Protein 3LGD (pdb70)

B-factor: mean 27.95, std 11.3, range [8.2, 180.07]

Foldseek 3Di:
DVVVVVVVVVLVLQCQFALSVPDDDPLLVLLQVLLLVQLVVVVVVCVVVVLALLLAACLVSVVVCVVRPNLVLLLLAQLAAFEFAADPQQFACLCCLPPQLPDPQKKWFAFPVGQIAIARAPPFDDADNRGNGIDRSVVVCVPDPDNVVVSVVVSPLQALRDDPNVVQPVALVSLQVSVVSNCRHCVNRCLAVVNVLVSLLNSCVQQVSSNYQEYEYAYQQDWRAYNVGDTDGSLVSLVSQVVSQVVNCVVVVLRLGYAYAYEDEQQDALVVLLVVQVVQVVSCVVCVPHYQAYEYDGDLVPGDAVVNNVVSLCVCVVVVHDGAYAYAAQLDLDDPDSRNCSLVVCVVSVHLEYEANQVVVVPVVSQVSCQVVVHEYEHAQSVCCSSPVDPRLLPRSCLVVSSRNGQYEYHHHNQSNSVHHHGSVRVCSCQNRRPHSSRTPSNSVSNSLSSLVSDSDDPVSSVVSCVSSVVSNVVSSNVSSD/DVVVVVVVVVLVLQCQFALSVPDDDPLLVLLQVLLLVQLVVVVVVCVVPVLALLQAACLVSVVVCVVRPNLVLLLLAQLEAFEFAALPQQFACLCLQVPLLPDPQKWWFAAPVGQIAIARAPPFDDADNRGRDTGRSVVVQVPDPDNVVVSVVVSPLLAPRDPPCCVQQVALVSLQVSVVSNCRNCVNSCLAVVNVLVSLLNSCVQQVSSNYQEYEYAYQQPWRAYNHGDTDGSLVSLVSQQVSQVVNCVVVVLRLGYAYAYEEEQQDALVVLLVVLVVLVVSCVVCVPHYQAYEYDGDLVPGDAVVNNVVSLCVQVVVVHDGAYAYAACLDLDDPDSRNCSLVVCVVSVHLEYEANQVVLVPVVSQVSCQVVVHEYEHAQSVCCSSPVDPRLLPRSCLVVSSSNRQYEYHHHNQSNSVHHHGSVRVCSCQNRRPHSPRTPSNSVSRSLSNLVSDSDDPVSSVVSVVSSVVSNVVSSNVSSD

Solvent-accessible surface area: 38617 Å² total; per-residue (Å²): 111,101,103,128,44,61,60,102,6,46,102,74,6,88,67,72,48,7,8,11,202,46,136,15,76,124,136,3,78,75,0,21,113,109,1,24,86,66,0,65,60,47,3,125,85,4,48,169,45,38,92,4,16,0,30,52,44,0,23,70,0,65,100,39,0,81,172,13,105,0,13,82,16,0,66,78,0,1,0,0,1,0,0,0,0,23,17,13,0,7,0,49,3,73,25,0,5,134,63,0,2,86,54,89,60,2,3,0,2,95,13,110,194,46,34,6,17,4,97,3,16,125,105,70,27,216,92,66,168,128,1,91,132,11,30,54,2,105,54,60,26,171,160,40,191,88,56,100,91,24,12,67,26,3,52,150,68,0,21,2,66,35,139,105,6,100,98,85,14,95,48,17,56,49,0,31,60,107,8,72,44,10,46,94,4,0,28,16,0,1,11,23,0,48,0,10,94,59,4,4,56,82,2,0,79,21,1,55,103,0,23,0,1,2,0,0,2,1,0,55,11,72,71,0,18,45,61,98,51,99,115,33,85,46,72,61,2,0,94,7,9,38,98,16,7,100,134,0,46,136,101,37,108,66,3,46,7,14,28,0,0,14,1,10,43,1,72,70,100,65,78,67,0,18,124,8,0,128,70,0,25,28,2,72,139,113,12,92,85,6,1,4,0,0,0,0,13,14,19,5,29,92,28,64,16,1,98,76,0,91,104,1,4,66,13,4,63,120,83,74,68,87,13,35,10,0,0,10,0,0,16,0,1,5,21,8,2,65,12,2,52,2,1,3,12,0,7,14,29,118,2,53,0,0,0,3,0,2,0,0,2,12,17,19,1,4,33,53,52,0,142,147,128,58,30,1,0,0,1,0,0,0,0,3,5,1,3,68,10,6,68,21,0,24,12,4,20,1,2,9,1,7,9,51,28,3,11,0,0,2,0,0,6,4,2,5,0,1,18,5,76,2,0,0,13,1,4,4,0,0,0,3,3,0,9,3,20,78,2,17,1,34,2,0,21,42,1,0,40,8,2,0,106,22,6,41,13,117,124,74,68,28,97,72,0,60,121,38,2,79,159,45,0,61,135,4,5,44,65,13,14,139,108,108,110,125,44,60,59,107,10,49,102,77,9,84,57,56,53,6,7,11,197,47,136,14,76,122,129,3,75,79,0,17,116,118,0,25,90,67,0,69,59,38,2,112,81,4,46,170,45,38,101,2,8,0,27,52,45,0,21,61,0,62,106,36,0,75,181,12,108,0,2,73,16,0,96,78,0,0,0,1,1,0,1,0,0,24,20,13,0,6,0,40,3,74,21,0,4,143,64,0,1,79,56,82,63,2,2,1,3,90,18,116,224,48,63,17,28,6,96,1,8,110,107,75,26,200,81,61,174,143,2,89,120,12,32,54,3,96,71,56,16,169,157,45,200,87,67,92,89,29,16,64,39,4,60,142,76,0,17,2,68,37,137,104,5,101,96,85,15,94,45,18,59,48,0,29,66,105,8,68,48,9,46,87,1,0,25,16,0,2,14,23,0,50,0,10,91,57,5,4,56,85,1,0,77,21,1,57,115,5,23,0,1,2,0,0,2,1,0,61,10,64,80,0,20,46,51,93,39,100,127,31,75,43,44,42,2,0,83,5,9,46,96,15,8,98,130,0,48,132,100,35,108,67,4,44,6,15,28,0,0,14,1,11,43,1,72,65,99,65,77,64,0,17,124,7,0,129,54,0,27,38,1,68,142,127,21,94,84,4,1,6,0,0,0,0,11,14,21,6,29,92,28,64,16,1,104,75,1,93,114,1,4,55,13,4,63,127,84,72,72,174,10,25,10,1,0,9,0,0,16,0,1,4,22,7,4,63,11,2,52,2,1,3,12,0,10,18,25,120,1,52,0,0,0,4,0,1,0,0,5,13,17,18,2,3,35,58,50,0,146,149,123,59,29,1,0,0,2,0,0,0,0,2,5,1,3,67,10,6,68,20,0,22,11,4,19,1,2,11,0,8,10,50,27,2,12,0,0,2,0,0,6,4,2,4,0,2,22,4,77,2,0,0,16,1,3,0,0,1,0,1,3,0,8,2,14,81,1,22,1,30,2,0,23,43,1,0,38,10,2,0,104,23,7,40,14,121,124,74,61,28,97,70,0,62,112,37,2,79,153,43,0,62,150,6,4,40,74,13,18,137

CATH classification: 3.20.20.140

Secondary structure (DSSP, 8-state):
-HHHHHHHHHHHHHHHSTTTTPPP-HHHHHHHHHHHHHHHHHHHHHHHH---GGGS-HHHHHHHHTT-HHHHHHHHS--EEEEEEETTSSS-HHHHHHTGGGSTTEEEEE-TT--EEEEE-SS-PPP-SS-S--EEHHHHHHS-S-HHHHHHHHHHHS----S-HHHH--SHHHHHHHHHHHHHHHHHHHTBHHHHHHHHHHHHHHHHHTTEEEEEEEE--PPPB-TTS-B--HHHHHHHHHHHHHHHHHH-TT--EEEEEEEEETTS-HHHHHHHHHHHHHHHHH-TTTEEEEEEES-TTTS--TGGGHHHHTHHHHTT----B--EE--SS--SSTTTTHHHHHHHTT-SSEEE-TTGGG-HHHHHHHHHTT--EEE-HHHHHHTTS-SSGGG-THHHHHHTT--EEE--BSHHHHT--TTHHHHHIIIIIIS-TT--HHHHHHHHHHHHHTSSS-HHHHHHHHHHHHHHHHHHHHHHH-/-HHHHHHHHHHHHHHHSTTTTPPP-HHHHHHHHHHHHHHHHHHHHHHHH---GGGS-HHHHHHHHTT-HHHHHHHHS--EEEEEEETTSSS-HHHHHHTGGGSTTEEEEE-TT--EEEEE-SS-PPP-SS-S--EEHHHHHHSSS-HHHHHHHHHHHTS---S-HHHH--SHHHHHHHHHHHHHHHHHHHTBHHHHHHHHHHHHHHHHHTTEEEEEEEE--PPPB-TTS-B--HHHHHHHHHHHHHHHHHH-TT--EEEEEEEEETTS-HHHHHHHHHHHHHHHHH-TTTEEEEEEES-TTTS--TGGGHHHHTHHHHTT----B--EE--SS--SSTTTTHHHHHHHTT-SSEEE-GGGGG-HHHHHHHHHTT--EEE-HHHHHHTTS-SSGGG-THHHHHHTT--EEE--BSGGGTT--TTHHHHHIIIIIIS-TT--HHHHHHHHHHHHHTSSS-HHHHHHHHHHHHHHHHHHHHHHH-

InterPro domains:
  IPR001365 Adenosine deaminase domain [PF00962] (198-495)
  IPR006330 Adenosine/adenine deaminase [PTHR11409] (94-507)
  IPR006331 Adenosine deaminase-related growth factor [TIGR01431] (30-508)
  IPR013659 Adenosine/AMP deaminase N-terminal [PF08451] (18-102)
  IPR032466 Metal-dependent hydrolase [SSF51556] (82-509)

GO terms:
  GO:0005576 extracellular region (C, IDA)
  GO:0031685 adenosine receptor binding (F, IDA)
  GO:0008270 zinc ion binding (F, IDA)
  GO:0043394 proteoglycan binding (F, IDA)
  GO:0004000 adenosine deaminase activity (F, IDA)
  GO:0006154 adenosine catabolic process (P, IDA)
  GO:0005576 extracellular region (C, EXP)
  GO:0004000 adenosine deaminase activity (F, EXP)
  GO:0042803 protein homodimerization activity (F, IPI)
  GO:0035578 azurophil granule lumen (C, TAS)
  GO:0005576 extracellular region (C, TAS)

Structure (mmCIF, N/CA/C/O backbone):
data_3LGD
#
_entry.id   3LGD
#
_cell.length_a   63.212
_cell.l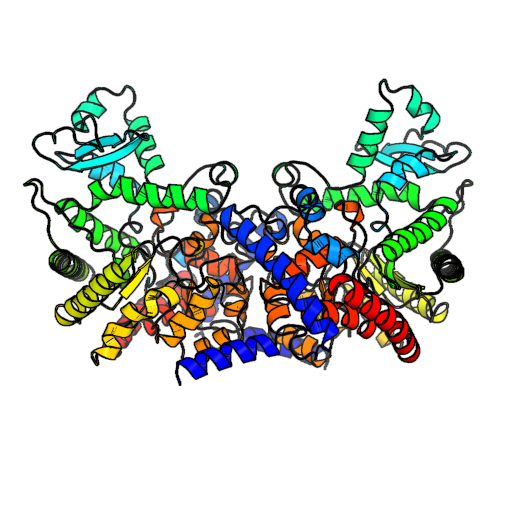ength_b   73.099
_cell.length_c   80.662
_cell.angle_alpha   113.38
_cell.angle_beta   94.18
_cell.angle_gamma   92.16
#
_symmetry.space_group_name_H-M   'P 1'
#
loop_
_entity.id
_entity.type
_entity.pdbx_description
1 polymer 'Adenosine deaminase CECR1'
2 non-polymer 2-acetamido-2-deoxy-beta-D-glucopyranose
3 non-polymer 'ZINC ION'
4 non-polymer 1,2-ETHANEDIOL
5 non-polymer 'UNKNOWN ATOM OR ION'
6 water water
#
loop_
_atom_site.group_PDB
_atom_site.id
_atom_site.type_symbol
_atom_site.label_atom_id
_atom_site.label_alt_id
_atom_site.label_comp_id
_atom_site.label_asym_id
_atom_site.label_entity_id
_atom_site.label_seq_id
_atom_site.pdbx_PDB_ins_code
_atom_site.Cartn_x
_atom_site.Cartn_y
_atom_site.Cartn_z
_atom_site.occupancy
_atom_site.B_iso_or_equiv
_atom_site.auth_seq_id
_atom_site.auth_comp_id
_atom_site.auth_asym_id
_atom_site.auth_atom_id
_atom_site.pdbx_PDB_model_num
ATOM 1 N N . SER A 1 3 ? 25.747 -18.817 15.378 1.00 47.92 3 SER A N 1
ATOM 2 C CA . SER A 1 3 ? 24.374 -19.338 15.624 1.00 48.17 3 SER A CA 1
ATOM 3 C C . SER A 1 3 ? 23.278 -18.288 15.423 1.00 48.19 3 SER A C 1
ATOM 4 O O . SER A 1 3 ? 22.180 -18.623 14.970 1.00 48.45 3 SER A O 1
ATOM 7 N N . ILE A 1 4 ? 23.556 -17.031 15.771 1.00 47.80 4 ILE A N 1
ATOM 8 C CA . ILE A 1 4 ? 22.637 -15.942 15.417 1.00 47.45 4 ILE A CA 1
ATOM 9 C C . ILE A 1 4 ? 22.821 -15.685 13.929 1.00 46.77 4 ILE A C 1
ATOM 10 O O . ILE A 1 4 ? 21.865 -15.416 13.203 1.00 46.90 4 ILE A O 1
ATOM 15 N N . ASP A 1 5 ? 24.076 -15.783 13.502 1.00 45.76 5 ASP A N 1
ATOM 16 C CA . ASP A 1 5 ? 24.472 -15.749 12.112 1.00 45.13 5 ASP A CA 1
ATOM 17 C C . ASP A 1 5 ? 23.731 -16.844 11.317 1.00 43.86 5 ASP A C 1
ATOM 18 O O . ASP A 1 5 ? 23.369 -16.640 10.152 1.00 43.24 5 ASP A O 1
ATOM 23 N N . GLU A 1 6 ? 23.492 -17.990 11.962 1.00 42.10 6 GLU A N 1
ATOM 24 C CA . GLU A 1 6 ? 22.719 -19.077 11.366 1.00 40.39 6 GLU A CA 1
ATOM 25 C C . GLU A 1 6 ? 21.212 -18.777 11.373 1.00 38.67 6 GLU A C 1
ATOM 26 O O . GLU A 1 6 ? 20.519 -19.113 10.416 1.00 38.26 6 GLU A O 1
ATOM 32 N N . THR A 1 7 ? 20.717 -18.152 12.443 1.00 36.29 7 THR A N 1
ATOM 33 C CA . THR A 1 7 ? 19.311 -17.721 12.526 1.00 34.32 7 THR A CA 1
ATOM 34 C C . THR A 1 7 ? 18.962 -16.757 11.372 1.00 32.64 7 THR A C 1
ATOM 35 O O . THR A 1 7 ? 17.943 -16.927 10.691 1.00 31.74 7 THR A O 1
ATOM 39 N N . ARG A 1 8 ? 19.833 -15.772 11.154 1.00 31.00 8 ARG A N 1
ATOM 40 C CA . ARG A 1 8 ? 19.689 -14.815 10.061 1.00 29.71 8 ARG A CA 1
ATOM 41 C C . ARG A 1 8 ? 19.703 -15.504 8.695 1.00 29.36 8 ARG A C 1
ATOM 42 O O . ARG A 1 8 ? 18.927 -15.126 7.796 1.00 28.07 8 ARG A O 1
ATOM 50 N N . ALA A 1 9 ? 20.575 -16.509 8.530 1.00 28.57 9 ALA A N 1
ATOM 51 C CA . ALA A 1 9 ? 20.640 -17.240 7.256 1.00 28.24 9 ALA A CA 1
ATOM 52 C C . ALA A 1 9 ? 19.348 -18.005 7.021 1.00 27.54 9 ALA A C 1
ATOM 53 O O . ALA A 1 9 ? 18.838 -18.054 5.897 1.00 28.26 9 ALA A O 1
ATOM 55 N N . HIS A 1 10 ? 18.799 -18.557 8.099 1.00 27.33 10 HIS A N 1
ATOM 56 C CA . HIS A 1 10 ? 17.623 -19.387 8.035 1.00 27.50 10 HIS A CA 1
ATOM 57 C C . HIS A 1 10 ? 16.364 -18.559 7.652 1.00 26.84 10 HIS A C 1
ATOM 58 O O . HIS A 1 10 ? 15.578 -18.979 6.800 1.00 26.46 10 HIS A O 1
ATOM 65 N N . LEU A 1 11 ? 16.193 -17.394 8.281 1.00 26.07 11 LEU A N 1
ATOM 66 C CA . LEU A 1 11 ? 15.064 -16.503 7.979 1.00 25.83 11 LEU A CA 1
ATOM 67 C C . LEU A 1 11 ? 15.098 -16.064 6.505 1.00 25.49 11 LEU A C 1
ATOM 68 O O . LEU A 1 11 ? 14.098 -16.144 5.810 1.00 25.58 11 LEU A O 1
ATOM 73 N N . LEU A 1 12 ? 16.265 -15.659 6.022 1.00 25.34 12 LEU A N 1
ATOM 74 C CA . LEU A 1 12 ? 16.418 -15.319 4.607 1.00 25.69 12 LEU A CA 1
ATOM 75 C C . LEU A 1 12 ? 16.118 -16.473 3.643 1.00 25.68 12 LEU A C 1
ATOM 76 O O . LEU A 1 12 ? 15.565 -16.243 2.556 1.00 24.59 12 LEU A O 1
ATOM 81 N N . LEU A 1 13 ? 16.493 -17.699 4.030 1.00 25.53 13 LEU A N 1
ATOM 82 C CA . LEU A 1 13 ? 16.254 -18.872 3.182 1.00 25.41 13 LEU A CA 1
ATOM 83 C C . LEU A 1 13 ? 14.792 -19.256 3.226 1.00 25.14 13 LEU A C 1
ATOM 84 O O . LEU A 1 13 ? 14.222 -19.635 2.203 1.00 24.63 13 LEU A O 1
ATOM 89 N N . LYS A 1 14 ? 14.182 -19.174 4.407 1.00 25.11 14 LYS A N 1
ATOM 90 C CA . LYS A 1 14 ? 12.751 -19.416 4.495 1.00 25.75 14 LYS A CA 1
ATOM 91 C C . LYS A 1 14 ? 11.972 -18.473 3.551 1.00 24.77 14 LYS A C 1
ATOM 92 O O . LYS A 1 14 ? 11.050 -18.914 2.862 1.00 24.78 14 LYS A O 1
ATOM 98 N N . GLU A 1 15 ? 12.347 -17.192 3.508 1.00 24.18 15 GLU A N 1
ATOM 99 C CA . GLU A 1 15 ? 11.651 -16.236 2.634 1.00 23.48 15 GLU A CA 1
ATOM 100 C C . GLU A 1 15 ? 11.905 -16.505 1.142 1.00 23.55 15 GLU A C 1
ATOM 101 O O . GLU A 1 15 ? 11.004 -16.340 0.291 1.00 21.96 15 GLU A O 1
ATOM 107 N N . LYS A 1 16 ? 13.128 -16.920 0.839 1.00 23.31 16 LYS A N 1
ATOM 108 C CA . LYS A 1 16 ? 13.494 -17.298 -0.529 1.00 24.18 16 LYS A CA 1
ATOM 109 C C . LYS A 1 16 ? 12.644 -18.445 -1.046 1.00 23.98 16 LYS A C 1
ATOM 110 O O . LYS A 1 16 ? 12.196 -18.415 -2.213 1.00 24.22 16 LYS A O 1
ATOM 116 N N . MET A 1 17 ? 12.412 -19.433 -0.173 1.00 23.86 17 MET A N 1
ATOM 117 C CA . MET A 1 17 ? 11.621 -20.618 -0.504 1.00 24.92 17 MET A CA 1
ATOM 118 C C . MET A 1 17 ? 10.118 -20.355 -0.582 1.00 24.39 17 MET A C 1
ATOM 119 O O . MET A 1 17 ? 9.435 -21.002 -1.371 1.00 24.06 17 MET A O 1
ATOM 124 N N . MET A 1 18 ? 9.601 -19.437 0.233 1.00 23.77 18 MET A N 1
ATOM 125 C CA . MET A 1 18 ? 8.141 -19.217 0.244 1.00 24.37 18 MET A CA 1
ATOM 126 C C . MET A 1 18 ? 7.569 -18.217 -0.778 1.00 23.80 18 MET A C 1
ATOM 127 O O . MET A 1 18 ? 6.387 -18.332 -1.158 1.00 23.70 18 MET A O 1
ATOM 132 N N . ARG A 1 19 ? 8.377 -17.251 -1.221 1.00 23.35 19 ARG A N 1
ATOM 133 C CA . ARG A 1 19 ? 7.935 -16.352 -2.283 1.00 23.60 19 ARG A CA 1
ATOM 134 C C . ARG A 1 19 ? 7.586 -17.121 -3.558 1.00 23.74 19 ARG A C 1
ATOM 135 O O . ARG A 1 19 ? 8.040 -18.252 -3.759 1.00 23.68 19 ARG A O 1
ATOM 143 N N . LEU A 1 20 ? 6.784 -16.485 -4.411 1.00 23.45 20 LEU A N 1
ATOM 144 C CA . LEU A 1 20 ? 6.250 -17.114 -5.597 1.00 23.61 20 LEU A CA 1
ATOM 145 C C . LEU A 1 20 ? 7.377 -17.691 -6.443 1.00 24.02 20 LEU A C 1
ATOM 146 O O . LEU A 1 20 ? 8.335 -16.975 -6.777 1.00 22.59 20 LEU A O 1
ATOM 151 N N . GLY A 1 21 ? 7.270 -18.994 -6.739 1.00 23.79 21 GLY A N 1
ATOM 152 C CA . GLY A 1 21 ? 8.247 -19.689 -7.568 1.00 24.48 21 GLY A CA 1
ATOM 153 C C . GLY A 1 21 ? 9.499 -20.168 -6.841 1.00 25.13 21 GLY A C 1
ATOM 154 O O . GLY A 1 21 ? 10.392 -20.763 -7.462 1.00 25.00 21 GLY A O 1
ATOM 155 N N . GLY A 1 22 ? 9.567 -19.908 -5.537 1.00 25.60 22 GLY A N 1
ATOM 156 C CA . GLY A 1 22 ? 10.787 -20.106 -4.753 1.00 26.22 22 GLY A CA 1
ATOM 157 C C . GLY A 1 22 ? 11.292 -21.539 -4.698 1.00 27.24 22 GLY A C 1
ATOM 158 O O . GLY A 1 22 ? 12.504 -21.773 -4.619 1.00 27.39 22 GLY A O 1
ATOM 159 N N . ARG A 1 23 ? 10.374 -22.498 -4.772 1.00 27.86 23 ARG A N 1
ATOM 160 C CA . ARG A 1 23 ? 10.740 -23.913 -4.693 1.00 29.03 23 ARG A CA 1
ATOM 161 C C . ARG A 1 23 ? 10.999 -24.565 -6.066 1.00 28.74 23 ARG A C 1
ATOM 162 O O . ARG A 1 23 ? 11.343 -25.747 -6.125 1.00 28.67 23 ARG A O 1
ATOM 170 N N . LEU A 1 24 ? 10.870 -23.788 -7.149 1.00 27.94 24 LEU A N 1
ATOM 171 C CA . LEU A 1 24 ? 11.124 -24.284 -8.507 1.00 28.05 24 LEU A CA 1
ATOM 172 C C . LEU A 1 24 ? 12.614 -24.625 -8.728 1.00 28.26 24 LEU A C 1
ATOM 173 O O . LEU A 1 24 ? 13.506 -23.869 -8.310 1.00 28.95 24 LEU A O 1
ATOM 178 N N . VAL A 1 25 ? 12.867 -25.755 -9.386 1.00 28.49 25 VAL A N 1
ATOM 179 C CA . VAL A 1 25 ? 14.239 -26.173 -9.737 1.00 28.37 25 VAL A CA 1
ATOM 180 C C . VAL A 1 25 ? 14.616 -25.680 -11.138 1.00 27.81 25 VAL A C 1
ATOM 181 O O . VAL A 1 25 ? 13.909 -25.932 -12.091 1.00 27.83 25 VAL A O 1
ATOM 185 N N . LEU A 1 26 ? 15.719 -24.948 -11.236 1.00 28.21 26 LEU A N 1
ATOM 186 C CA . LEU A 1 26 ? 16.249 -24.469 -12.502 1.00 28.59 26 LEU A CA 1
ATOM 187 C C . LEU A 1 26 ? 17.332 -25.432 -13.012 1.00 29.63 26 LEU A C 1
ATOM 188 O O . LEU A 1 26 ? 18.078 -25.996 -12.222 1.00 29.66 26 LEU A O 1
ATOM 193 N N . ASN A 1 27 ? 17.400 -25.626 -14.325 1.00 30.11 27 ASN A N 1
ATOM 194 C CA . ASN A 1 27 ? 18.523 -26.351 -14.918 1.00 30.61 27 ASN A CA 1
ATOM 195 C C . ASN A 1 27 ? 19.697 -25.401 -15.150 1.00 31.05 27 ASN A C 1
ATOM 196 O O . ASN A 1 27 ? 19.589 -24.195 -14.892 1.00 30.60 27 ASN A O 1
ATOM 201 N N . THR A 1 28 ? 20.822 -25.933 -15.622 1.00 30.65 28 THR A N 1
ATOM 202 C CA . THR A 1 28 ? 22.055 -25.157 -15.650 1.00 30.43 28 THR A CA 1
ATOM 203 C C . THR A 1 28 ? 21.945 -23.989 -16.635 1.00 29.69 28 THR A C 1
ATOM 204 O O . THR A 1 28 ? 22.426 -22.883 -16.364 1.00 29.19 28 THR A O 1
ATOM 208 N N . LYS A 1 29 ? 21.257 -24.215 -17.747 1.00 29.02 29 LYS A N 1
ATOM 209 C CA . LYS A 1 29 ? 21.002 -23.150 -18.727 1.00 29.33 29 LYS A CA 1
ATOM 210 C C . LYS A 1 29 ? 20.078 -22.025 -18.196 1.00 28.31 29 LYS A C 1
ATOM 211 O O . LYS A 1 29 ? 20.278 -20.848 -18.517 1.00 27.94 29 LYS A O 1
ATOM 217 N N . GLU A 1 30 ? 19.074 -22.417 -17.407 1.00 27.52 30 GLU A N 1
ATOM 218 C CA . GLU A 1 30 ? 18.195 -21.478 -16.692 1.00 27.45 30 GLU A CA 1
ATOM 219 C C . GLU A 1 30 ? 18.942 -20.705 -15.589 1.00 27.23 30 GLU A C 1
ATOM 220 O O . GLU A 1 30 ? 18.705 -19.507 -15.396 1.00 26.64 30 GLU A O 1
ATOM 226 N N . GLU A 1 31 ? 19.837 -21.383 -14.862 1.00 26.90 31 GLU A N 1
ATOM 227 C CA . GLU A 1 31 ? 20.669 -20.683 -13.867 1.00 27.64 31 GLU A CA 1
ATOM 228 C C . GLU A 1 31 ? 21.482 -19.569 -14.541 1.00 27.29 31 GLU A C 1
ATOM 229 O O . GLU A 1 31 ? 21.548 -18.440 -14.040 1.00 27.22 31 GLU A O 1
ATOM 235 N N . LEU A 1 32 ? 22.073 -19.872 -15.694 1.00 26.72 32 LEU A N 1
ATOM 236 C CA . LEU A 1 32 ? 22.777 -18.848 -16.460 1.00 26.48 32 LEU A CA 1
ATOM 237 C C . LEU A 1 32 ? 21.863 -17.682 -16.921 1.00 25.20 32 LEU A C 1
ATOM 238 O O . LEU A 1 32 ? 22.249 -16.507 -16.821 1.00 25.52 32 LEU A O 1
ATOM 243 N N . ALA A 1 33 ? 20.681 -18.004 -17.448 1.00 24.54 33 ALA A N 1
ATOM 244 C CA . ALA A 1 33 ? 19.709 -16.987 -17.863 1.00 22.83 33 ALA A CA 1
ATOM 245 C C . ALA A 1 33 ? 19.309 -16.103 -16.669 1.00 22.33 33 ALA A C 1
ATOM 246 O O . ALA A 1 33 ? 19.277 -14.887 -16.798 1.00 21.15 33 ALA A O 1
ATOM 248 N N . ASN A 1 34 ? 19.043 -16.731 -15.528 1.00 21.29 34 ASN A N 1
ATOM 249 C CA . ASN A 1 34 ? 18.761 -16.013 -14.283 1.00 22.19 34 ASN A CA 1
ATOM 250 C C . ASN A 1 34 ? 19.863 -15.045 -13.863 1.00 22.39 34 ASN A C 1
ATOM 251 O O . ASN A 1 34 ? 19.596 -13.913 -13.465 1.00 22.11 34 ASN A O 1
ATOM 256 N N . GLU A 1 35 ? 21.109 -15.503 -13.958 1.00 22.86 35 GLU A N 1
ATOM 257 C CA . GLU A 1 35 ? 22.244 -14.711 -13.535 1.00 23.36 35 GLU A CA 1
ATOM 258 C C . GLU A 1 35 ? 22.321 -13.450 -14.397 1.00 22.63 35 GLU A C 1
ATOM 259 O O . GLU A 1 35 ? 22.552 -12.374 -13.883 1.00 23.04 35 GLU A O 1
ATOM 265 N N . ARG A 1 36 ? 22.122 -13.599 -15.703 1.00 22.18 36 ARG A N 1
ATOM 266 C CA . ARG A 1 36 ? 22.158 -12.469 -16.621 1.00 22.16 36 ARG A CA 1
ATOM 267 C C . ARG A 1 36 ? 20.967 -11.502 -16.434 1.00 21.45 36 ARG A C 1
ATOM 268 O O . ARG A 1 36 ? 21.124 -10.274 -16.480 1.00 20.98 36 ARG A O 1
ATOM 276 N N . LEU A 1 37 ? 19.770 -12.052 -16.291 1.00 21.07 37 LEU A N 1
ATOM 277 C CA . LEU A 1 37 ? 18.571 -11.199 -16.153 1.00 20.50 37 LEU A CA 1
ATOM 278 C C . LEU A 1 37 ? 18.659 -10.424 -14.823 1.00 19.61 37 LEU A C 1
ATOM 279 O O . LEU A 1 37 ? 18.407 -9.219 -14.784 1.00 20.03 37 LEU A O 1
ATOM 284 N N . MET A 1 38 ? 19.050 -11.117 -13.757 1.00 19.74 38 MET A N 1
ATOM 285 C CA . MET A 1 38 ? 19.224 -10.485 -12.441 1.00 20.85 38 MET A CA 1
ATOM 286 C C . MET A 1 38 ? 20.330 -9.433 -12.428 1.00 21.03 38 MET A C 1
ATOM 287 O O . MET A 1 38 ? 20.185 -8.406 -11.763 1.00 21.34 38 MET A O 1
ATOM 292 N N . THR A 1 39 ? 21.419 -9.654 -13.179 1.00 20.84 39 THR A N 1
ATOM 293 C CA . THR A 1 39 ? 22.474 -8.650 -13.278 1.00 20.47 39 THR A CA 1
ATOM 294 C C . THR A 1 39 ? 21.899 -7.347 -13.856 1.00 20.62 39 THR A C 1
ATOM 295 O O . THR A 1 39 ? 22.134 -6.270 -13.306 1.00 18.88 39 THR A O 1
ATOM 299 N N . LEU A 1 40 ? 21.131 -7.466 -14.940 1.00 20.42 40 LEU A N 1
ATOM 300 C CA . LEU A 1 40 ? 20.452 -6.301 -15.560 1.00 21.49 40 LEU A CA 1
ATOM 301 C C . LEU A 1 40 ? 19.388 -5.667 -14.647 1.00 20.95 40 LEU A C 1
ATOM 302 O O . LEU A 1 40 ? 19.290 -4.442 -14.572 1.00 20.76 40 LEU A O 1
ATOM 307 N N . LYS A 1 41 ? 18.603 -6.506 -13.972 1.00 20.80 41 LYS A N 1
ATOM 308 C CA . LYS A 1 41 ? 17.570 -6.027 -13.043 1.00 20.52 41 LYS A CA 1
ATOM 309 C C . LYS A 1 41 ? 18.201 -5.268 -11.876 1.00 20.74 41 LYS A C 1
ATOM 310 O O . LYS A 1 41 ? 17.759 -4.185 -11.546 1.00 20.62 41 LYS A O 1
ATOM 316 N N . ILE A 1 42 ? 19.240 -5.839 -11.261 1.00 20.64 42 ILE A N 1
ATOM 317 C CA . ILE A 1 42 ? 19.924 -5.168 -10.150 1.00 21.20 42 ILE A CA 1
ATOM 318 C C . ILE A 1 42 ? 20.555 -3.828 -10.546 1.00 21.42 42 ILE A C 1
ATOM 319 O O . ILE A 1 42 ? 20.467 -2.848 -9.786 1.00 21.59 42 ILE A O 1
ATOM 324 N N . ALA A 1 43 ? 21.199 -3.789 -11.712 1.00 20.76 43 ALA A N 1
ATOM 325 C CA . ALA A 1 43 ? 21.749 -2.545 -12.265 1.00 21.08 43 ALA A CA 1
ATOM 326 C C . ALA A 1 43 ? 20.679 -1.497 -12.564 1.00 21.28 43 ALA A C 1
ATOM 327 O O . ALA A 1 43 ? 20.914 -0.282 -12.397 1.00 21.44 43 ALA A O 1
ATOM 329 N N . GLU A 1 44 ? 19.520 -1.928 -13.075 1.00 20.37 44 GLU A N 1
ATOM 330 C CA . GLU A 1 44 ? 18.467 -0.944 -13.302 1.00 21.63 44 GLU A CA 1
ATOM 331 C C . GLU A 1 44 ? 17.978 -0.417 -11.953 1.00 21.14 44 GLU A C 1
ATOM 332 O O . GLU A 1 44 ? 17.756 0.777 -11.785 1.00 21.06 44 GLU A O 1
ATOM 338 N N . MET A 1 45 ? 17.841 -1.323 -10.999 1.00 22.54 45 MET A N 1
ATOM 339 C CA . MET A 1 45 ? 17.361 -0.945 -9.663 1.00 25.16 45 MET A CA 1
ATOM 340 C C . MET A 1 45 ? 18.344 -0.056 -8.915 1.00 25.03 45 MET A C 1
ATOM 341 O O . MET A 1 45 ? 17.940 0.926 -8.289 1.00 25.73 45 MET A O 1
ATOM 346 N N . LYS A 1 46 ? 19.634 -0.358 -9.020 1.00 25.66 46 LYS A N 1
ATOM 347 C CA . LYS A 1 46 ? 20.634 0.500 -8.374 1.00 26.30 46 LYS A CA 1
ATOM 348 C C . LYS A 1 46 ? 20.587 1.912 -8.896 1.00 25.18 46 LYS A C 1
ATOM 349 O O . LYS A 1 46 ? 20.604 2.868 -8.102 1.00 24.40 46 LYS A O 1
ATOM 355 N N . GLU A 1 47 ? 20.494 2.046 -10.217 1.00 24.12 47 GLU A N 1
ATOM 356 C CA . GLU A 1 47 ? 20.388 3.371 -10.840 1.00 23.98 47 GLU A CA 1
ATOM 357 C C . GLU A 1 47 ? 19.100 4.106 -10.418 1.00 23.57 47 GLU A C 1
ATOM 358 O O . GLU A 1 47 ? 19.105 5.329 -10.214 1.00 23.91 47 GLU A O 1
ATOM 364 N N . ALA A 1 48 ? 17.998 3.366 -10.283 1.00 22.56 48 ALA A N 1
ATOM 365 C CA . ALA A 1 48 ? 16.732 3.952 -9.837 1.00 22.41 48 ALA A CA 1
ATOM 366 C C . ALA A 1 48 ? 16.816 4.412 -8.376 1.00 22.79 48 ALA A C 1
ATOM 367 O O . ALA A 1 48 ? 16.285 5.454 -8.036 1.00 22.86 48 ALA A O 1
ATOM 369 N N . MET A 1 49 ? 17.497 3.637 -7.529 1.00 22.82 49 MET A N 1
ATOM 370 C CA . MET A 1 49 ? 17.742 4.034 -6.142 1.00 24.21 49 MET A CA 1
ATOM 371 C C . MET A 1 49 ? 18.602 5.292 -6.012 1.00 25.02 49 MET A C 1
ATOM 372 O O . MET A 1 49 ? 18.389 6.091 -5.102 1.00 24.90 49 MET A O 1
ATOM 377 N N . ARG A 1 50 ? 19.558 5.473 -6.933 1.00 25.52 50 ARG A N 1
ATOM 378 C CA . ARG A 1 50 ? 20.376 6.693 -7.001 1.00 25.78 50 ARG A CA 1
ATOM 379 C C . ARG A 1 50 ? 19.540 7.930 -7.355 1.00 25.54 50 ARG A C 1
ATOM 380 O O . ARG A 1 50 ? 19.637 8.940 -6.655 1.00 25.98 50 ARG A O 1
ATOM 388 N N . THR A 1 51 ? 18.703 7.841 -8.404 1.00 24.26 51 THR A N 1
ATOM 389 C CA . THR A 1 51 ? 18.001 9.017 -8.945 1.00 23.51 51 THR A CA 1
ATOM 390 C C . THR A 1 51 ? 16.547 9.167 -8.504 1.00 23.05 51 THR A C 1
ATOM 391 O O . THR A 1 51 ? 15.951 10.236 -8.658 1.00 22.17 51 THR A O 1
ATOM 395 N N . LEU A 1 52 ? 15.978 8.087 -7.980 1.00 22.15 52 LEU A N 1
ATOM 396 C CA . LEU A 1 52 ? 14.532 8.000 -7.719 1.00 21.97 52 LEU A CA 1
ATOM 397 C C . LEU A 1 52 ? 13.691 8.077 -8.992 1.00 22.42 52 LEU A C 1
ATOM 398 O O . LEU A 1 52 ? 12.484 8.288 -8.923 1.00 23.63 52 LEU A O 1
ATOM 403 N N . ILE A 1 53 ? 14.310 7.870 -10.150 1.00 21.77 53 ILE A N 1
ATOM 404 C CA . ILE A 1 53 ? 13.528 7.671 -11.372 1.00 21.30 53 ILE A CA 1
ATOM 405 C C . ILE A 1 53 ? 13.261 6.168 -11.475 1.00 21.21 53 ILE A C 1
ATOM 406 O O . ILE A 1 53 ? 14.116 5.409 -11.943 1.00 22.09 53 ILE A O 1
ATOM 411 N N . PHE A 1 54 ? 12.093 5.738 -10.988 1.00 18.96 54 PHE A N 1
ATOM 412 C CA . PHE A 1 54 ? 11.778 4.316 -10.896 1.00 18.17 54 PHE A CA 1
ATOM 413 C C . PHE A 1 54 ? 10.413 4.084 -11.508 1.00 16.39 54 PHE A C 1
ATOM 414 O O . PHE A 1 54 ? 9.389 4.447 -10.910 1.00 16.52 54 PHE A O 1
ATOM 422 N N . PRO A 1 55 ? 10.392 3.503 -12.718 1.00 15.08 55 PRO A N 1
ATOM 423 C CA . PRO A 1 55 ? 9.135 3.529 -13.475 1.00 14.98 55 PRO A CA 1
ATOM 424 C C . PRO A 1 55 ? 7.878 3.009 -12.728 1.00 14.36 55 PRO A C 1
ATOM 425 O O . PRO A 1 55 ? 6.850 3.678 -12.792 1.00 15.52 55 PRO A O 1
ATOM 429 N N . PRO A 1 56 ? 7.953 1.860 -12.005 1.00 14.61 56 PRO A N 1
ATOM 430 C CA . PRO A 1 56 ? 6.734 1.426 -11.272 1.00 14.99 56 PRO A CA 1
ATOM 431 C C . PRO A 1 56 ? 6.228 2.412 -10.212 1.00 15.11 56 PRO A C 1
ATOM 432 O O . PRO A 1 56 ? 5.056 2.350 -9.868 1.00 15.64 56 PRO A O 1
ATOM 436 N N . SER A 1 57 ? 7.094 3.297 -9.709 1.00 15.20 57 SER A N 1
ATOM 437 C CA . SER A 1 57 ? 6.708 4.294 -8.722 1.00 16.79 57 SER A CA 1
ATOM 438 C C . SER A 1 57 ? 6.157 5.577 -9.374 1.00 16.73 57 SER A C 1
ATOM 439 O O . SER A 1 57 ? 5.688 6.461 -8.678 1.00 17.93 57 SER A O 1
ATOM 442 N N . MET A 1 58 ? 6.242 5.680 -10.694 1.00 16.05 58 MET A N 1
ATOM 443 C CA . MET A 1 58 ? 5.676 6.813 -11.442 1.00 16.76 58 MET A CA 1
ATOM 444 C C . MET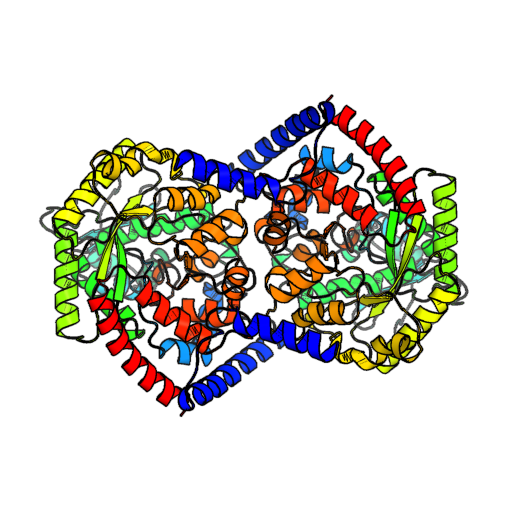 A 1 58 ? 4.371 6.378 -12.098 1.00 15.88 58 MET A C 1
ATOM 445 O O . MET A 1 58 ? 4.145 5.178 -12.266 1.00 16.53 58 MET A O 1
ATOM 450 N N . HIS A 1 59 ? 3.529 7.337 -12.486 1.00 15.69 59 HIS A N 1
ATOM 451 C CA . HIS A 1 59 ? 2.292 7.037 -13.221 1.00 15.43 59 HIS A CA 1
ATOM 452 C C . HIS A 1 59 ? 2.670 6.439 -14.575 1.00 16.29 59 HIS A C 1
ATOM 453 O O . HIS A 1 59 ? 3.578 6.966 -15.263 1.00 16.32 59 HIS A O 1
ATOM 460 N N . PHE A 1 60 ? 2.013 5.329 -14.936 1.00 16.19 60 PHE A N 1
ATOM 461 C CA . PHE A 1 60 ? 2.322 4.617 -16.192 1.00 15.84 60 PHE A CA 1
ATOM 462 C C . PHE A 1 60 ? 2.391 5.516 -17.469 1.00 16.73 60 PHE A C 1
ATOM 463 O O . PHE A 1 60 ? 3.245 5.267 -18.366 1.00 16.73 60 PHE A O 1
ATOM 471 N N . PHE A 1 61 ? 1.531 6.540 -17.551 1.00 16.51 61 PHE A N 1
ATOM 472 C CA . PHE A 1 61 ? 1.547 7.454 -18.718 1.00 17.73 61 PHE A CA 1
ATOM 473 C C . PHE A 1 61 ? 2.902 8.148 -18.876 1.00 18.34 61 PHE A C 1
ATOM 474 O O . PHE A 1 61 ? 3.364 8.399 -19.988 1.00 19.17 61 PHE A O 1
ATOM 482 N N . GLN A 1 62 ? 3.530 8.474 -17.759 1.00 19.30 62 GLN A N 1
ATOM 483 C CA . GLN A 1 62 ? 4.834 9.116 -17.775 1.00 19.04 62 GLN A CA 1
ATOM 484 C C . GLN A 1 62 ? 5.963 8.099 -17.684 1.00 19.96 62 GLN A C 1
ATOM 485 O O . GLN A 1 62 ? 7.095 8.416 -18.064 1.00 21.38 62 GLN A O 1
ATOM 491 N N . ALA A 1 63 ? 5.683 6.893 -17.176 1.00 18.58 63 ALA A N 1
ATOM 492 C CA . ALA A 1 63 ? 6.724 5.860 -17.027 1.00 18.92 63 ALA A CA 1
ATOM 493 C C . ALA A 1 63 ? 6.959 5.034 -18.307 1.00 18.66 63 ALA A C 1
ATOM 494 O O . ALA A 1 63 ? 8.039 4.445 -18.474 1.00 17.91 63 ALA A O 1
ATOM 496 N N . LYS A 1 64 ? 5.948 4.986 -19.171 1.00 18.59 64 LYS A N 1
ATOM 497 C CA . LYS A 1 64 ? 5.951 4.104 -20.339 1.00 19.76 64 LYS A CA 1
ATOM 498 C C . LYS A 1 64 ? 7.207 4.232 -21.201 1.00 19.97 64 LYS A C 1
ATOM 499 O O . LYS A 1 64 ? 7.837 3.223 -21.522 1.00 20.67 64 LYS A O 1
ATOM 505 N N . HIS A 1 65 ? 7.548 5.465 -21.586 1.00 20.24 65 HIS A N 1
ATOM 506 C CA . HIS A 1 65 ? 8.699 5.674 -22.459 1.00 21.59 65 HIS A CA 1
ATOM 507 C C . HIS A 1 65 ? 10.007 5.162 -21.825 1.00 20.58 65 HIS A C 1
ATOM 508 O O . HIS A 1 65 ? 10.895 4.706 -22.530 1.00 20.15 65 HIS A O 1
ATOM 515 N N . LEU A 1 66 ? 10.092 5.206 -20.494 1.00 20.27 66 LEU A N 1
ATOM 516 C CA . LEU A 1 66 ? 11.254 4.702 -19.772 1.00 20.65 66 LEU A CA 1
ATOM 517 C C . LEU A 1 66 ? 11.250 3.190 -19.716 1.00 19.82 66 LEU A C 1
ATOM 518 O O . LEU A 1 66 ? 12.300 2.561 -19.784 1.00 20.09 66 LEU A O 1
ATOM 523 N N . ILE A 1 67 ? 10.062 2.600 -19.570 1.00 19.52 67 ILE A N 1
ATOM 524 C CA . ILE A 1 67 ? 9.938 1.138 -19.503 1.00 18.11 67 ILE A CA 1
ATOM 525 C C . ILE A 1 67 ? 10.395 0.562 -20.834 1.00 18.94 67 ILE A C 1
ATOM 526 O O . ILE A 1 67 ? 11.031 -0.492 -20.872 1.00 17.86 67 ILE A O 1
ATOM 531 N N . GLU A 1 68 ? 10.078 1.278 -21.911 1.00 19.73 68 GLU A N 1
ATOM 532 C CA . GLU A 1 68 ? 10.395 0.812 -23.272 1.00 21.94 68 GLU A CA 1
ATOM 533 C C . GLU A 1 68 ? 11.896 0.797 -23.570 1.00 21.66 68 GLU A C 1
ATOM 534 O O . GLU A 1 68 ? 12.351 0.109 -24.462 1.00 21.23 68 GLU A O 1
ATOM 540 N N . ARG A 1 69 ? 12.645 1.553 -22.785 1.00 23.13 69 ARG A N 1
ATOM 541 C CA . ARG A 1 69 ? 14.099 1.616 -22.882 1.00 24.05 69 ARG A CA 1
ATOM 542 C C . ARG A 1 69 ? 14.790 0.659 -21.920 1.00 23.29 69 ARG A C 1
ATOM 543 O O . ARG A 1 69 ? 16.004 0.628 -21.868 1.00 23.82 69 ARG A O 1
ATOM 551 N N . SER A 1 70 ? 14.014 -0.106 -21.149 1.00 22.08 70 SER A N 1
ATOM 552 C CA . SER A 1 70 ? 14.568 -1.029 -20.147 1.00 20.42 70 SER A CA 1
ATOM 553 C C . SER A 1 70 ? 14.992 -2.345 -20.792 1.00 20.83 70 SER A C 1
ATOM 554 O O . SER A 1 70 ? 14.273 -2.904 -21.626 1.00 19.55 70 SER A O 1
ATOM 557 N N . GLN A 1 71 ? 16.184 -2.821 -20.414 1.00 21.48 71 GLN A N 1
ATOM 558 C CA . GLN A 1 71 ? 16.708 -4.099 -20.891 1.00 21.96 71 GLN A CA 1
ATOM 559 C C . GLN A 1 71 ? 15.925 -5.259 -20.282 1.00 21.26 71 GLN A C 1
ATOM 560 O O . GLN A 1 71 ? 15.798 -6.326 -20.899 1.00 21.18 71 GLN A O 1
ATOM 566 N N . VAL A 1 72 ? 15.431 -5.058 -19.066 1.00 20.01 72 VAL A N 1
ATOM 567 C CA . VAL A 1 72 ? 14.509 -6.021 -18.435 1.00 18.75 72 VAL A CA 1
ATOM 568 C C . VAL A 1 72 ? 13.177 -6.104 -19.202 1.00 19.02 72 VAL A C 1
ATOM 569 O O . VAL A 1 72 ? 12.690 -7.196 -19.465 1.00 19.12 72 VAL A O 1
ATOM 573 N N . PHE A 1 73 ? 12.599 -4.953 -19.564 1.00 19.05 73 PHE A N 1
ATOM 574 C CA . PHE A 1 73 ? 11.419 -4.926 -20.415 1.00 19.74 73 PHE A CA 1
ATOM 575 C C . PHE A 1 73 ? 11.630 -5.671 -21.752 1.00 20.22 73 PHE A C 1
ATOM 576 O O . PHE A 1 73 ? 10.767 -6.414 -22.178 1.00 19.58 73 PHE A O 1
ATOM 584 N N . ASN A 1 74 ? 12.803 -5.484 -22.365 1.00 21.75 74 ASN A N 1
ATOM 585 C CA . ASN A 1 74 ? 13.147 -6.164 -23.624 1.00 22.78 74 ASN A CA 1
ATOM 586 C C . ASN A 1 74 ? 13.129 -7.681 -23.459 1.00 21.85 74 ASN A C 1
ATOM 587 O O . ASN A 1 74 ? 12.558 -8.384 -24.289 1.00 22.09 74 ASN A O 1
ATOM 592 N N . ILE A 1 75 ? 13.705 -8.176 -22.366 1.00 20.88 75 ILE A N 1
ATOM 593 C CA . ILE A 1 75 ? 13.677 -9.611 -22.055 1.00 19.01 75 ILE A CA 1
ATOM 594 C C . ILE A 1 75 ? 12.234 -10.107 -21.769 1.00 19.54 75 ILE A C 1
ATOM 595 O O . ILE A 1 75 ? 11.813 -11.176 -22.243 1.00 18.93 75 ILE A O 1
ATOM 600 N N . LEU A 1 76 ? 11.458 -9.318 -21.030 1.00 18.96 76 LEU A N 1
ATOM 601 C CA . LEU A 1 76 ? 10.058 -9.712 -20.730 1.00 19.03 76 LEU A CA 1
ATOM 602 C C . LEU A 1 76 ? 9.176 -9.795 -21.975 1.00 19.26 76 LEU A C 1
ATOM 603 O O . LEU A 1 76 ? 8.302 -10.660 -22.074 1.00 19.37 76 LEU A O 1
ATOM 608 N N . ARG A 1 77 ? 9.397 -8.878 -22.910 1.00 20.66 77 ARG A N 1
ATOM 609 C CA . ARG A 1 77 ? 8.763 -8.900 -24.223 1.00 22.04 77 ARG A CA 1
ATOM 610 C C . ARG A 1 77 ? 8.936 -10.214 -24.989 1.00 22.52 77 ARG A C 1
ATOM 611 O O . ARG A 1 77 ? 7.967 -10.710 -25.598 1.00 21.21 77 ARG A O 1
ATOM 619 N N . MET A 1 78 ? 10.172 -10.741 -24.952 1.00 21.95 78 MET A N 1
ATOM 620 C CA . MET A 1 78 ? 10.584 -12.001 -25.597 1.00 22.17 78 MET A CA 1
ATOM 621 C C . MET A 1 78 ? 10.100 -13.241 -24.858 1.00 20.94 78 MET A C 1
ATOM 622 O O . MET A 1 78 ? 10.008 -14.310 -25.446 1.00 20.09 78 MET A O 1
ATOM 627 N N . MET A 1 79 ? 9.842 -13.104 -23.563 1.00 19.53 79 MET A N 1
ATOM 628 C CA . MET A 1 79 ? 9.391 -14.227 -22.748 1.00 20.25 79 MET A CA 1
ATOM 629 C C . MET A 1 79 ? 8.031 -14.783 -23.208 1.00 18.98 79 MET A C 1
ATOM 630 O O . MET A 1 79 ? 7.110 -14.003 -23.429 1.00 19.20 79 MET A O 1
ATOM 635 N N . PRO A 1 80 ? 7.910 -16.123 -23.362 1.00 19.02 80 PRO A N 1
ATOM 636 C CA . PRO A 1 80 ? 6.553 -16.676 -23.544 1.00 19.27 80 PRO A CA 1
ATOM 637 C C . PRO A 1 80 ? 5.850 -16.642 -22.201 1.00 19.29 80 PRO A C 1
ATOM 638 O O . PRO A 1 80 ? 6.251 -17.350 -21.273 1.00 18.81 80 PRO A O 1
ATOM 642 N N . LYS A 1 81 ? 4.850 -15.772 -22.094 1.00 19.93 81 LYS A N 1
ATOM 643 C CA . LYS A 1 81 ? 4.162 -15.506 -20.822 1.00 20.06 81 LYS A CA 1
ATOM 644 C C . LYS A 1 81 ? 2.976 -16.459 -20.535 1.00 20.51 81 LYS A C 1
ATOM 645 O O . LYS A 1 81 ? 2.370 -16.411 -19.454 1.00 21.40 81 LYS A O 1
ATOM 651 N N . GLY A 1 82 ? 2.659 -17.338 -21.493 1.00 20.33 82 GLY A N 1
ATOM 652 C CA . GLY A 1 82 ? 1.566 -18.307 -21.339 1.00 19.43 82 GLY A CA 1
ATOM 653 C C . GLY A 1 82 ? 0.237 -17.741 -21.850 1.00 19.27 82 GLY A C 1
ATOM 654 O O . GLY A 1 82 ? 0.071 -17.561 -23.059 1.00 19.66 82 GLY A O 1
ATOM 655 N N . ALA A 1 83 ? -0.670 -17.426 -20.922 1.00 18.30 83 ALA A N 1
ATOM 656 C CA . ALA A 1 83 ? -2.043 -17.004 -21.237 1.00 17.89 83 ALA A CA 1
ATOM 657 C C . ALA A 1 83 ? -2.439 -15.634 -20.613 1.00 17.99 83 ALA A C 1
ATOM 658 O O . ALA A 1 83 ? -1.970 -15.276 -19.517 1.00 17.61 83 ALA A O 1
ATOM 660 N N . ALA A 1 84 ? -3.277 -14.881 -21.333 1.00 16.86 84 ALA A N 1
ATOM 661 C CA . ALA A 1 84 ? -3.899 -13.668 -20.798 1.00 17.03 84 ALA A CA 1
ATOM 662 C C . ALA A 1 84 ? -5.336 -13.992 -20.357 1.00 17.00 84 ALA A C 1
ATOM 663 O O . ALA A 1 84 ? -6.207 -14.133 -21.206 1.00 17.63 84 ALA A O 1
ATOM 665 N N . LEU A 1 85 ? -5.552 -14.098 -19.041 1.00 16.82 85 LEU A N 1
ATOM 666 C CA . LEU A 1 85 ? -6.819 -14.583 -18.454 1.00 17.94 85 LEU A CA 1
ATOM 667 C C . LEU A 1 85 ? -7.841 -13.495 -17.997 1.00 18.19 85 LEU A C 1
ATOM 668 O O . LEU A 1 85 ? -9.018 -13.807 -17.732 1.00 18.90 85 LEU A O 1
ATOM 673 N N . HIS A 1 86 ? -7.419 -12.230 -17.935 1.00 18.42 86 HIS A N 1
ATOM 674 C CA . HIS A 1 86 ? -8.315 -11.124 -17.527 1.00 18.68 86 HIS A CA 1
ATOM 675 C C . HIS A 1 86 ? -8.213 -9.988 -18.543 1.00 18.31 86 HIS A C 1
ATOM 676 O O . HIS A 1 86 ? -7.280 -9.179 -18.483 1.00 18.43 86 HIS A O 1
ATOM 683 N N . LEU A 1 87 ? -9.144 -9.962 -19.494 1.00 18.29 87 LEU A N 1
ATOM 684 C CA . LEU A 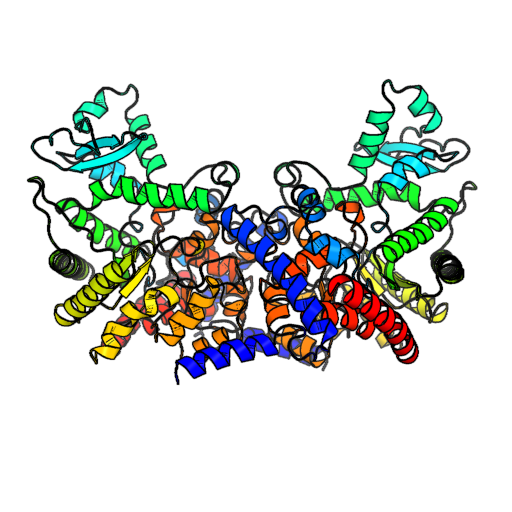1 87 ? -9.159 -8.962 -20.580 1.00 18.65 87 LEU A CA 1
ATOM 685 C C . LEU A 1 87 ? -10.608 -8.662 -20.864 1.00 19.25 87 LEU A C 1
ATOM 686 O O . LEU A 1 87 ? -11.438 -9.525 -20.685 1.00 19.17 87 LEU A O 1
ATOM 691 N N . HIS A 1 88 ? -10.891 -7.446 -21.309 1.00 20.03 88 HIS A N 1
ATOM 692 C CA . HIS A 1 88 ? -12.239 -7.031 -21.739 1.00 21.72 88 HIS A CA 1
ATOM 693 C C . HIS A 1 88 ? -12.294 -6.856 -23.241 1.00 21.69 88 HIS A C 1
ATOM 694 O O . HIS A 1 88 ? -11.303 -6.447 -23.844 1.00 22.36 88 HIS A O 1
ATOM 701 N N . ASP A 1 89 ? -13.465 -7.140 -23.808 1.00 22.15 89 ASP A N 1
ATOM 702 C CA . ASP A 1 89 ? -13.728 -7.154 -25.256 1.00 23.49 89 ASP A CA 1
ATOM 703 C C . ASP A 1 89 ? -13.220 -5.988 -26.090 1.00 23.67 89 ASP A C 1
ATOM 704 O O . ASP A 1 89 ? -12.741 -6.206 -27.203 1.00 24.68 89 ASP A O 1
ATOM 709 N N . ILE A 1 90 ? -13.326 -4.758 -25.596 1.00 22.81 90 ILE A N 1
ATOM 710 C CA . ILE A 1 90 ? -13.005 -3.620 -26.464 1.00 22.97 90 ILE A CA 1
ATOM 711 C C . ILE A 1 90 ? -11.813 -2.773 -26.012 1.00 22.89 90 ILE A C 1
ATOM 712 O O . ILE A 1 90 ? -11.638 -1.646 -26.486 1.00 22.51 90 ILE A O 1
ATOM 717 N N . GLY A 1 91 ? -10.975 -3.336 -25.148 1.00 22.81 91 GLY A N 1
ATOM 718 C CA . GLY A 1 91 ? -9.775 -2.636 -24.699 1.00 22.52 91 GLY A CA 1
ATOM 719 C C . GLY A 1 91 ? -8.458 -3.307 -25.045 1.00 22.79 91 GLY A C 1
ATOM 720 O O . GLY A 1 91 ? -7.436 -3.042 -24.399 1.00 22.51 91 GLY A O 1
ATOM 721 N N . ILE A 1 92 ? -8.466 -4.175 -26.055 1.00 22.27 92 ILE A N 1
ATOM 722 C CA . ILE A 1 92 ? -7.336 -5.092 -26.279 1.00 22.38 92 ILE A CA 1
ATOM 723 C C . ILE A 1 92 ? -6.638 -4.906 -27.630 1.00 22.94 92 ILE A C 1
ATOM 724 O O . ILE A 1 92 ? -5.833 -5.766 -28.037 1.00 23.65 92 ILE A O 1
ATOM 729 N N . VAL A 1 93 ? -6.966 -3.810 -28.331 1.00 22.70 93 VAL A N 1
ATOM 730 C CA . VAL A 1 93 ? -6.346 -3.493 -29.627 1.00 22.07 93 VAL A CA 1
ATOM 731 C C . VAL A 1 93 ? -5.886 -2.042 -29.597 1.00 22.18 93 VAL A C 1
ATOM 732 O O . VAL A 1 93 ? -6.680 -1.138 -29.309 1.00 20.51 93 VAL A O 1
ATOM 736 N N . THR A 1 94 ? -4.602 -1.831 -29.884 1.00 22.91 94 THR A N 1
ATOM 737 C CA . THR A 1 94 ? -4.023 -0.488 -29.932 1.00 24.40 94 THR A CA 1
ATOM 738 C C . THR A 1 94 ? -4.917 0.492 -30.693 1.00 25.07 94 THR A C 1
ATOM 739 O O . THR A 1 94 ? -5.389 0.193 -31.790 1.00 25.28 94 THR A O 1
ATOM 743 N N . MET A 1 95 ? -5.175 1.649 -30.093 1.00 25.69 95 MET A N 1
ATOM 744 C CA . MET A 1 95 ? -6.204 2.566 -30.615 1.00 26.10 95 MET A CA 1
ATOM 745 C C . MET A 1 95 ? -5.833 3.259 -31.935 1.00 26.99 95 MET A C 1
ATOM 746 O O . MET A 1 95 ? -6.725 3.698 -32.674 1.00 25.80 95 MET A O 1
ATOM 751 N N . ASP A 1 96 ? -4.526 3.332 -32.211 1.00 27.19 96 ASP A N 1
ATOM 752 C CA . ASP A 1 96 ? -3.967 3.862 -33.445 1.00 29.06 96 ASP A CA 1
ATOM 753 C C . ASP A 1 96 ? -4.675 3.289 -34.685 1.00 28.88 96 ASP A C 1
ATOM 754 O O . ASP A 1 96 ? -5.063 4.038 -35.583 1.00 28.34 96 ASP A O 1
ATOM 759 N N . TRP A 1 97 ? -4.828 1.963 -34.711 1.00 28.94 97 TRP A N 1
ATOM 760 C CA . TRP A 1 97 ? -5.496 1.248 -35.801 1.00 28.84 97 TRP A CA 1
ATOM 761 C C . TRP A 1 97 ? -6.979 1.624 -35.917 1.00 28.38 97 TRP A C 1
ATOM 762 O O . TRP A 1 97 ? -7.521 1.676 -37.021 1.00 28.21 97 TRP A O 1
ATOM 773 N N . LEU A 1 98 ? -7.638 1.883 -34.789 1.00 28.11 98 LEU A N 1
ATOM 774 C CA . LEU A 1 98 ? -9.029 2.342 -34.836 1.00 28.31 98 LEU A CA 1
ATOM 775 C C . LEU A 1 98 ? -9.112 3.653 -35.602 1.00 28.63 98 LEU A C 1
ATOM 776 O O . LEU A 1 98 ? -10.018 3.845 -36.412 1.00 28.58 98 LEU A O 1
ATOM 781 N N . VAL A 1 99 ? -8.162 4.553 -35.341 1.00 28.91 99 VAL A N 1
ATOM 782 C CA . VAL A 1 99 ? -8.147 5.866 -35.988 1.00 29.75 99 VAL A CA 1
ATOM 783 C C . VAL A 1 99 ? -7.667 5.800 -37.451 1.00 30.64 99 VAL A C 1
ATOM 784 O O . VAL A 1 99 ? -8.399 6.192 -38.367 1.00 30.53 99 VAL A O 1
ATOM 788 N N . ARG A 1 100 ? -6.455 5.297 -37.654 1.00 31.26 100 ARG A N 1
ATOM 789 C CA . ARG A 1 100 ? -5.769 5.394 -38.954 1.00 33.18 100 ARG A CA 1
ATOM 790 C C . ARG A 1 100 ? -6.380 4.483 -40.015 1.00 32.96 100 ARG A C 1
ATOM 791 O O . ARG A 1 100 ? -6.400 4.815 -41.194 1.00 32.56 100 ARG A O 1
ATOM 799 N N . ASN A 1 101 ? -6.883 3.337 -39.573 1.00 33.21 101 ASN A N 1
ATOM 800 C CA . ASN A 1 101 ? -7.485 2.367 -40.461 1.00 33.31 101 ASN A CA 1
ATOM 801 C C . ASN A 1 101 ? -9.033 2.463 -40.421 1.00 32.40 101 ASN A C 1
ATOM 802 O O . ASN A 1 101 ? -9.665 2.788 -41.432 1.00 31.38 101 ASN A O 1
ATOM 807 N N . VAL A 1 102 ? -9.635 2.256 -39.252 1.00 31.06 102 VAL A N 1
ATOM 808 C CA . VAL A 1 102 ? -11.090 2.081 -39.180 1.00 29.85 102 VAL A CA 1
ATOM 809 C C . VAL A 1 102 ? -11.924 3.330 -39.550 1.00 29.69 102 VAL A C 1
ATOM 810 O O . VAL A 1 102 ? -12.904 3.210 -40.294 1.00 28.51 102 VAL A O 1
ATOM 814 N N . THR A 1 103 ? -11.535 4.510 -39.066 1.00 29.33 103 THR A N 1
ATOM 815 C CA . THR A 1 103 ? -12.302 5.739 -39.366 1.00 29.93 103 THR A CA 1
ATOM 816 C C . THR A 1 103 ? -12.081 6.237 -40.814 1.00 30.06 103 THR A C 1
ATOM 817 O O . THR A 1 103 ? -12.729 7.177 -41.266 1.00 29.44 103 THR A O 1
ATOM 821 N N . TYR A 1 104 ? -11.158 5.595 -41.515 1.00 30.75 104 TYR A N 1
ATOM 822 C CA . TYR A 1 104 ? -10.907 5.871 -42.932 1.00 31.01 104 TYR A CA 1
ATOM 823 C C . TYR A 1 104 ? -11.670 4.922 -43.861 1.00 30.94 104 TYR A C 1
ATOM 824 O O . TYR A 1 104 ? -11.572 5.028 -45.087 1.00 30.97 104 TYR A O 1
ATOM 833 N N . ARG A 1 105 ? -12.429 3.995 -43.276 1.00 30.90 105 ARG A N 1
ATOM 834 C CA . ARG A 1 105 ? -13.211 3.024 -44.048 1.00 30.47 105 ARG A CA 1
ATOM 835 C C . ARG A 1 105 ? -14.478 3.651 -44.623 1.00 30.84 105 ARG A C 1
ATOM 836 O O . ARG A 1 105 ? -15.017 4.612 -44.055 1.00 30.26 105 ARG A O 1
ATOM 844 N N . PRO A 1 106 ? -14.959 3.116 -45.770 1.00 31.11 106 PRO A N 1
ATOM 845 C CA . PRO A 1 106 ? -16.184 3.654 -46.384 1.00 30.70 106 PRO A CA 1
ATOM 846 C C . PRO A 1 106 ? -17.374 3.683 -45.419 1.00 30.34 106 PRO A C 1
ATOM 847 O O . PRO A 1 106 ? -17.535 2.766 -44.616 1.00 30.85 106 PRO A O 1
ATOM 851 N N . HIS A 1 107 ? -18.182 4.740 -45.495 1.00 29.80 107 HIS A N 1
ATOM 852 C CA . HIS A 1 107 ? -19.452 4.887 -44.755 1.00 29.86 107 HIS A CA 1
ATOM 853 C C . HIS A 1 107 ? -19.295 5.221 -43.261 1.00 29.21 107 HIS A C 1
ATOM 854 O O . HIS A 1 107 ? -20.275 5.217 -42.509 1.00 28.64 107 HIS A O 1
ATOM 861 N N . CYS A 1 108 ? -18.075 5.529 -42.830 1.00 29.40 108 CYS A N 1
ATOM 862 C CA . CYS A 1 108 ? -17.866 5.968 -41.434 1.00 29.24 108 CYS A CA 1
ATOM 863 C C . CYS A 1 108 ? -18.399 7.379 -41.165 1.00 28.89 108 CYS A C 1
ATOM 864 O O . CYS A 1 108 ? -18.006 8.332 -41.831 1.00 28.91 108 CYS A O 1
ATOM 867 N N . HIS A 1 109 ? -19.304 7.505 -40.199 1.00 28.93 109 HIS A N 1
ATOM 868 C CA . HIS A 1 109 ? -19.831 8.804 -39.779 1.00 29.29 109 HIS A CA 1
ATOM 869 C C . HIS A 1 109 ? -19.392 9.133 -38.352 1.00 30.33 109 HIS A C 1
ATOM 870 O O . HIS A 1 109 ? -19.174 8.223 -37.522 1.00 29.91 109 HIS A O 1
ATOM 877 N N . ILE A 1 110 ? -19.261 10.432 -38.086 1.00 31.49 110 ILE A N 1
ATOM 878 C CA . ILE A 1 110 ? -18.969 10.969 -36.747 1.00 32.52 110 ILE A CA 1
ATOM 879 C C . ILE A 1 110 ? -20.101 11.905 -36.332 1.00 33.93 110 ILE A C 1
ATOM 880 O O . ILE A 1 110 ? -20.736 12.546 -37.183 1.00 33.27 110 ILE A O 1
ATOM 885 N N . CYS A 1 111 ? -20.352 11.963 -35.030 1.00 35.52 111 CYS A N 1
ATOM 886 C CA . CYS A 1 111 ? -21.322 12.879 -34.442 1.00 37.78 111 CYS A CA 1
ATOM 887 C C . CYS A 1 111 ? -20.848 13.304 -33.045 1.00 38.29 111 CYS A C 1
ATOM 888 O O . CYS A 1 111 ? -19.946 12.681 -32.479 1.00 37.50 111 CYS A O 1
ATOM 891 N N . PHE A 1 112 ? -21.454 14.370 -32.512 1.00 39.66 112 PHE A N 1
ATOM 892 C CA . PHE A 1 112 ? -21.262 14.806 -31.122 1.00 41.06 112 PHE A CA 1
ATOM 893 C C . PHE A 1 112 ? -22.622 15.012 -30.453 1.00 42.22 112 PHE A C 1
ATOM 894 O O . PHE A 1 112 ? -23.479 15.730 -30.975 1.00 42.72 112 PHE A O 1
ATOM 902 N N . THR A 1 113 ? -22.813 14.374 -29.299 1.00 43.58 113 THR A N 1
ATOM 903 C CA . THR A 1 113 ? -24.053 14.478 -28.503 1.00 45.12 113 THR A CA 1
ATOM 904 C C . THR A 1 113 ? -24.351 15.927 -28.044 1.00 45.46 113 THR A C 1
ATOM 905 O O . THR A 1 113 ? -23.479 16.795 -28.139 1.00 45.70 113 THR A O 1
ATOM 909 N N . PRO A 1 114 ? -25.592 16.203 -27.578 1.00 46.13 114 PRO A N 1
ATOM 910 C CA . PRO A 1 114 ? -25.868 17.446 -26.845 1.00 46.47 114 PRO A CA 1
ATOM 911 C C . PRO A 1 114 ? -24.829 17.777 -25.758 1.00 46.89 114 PRO A C 1
ATOM 912 O O . PRO A 1 114 ? -24.390 18.929 -25.675 1.00 47.48 114 PRO A O 1
ATOM 916 N N . ARG A 1 115 ? -24.422 16.786 -24.958 1.00 46.83 115 ARG A N 1
ATOM 917 C CA . ARG A 1 115 ? -23.356 16.990 -23.970 1.00 46.61 115 ARG A CA 1
ATOM 918 C C . ARG A 1 115 ? -21.982 17.216 -24.617 1.00 45.63 115 ARG A C 1
ATOM 919 O O . ARG A 1 115 ? -21.076 17.745 -23.975 1.00 45.89 115 ARG A O 1
ATOM 927 N N . GLY A 1 116 ? -21.828 16.822 -25.880 1.00 44.56 116 GLY A N 1
ATOM 928 C CA . GLY A 1 116 ? -20.564 17.000 -26.603 1.00 42.75 116 GLY A CA 1
ATOM 929 C C . GLY A 1 116 ? -19.700 15.749 -26.702 1.00 41.78 116 GLY A C 1
ATOM 930 O O . GLY A 1 116 ? -18.507 15.837 -26.982 1.00 41.77 116 GLY A O 1
ATOM 931 N N . ILE A 1 117 ? -20.306 14.582 -26.495 1.00 40.30 117 ILE A N 1
ATOM 932 C CA . ILE A 1 117 ? -19.564 13.320 -26.530 1.00 39.10 117 ILE A CA 1
ATOM 933 C C . ILE A 1 117 ? -19.484 12.753 -27.952 1.00 37.63 117 ILE A C 1
ATOM 934 O O . ILE A 1 117 ? -20.503 12.559 -28.617 1.00 37.84 117 ILE A O 1
ATOM 939 N N . MET A 1 118 ? -18.266 12.492 -28.406 1.00 35.62 118 MET A N 1
ATOM 940 C CA . MET A 1 118 ? -18.032 11.890 -29.712 1.00 34.09 118 MET A CA 1
ATOM 941 C C . MET A 1 118 ? -18.667 10.490 -29.815 1.00 32.80 118 MET A C 1
ATOM 942 O O . MET A 1 118 ? -18.645 9.693 -28.859 1.00 31.29 118 MET A O 1
ATOM 947 N N . GLN A 1 119 ? -19.249 10.215 -30.982 1.00 31.08 119 GLN A N 1
ATOM 948 C CA . GLN A 1 119 ? -19.748 8.880 -31.317 1.00 30.26 119 GLN A CA 1
ATOM 949 C C . GLN A 1 119 ? -19.653 8.641 -32.831 1.00 29.40 119 GLN A C 1
ATOM 950 O O . GLN A 1 119 ? -19.505 9.586 -33.620 1.00 29.18 119 GLN A O 1
ATOM 956 N N . PHE A 1 120 ? -19.708 7.371 -33.220 1.00 28.72 120 PHE A N 1
ATOM 957 C CA . PHE A 1 120 ? -19.521 6.958 -34.604 1.00 28.13 120 PHE A CA 1
ATOM 958 C C . PHE A 1 120 ? -20.605 5.975 -35.036 1.00 28.14 120 PHE A C 1
ATOM 959 O O . PHE A 1 120 ? -21.177 5.241 -34.202 1.00 27.51 120 PHE A O 1
ATOM 967 N N . ARG A 1 121 ? -20.854 5.956 -36.346 1.00 28.02 121 ARG A N 1
ATOM 968 C CA . ARG A 1 121 ? -21.768 4.998 -36.953 1.00 28.70 121 ARG A CA 1
ATOM 969 C C . ARG A 1 121 ? -21.416 4.752 -38.427 1.00 28.82 121 ARG A C 1
ATOM 970 O O . ARG A 1 121 ? -21.218 5.689 -39.209 1.00 28.45 121 ARG A O 1
ATOM 978 N N . PHE A 1 122 ? -21.320 3.481 -38.793 1.00 28.79 122 PHE A N 1
ATOM 979 C CA . PHE A 1 122 ? -21.204 3.092 -40.180 1.00 28.70 122 PHE A CA 1
ATOM 980 C C . PHE A 1 122 ? -22.625 2.974 -40.710 1.00 29.34 122 PHE A C 1
ATOM 981 O O . PHE A 1 122 ? -23.434 2.277 -40.125 1.00 29.14 122 PHE A O 1
ATOM 989 N N . ALA A 1 123 ? -22.932 3.683 -41.796 1.00 30.59 123 ALA A N 1
ATOM 990 C CA . ALA A 1 123 ? -24.302 3.727 -42.331 1.00 31.65 123 ALA A CA 1
ATOM 991 C C . ALA A 1 123 ? -24.377 4.207 -43.787 1.00 32.79 123 ALA A C 1
ATOM 992 O O . ALA A 1 123 ? -23.493 4.931 -44.258 1.00 32.82 123 ALA A O 1
ATOM 994 N N . HIS A 1 124 ? -25.414 3.750 -44.491 1.00 33.68 124 HIS A N 1
ATOM 995 C CA . HIS A 1 124 ? -25.749 4.244 -45.825 1.00 35.91 124 HIS A CA 1
ATOM 996 C C . HIS A 1 124 ? -27.267 4.199 -46.019 1.00 36.60 124 HIS A C 1
ATOM 997 O O . HIS A 1 124 ? -27.870 3.159 -45.844 1.00 36.65 124 HIS A O 1
ATOM 1004 N N . PRO A 1 125 ? -27.902 5.348 -46.314 1.00 37.77 125 PRO A N 1
ATOM 1005 C CA . PRO A 1 125 ? -27.318 6.677 -46.399 1.00 38.37 125 PRO A CA 1
ATOM 1006 C C . PRO A 1 125 ? -27.055 7.268 -45.004 1.00 38.99 125 PRO A C 1
ATOM 1007 O O . PRO A 1 125 ? -27.235 6.589 -43.979 1.00 38.16 125 PRO A O 1
ATOM 1011 N N . THR A 1 126 ? -26.623 8.519 -44.977 1.00 39.95 126 THR A N 1
ATOM 1012 C CA . THR A 1 126 ? -26.445 9.247 -43.728 1.00 41.62 126 THR A CA 1
ATOM 1013 C C . THR A 1 126 ? -27.657 9.049 -42.824 1.00 43.14 126 THR A C 1
ATOM 1014 O O . THR A 1 126 ? -28.791 9.267 -43.253 1.00 43.53 126 THR A O 1
ATOM 1018 N N . PRO A 1 127 ? -27.429 8.579 -41.581 1.00 44.58 127 PRO A N 1
ATOM 1019 C CA . PRO A 1 127 ? -28.560 8.370 -40.680 1.00 45.89 127 PRO A CA 1
ATOM 1020 C C . PRO A 1 127 ? -29.287 9.687 -40.395 1.00 47.42 127 PRO A C 1
ATOM 1021 O O . PRO A 1 127 ? -28.679 10.761 -40.448 1.00 47.46 127 PRO A O 1
ATOM 1025 N N . ARG A 1 128 ? -30.583 9.603 -40.118 1.00 49.42 128 ARG A N 1
ATOM 1026 C CA . ARG A 1 128 ? -31.376 10.791 -39.793 1.00 51.52 128 ARG A CA 1
ATOM 1027 C C . ARG A 1 128 ? -31.151 11.248 -38.346 1.00 52.21 128 ARG A C 1
ATOM 1028 O O . ARG A 1 128 ? -30.885 10.418 -37.470 1.00 52.22 128 ARG A O 1
ATOM 1036 N N . PRO A 1 129 ? -31.252 12.572 -38.092 1.00 53.23 129 PRO A N 1
ATOM 1037 C CA . PRO A 1 129 ? -31.082 13.095 -36.738 1.00 53.77 129 PRO A CA 1
ATOM 1038 C C . PRO A 1 129 ? -31.969 12.365 -35.738 1.00 54.56 129 PRO A C 1
ATOM 1039 O O . PRO A 1 129 ? -33.154 12.158 -35.997 1.00 54.81 129 PRO A O 1
ATOM 1043 N N . SER A 1 130 ? -31.376 11.945 -34.626 1.00 55.28 130 SER A N 1
ATOM 1044 C CA . SER A 1 130 ? -32.114 11.350 -33.525 1.00 55.86 130 SER A CA 1
ATOM 1045 C C . SER A 1 130 ? -32.033 12.295 -32.325 1.00 56.22 130 SER A C 1
ATOM 1046 O O . SER A 1 130 ? -31.687 13.473 -32.474 1.00 56.62 130 SER A O 1
ATOM 1049 N N . GLU A 1 131 ? -32.350 11.783 -31.141 1.00 56.39 131 GLU A N 1
ATOM 1050 C CA . GLU A 1 131 ? -32.307 12.597 -29.932 1.00 56.49 131 GLU A CA 1
ATOM 1051 C C . GLU A 1 131 ? -30.896 12.668 -29.353 1.00 55.82 131 GLU A C 1
ATOM 1052 O O . GLU A 1 131 ? -30.549 13.649 -28.692 1.00 55.97 131 GLU A O 1
ATOM 1058 N N . LYS A 1 132 ? -30.091 11.636 -29.616 1.00 54.81 132 LYS A N 1
ATOM 1059 C CA . LYS A 1 132 ? -28.677 11.621 -29.214 1.00 53.65 132 LYS A CA 1
ATOM 1060 C C . LYS A 1 132 ? -27.715 12.207 -30.257 1.00 52.38 132 LYS A C 1
ATOM 1061 O O . LYS A 1 132 ? -26.499 12.238 -30.025 1.00 52.22 132 LYS A O 1
ATOM 1067 N N . CYS A 1 133 ? -28.244 12.668 -31.393 1.00 50.67 133 CYS A N 1
ATOM 1068 C CA . CYS A 1 133 ? -27.400 13.198 -32.478 1.00 48.97 133 CYS A CA 1
ATOM 1069 C C . CYS A 1 133 ? -28.128 14.172 -33.413 1.00 48.56 133 CYS A C 1
ATOM 1070 O O . CYS A 1 133 ? -28.997 13.763 -34.190 1.00 48.43 133 CYS A O 1
ATOM 1073 N N . SER A 1 134 ? -27.762 15.454 -33.346 1.00 47.81 134 SER A N 1
ATOM 1074 C CA . SER A 1 134 ? -28.438 16.481 -34.155 1.00 47.22 134 SER A CA 1
ATOM 1075 C C . SER A 1 134 ? -28.149 16.325 -35.653 1.00 46.61 134 SER A C 1
ATOM 1076 O O . SER A 1 134 ? -29.056 16.460 -36.464 1.00 46.76 134 SER A O 1
ATOM 1079 N N . LYS A 1 135 ? -26.895 16.053 -36.014 1.00 45.62 135 LYS A N 1
ATOM 1080 C CA . LYS A 1 135 ? -26.587 15.535 -37.353 1.00 44.76 135 LYS A CA 1
ATOM 1081 C C . LYS A 1 135 ? -25.335 14.657 -37.418 1.00 43.34 135 LYS A C 1
ATOM 1082 O O . LYS A 1 135 ? -24.325 14.942 -36.772 1.00 43.45 135 LYS A O 1
ATOM 1088 N N . TRP A 1 136 ? -25.435 13.581 -38.194 1.00 41.57 136 TRP A N 1
ATOM 1089 C CA . TRP A 1 136 ? -24.297 12.729 -38.535 1.00 39.86 136 TRP A CA 1
ATOM 1090 C C . TRP A 1 136 ? -23.541 13.285 -39.730 1.00 39.37 136 TRP A C 1
ATOM 1091 O O . TRP A 1 136 ? -24.152 13.742 -40.698 1.00 39.68 136 TRP A O 1
ATOM 1102 N N . ILE A 1 137 ? -22.218 13.251 -39.667 1.00 38.15 137 ILE A N 1
ATOM 1103 C CA . ILE A 1 137 ? -21.408 13.734 -40.767 1.00 37.82 137 ILE A CA 1
ATOM 1104 C C . ILE A 1 137 ? -20.448 12.654 -41.235 1.00 37.38 137 ILE A C 1
ATOM 1105 O O . ILE A 1 137 ? -19.683 12.078 -40.442 1.00 36.70 137 ILE A O 1
ATOM 1110 N N . LEU A 1 138 ? -20.514 12.384 -42.534 1.00 36.86 138 LEU A N 1
ATOM 1111 C CA . LEU A 1 138 ? -19.603 11.477 -43.198 1.00 36.65 138 LEU A CA 1
ATOM 1112 C C . LEU A 1 138 ? -18.179 11.957 -42.971 1.00 37.02 138 LEU A C 1
ATOM 1113 O O . LEU A 1 138 ? -17.851 13.116 -43.254 1.00 36.66 138 LEU A O 1
ATOM 1118 N N . LEU A 1 139 ? -17.341 11.063 -42.453 1.00 36.91 139 LEU A N 1
ATOM 1119 C CA . LEU A 1 139 ? -15.975 11.395 -42.084 1.00 37.86 139 LEU A CA 1
ATOM 1120 C C . LEU A 1 139 ? -15.165 11.850 -43.301 1.00 38.47 139 LEU A C 1
ATOM 1121 O O . LEU A 1 139 ? -14.304 12.724 -43.175 1.00 38.04 139 LEU A O 1
ATOM 1126 N N . GLU A 1 140 ? -15.434 11.251 -44.462 1.00 39.10 140 GLU A N 1
ATOM 1127 C CA . GLU A 1 140 ? -14.828 11.729 -45.707 1.00 40.59 140 GLU A CA 1
ATOM 1128 C C . GLU A 1 140 ? -15.094 13.214 -45.961 1.00 40.32 140 GLU A C 1
ATOM 1129 O O . GLU A 1 140 ? -14.167 13.957 -46.244 1.00 40.48 140 GLU A O 1
ATOM 1135 N N . ASP A 1 141 ? -16.345 13.642 -45.816 1.00 40.72 141 ASP A N 1
ATOM 1136 C CA . ASP A 1 141 ? -16.707 15.061 -45.986 1.00 40.78 141 ASP A CA 1
ATOM 1137 C C . ASP A 1 141 ? -16.047 15.956 -44.944 1.00 40.64 141 ASP A C 1
ATOM 1138 O O . ASP A 1 141 ? -15.562 17.035 -45.273 1.00 40.81 141 ASP A O 1
ATOM 1143 N N . TYR A 1 142 ? -16.008 15.489 -43.697 1.00 40.17 142 TYR A N 1
ATOM 1144 C CA . TYR A 1 142 ? -15.435 16.252 -42.590 1.00 39.66 142 TYR A CA 1
ATOM 1145 C C . TYR A 1 142 ? -13.957 16.554 -42.826 1.00 39.25 142 TYR A C 1
ATOM 1146 O O . TYR A 1 142 ? -13.502 17.682 -42.617 1.00 38.84 142 TYR A O 1
ATOM 1155 N N . ARG A 1 143 ? -13.210 15.536 -43.245 1.00 38.83 143 ARG A N 1
ATOM 1156 C CA . ARG A 1 143 ? -11.771 15.675 -43.457 1.00 39.14 143 ARG A CA 1
ATOM 1157 C C . ARG A 1 143 ? -11.427 16.574 -44.666 1.00 39.60 143 ARG A C 1
ATOM 1158 O O . ARG A 1 143 ? -10.323 17.131 -44.734 1.00 39.00 143 ARG A O 1
ATOM 1166 N N . LYS A 1 144 ? -12.381 16.729 -45.591 1.00 40.00 144 LYS A N 1
ATOM 1167 C CA . LYS A 1 144 ? -12.226 17.663 -46.711 1.00 40.87 144 LYS A CA 1
ATOM 1168 C C . LYS A 1 144 ? -12.289 19.095 -46.214 1.00 40.74 144 LYS A C 1
ATOM 1169 O O . LYS A 1 144 ? -11.706 19.978 -46.829 1.00 40.97 144 LYS A O 1
ATOM 1175 N N . ARG A 1 145 ? -12.973 19.311 -45.089 1.00 40.66 145 ARG A N 1
ATOM 1176 C CA . ARG A 1 145 ? -13.190 20.657 -44.553 1.00 40.66 145 ARG A CA 1
ATOM 1177 C C . ARG A 1 145 ? -12.261 21.095 -43.412 1.00 40.50 145 ARG A C 1
ATOM 1178 O O . ARG A 1 145 ? -12.367 22.228 -42.955 1.00 40.55 145 ARG A O 1
ATOM 1186 N N . VAL A 1 146 ? -11.364 20.227 -42.943 1.00 40.61 146 VAL A N 1
ATOM 1187 C CA . VAL A 1 146 ? -10.435 20.633 -41.881 1.00 41.13 146 VAL A CA 1
ATOM 1188 C C . VAL A 1 146 ? -9.092 21.105 -42.428 1.00 41.71 146 VAL A C 1
ATOM 1189 O O . VAL A 1 146 ? -8.566 20.561 -43.403 1.00 41.57 146 VAL A O 1
ATOM 1193 N N . GLN A 1 147 ? -8.546 22.120 -41.766 1.00 42.85 147 GLN A N 1
ATOM 1194 C CA . GLN A 1 147 ? -7.326 22.789 -42.208 1.00 43.89 147 GLN A CA 1
ATOM 1195 C C . GLN A 1 147 ? -6.091 21.889 -42.072 1.00 43.80 147 GLN A C 1
ATOM 1196 O O . GLN A 1 147 ? -5.217 21.907 -42.939 1.00 43.88 147 GLN A O 1
ATOM 1202 N N . ASN A 1 148 ? -6.045 21.094 -40.996 1.00 43.51 148 ASN A N 1
ATOM 1203 C CA . ASN A 1 148 ? -4.941 20.173 -40.712 1.00 42.74 148 ASN A CA 1
ATOM 1204 C C . ASN A 1 148 ? -5.472 18.793 -40.281 1.00 42.29 148 ASN A C 1
ATOM 1205 O O . ASN A 1 148 ? -5.893 18.596 -39.134 1.00 41.49 148 ASN A O 1
ATOM 1210 N N . VAL A 1 149 ? -5.432 17.847 -41.218 1.00 41.57 149 VAL A N 1
ATOM 1211 C CA . VAL A 1 149 ? -5.984 16.515 -41.028 1.00 41.10 149 VAL A CA 1
ATOM 1212 C C . VAL A 1 149 ? -5.227 15.757 -39.933 1.00 40.74 149 VAL A C 1
ATOM 1213 O O . VAL A 1 149 ? -5.846 15.110 -39.092 1.00 40.77 149 VAL A O 1
ATOM 1217 N N . THR A 1 150 ? -3.898 15.882 -39.939 1.00 40.24 150 THR A N 1
ATOM 1218 C CA . THR A 1 150 ? -3.010 15.198 -38.993 1.00 39.69 150 THR A CA 1
ATOM 1219 C C . THR A 1 150 ? -3.398 15.490 -37.537 1.00 39.07 150 THR A C 1
ATOM 1220 O O . THR A 1 150 ? -3.483 14.580 -36.725 1.00 38.90 150 THR A O 1
ATOM 1224 N N . GLU A 1 151 ? -3.689 16.754 -37.246 1.00 38.48 151 GLU A N 1
ATOM 1225 C CA . GLU A 1 151 ? -4.116 17.198 -35.925 1.00 37.76 151 GLU A CA 1
ATOM 1226 C C . GLU A 1 151 ? -5.523 16.709 -35.574 1.00 36.91 151 GLU A C 1
ATOM 1227 O O . GLU A 1 151 ? -5.797 16.375 -34.415 1.00 35.67 151 GLU A O 1
ATOM 1233 N N . PHE A 1 152 ? -6.404 16.665 -36.576 1.00 35.85 152 PHE A N 1
ATOM 1234 C CA . PHE A 1 152 ? -7.773 16.169 -36.379 1.00 34.83 152 PHE A CA 1
ATOM 1235 C C . PHE A 1 152 ? -7.728 14.697 -35.982 1.00 34.36 152 PHE A C 1
ATOM 1236 O O . PHE A 1 152 ? -8.379 14.279 -35.014 1.00 33.93 152 PHE A O 1
ATOM 1244 N N . ASP A 1 153 ? -6.957 13.923 -36.740 1.00 33.66 153 ASP A N 1
ATOM 1245 C CA . ASP A 1 153 ? -6.789 12.503 -36.463 1.00 33.93 153 ASP A CA 1
ATOM 1246 C C . ASP A 1 153 ? -6.217 12.280 -35.051 1.00 34.31 153 ASP A C 1
ATOM 1247 O O . ASP A 1 153 ? -6.769 11.508 -34.273 1.00 34.54 153 ASP A O 1
ATOM 1252 N N . ASP A 1 154 ? -5.142 12.988 -34.707 1.00 34.40 154 ASP A N 1
ATOM 1253 C CA . ASP A 1 154 ? -4.603 12.922 -33.352 1.00 34.37 154 ASP A CA 1
ATOM 1254 C C . ASP A 1 154 ? -5.619 13.271 -32.269 1.00 33.18 154 ASP A C 1
ATOM 1255 O O . ASP A 1 154 ? -5.597 12.665 -31.203 1.00 32.67 154 ASP A O 1
ATOM 1260 N N . SER A 1 155 ? -6.498 14.235 -32.527 1.00 31.26 155 SER A N 1
ATOM 1261 C CA . SER A 1 155 ? -7.536 14.557 -31.556 1.00 30.64 155 SER A CA 1
ATOM 1262 C C . SER A 1 155 ? -8.506 13.376 -31.361 1.00 29.80 155 SER A C 1
ATOM 1263 O O . SER A 1 155 ? -9.018 13.161 -30.256 1.00 28.68 155 SER A O 1
ATOM 1266 N N . LEU A 1 156 ? -8.732 12.600 -32.423 1.00 28.43 156 LEU A N 1
ATOM 1267 C CA . LEU A 1 156 ? -9.535 11.386 -32.293 1.00 28.42 156 LEU A CA 1
ATOM 1268 C C . LEU A 1 156 ? -8.825 10.367 -31.399 1.00 27.97 156 LEU A C 1
ATOM 1269 O O . LEU A 1 156 ? -9.431 9.805 -30.502 1.00 27.48 156 LEU A O 1
ATOM 1274 N N . LEU A 1 157 ? -7.535 10.158 -31.643 1.00 28.23 157 LEU A N 1
ATOM 1275 C CA . LEU A 1 157 ? -6.727 9.259 -30.838 1.00 29.05 157 LEU A CA 1
ATOM 1276 C C . LEU A 1 157 ? -6.758 9.635 -29.346 1.00 29.08 157 LEU A C 1
ATOM 1277 O O . LEU A 1 157 ? -6.828 8.760 -28.497 1.00 28.53 157 LEU A O 1
ATOM 1282 N N . ARG A 1 158 ? -6.763 10.935 -29.038 1.00 29.38 158 ARG A N 1
ATOM 1283 C CA . ARG A 1 158 ? -6.867 11.418 -27.645 1.00 29.30 158 ARG A CA 1
ATOM 1284 C C . ARG A 1 158 ? -8.214 11.143 -27.001 1.00 28.86 158 ARG A C 1
ATOM 1285 O O . ARG A 1 158 ? -8.302 10.989 -25.782 1.00 28.67 158 ARG A O 1
ATOM 1293 N N . ASN A 1 159 ? -9.266 11.075 -27.813 1.00 27.66 159 ASN A N 1
ATOM 1294 C CA . ASN A 1 159 ? -10.562 10.682 -27.305 1.00 27.40 159 ASN A CA 1
ATOM 1295 C C . ASN A 1 159 ? -10.700 9.186 -27.041 1.00 25.59 159 ASN A C 1
ATOM 1296 O O . ASN A 1 159 ? -11.673 8.776 -26.427 1.00 26.35 159 ASN A O 1
ATOM 1301 N N . PHE A 1 160 ? -9.761 8.383 -27.524 1.00 23.55 160 PHE A N 1
ATOM 1302 C CA . PHE A 1 160 ? -9.892 6.919 -27.472 1.00 23.54 160 PHE A CA 1
ATOM 1303 C C . PHE A 1 160 ? -9.090 6.270 -26.321 1.00 22.57 160 PHE A C 1
ATOM 1304 O O . PHE A 1 160 ? -9.172 5.055 -26.127 1.00 22.18 160 PHE A O 1
ATOM 1312 N N . THR A 1 161 ? -8.294 7.062 -25.594 1.00 22.61 161 THR A N 1
ATOM 1313 C CA . THR A 1 161 ? -7.505 6.528 -24.464 1.00 22.24 161 THR A CA 1
ATOM 1314 C C . THR A 1 161 ? -7.505 7.495 -23.281 1.00 21.87 161 THR A C 1
ATOM 1315 O O . THR A 1 161 ? -7.830 8.692 -23.435 1.00 21.12 161 THR A O 1
ATOM 1319 N N . LEU A 1 162 ? -7.127 6.983 -22.106 1.00 20.74 162 LEU A N 1
ATOM 1320 C CA . LEU A 1 162 ? -7.002 7.838 -20.908 1.00 20.87 162 LEU A CA 1
ATOM 1321 C C . LEU A 1 162 ? -5.667 8.579 -20.878 1.00 21.25 162 LEU A C 1
ATOM 1322 O O . LEU A 1 162 ? -5.484 9.529 -20.103 1.00 20.63 162 LEU A O 1
ATOM 1327 N N . VAL A 1 163 ? -4.732 8.116 -21.705 1.00 21.84 163 VAL A N 1
ATOM 1328 C CA . VAL A 1 163 ? -3.371 8.670 -21.752 1.00 23.75 163 VAL A CA 1
ATOM 1329 C C . VAL A 1 163 ? -3.392 10.198 -21.820 1.00 25.19 163 VAL A C 1
ATOM 1330 O O . VAL A 1 163 ? -4.129 10.794 -22.627 1.00 24.77 163 VAL A O 1
ATOM 1334 N N . THR A 1 164 ? -2.611 10.816 -20.939 1.00 26.21 164 THR A N 1
ATOM 1335 C CA . THR A 1 164 ? -2.552 12.260 -20.829 1.00 27.59 164 THR A CA 1
ATOM 1336 C C . THR A 1 164 ? -1.296 12.702 -20.066 1.00 28.45 164 THR A C 1
ATOM 1337 O O . THR A 1 164 ? -0.712 11.924 -19.308 1.00 27.46 164 THR A O 1
ATOM 1341 N N . GLN A 1 165 ? -0.871 13.947 -20.289 1.00 29.12 165 GLN A N 1
ATOM 1342 C CA . GLN A 1 165 ? 0.126 14.573 -19.434 1.00 30.26 165 GLN A CA 1
ATOM 1343 C C . GLN A 1 165 ? -0.650 14.975 -18.193 1.00 29.72 165 GLN A C 1
ATOM 1344 O O . GLN A 1 165 ? -1.850 15.132 -18.260 1.00 30.47 165 GLN A O 1
ATOM 1350 N N . HIS A 1 166 ? 0.012 15.127 -17.062 1.00 29.26 166 HIS A N 1
ATOM 1351 C CA . HIS A 1 166 ? -0.673 15.559 -15.826 1.00 29.36 166 HIS A CA 1
ATOM 1352 C C . HIS A 1 166 ? -2.002 14.856 -15.478 1.00 28.31 166 HIS A C 1
ATOM 1353 O O . HIS A 1 166 ? -3.022 15.511 -15.232 1.00 28.63 166 HIS A O 1
ATOM 1360 N N . PRO A 1 167 ? -1.978 13.508 -15.408 1.00 27.43 167 PRO A N 1
ATOM 1361 C CA . PRO A 1 167 ? -3.189 12.767 -15.056 1.00 26.46 167 PRO A CA 1
ATOM 1362 C C . PRO A 1 167 ? -3.670 13.092 -13.644 1.00 26.22 167 PRO A C 1
ATOM 1363 O O . PRO A 1 167 ? -4.857 12.949 -13.358 1.00 24.35 167 PRO A O 1
ATOM 1367 N N . GLU A 1 168 ? -2.754 13.552 -12.793 1.00 26.69 168 GLU A N 1
ATOM 1368 C CA . GLU A 1 168 ? -3.099 14.032 -11.446 1.00 28.40 168 GLU A CA 1
ATOM 1369 C C . GLU A 1 168 ? -3.995 15.279 -11.488 1.00 28.60 168 GLU A C 1
ATOM 1370 O O . GLU A 1 168 ? -4.863 15.416 -10.640 1.00 29.95 168 GLU A O 1
ATOM 1376 N N . VAL A 1 169 ? -3.789 16.159 -12.478 1.00 28.88 169 VAL A N 1
ATOM 1377 C CA . VAL A 1 169 ? -4.634 17.346 -12.702 1.00 29.51 169 VAL A CA 1
ATOM 1378 C C . VAL A 1 169 ? -5.914 16.965 -13.449 1.00 29.15 169 VAL A C 1
ATOM 1379 O O . VAL A 1 169 ? -7.008 17.378 -13.071 1.00 29.41 169 VAL A O 1
ATOM 1383 N N . ILE A 1 170 ? -5.771 16.160 -14.498 1.00 28.91 170 ILE A N 1
ATOM 1384 C CA . ILE A 1 170 ? -6.919 15.743 -15.307 1.00 28.88 170 ILE A CA 1
ATOM 1385 C C . ILE A 1 170 ? -7.896 14.850 -14.506 1.00 27.84 170 ILE A C 1
ATOM 1386 O O . ILE A 1 170 ? -9.100 15.067 -14.541 1.00 27.70 170 ILE A O 1
ATOM 1391 N N . TYR A 1 171 ? -7.380 13.854 -13.784 1.00 26.13 171 TYR A N 1
ATOM 1392 C CA . TYR A 1 171 ? -8.260 12.921 -13.082 1.00 24.93 171 TYR A CA 1
ATOM 1393 C C . TYR A 1 171 ? -8.090 13.089 -11.597 1.00 24.45 171 TYR A C 1
ATOM 1394 O O . TYR A 1 171 ? -7.222 12.461 -10.989 1.00 25.05 171 TYR A O 1
ATOM 1403 N N . THR A 1 172 ? -8.938 13.930 -11.019 1.00 24.09 172 THR A N 1
ATOM 1404 C CA . THR A 1 172 ? -8.771 14.412 -9.646 1.00 24.49 172 THR A CA 1
ATOM 1405 C C . THR A 1 172 ? -9.220 13.374 -8.606 1.00 23.56 172 THR A C 1
ATOM 1406 O O . THR A 1 172 ? -8.771 13.409 -7.465 1.00 23.52 172 THR A O 1
ATOM 1410 N N . ASN A 1 173 ? -10.112 12.471 -9.001 1.00 22.64 173 ASN A N 1
ATOM 1411 C CA . ASN A 1 173 ? -10.586 11.401 -8.119 1.00 22.10 173 ASN A CA 1
ATOM 1412 C C . ASN A 1 173 ? -11.063 10.182 -8.921 1.00 21.82 173 ASN A C 1
ATOM 1413 O O . ASN A 1 173 ? -11.140 10.244 -10.163 1.00 20.50 173 ASN A O 1
ATOM 1418 N N . GLN A 1 174 ? -11.411 9.096 -8.223 1.00 20.68 174 GLN A N 1
ATOM 1419 C CA . GLN A 1 174 ? -11.699 7.831 -8.892 1.00 21.55 174 GLN A CA 1
ATOM 1420 C C . GLN A 1 174 ? -12.975 7.885 -9.713 1.00 21.71 174 GLN A C 1
ATOM 1421 O O . GLN A 1 174 ? -13.101 7.158 -10.700 1.00 21.57 174 GLN A O 1
ATOM 1427 N N . ASN A 1 175 ? -13.925 8.720 -9.294 1.00 21.41 175 ASN A N 1
ATOM 1428 C CA . ASN A 1 175 ? -15.165 8.885 -10.064 1.00 21.58 175 ASN A CA 1
ATOM 1429 C C . ASN A 1 175 ? -14.930 9.581 -11.398 1.00 21.05 175 ASN A C 1
ATOM 1430 O O . ASN A 1 175 ? -15.480 9.174 -12.407 1.00 20.89 175 ASN A O 1
ATOM 1435 N N . VAL A 1 176 ? -14.090 10.613 -11.404 1.00 21.50 176 VAL A N 1
ATOM 1436 C CA . VAL A 1 176 ? -13.762 11.313 -12.647 1.00 21.59 176 VAL A CA 1
ATOM 1437 C C . VAL A 1 176 ? -13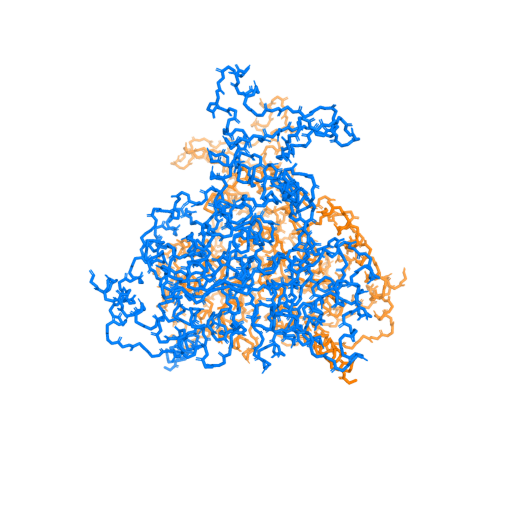.050 10.390 -13.653 1.00 22.00 176 VAL A C 1
ATOM 1438 O O . VAL A 1 176 ? -13.413 10.361 -14.843 1.00 21.85 176 VAL A O 1
ATOM 1442 N N . VAL A 1 177 ? -12.046 9.637 -13.193 1.00 20.36 177 VAL A N 1
ATOM 1443 C CA . VAL A 1 177 ? -11.374 8.722 -14.105 1.00 20.32 177 VAL A CA 1
ATOM 1444 C C . VAL A 1 177 ? -12.336 7.642 -14.650 1.00 19.91 177 VAL A C 1
ATOM 1445 O O . VAL A 1 177 ? -12.317 7.336 -15.855 1.00 19.63 177 VAL A O 1
ATOM 1449 N N . TRP A 1 178 ? -13.197 7.096 -13.794 1.00 20.07 178 TRP A N 1
ATOM 1450 C CA . TRP A 1 178 ? -14.198 6.111 -14.254 1.00 21.27 178 TRP A CA 1
ATOM 1451 C C . TRP A 1 178 ? -15.198 6.698 -15.251 1.00 21.87 178 TRP A C 1
ATOM 1452 O O . TRP A 1 178 ? -15.587 6.030 -16.197 1.00 21.99 178 TRP A O 1
ATOM 1463 N N . SER A 1 179 ? -15.603 7.944 -15.027 1.00 22.24 179 SER A N 1
ATOM 1464 C CA . SER A 1 179 ? -16.519 8.627 -15.933 1.00 23.25 179 SER A CA 1
ATOM 1465 C C . SER A 1 179 ? -15.886 8.796 -17.325 1.00 22.42 179 SER A C 1
ATOM 1466 O O . SER A 1 179 ? -16.507 8.485 -18.334 1.00 22.15 179 SER A O 1
ATOM 1469 N N . LYS A 1 180 ? -14.632 9.223 -17.368 1.00 22.62 180 LYS A N 1
ATOM 1470 C CA . LYS A 1 180 ? -13.864 9.246 -18.610 1.00 23.43 180 LYS A CA 1
ATOM 1471 C C . LYS A 1 180 ? -13.683 7.870 -19.261 1.00 22.83 180 LYS A C 1
ATOM 1472 O O . LYS A 1 180 ? -13.858 7.749 -20.468 1.00 23.07 180 LYS A O 1
ATOM 1478 N N . PHE A 1 181 ? -13.316 6.860 -18.466 1.00 23.44 181 PHE A N 1
ATOM 1479 C CA . PHE A 1 181 ? -13.128 5.451 -18.909 1.00 23.90 181 PHE A CA 1
ATOM 1480 C C . PHE A 1 181 ? -14.358 4.975 -19.657 1.00 25.14 181 PHE A C 1
ATOM 1481 O O . PHE A 1 181 ? -14.280 4.562 -20.822 1.00 25.59 181 PHE A O 1
ATOM 1489 N N . GLU A 1 182 ? -15.492 5.048 -18.970 1.00 25.98 182 GLU A N 1
ATOM 1490 C CA . GLU A 1 182 ? -16.812 4.641 -19.492 1.00 27.87 182 GLU A CA 1
ATOM 1491 C C . GLU A 1 182 ? -17.195 5.380 -20.758 1.00 27.35 182 GLU A C 1
ATOM 1492 O O . GLU A 1 182 ? -17.678 4.771 -21.713 1.00 27.99 182 GLU A O 1
ATOM 1498 N N . THR A 1 183 ? -16.940 6.687 -20.772 1.00 27.35 183 THR A N 1
ATOM 1499 C CA . THR A 1 183 ? -17.189 7.522 -21.951 1.00 27.02 183 THR A CA 1
ATOM 1500 C C . THR A 1 183 ? -16.406 7.026 -23.176 1.00 26.16 183 THR A C 1
ATOM 1501 O O . THR A 1 183 ? -16.934 7.036 -24.302 1.00 25.50 183 THR A O 1
ATOM 1505 N N . ILE A 1 184 ? -15.172 6.571 -22.960 1.00 24.74 184 ILE A N 1
ATOM 1506 C CA . ILE A 1 184 ? -14.397 5.970 -24.045 1.00 24.70 184 ILE A CA 1
ATOM 1507 C C . ILE A 1 184 ? -15.078 4.747 -24.657 1.00 24.68 184 ILE A C 1
ATOM 1508 O O . ILE A 1 184 ? -15.098 4.612 -25.871 1.00 23.62 184 ILE A O 1
ATOM 1513 N N . PHE A 1 185 ? -15.616 3.860 -23.820 1.00 24.98 185 PHE A N 1
ATOM 1514 C CA . PHE A 1 185 ? -16.299 2.672 -24.327 1.00 26.40 185 PHE A CA 1
ATOM 1515 C C . PHE A 1 185 ? -17.505 3.087 -25.172 1.00 26.30 185 PHE A C 1
ATOM 1516 O O . PHE A 1 185 ? -17.760 2.514 -26.238 1.00 26.15 185 PHE A O 1
ATOM 1524 N N . PHE A 1 186 ? -18.222 4.109 -24.720 1.00 26.64 186 PHE A N 1
ATOM 1525 C CA . PHE A 1 186 ? -19.353 4.640 -25.481 1.00 26.94 186 PHE A CA 1
ATOM 1526 C C . PHE A 1 186 ? -18.930 5.162 -26.874 1.00 26.94 186 PHE A C 1
ATOM 1527 O O . PHE A 1 186 ? -19.572 4.840 -27.898 1.00 26.98 186 PHE A O 1
ATOM 1535 N N . THR A 1 187 ? -17.842 5.933 -26.906 1.00 25.99 187 THR A N 1
ATOM 1536 C CA . THR A 1 187 ? -17.341 6.580 -28.127 1.00 25.71 187 THR A CA 1
ATOM 1537 C C . THR A 1 187 ? -16.912 5.574 -29.201 1.00 25.97 187 THR A C 1
ATOM 1538 O O . THR A 1 187 ? -17.312 5.689 -30.356 1.00 26.34 187 THR A O 1
ATOM 1542 N N . ILE A 1 188 ? -16.095 4.596 -28.822 1.00 25.02 188 ILE A N 1
ATOM 1543 C CA . ILE A 1 188 ? -15.525 3.683 -29.800 1.00 24.69 188 ILE A CA 1
ATOM 1544 C C . ILE A 1 188 ? -16.485 2.549 -30.181 1.00 24.72 188 ILE A C 1
ATOM 1545 O O . ILE A 1 188 ? -16.257 1.851 -31.164 1.00 23.16 188 ILE A O 1
ATOM 1550 N N . SER A 1 189 ? -17.560 2.388 -29.411 1.00 25.21 189 SER A N 1
ATOM 1551 C CA . SER A 1 189 ? -18.451 1.245 -29.581 1.00 26.79 189 SER A CA 1
ATOM 1552 C C . SER A 1 189 ? -19.086 1.185 -30.987 1.00 26.02 189 SER A C 1
ATOM 1553 O O . SER A 1 189 ? -19.147 0.123 -31.586 1.00 26.38 189 SER A O 1
ATOM 1556 N N . GLY A 1 190 ? -19.518 2.320 -31.521 1.00 26.39 190 GLY A N 1
ATOM 1557 C CA . GLY A 1 190 ? -20.092 2.348 -32.878 1.00 25.52 190 GLY A CA 1
ATOM 1558 C C . GLY A 1 190 ? -19.093 1.962 -33.955 1.00 25.01 190 GLY A C 1
ATOM 1559 O O . GLY A 1 190 ? -19.479 1.522 -35.040 1.00 25.22 190 GLY A O 1
ATOM 1560 N N . LEU A 1 191 ? -17.805 2.135 -33.682 1.00 24.06 191 LEU A N 1
ATOM 1561 C CA . LEU A 1 191 ? -16.792 1.717 -34.633 1.00 24.20 191 LEU A CA 1
ATOM 1562 C C . LEU A 1 191 ? -16.634 0.196 -34.605 1.00 24.93 191 LEU A C 1
ATOM 1563 O O . LEU A 1 191 ? -16.705 -0.463 -35.650 1.00 24.58 191 LEU A O 1
ATOM 1568 N N . ILE A 1 192 ? -16.459 -0.352 -33.402 1.00 24.83 192 ILE A N 1
ATOM 1569 C CA . ILE A 1 192 ? -16.088 -1.760 -33.226 1.00 24.98 192 ILE A CA 1
ATOM 1570 C C . ILE A 1 192 ? -17.255 -2.710 -33.520 1.00 24.67 192 ILE A C 1
ATOM 1571 O O . ILE A 1 192 ? -17.046 -3.804 -34.040 1.00 25.24 192 ILE A O 1
ATOM 1576 N N . HIS A 1 193 ? -18.473 -2.290 -33.209 1.00 24.15 193 HIS A N 1
ATOM 1577 C CA . HIS A 1 193 ? -19.626 -3.178 -33.387 1.00 24.74 193 HIS A CA 1
ATOM 1578 C C . HIS A 1 193 ? -20.236 -3.201 -34.816 1.00 23.99 193 HIS A C 1
ATOM 1579 O O . HIS A 1 193 ? -21.291 -3.788 -35.028 1.00 23.96 193 HIS A O 1
ATOM 1586 N N . TYR A 1 194 ? -19.560 -2.590 -35.786 1.00 23.73 194 TYR A N 1
ATOM 1587 C CA . TYR A 1 194 ? -19.956 -2.725 -37.197 1.00 23.92 194 TYR A CA 1
ATOM 1588 C C . TYR A 1 194 ? -19.340 -4.054 -37.650 1.00 23.69 194 TYR A C 1
ATOM 1589 O O . TYR A 1 194 ? -18.136 -4.248 -37.501 1.00 23.82 194 TYR A O 1
ATOM 1598 N N . ALA A 1 195 ? -20.172 -4.983 -38.144 1.00 23.39 195 ALA A N 1
ATOM 1599 C CA . ALA A 1 195 ? -19.750 -6.382 -38.434 1.00 24.07 195 ALA A CA 1
ATOM 1600 C C . ALA A 1 195 ? -18.397 -6.619 -39.127 1.00 24.04 195 ALA A C 1
ATOM 1601 O O . ALA A 1 195 ? -17.640 -7.505 -38.701 1.00 24.33 195 ALA A O 1
ATOM 1603 N N . PRO A 1 196 ? -18.102 -5.895 -40.224 1.00 23.79 196 PRO A N 1
ATOM 1604 C CA . PRO A 1 196 ? -16.780 -6.159 -40.833 1.00 23.94 196 PRO A CA 1
ATOM 1605 C C . PRO A 1 196 ? -15.619 -5.666 -39.947 1.00 23.60 196 PRO A C 1
ATOM 1606 O O . PRO A 1 196 ? -14.530 -6.247 -39.965 1.00 23.25 196 PRO A O 1
ATOM 1610 N N . VAL A 1 197 ? -15.852 -4.604 -39.187 1.00 23.92 197 VAL A N 1
ATOM 1611 C CA . VAL A 1 197 ? -14.826 -4.102 -38.255 1.00 23.90 197 VAL A CA 1
ATOM 1612 C C . VAL A 1 197 ? -14.668 -5.080 -37.071 1.00 23.91 197 VAL A C 1
ATOM 1613 O O . VAL A 1 197 ? -13.542 -5.423 -36.688 1.00 24.28 197 VAL A O 1
ATOM 1617 N N . PHE A 1 198 ? -15.799 -5.526 -36.521 1.00 23.47 198 PHE A N 1
ATOM 1618 C CA . PHE A 1 198 ? -15.819 -6.517 -35.441 1.00 23.53 198 PHE A CA 1
ATOM 1619 C C . PHE A 1 198 ? -14.938 -7.737 -35.740 1.00 23.70 198 PHE A C 1
ATOM 1620 O O . PHE A 1 198 ? -14.094 -8.110 -34.934 1.00 23.62 198 PHE A O 1
ATOM 1628 N N . ARG A 1 199 ? -15.128 -8.348 -36.903 1.00 23.47 199 ARG A N 1
ATOM 1629 C CA . ARG A 1 199 ? -14.267 -9.451 -37.331 1.00 23.26 199 ARG A CA 1
ATOM 1630 C C . ARG A 1 199 ? -12.778 -9.097 -37.386 1.00 22.53 199 ARG A C 1
ATOM 1631 O O . ARG A 1 199 ? -11.938 -9.864 -36.899 1.00 21.63 199 ARG A O 1
ATOM 1639 N N . ASP A 1 200 ? -12.462 -7.948 -37.997 1.00 21.55 200 ASP A N 1
ATOM 1640 C CA . ASP A 1 200 ? -11.093 -7.462 -38.134 1.00 21.78 200 ASP A CA 1
ATOM 1641 C C . ASP A 1 200 ? -10.471 -7.120 -36.769 1.00 21.26 200 ASP A C 1
ATOM 1642 O O . ASP A 1 200 ? -9.272 -7.284 -36.582 1.00 20.57 200 ASP A O 1
ATOM 1647 N N . TYR A 1 201 ? -11.303 -6.619 -35.854 1.00 21.07 201 TYR A N 1
ATOM 1648 C CA . TYR A 1 201 ? -10.885 -6.272 -34.485 1.00 20.73 201 TYR A CA 1
ATOM 1649 C C . TYR A 1 201 ? -10.448 -7.512 -33.679 1.00 21.00 201 TYR A C 1
ATOM 1650 O O . TYR A 1 201 ? -9.317 -7.570 -33.151 1.00 20.63 201 TYR A O 1
ATOM 1659 N N . VAL A 1 202 ? -11.338 -8.499 -33.593 1.00 20.97 202 VAL A N 1
ATOM 1660 C CA . VAL A 1 202 ? -11.059 -9.780 -32.942 1.00 20.88 202 VAL A CA 1
ATOM 1661 C C . VAL A 1 202 ? -9.738 -10.400 -33.481 1.00 21.11 202 VAL A C 1
ATOM 1662 O O . VAL A 1 202 ? -8.840 -10.806 -32.700 1.00 20.09 202 VAL A O 1
ATOM 1666 N N . PHE A 1 203 ? -9.614 -10.468 -34.810 1.00 20.63 203 PHE A N 1
ATOM 1667 C CA . PHE A 1 203 ? -8.377 -10.968 -35.442 1.00 20.89 203 PHE A CA 1
ATOM 1668 C C . PHE A 1 203 ? -7.112 -10.178 -35.033 1.00 20.41 203 PHE A C 1
ATOM 1669 O O . PHE A 1 203 ? -6.062 -10.756 -34.736 1.00 20.10 203 PHE A O 1
ATOM 1677 N N . ARG A 1 204 ? -7.210 -8.854 -35.020 1.00 21.07 204 ARG A N 1
ATOM 1678 C CA . ARG A 1 204 ? -6.052 -8.049 -34.698 1.00 21.73 204 ARG A CA 1
ATOM 1679 C C . ARG A 1 204 ? -5.644 -8.182 -33.222 1.00 21.64 204 ARG A C 1
ATOM 1680 O O . ARG A 1 204 ? -4.459 -8.099 -32.901 1.00 20.84 204 ARG A O 1
ATOM 1688 N N . SER A 1 205 ? -6.617 -8.362 -32.326 1.00 22.01 205 SER A N 1
ATOM 1689 C CA . SER A 1 205 ? -6.297 -8.550 -30.904 1.00 22.50 205 SER A CA 1
ATOM 1690 C C . SER A 1 205 ? -5.501 -9.859 -30.704 1.00 22.29 205 SER A C 1
ATOM 1691 O O . SER A 1 205 ? -4.569 -9.932 -29.900 1.00 21.74 205 SER A O 1
ATOM 1694 N N . MET A 1 206 ? -5.853 -10.880 -31.460 1.00 21.69 206 MET A N 1
ATOM 1695 C CA . MET A 1 206 ? -5.040 -12.087 -31.447 1.00 22.71 206 MET A CA 1
ATOM 1696 C C . MET A 1 206 ? -3.657 -11.833 -32.049 1.00 22.19 206 MET A C 1
ATOM 1697 O O . MET A 1 206 ? -2.694 -12.360 -31.533 1.00 22.64 206 MET A O 1
ATOM 1702 N N . GLN A 1 207 ? -3.564 -11.022 -33.108 1.00 22.31 207 GLN A N 1
ATOM 1703 C CA . GLN A 1 207 ? -2.265 -10.711 -33.701 1.00 23.07 207 GLN A CA 1
ATOM 1704 C C . GLN A 1 207 ? -1.378 -10.020 -32.676 1.00 22.92 207 GLN A C 1
ATOM 1705 O O . GLN A 1 207 ? -0.203 -10.365 -32.552 1.00 22.29 207 GLN A O 1
ATOM 1711 N N . GLU A 1 208 ? -1.938 -9.025 -31.983 1.00 22.75 208 GLU A N 1
ATOM 1712 C CA . GLU A 1 208 ? -1.178 -8.264 -30.972 1.00 23.76 208 GLU A CA 1
ATOM 1713 C C . GLU A 1 208 ? -0.684 -9.109 -29.782 1.00 22.53 208 GLU A C 1
ATOM 1714 O O . GLU A 1 208 ? 0.482 -9.015 -29.390 1.00 22.83 208 GLU A O 1
ATOM 1720 N N . PHE A 1 209 ? -1.531 -9.972 -29.238 1.00 21.75 209 PHE A N 1
ATOM 1721 C CA . PHE A 1 209 ? -1.065 -10.850 -28.150 1.00 20.53 209 PHE A CA 1
ATOM 1722 C C . PHE A 1 209 ? -0.036 -11.897 -28.629 1.00 20.73 209 PHE A C 1
ATOM 1723 O O . PHE A 1 209 ? 0.973 -12.151 -27.956 1.00 18.82 209 PHE A O 1
ATOM 1731 N N . TYR A 1 210 ? -0.273 -12.451 -29.820 1.00 21.31 210 TYR A N 1
ATOM 1732 C CA . TYR A 1 210 ? 0.631 -13.436 -30.394 1.00 21.63 210 TYR A CA 1
ATOM 1733 C C . TYR A 1 210 ? 2.028 -12.833 -30.523 1.00 21.22 210 TYR A C 1
ATOM 1734 O O . TYR A 1 210 ? 2.998 -13.442 -30.122 1.00 20.77 210 TYR A O 1
ATOM 1743 N N . GLU A 1 211 ? 2.096 -11.625 -31.075 1.00 22.48 211 GLU A N 1
ATOM 1744 C CA . GLU A 1 211 ? 3.328 -10.868 -31.261 1.00 23.41 211 GLU A CA 1
ATOM 1745 C C . GLU A 1 211 ? 4.072 -10.647 -29.925 1.00 23.72 211 GLU A C 1
ATOM 1746 O O . GLU A 1 211 ? 5.325 -10.643 -29.876 1.00 22.51 211 GLU A O 1
ATOM 1752 N N . ASP A 1 212 ? 3.293 -10.494 -28.844 1.00 22.58 212 ASP A N 1
ATOM 1753 C CA . ASP A 1 212 ? 3.834 -10.306 -27.499 1.00 22.24 212 ASP A CA 1
ATOM 1754 C C . ASP A 1 212 ? 4.123 -11.673 -26.852 1.00 21.20 212 ASP A C 1
ATOM 1755 O O . ASP A 1 212 ? 4.328 -11.753 -25.646 1.00 21.21 212 ASP A O 1
ATOM 1760 N N . ASN A 1 213 ? 4.152 -12.746 -27.648 1.00 20.62 213 ASN A N 1
ATOM 1761 C CA . ASN A 1 213 ? 4.437 -14.132 -27.153 1.00 20.32 213 ASN A CA 1
ATOM 1762 C C . ASN A 1 213 ? 3.397 -14.636 -26.112 1.00 20.33 213 ASN A C 1
ATOM 1763 O O . ASN A 1 213 ? 3.744 -15.307 -25.121 1.00 20.16 213 ASN A O 1
ATOM 1768 N N . VAL A 1 214 ? 2.125 -14.305 -26.364 1.00 19.41 214 VAL A N 1
ATOM 1769 C CA . VAL A 1 214 ? 0.992 -14.808 -25.576 1.00 19.52 214 VAL A CA 1
ATOM 1770 C C . VAL A 1 214 ? 0.143 -15.723 -26.471 1.00 19.18 214 VAL A C 1
ATOM 1771 O O . VAL A 1 214 ? -0.245 -15.326 -27.576 1.00 19.38 214 VAL A O 1
ATOM 1775 N N . LEU A 1 215 ? -0.143 -16.938 -26.007 1.00 18.31 215 LEU A N 1
ATOM 1776 C CA . LEU A 1 215 ? -0.713 -17.962 -26.888 1.00 18.51 215 LEU A CA 1
ATOM 1777 C C . LEU A 1 215 ? -2.188 -18.327 -26.628 1.00 19.04 215 LEU A C 1
ATOM 1778 O O . LEU A 1 215 ? -2.734 -19.221 -27.299 1.00 19.21 215 LEU A O 1
ATOM 1783 N N . TYR A 1 216 ? -2.825 -17.681 -25.651 1.00 18.35 216 TYR A N 1
ATOM 1784 C CA . TYR A 1 216 ? -4.208 -18.029 -25.292 1.00 17.77 216 TYR A CA 1
ATOM 1785 C C . TYR A 1 216 ? -4.832 -16.827 -24.591 1.00 18.37 216 TYR A C 1
ATOM 1786 O O . TYR A 1 216 ? -4.151 -16.199 -23.782 1.00 18.23 216 TYR A O 1
ATOM 1795 N N . MET A 1 217 ? -6.094 -16.495 -24.923 1.00 18.44 217 MET A N 1
ATOM 1796 C CA . MET A 1 217 ? -6.836 -15.375 -24.296 1.00 18.38 217 MET A CA 1
ATOM 1797 C C . MET A 1 217 ? -8.199 -15.825 -23.766 1.00 17.21 217 MET A C 1
ATOM 1798 O O . MET A 1 217 ? -8.926 -16.504 -24.468 1.00 17.54 217 MET A O 1
ATOM 1803 N N . GLU A 1 218 ? -8.559 -15.432 -22.551 1.00 17.29 218 GLU A N 1
ATOM 1804 C CA . GLU A 1 218 ? -9.971 -15.504 -22.115 1.00 16.70 218 GLU A CA 1
ATOM 1805 C C . GLU A 1 218 ? -10.453 -14.059 -21.923 1.00 17.80 218 GLU A C 1
ATOM 1806 O O . GLU A 1 218 ? -9.785 -13.240 -21.248 1.00 17.51 218 GLU A O 1
ATOM 1812 N N . ILE A 1 219 ? -11.612 -13.762 -22.506 1.00 17.76 219 ILE A N 1
ATOM 1813 C CA . ILE A 1 219 ? -12.080 -12.400 -22.677 1.00 17.28 219 ILE A CA 1
ATOM 1814 C C . ILE A 1 219 ? -13.453 -12.236 -22.010 1.00 17.87 219 ILE A C 1
ATOM 1815 O O . ILE A 1 219 ? -14.371 -13.008 -22.308 1.00 17.46 219 ILE A O 1
ATOM 1820 N N . ARG A 1 220 ? -13.591 -11.257 -21.103 1.00 17.50 220 ARG A N 1
ATOM 1821 C CA . ARG A 1 220 ? -14.918 -10.816 -20.628 1.00 18.40 220 ARG A CA 1
ATOM 1822 C C . ARG A 1 220 ? -15.576 -10.009 -21.737 1.00 18.83 220 ARG A C 1
ATOM 1823 O O . ARG A 1 220 ? -15.053 -8.977 -22.156 1.00 19.57 220 ARG A O 1
ATOM 1831 N N . ALA A 1 221 ? -16.710 -10.495 -22.226 1.00 18.67 221 ALA A N 1
ATOM 1832 C CA . ALA A 1 221 ? -17.343 -9.905 -23.387 1.00 18.37 221 ALA A CA 1
ATOM 1833 C C . ALA A 1 221 ? -18.771 -9.566 -23.042 1.00 18.92 221 ALA A C 1
ATOM 1834 O O . ALA A 1 221 ? -19.505 -10.423 -22.578 1.00 19.18 221 ALA A O 1
ATOM 1836 N N . ARG A 1 222 ? -19.162 -8.312 -23.270 1.00 19.41 222 ARG A N 1
ATOM 1837 C CA . ARG A 1 222 ? -20.554 -7.878 -23.068 1.00 20.76 222 ARG A CA 1
ATOM 1838 C C . ARG A 1 222 ? -21.490 -8.422 -24.170 1.00 21.22 222 ARG A C 1
ATOM 1839 O O . ARG A 1 222 ? -22.711 -8.476 -23.992 1.00 20.76 222 ARG A O 1
ATOM 1847 N N . LEU A 1 223 ? -20.892 -8.829 -25.294 1.00 21.97 223 LEU A N 1
ATOM 1848 C CA . LEU A 1 223 ? -21.643 -9.299 -26.467 1.00 23.50 223 LEU A CA 1
ATOM 1849 C C . LEU A 1 223 ? -22.787 -8.333 -26.825 1.00 23.55 223 LEU A C 1
ATOM 1850 O O . LEU A 1 223 ? -23.940 -8.734 -26.947 1.00 24.20 223 LEU A O 1
ATOM 1855 N N . LEU A 1 224 ? -22.458 -7.065 -27.008 1.00 24.71 224 LEU A N 1
ATOM 1856 C CA . LEU A 1 224 ? -23.470 -6.100 -27.374 1.00 25.13 224 LEU A CA 1
ATOM 1857 C C . LEU A 1 224 ? -23.760 -6.300 -28.868 1.00 25.33 224 LEU A C 1
ATOM 1858 O O . LEU A 1 224 ? -22.958 -6.953 -29.567 1.00 24.51 224 LEU A O 1
ATOM 1863 N N . PRO A 1 225 ? -24.929 -5.809 -29.346 1.00 24.92 225 PRO A N 1
ATOM 1864 C CA . PRO A 1 225 ? -25.335 -6.106 -30.729 1.00 24.72 225 PRO A CA 1
ATOM 1865 C C . PRO A 1 225 ? -24.342 -5.626 -31.768 1.00 24.77 225 PRO A C 1
ATOM 1866 O O . PRO A 1 225 ? -23.904 -4.470 -31.731 1.00 25.22 225 PRO A O 1
ATOM 1870 N N . VAL A 1 226 ? -23.949 -6.535 -32.656 1.00 24.23 226 VAL A N 1
ATOM 1871 C CA . VAL A 1 226 ? -23.106 -6.209 -33.782 1.00 23.77 226 VAL A CA 1
ATOM 1872 C C . VAL A 1 226 ? -24.086 -5.935 -34.929 1.00 24.82 226 VAL A C 1
ATOM 1873 O O . VAL A 1 226 ? -25.057 -6.675 -35.075 1.00 24.07 226 VAL A O 1
ATOM 1877 N N . TYR A 1 227 ? -23.844 -4.861 -35.694 1.00 25.03 227 TYR A N 1
ATOM 1878 C CA . TYR A 1 227 ? -24.773 -4.357 -36.711 1.00 25.91 227 TYR A CA 1
ATOM 1879 C C . TYR A 1 227 ? -24.229 -4.370 -38.153 1.00 26.84 227 TYR A C 1
ATOM 1880 O O . TYR A 1 227 ? -23.017 -4.417 -38.376 1.00 26.82 227 TYR A O 1
ATOM 1889 N N . GLU A 1 228 ? -25.135 -4.352 -39.133 1.00 27.78 228 GLU A N 1
ATOM 1890 C CA . GLU A 1 228 ? -24.764 -4.302 -40.562 1.00 29.07 228 GLU A CA 1
ATOM 1891 C C . GLU A 1 228 ? -25.158 -2.954 -41.181 1.00 29.86 228 GLU A C 1
ATOM 1892 O O . GLU A 1 228 ? -25.967 -2.246 -40.611 1.00 30.44 228 GLU A O 1
ATOM 1898 N N . LEU A 1 229 ? -24.605 -2.618 -42.348 1.00 31.65 229 LEU A N 1
ATOM 1899 C CA . LEU A 1 229 ? -24.984 -1.392 -43.084 1.00 33.55 229 LEU A CA 1
ATOM 1900 C C . LEU A 1 229 ? -26.479 -1.367 -43.360 1.00 34.90 229 LEU A C 1
ATOM 1901 O O . LEU A 1 229 ? -27.118 -0.312 -43.351 1.00 35.41 229 LEU A O 1
ATOM 1906 N N . SER A 1 230 ? -27.022 -2.555 -43.607 1.00 35.72 230 SER A N 1
ATOM 1907 C CA . SER A 1 230 ? -28.432 -2.744 -43.897 1.00 36.27 230 SER A CA 1
ATOM 1908 C C . SER A 1 230 ? -29.311 -2.355 -42.712 1.00 36.92 230 SER A C 1
ATOM 1909 O O . SER A 1 230 ? -30.527 -2.439 -42.799 1.00 37.65 230 SER A O 1
ATOM 1912 N N . GLY A 1 231 ? -28.692 -1.940 -41.606 1.00 37.38 231 GLY A N 1
ATOM 1913 C CA . GLY A 1 231 ? -29.429 -1.610 -40.374 1.00 37.33 231 GLY A CA 1
ATOM 1914 C C . GLY A 1 231 ? -29.761 -2.771 -39.439 1.00 37.23 231 GLY A C 1
ATOM 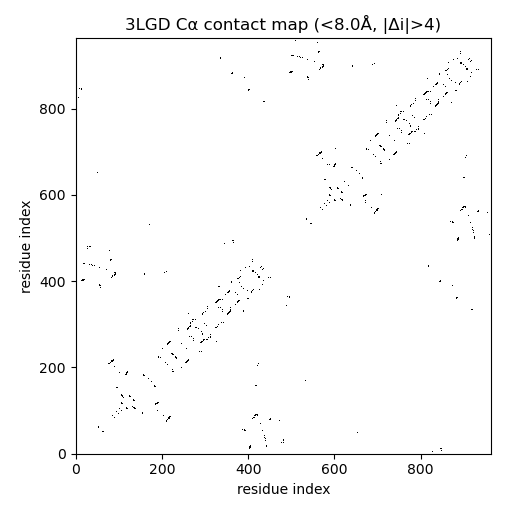1915 O O . GLY A 1 231 ? -30.086 -2.545 -38.269 1.00 37.84 231 GLY A O 1
ATOM 1916 N N . GLU A 1 232 ? -29.693 -4.007 -39.946 1.00 37.35 232 GLU A N 1
ATOM 1917 C CA . GLU A 1 232 ? -29.869 -5.239 -39.123 1.00 36.81 232 GLU A CA 1
ATOM 1918 C C . GLU A 1 232 ? -28.871 -5.324 -37.945 1.00 35.98 232 GLU A C 1
ATOM 1919 O O . GLU A 1 232 ? -27.717 -4.899 -38.075 1.00 35.39 232 GLU A O 1
ATOM 1925 N N . HIS A 1 233 ? -29.327 -5.889 -36.822 1.00 34.99 233 HIS A N 1
ATOM 1926 C CA . HIS A 1 233 ? -28.481 -6.177 -35.662 1.00 35.16 233 HIS A CA 1
ATOM 1927 C C . HIS A 1 233 ? -28.459 -7.680 -35.382 1.00 33.45 233 HIS A C 1
ATOM 1928 O O . HIS A 1 233 ? -29.489 -8.342 -35.485 1.00 33.02 233 HIS A O 1
ATOM 1935 N N . HIS A 1 234 ? -27.285 -8.212 -35.056 1.00 31.13 234 HIS A N 1
ATOM 1936 C CA . HIS A 1 234 ? -27.155 -9.614 -34.656 1.00 29.81 234 HIS A CA 1
ATOM 1937 C C . HIS A 1 234 ? -27.370 -9.787 -33.146 1.00 28.94 234 HIS A C 1
ATOM 1938 O O . HIS A 1 234 ? -27.502 -8.808 -32.410 1.00 28.48 234 HIS A O 1
ATOM 1945 N N . ASP A 1 235 ? -27.388 -11.036 -32.689 1.00 27.61 235 ASP A N 1
ATOM 1946 C CA . ASP A 1 235 ? -27.593 -11.333 -31.276 1.00 27.18 235 ASP A CA 1
ATOM 1947 C C . ASP A 1 235 ? -26.345 -11.989 -30.610 1.00 26.30 235 ASP A C 1
ATOM 1948 O O . ASP A 1 235 ? -25.276 -12.101 -31.232 1.00 25.21 235 ASP A O 1
ATOM 1953 N N . GLU A 1 236 ? -26.491 -12.397 -29.353 1.00 25.36 236 GLU A N 1
ATOM 1954 C CA . GLU A 1 236 ? -25.366 -12.887 -28.563 1.00 25.55 236 GLU A CA 1
ATOM 1955 C C . GLU A 1 236 ? -24.755 -14.148 -29.174 1.00 25.66 236 GLU A C 1
ATOM 1956 O O . GLU A 1 236 ? -23.530 -14.252 -29.301 1.00 24.93 236 GLU A O 1
ATOM 1962 N N . GLU A 1 237 ? -25.624 -15.087 -29.562 1.00 25.38 237 GLU A N 1
ATOM 1963 C CA . GLU A 1 237 ? -25.207 -16.321 -30.187 1.00 25.84 237 GLU A CA 1
ATOM 1964 C C . GLU A 1 237 ? -24.371 -16.057 -31.437 1.00 24.98 237 GLU A C 1
ATOM 1965 O O . GLU A 1 237 ? -23.311 -16.657 -31.615 1.00 26.06 237 GLU A O 1
ATOM 1971 N N . TRP A 1 238 ? -24.816 -15.136 -32.284 1.00 24.34 238 TRP A N 1
ATOM 1972 C CA . TRP A 1 238 ? -24.041 -14.743 -33.459 1.00 23.99 238 TRP A CA 1
ATOM 1973 C C . TRP A 1 238 ? -22.612 -14.244 -33.091 1.00 22.73 238 TRP A C 1
ATOM 1974 O O . TRP A 1 238 ? -21.628 -14.587 -33.758 1.00 22.33 238 TRP A O 1
ATOM 1985 N N . SER A 1 239 ? -22.502 -13.455 -32.027 1.00 21.67 239 SER A N 1
ATOM 1986 C CA . SER A 1 239 ? -21.188 -12.899 -31.631 1.00 21.15 239 SER A CA 1
ATOM 1987 C C . SER A 1 239 ? -20.240 -13.988 -31.154 1.00 20.53 239 SER A C 1
ATOM 1988 O O . SER A 1 239 ? -19.052 -13.982 -31.515 1.00 20.68 239 SER A O 1
ATOM 1991 N N . VAL A 1 240 ? -20.758 -14.917 -30.350 1.00 20.41 240 VAL A N 1
ATOM 1992 C CA . VAL A 1 240 ? -19.984 -16.073 -29.881 1.00 21.34 240 VAL A CA 1
ATOM 1993 C C . VAL A 1 240 ? -19.520 -16.983 -31.043 1.00 22.26 240 VAL A C 1
ATOM 1994 O O . VAL A 1 240 ? -18.370 -17.476 -31.048 1.00 22.63 240 VAL A O 1
ATOM 1998 N N . LYS A 1 241 ? -20.414 -17.207 -32.010 1.00 22.35 241 LYS A N 1
ATOM 1999 C CA . LYS A 1 241 ? -20.058 -17.928 -33.240 1.00 22.86 241 LYS A CA 1
ATOM 2000 C C . LYS A 1 241 ? -18.959 -17.201 -33.983 1.00 22.27 241 LYS A C 1
ATOM 2001 O O . LYS A 1 241 ? -18.018 -17.814 -34.456 1.00 22.17 241 LYS A O 1
ATOM 2007 N N . THR A 1 242 ? -19.077 -15.885 -34.074 1.00 22.49 242 THR A N 1
ATOM 2008 C CA . THR A 1 242 ? -18.098 -15.074 -34.773 1.00 22.97 242 THR A CA 1
ATOM 2009 C C . THR A 1 242 ? -16.719 -15.109 -34.090 1.00 23.36 242 THR A C 1
ATOM 2010 O O . THR A 1 242 ? -15.709 -15.264 -34.775 1.00 24.42 242 THR A O 1
ATOM 2014 N N . TYR A 1 243 ? -16.670 -15.006 -32.756 1.00 23.62 243 TYR A N 1
ATOM 2015 C CA . TYR A 1 243 ? -15.413 -15.155 -31.996 1.00 23.60 243 TYR A CA 1
ATOM 2016 C C . TYR A 1 243 ? -14.745 -16.500 -32.276 1.00 24.36 243 TYR A C 1
ATOM 2017 O O . TYR A 1 243 ? -13.530 -16.579 -32.516 1.00 24.51 243 TYR A O 1
ATOM 2026 N N . GLN A 1 244 ? -15.549 -17.559 -32.211 1.00 24.14 244 GLN A N 1
ATOM 2027 C CA . GLN A 1 244 ? -15.082 -18.902 -32.495 1.00 25.28 244 GLN A CA 1
ATOM 2028 C C . GLN A 1 244 ? -14.552 -18.998 -33.938 1.00 25.05 244 GLN A C 1
ATOM 2029 O O . GLN A 1 244 ? -13.460 -19.515 -34.138 1.00 24.98 244 GLN A O 1
ATOM 2035 N N . GLU A 1 245 ? -15.319 -18.497 -34.918 1.00 24.57 245 GLU A N 1
ATOM 2036 C CA . GLU A 1 245 ? -14.892 -18.535 -36.324 1.00 25.76 245 GLU A CA 1
ATOM 2037 C C . GLU A 1 245 ? -13.597 -17.770 -36.594 1.00 25.08 245 GLU A C 1
ATOM 2038 O O . GLU A 1 245 ? -12.734 -18.251 -37.312 1.00 25.12 245 GLU A O 1
ATOM 2044 N N . VAL A 1 246 ? -13.456 -16.586 -36.003 1.00 25.09 246 VAL A N 1
ATOM 2045 C CA . VAL A 1 246 ? -12.273 -15.756 -36.244 1.00 24.60 246 VAL A CA 1
ATOM 2046 C C . VAL A 1 246 ? -11.063 -16.393 -35.552 1.00 24.72 246 VAL A C 1
ATOM 2047 O O . VAL A 1 246 ? -9.960 -16.428 -36.122 1.00 24.48 246 VAL A O 1
ATOM 2051 N N . ALA A 1 247 ? -11.277 -16.931 -34.344 1.00 24.73 247 ALA A N 1
ATOM 2052 C CA . ALA A 1 247 ? -10.199 -17.616 -33.614 1.00 25.12 247 ALA A CA 1
ATOM 2053 C C . ALA A 1 247 ? -9.732 -18.887 -34.352 1.00 25.32 247 ALA A C 1
ATOM 2054 O O . ALA A 1 247 ? -8.532 -19.116 -34.474 1.00 23.90 247 ALA A O 1
ATOM 2056 N N . GLN A 1 248 ? -10.677 -19.670 -34.876 1.00 25.86 248 GLN A N 1
ATOM 2057 C CA . GLN A 1 248 ? -10.321 -20.820 -35.737 1.00 27.20 248 GLN A CA 1
ATOM 2058 C C . GLN A 1 248 ? -9.479 -20.427 -36.961 1.00 26.64 248 GLN A C 1
ATOM 2059 O O . GLN A 1 248 ? -8.513 -21.102 -37.286 1.00 27.05 248 GLN A O 1
ATOM 2065 N N . LYS A 1 249 ? -9.845 -19.329 -37.612 1.00 27.13 249 LYS A N 1
ATOM 2066 C CA . LYS A 1 249 ? -9.105 -18.750 -38.732 1.00 27.48 249 LYS A CA 1
ATOM 2067 C C . LYS A 1 249 ? -7.654 -18.341 -38.358 1.00 27.85 249 LYS A C 1
ATOM 2068 O O . LYS A 1 249 ? -6.689 -18.654 -39.073 1.00 27.20 249 LYS A O 1
ATOM 2074 N N . PHE A 1 250 ? -7.514 -17.638 -37.238 1.00 26.91 250 PHE A N 1
ATOM 2075 C CA . PHE A 1 250 ? -6.208 -17.274 -36.714 1.00 26.33 250 PHE A CA 1
ATOM 2076 C C . PHE A 1 250 ? -5.321 -18.504 -36.413 1.00 27.15 250 PHE A C 1
ATOM 2077 O O . PHE A 1 250 ? -4.135 -18.511 -36.745 1.00 26.45 250 PHE A O 1
ATOM 2085 N N . VAL A 1 251 ? -5.894 -19.536 -35.797 1.00 28.13 251 VAL A N 1
ATOM 2086 C CA . VAL A 1 251 ? -5.138 -20.743 -35.451 1.00 29.94 251 VAL A CA 1
ATOM 2087 C C . VAL A 1 251 ? -4.611 -21.468 -36.706 1.00 31.35 251 VAL A C 1
ATOM 2088 O O . VAL A 1 251 ? -3.492 -22.026 -36.693 1.00 31.62 251 VAL A O 1
ATOM 2092 N N . GLU A 1 252 ? -5.388 -21.418 -37.790 1.00 33.07 252 GLU A N 1
ATOM 2093 C CA . GLU A 1 252 ? -4.972 -21.988 -39.087 1.00 34.62 252 GLU A CA 1
ATOM 2094 C C . GLU A 1 252 ? -3.603 -21.524 -39.544 1.00 34.75 252 GLU A C 1
ATOM 2095 O O . GLU A 1 252 ? -2.801 -22.330 -40.002 1.00 35.26 252 GLU A O 1
ATOM 2101 N N . THR A 1 253 ? -3.329 -20.235 -39.399 1.00 34.89 253 THR A N 1
ATOM 2102 C CA . THR A 1 253 ? -2.023 -19.690 -39.770 1.00 35.21 253 THR A CA 1
ATOM 2103 C C . THR A 1 253 ? -1.061 -19.479 -38.597 1.00 34.33 253 THR A C 1
ATOM 2104 O O . THR A 1 253 ? 0.096 -19.110 -38.796 1.00 34.85 253 THR A O 1
ATOM 2108 N N . HIS A 1 254 ? -1.540 -19.717 -37.384 1.00 33.12 254 HIS A N 1
ATOM 2109 C CA . HIS A 1 254 ? -0.725 -19.596 -36.184 1.00 32.22 254 HIS A CA 1
ATOM 2110 C C . HIS A 1 254 ? -0.904 -20.849 -35.312 1.00 32.00 254 HIS A C 1
ATOM 2111 O O . HIS A 1 254 ? -1.579 -20.788 -34.281 1.00 31.93 254 HIS A O 1
ATOM 2118 N N . PRO A 1 255 ? -0.291 -21.985 -35.718 1.00 31.31 255 PRO A N 1
ATOM 2119 C CA . PRO A 1 255 ? -0.595 -23.292 -35.124 1.00 30.86 255 PRO A CA 1
ATOM 2120 C C . PRO A 1 255 ? -0.229 -23.452 -33.640 1.00 30.26 255 PRO A C 1
ATOM 2121 O O . PRO A 1 255 ? -0.779 -24.324 -32.974 1.00 29.85 255 PRO A O 1
ATOM 2125 N N . GLU A 1 256 ? 0.671 -22.619 -33.118 1.00 30.16 256 GLU A N 1
ATOM 2126 C CA . GLU A 1 256 ? 0.972 -22.655 -31.678 1.00 29.30 256 GLU A CA 1
ATOM 2127 C C . GLU A 1 256 ? -0.009 -21.817 -30.837 1.00 28.54 256 GLU A C 1
ATOM 2128 O O . GLU A 1 256 ? -0.021 -21.931 -29.622 1.00 28.36 256 GLU A O 1
ATOM 2134 N N . PHE A 1 257 ? -0.821 -20.982 -31.479 1.00 27.93 257 PHE A N 1
ATOM 2135 C CA . PHE A 1 257 ? -1.845 -20.233 -30.773 1.00 27.44 257 PHE A CA 1
ATOM 2136 C C . PHE A 1 257 ? -2.958 -21.218 -30.374 1.00 27.35 257 PHE A C 1
ATOM 2137 O O . PHE A 1 257 ? -3.420 -22.011 -31.190 1.00 27.84 257 PHE A O 1
ATOM 2145 N N . ILE A 1 258 ? -3.338 -21.198 -29.101 1.00 26.93 258 ILE A N 1
ATOM 2146 C CA . ILE A 1 258 ? -4.317 -22.143 -28.565 1.00 26.49 258 ILE A CA 1
ATOM 2147 C C . ILE A 1 258 ? -5.746 -21.711 -28.943 1.00 26.45 258 ILE A C 1
ATOM 2148 O O . ILE A 1 258 ? -6.567 -22.557 -29.252 1.00 26.76 258 ILE A O 1
ATOM 2153 N N . GLY A 1 259 ? -6.024 -20.405 -28.918 1.00 26.05 259 GLY A N 1
ATOM 2154 C CA . GLY A 1 259 ? -7.353 -19.874 -29.245 1.00 25.35 259 GLY A CA 1
ATOM 2155 C C . GLY A 1 259 ? -7.885 -18.951 -28.157 1.00 25.47 259 GLY A C 1
ATOM 2156 O O . GLY A 1 259 ? -7.115 -18.440 -27.335 1.00 24.35 259 GLY A O 1
ATOM 2157 N N . ILE A 1 260 ? -9.202 -18.714 -28.157 1.00 24.58 260 ILE A N 1
ATOM 2158 C CA . ILE A 1 260 ? -9.804 -17.835 -27.149 1.00 24.47 260 ILE A CA 1
ATOM 2159 C C . ILE A 1 260 ? -11.035 -18.455 -26.533 1.00 24.01 260 ILE A C 1
ATOM 2160 O O . ILE A 1 260 ? -11.718 -19.240 -27.187 1.00 23.86 260 ILE A O 1
ATOM 2165 N N . LYS A 1 261 ? -11.318 -18.104 -25.276 1.00 22.40 261 LYS A N 1
ATOM 2166 C CA . LYS A 1 261 ? -12.640 -18.374 -24.711 1.00 21.51 261 LYS A CA 1
ATOM 2167 C C . LYS A 1 261 ? -13.297 -17.093 -24.233 1.00 21.30 261 LYS A C 1
ATOM 2168 O O . LYS A 1 261 ? -12.614 -16.072 -23.991 1.00 21.54 261 LYS A O 1
ATOM 2174 N N . ILE A 1 262 ? -14.618 -17.153 -24.097 1.00 20.85 262 ILE A N 1
ATOM 2175 C CA . ILE A 1 262 ? -15.431 -15.997 -23.755 1.00 21.15 262 ILE A CA 1
ATOM 2176 C C . ILE A 1 262 ? -16.042 -16.191 -22.366 1.00 20.94 262 ILE A C 1
ATOM 2177 O O . ILE A 1 262 ? -16.591 -17.271 -22.050 1.00 21.11 262 ILE A O 1
ATOM 2182 N N . ILE A 1 263 ? -15.927 -15.154 -21.538 1.00 19.90 263 ILE A N 1
ATOM 2183 C CA . ILE A 1 263 ? -16.653 -15.075 -20.279 1.00 19.11 263 ILE A CA 1
ATOM 2184 C C . ILE A 1 263 ? -17.693 -14.013 -20.518 1.00 18.74 263 ILE A C 1
ATOM 2185 O O . ILE A 1 263 ? -17.358 -12.866 -20.693 1.00 19.00 263 ILE A O 1
ATOM 2190 N N . TYR A 1 264 ? -18.955 -14.418 -20.576 1.00 19.10 264 TYR A N 1
ATOM 2191 C CA . TYR A 1 264 ? -20.029 -13.470 -20.808 1.00 19.09 264 TYR A CA 1
ATOM 2192 C C . TYR A 1 264 ? -20.193 -12.566 -19.587 1.00 18.21 264 TYR A C 1
ATOM 2193 O O . TYR A 1 264 ? -20.215 -13.034 -18.466 1.00 16.99 264 TYR A O 1
ATOM 2202 N N . SER A 1 265 ? -20.272 -11.262 -19.819 1.00 18.13 265 SER A N 1
ATOM 2203 C CA . SER A 1 265 ? -20.364 -10.293 -18.704 1.00 18.82 265 SER A CA 1
ATOM 2204 C C . SER A 1 265 ? -21.522 -9.312 -18.886 1.00 18.72 265 SER A C 1
ATOM 2205 O O . SER A 1 265 ? -21.952 -9.093 -20.000 1.00 19.19 265 SER A O 1
ATOM 2208 N N . ASP A 1 266 ? -22.038 -8.780 -17.783 1.00 18.07 266 ASP A N 1
ATOM 2209 C CA . ASP A 1 266 ? -23.041 -7.723 -17.823 1.00 19.93 266 ASP A CA 1
ATOM 2210 C C . ASP A 1 266 ? -22.727 -6.683 -16.737 1.00 19.70 266 ASP A C 1
ATOM 2211 O O . ASP A 1 266 ? -22.009 -6.972 -15.779 1.00 20.16 266 ASP A O 1
ATOM 2216 N N . HIS A 1 267 ? -23.248 -5.476 -16.912 1.00 20.66 267 HIS A N 1
ATOM 2217 C CA . HIS A 1 267 ? -22.883 -4.329 -16.083 1.00 21.30 267 HIS A CA 1
ATOM 2218 C C . HIS A 1 267 ? -23.540 -4.355 -14.693 1.00 22.03 267 HIS A C 1
ATOM 2219 O O . HIS A 1 267 ? -24.753 -4.567 -14.565 1.00 21.78 267 HIS A O 1
ATOM 2226 N N . ARG A 1 268 ? -22.743 -4.107 -13.653 1.00 21.95 268 ARG A N 1
ATOM 2227 C CA . ARG A 1 268 ? -23.244 -4.192 -12.272 1.00 22.49 268 ARG A CA 1
ATOM 2228 C C . ARG A 1 268 ? -24.057 -2.948 -11.833 1.00 22.35 268 ARG A C 1
ATOM 2229 O O . ARG A 1 268 ? -24.384 -2.817 -10.655 1.00 22.84 268 ARG A O 1
ATOM 2237 N N . SER A 1 269 ? -24.381 -2.040 -12.747 1.00 23.70 269 SER A N 1
ATOM 2238 C CA . SER A 1 269 ? -25.337 -0.944 -12.415 1.00 23.99 269 SER A CA 1
ATOM 2239 C C . SER A 1 269 ? -26.797 -1.401 -12.595 1.00 24.80 269 SER A C 1
ATOM 2240 O O . SER A 1 269 ? -27.724 -0.725 -12.124 1.00 25.13 269 SER A O 1
ATOM 2243 N N . LYS A 1 270 ? -26.989 -2.563 -13.234 1.00 24.70 270 LYS A N 1
ATOM 2244 C CA . LYS A 1 270 ? -28.298 -3.051 -13.666 1.00 24.76 270 LYS A CA 1
ATOM 2245 C C . LYS A 1 270 ? -29.150 -3.697 -12.551 1.00 25.71 270 LYS A C 1
ATOM 2246 O O . LYS A 1 270 ? -28.618 -4.209 -11.562 1.00 24.16 270 LYS A O 1
ATOM 2252 N N . ASP A 1 271 ? -30.483 -3.699 -12.721 1.00 26.86 271 ASP A N 1
ATOM 2253 C CA . ASP A 1 271 ? -31.381 -4.270 -11.693 1.00 28.22 271 ASP A CA 1
ATOM 2254 C C . ASP A 1 271 ? -31.253 -5.780 -11.641 1.00 28.57 271 ASP A C 1
ATOM 2255 O O . ASP A 1 271 ? -30.915 -6.401 -12.663 1.00 28.81 271 ASP A O 1
ATOM 2260 N N . VAL A 1 272 ? -31.540 -6.379 -10.478 1.00 28.69 272 VAL A N 1
ATOM 2261 C CA . VAL A 1 272 ? -31.355 -7.826 -10.295 1.00 29.34 272 VAL A CA 1
ATOM 2262 C C . VAL A 1 272 ? -32.183 -8.679 -11.263 1.00 29.91 272 VAL A C 1
ATOM 2263 O O . VAL A 1 272 ? -31.736 -9.757 -11.676 1.00 29.74 272 VAL A O 1
ATOM 2267 N N . ALA A 1 273 ? -33.378 -8.203 -11.623 1.00 29.33 273 ALA A N 1
ATOM 2268 C CA . ALA A 1 273 ? -34.207 -8.909 -12.603 1.00 29.32 273 ALA A CA 1
ATOM 2269 C C . ALA A 1 273 ? -33.556 -8.947 -13.985 1.00 28.56 273 ALA A C 1
ATOM 2270 O O . ALA A 1 273 ? -33.688 -9.933 -14.711 1.00 28.85 273 ALA A O 1
ATOM 2272 N N . VAL A 1 274 ? -32.850 -7.881 -14.341 1.00 27.68 274 VAL A N 1
ATOM 2273 C CA . VAL A 1 274 ? -32.195 -7.799 -15.628 1.00 26.71 274 VAL A CA 1
ATOM 2274 C C . VAL A 1 274 ? -30.990 -8.731 -15.643 1.00 26.30 274 VAL A C 1
ATOM 2275 O O . VAL A 1 274 ? -30.740 -9.416 -16.633 1.00 26.21 274 VAL A O 1
ATOM 2279 N N . ILE A 1 275 ? -30.264 -8.759 -14.526 1.00 25.47 275 ILE A N 1
ATOM 2280 C CA . ILE A 1 275 ? -29.125 -9.645 -14.354 1.00 24.69 275 ILE A CA 1
ATOM 2281 C C . ILE A 1 275 ? -29.571 -11.113 -14.356 1.00 24.86 275 ILE A C 1
ATOM 2282 O O . ILE A 1 275 ? -28.898 -11.955 -14.944 1.00 24.53 275 ILE A O 1
ATOM 2287 N N . ALA A 1 276 ? -30.716 -11.416 -13.730 1.00 25.67 276 ALA A N 1
ATOM 2288 C CA . ALA A 1 276 ? -31.268 -12.788 -13.766 1.00 25.33 276 ALA A CA 1
ATOM 2289 C C . ALA A 1 276 ? -31.452 -13.257 -15.227 1.00 25.35 276 ALA A C 1
ATOM 2290 O O . ALA A 1 276 ? -31.194 -14.408 -15.561 1.00 25.13 276 ALA A O 1
ATOM 2292 N N . GLU A 1 277 ? -31.882 -12.341 -16.095 1.00 25.60 277 GLU A N 1
ATOM 2293 C CA . GLU A 1 277 ? -32.003 -12.631 -17.525 1.00 25.74 277 GLU A CA 1
ATOM 2294 C C . GLU A 1 277 ? -30.657 -12.882 -18.220 1.00 24.96 277 GLU A C 1
ATOM 2295 O O . GLU A 1 277 ? -30.563 -13.713 -19.128 1.00 23.72 277 GLU A O 1
ATOM 2301 N N . SER A 1 278 ? -29.628 -12.143 -17.812 1.00 24.31 278 SER A N 1
ATOM 2302 C CA . SER A 1 278 ? -28.274 -12.372 -18.315 1.00 24.12 278 SER A CA 1
ATOM 2303 C C . SER A 1 278 ? -27.757 -13.734 -17.893 1.00 23.63 278 SER A C 1
ATOM 2304 O O . SER A 1 278 ? -27.066 -14.383 -18.664 1.00 24.01 278 SER A O 1
ATOM 2307 N N . ILE A 1 279 ? -28.087 -14.140 -16.671 1.00 23.33 279 ILE A N 1
ATOM 2308 C CA . ILE A 1 279 ? -27.700 -15.440 -16.124 1.00 23.49 279 ILE A CA 1
ATOM 2309 C C . ILE A 1 279 ? -28.317 -16.577 -16.952 1.00 23.88 279 ILE A C 1
ATOM 2310 O O . ILE A 1 279 ? -27.622 -17.516 -17.309 1.00 23.89 279 ILE A O 1
ATOM 2315 N N . ARG A 1 280 ? -29.616 -16.484 -17.259 1.00 23.91 280 ARG A N 1
ATOM 2316 C CA . ARG A 1 280 ? -30.261 -17.478 -18.133 1.00 24.40 280 ARG A CA 1
ATOM 2317 C C . ARG A 1 280 ? -29.627 -17.540 -19.511 1.00 23.95 280 ARG A C 1
ATOM 2318 O O . ARG A 1 280 ? -29.374 -18.636 -20.032 1.00 23.67 280 ARG A O 1
ATOM 2326 N N . MET A 1 281 ? -29.396 -16.365 -20.100 1.00 24.19 281 MET A N 1
ATOM 2327 C CA . MET A 1 281 ? -28.610 -16.233 -21.336 1.00 25.24 281 MET A CA 1
ATOM 2328 C C . MET A 1 281 ? -27.239 -16.935 -21.218 1.00 25.12 281 MET A C 1
ATOM 2329 O O . MET A 1 281 ? -26.868 -17.719 -22.096 1.00 24.41 281 MET A O 1
ATOM 2334 N N . ALA A 1 282 ? -26.506 -16.667 -20.127 1.00 25.11 282 ALA A N 1
ATOM 2335 C CA . ALA A 1 282 ? -25.220 -17.365 -19.839 1.00 25.32 282 ALA A CA 1
ATOM 2336 C C . ALA A 1 282 ? -25.349 -18.892 -19.844 1.00 25.98 282 ALA A C 1
ATOM 2337 O O . ALA A 1 282 ? -24.527 -19.606 -20.460 1.00 25.13 282 ALA A O 1
ATOM 2339 N N . MET A 1 283 ? -26.379 -19.397 -19.168 1.00 26.04 283 MET A N 1
ATOM 2340 C CA . MET A 1 283 ? -26.620 -20.847 -19.175 1.00 27.10 283 MET A CA 1
ATOM 2341 C C . MET A 1 283 ? -26.871 -21.378 -20.584 1.00 26.90 283 MET A C 1
ATOM 2342 O O . MET A 1 283 ? -26.285 -22.394 -20.979 1.00 27.63 283 MET A O 1
ATOM 2347 N N . GLY A 1 284 ? -27.715 -20.679 -21.345 1.00 26.42 284 GLY A N 1
ATOM 2348 C CA . GLY A 1 284 ? -28.065 -21.094 -22.714 1.00 26.27 284 GLY A CA 1
ATOM 2349 C C . GLY A 1 284 ? -26.844 -21.083 -23.619 1.00 26.65 284 GLY A C 1
ATOM 2350 O O . GLY A 1 284 ? -26.644 -21.992 -24.434 1.00 26.64 284 GLY A O 1
ATOM 2351 N N . LEU A 1 285 ? -26.029 -20.044 -23.471 1.00 25.70 285 LEU A N 1
ATOM 2352 C CA . LEU A 1 285 ? -24.816 -19.899 -24.258 1.00 26.46 285 LEU A CA 1
ATOM 2353 C C . LEU A 1 285 ? -23.813 -21.010 -23.935 1.00 26.73 285 LEU A C 1
ATOM 2354 O O . LEU A 1 285 ? -23.114 -21.500 -24.833 1.00 26.42 285 LEU A O 1
ATOM 2359 N N . ARG A 1 286 ? -23.754 -21.421 -22.668 1.00 27.41 286 ARG A N 1
ATOM 2360 C CA . ARG A 1 286 ? -22.913 -22.562 -22.264 1.00 28.00 286 ARG A CA 1
ATOM 2361 C C . ARG A 1 286 ? -23.368 -23.888 -22.906 1.00 28.42 286 ARG A C 1
ATOM 2362 O O . ARG A 1 286 ? -22.535 -24.721 -23.270 1.00 28.23 286 ARG A O 1
ATOM 2370 N N . ILE A 1 287 ? -24.685 -24.079 -23.030 1.00 28.36 287 ILE A N 1
ATOM 2371 C CA . ILE A 1 287 ? -25.243 -25.243 -23.731 1.00 28.76 287 ILE A CA 1
ATOM 2372 C C . ILE A 1 287 ? -24.905 -25.217 -25.223 1.00 28.18 287 ILE A C 1
ATOM 2373 O O . ILE A 1 287 ? -24.482 -26.226 -25.783 1.00 28.15 287 ILE A O 1
ATOM 2378 N N . LYS A 1 288 ? -25.117 -24.069 -25.864 1.00 27.89 288 LYS A N 1
ATOM 2379 C CA . LYS A 1 288 ? -24.876 -23.931 -27.296 1.00 27.83 288 LYS A CA 1
ATOM 2380 C C . LYS A 1 288 ? -23.390 -23.985 -27.671 1.00 27.59 288 LYS A C 1
ATOM 2381 O O . LYS A 1 288 ? -23.062 -24.474 -28.748 1.00 26.90 288 LYS A O 1
ATOM 2387 N N . PHE A 1 289 ? -22.513 -23.452 -26.804 1.00 26.95 289 PHE A N 1
ATOM 2388 C CA . PHE A 1 289 ? -21.070 -23.397 -27.077 1.00 26.75 289 PHE A CA 1
ATOM 2389 C C . PHE A 1 289 ? -20.209 -23.836 -25.881 1.00 26.71 289 PHE A C 1
ATOM 2390 O O . PHE A 1 289 ? -19.464 -23.004 -25.332 1.00 25.81 289 PHE A O 1
ATOM 2398 N N . PRO A 1 290 ? -20.277 -25.137 -25.483 1.00 27.02 290 PRO A N 1
ATOM 2399 C CA . PRO A 1 290 ? -19.574 -25.539 -24.255 1.00 26.90 290 PRO A CA 1
ATOM 2400 C C . PRO A 1 290 ? -18.059 -25.378 -24.379 1.00 26.98 290 PRO A C 1
ATOM 2401 O O . PRO A 1 290 ? -17.367 -25.217 -23.380 1.00 27.12 290 PRO A O 1
ATOM 2405 N N . THR A 1 291 ? -17.569 -25.333 -25.607 1.00 26.68 291 THR A N 1
ATOM 2406 C CA . THR A 1 291 ? -16.147 -25.274 -25.874 1.00 27.28 291 THR A CA 1
ATOM 2407 C C . THR A 1 291 ? -15.586 -23.829 -25.986 1.00 26.93 291 THR A C 1
ATOM 2408 O O . THR A 1 291 ? -14.358 -23.622 -25.969 1.00 27.18 291 THR A O 1
ATOM 2412 N N . VAL A 1 292 ? -16.491 -22.851 -26.071 1.00 25.69 292 VAL A N 1
ATOM 2413 C CA . VAL A 1 292 ? -16.164 -21.446 -26.288 1.00 25.23 292 VAL A CA 1
ATOM 2414 C C . VAL A 1 292 ? -16.521 -20.540 -25.078 1.00 24.21 292 VAL A C 1
ATOM 2415 O O . VAL A 1 292 ? -15.721 -19.689 -24.697 1.00 23.52 292 VAL A O 1
ATOM 2419 N N . VAL A 1 293 ? -17.705 -20.722 -24.491 1.00 22.52 293 VAL A N 1
ATOM 2420 C CA . VAL A 1 293 ? -18.149 -19.898 -23.376 1.00 21.75 293 VAL A CA 1
ATOM 2421 C C . VAL A 1 293 ? -17.763 -20.537 -22.021 1.00 22.15 293 VAL A C 1
ATOM 2422 O O . VAL A 1 293 ? -18.294 -21.570 -21.660 1.00 22.37 293 VAL A O 1
ATOM 2426 N N . ALA A 1 294 ? -16.821 -19.919 -21.305 1.00 20.84 294 ALA A N 1
ATOM 2427 C CA . ALA A 1 294 ? -16.360 -20.409 -20.005 1.00 20.74 294 ALA A CA 1
ATOM 2428 C C . ALA A 1 294 ? -17.329 -20.168 -18.836 1.00 20.22 294 ALA A C 1
ATOM 2429 O O . ALA A 1 294 ? -17.351 -20.943 -17.886 1.00 19.51 294 ALA A O 1
ATOM 2431 N N . GLY A 1 295 ? -18.113 -19.098 -18.893 1.00 19.10 295 GLY A N 1
ATOM 2432 C CA . GLY A 1 295 ? -19.017 -18.770 -17.786 1.00 18.66 295 GLY A CA 1
ATOM 2433 C C . GLY A 1 295 ? -19.346 -17.281 -17.752 1.00 18.87 295 GLY A C 1
ATOM 2434 O O . GLY A 1 295 ? -19.374 -16.636 -18.808 1.00 19.19 295 GLY A O 1
ATOM 2435 N N . PHE A 1 296 ? -19.571 -16.739 -16.543 1.00 18.09 296 PHE A N 1
ATOM 2436 C CA . PHE A 1 296 ? -20.179 -15.404 -16.373 1.00 18.24 296 PHE A CA 1
ATOM 2437 C C . PHE A 1 296 ? -19.460 -14.482 -15.366 1.00 17.92 296 PHE A C 1
ATOM 2438 O O . PHE A 1 296 ? -18.875 -14.953 -14.409 1.00 17.60 296 PHE A O 1
ATOM 2446 N N . ASP A 1 297 ? -19.566 -13.161 -15.559 1.00 18.17 297 ASP A N 1
ATOM 2447 C CA . ASP A 1 297 ? -18.947 -12.187 -14.650 1.00 18.21 297 ASP A CA 1
ATOM 2448 C C . ASP A 1 297 ? -19.777 -10.907 -14.663 1.00 18.93 297 ASP A C 1
ATOM 2449 O O . ASP A 1 297 ? -20.533 -10.665 -15.608 1.00 18.41 297 ASP A O 1
ATOM 2454 N N . LEU A 1 298 ? -19.591 -10.082 -13.636 1.00 19.07 298 LEU A N 1
ATOM 2455 C CA . LEU A 1 298 ? -20.241 -8.782 -13.513 1.00 20.13 298 LEU A CA 1
ATOM 2456 C C . LEU A 1 298 ? -19.172 -7.698 -13.556 1.00 20.33 298 LEU A C 1
ATOM 2457 O O . LEU A 1 298 ? -18.171 -7.790 -12.841 1.00 21.70 298 LEU A O 1
ATOM 2462 N N . VAL A 1 299 ? -19.340 -6.711 -14.432 1.00 20.69 299 VAL A N 1
ATOM 2463 C CA . VAL A 1 299 ? -18.296 -5.701 -14.673 1.00 20.48 299 VAL A CA 1
ATOM 2464 C C . VAL A 1 299 ? -18.792 -4.283 -14.409 1.00 21.38 299 VAL A C 1
ATOM 2465 O O . VAL A 1 299 ? -19.984 -4.077 -14.172 1.00 20.97 299 VAL A O 1
ATOM 2469 N N . GLY A 1 300 ? -17.877 -3.311 -14.450 1.00 21.14 300 GLY A N 1
ATOM 2470 C CA . GLY A 1 300 ? -18.207 -1.914 -14.142 1.00 21.38 300 GLY A CA 1
ATOM 2471 C C . GLY A 1 300 ? -17.593 -1.447 -12.824 1.00 21.67 300 GLY A C 1
ATOM 2472 O O . GLY A 1 300 ? -16.912 -2.223 -12.130 1.00 21.52 300 GLY A O 1
ATOM 2473 N N . HIS A 1 301 ? -17.850 -0.186 -12.480 1.00 21.51 301 HIS A N 1
ATOM 2474 C CA . HIS A 1 301 ? -17.255 0.461 -11.308 1.00 22.10 301 HIS A CA 1
ATOM 2475 C C . HIS A 1 301 ? -17.783 -0.201 -10.038 1.00 21.21 301 HIS A C 1
ATOM 2476 O O . HIS A 1 301 ? -18.985 -0.113 -9.714 1.00 21.19 301 HIS A O 1
ATOM 2483 N N . GLU A 1 302 ? -16.896 -0.889 -9.341 1.00 20.49 302 GLU A N 1
ATOM 2484 C CA . GLU A 1 302 ? -17.319 -1.746 -8.234 1.00 20.55 302 GLU A CA 1
ATOM 2485 C C . GLU A 1 302 ? -17.729 -0.955 -6.989 1.00 20.78 302 GLU A C 1
ATOM 2486 O O . GLU A 1 302 ? -18.665 -1.342 -6.302 1.00 21.15 302 GLU A O 1
ATOM 2492 N N . ASP A 1 303 ? -17.057 0.162 -6.720 1.00 21.32 303 ASP A N 1
ATOM 2493 C CA . ASP A 1 303 ? -17.419 1.023 -5.590 1.00 22.89 303 ASP A CA 1
ATOM 2494 C C . ASP A 1 303 ? -18.857 1.591 -5.658 1.00 23.38 303 ASP A C 1
ATOM 2495 O O . ASP A 1 303 ? -19.497 1.760 -4.627 1.00 23.94 303 ASP A O 1
ATOM 2500 N N . THR A 1 304 ? -19.343 1.880 -6.865 1.00 23.70 304 THR A N 1
ATOM 2501 C CA . THR A 1 304 ? -20.607 2.600 -7.062 1.00 24.20 304 THR A CA 1
ATOM 2502 C C . THR A 1 304 ? -21.771 1.732 -7.559 1.00 24.42 304 THR A C 1
ATOM 2503 O O . THR A 1 304 ? -22.913 2.186 -7.600 1.00 25.18 304 THR A O 1
ATOM 2507 N N . GLY A 1 305 ? -21.487 0.499 -7.964 1.00 24.33 305 GLY A N 1
ATOM 2508 C CA . GLY A 1 305 ? -22.520 -0.407 -8.447 1.00 23.91 305 GLY A CA 1
ATOM 2509 C C . GLY A 1 305 ? -23.021 -1.358 -7.380 1.00 24.20 305 GLY A C 1
ATOM 2510 O O . GLY A 1 305 ? -22.692 -1.216 -6.200 1.00 24.79 305 GLY A O 1
ATOM 2511 N N . HIS A 1 306 ? -23.795 -2.351 -7.801 1.00 23.03 306 HIS A N 1
ATOM 2512 C CA . HIS A 1 306 ? -24.349 -3.346 -6.898 1.00 23.23 306 HIS A CA 1
ATOM 2513 C C . HIS A 1 306 ? -23.298 -4.346 -6.429 1.00 22.96 306 HIS A C 1
ATOM 2514 O O . HIS A 1 306 ? -22.350 -4.660 -7.167 1.00 22.27 306 HIS A O 1
ATOM 2521 N N . SER A 1 307 ? -23.483 -4.854 -5.212 1.00 22.82 307 SER A N 1
ATOM 2522 C CA . SER A 1 307 ? -22.639 -5.943 -4.669 1.00 23.16 307 SER A CA 1
ATOM 2523 C C . SER A 1 307 ? -23.113 -7.305 -5.162 1.00 23.51 307 SER A C 1
ATOM 2524 O O . SER A 1 307 ? -24.260 -7.440 -5.635 1.00 23.47 307 SER A O 1
ATOM 2527 N N . LEU A 1 308 ? -22.253 -8.323 -5.017 1.00 22.85 308 LEU A N 1
ATOM 2528 C CA . LEU A 1 308 ? -22.630 -9.698 -5.316 1.00 22.73 308 LEU A CA 1
ATOM 2529 C C . LEU A 1 308 ? -23.782 -10.147 -4.393 1.00 24.03 308 LEU A C 1
ATOM 2530 O O . LEU A 1 308 ? -24.704 -10.852 -4.835 1.00 23.28 308 LEU A O 1
ATOM 2535 N N . HIS A 1 309 ? -23.728 -9.733 -3.122 1.00 24.34 309 HIS A N 1
ATOM 2536 C CA . HIS A 1 309 ? -24.828 -10.006 -2.202 1.00 25.92 309 HIS A CA 1
ATOM 2537 C C . HIS A 1 309 ? -26.155 -9.467 -2.730 1.00 25.33 309 HIS A C 1
ATOM 2538 O O . HIS A 1 309 ? -27.115 -10.191 -2.723 1.00 26.06 309 HIS A O 1
ATOM 2545 N N . ASP A 1 310 ? -26.190 -8.218 -3.196 1.00 26.24 310 ASP A N 1
ATOM 2546 C CA . ASP A 1 310 ? -27.360 -7.629 -3.847 1.00 26.18 310 ASP A CA 1
ATOM 2547 C C . ASP A 1 310 ? -27.962 -8.514 -4.938 1.00 26.58 310 ASP A C 1
ATOM 2548 O O . ASP A 1 310 ? -29.186 -8.496 -5.165 1.00 26.06 310 ASP A O 1
ATOM 2553 N N . TYR A 1 311 ? -27.098 -9.241 -5.642 1.00 25.54 311 TYR A N 1
ATOM 2554 C CA . TYR A 1 311 ? -27.519 -10.084 -6.745 1.00 25.91 311 TYR A CA 1
ATOM 2555 C C . TYR A 1 311 ? -27.763 -11.539 -6.355 1.00 26.04 311 TYR A C 1
ATOM 2556 O O . TYR A 1 311 ? -27.918 -12.393 -7.242 1.00 25.14 311 TYR A O 1
ATOM 2565 N N . LYS A 1 312 ? -27.797 -11.832 -5.052 1.00 26.95 312 LYS A N 1
ATOM 2566 C CA . LYS A 1 312 ? -27.843 -13.227 -4.601 1.00 29.24 312 LYS A CA 1
ATOM 2567 C C . LYS A 1 312 ? -28.863 -14.069 -5.353 1.00 29.79 312 LYS A C 1
ATOM 2568 O O . LYS A 1 312 ? -28.515 -15.138 -5.857 1.00 30.07 312 LYS A O 1
ATOM 2574 N N . GLU A 1 313 ? -30.097 -13.577 -5.458 1.00 30.22 313 GLU A N 1
ATOM 2575 C CA . GLU A 1 313 ? -31.177 -14.392 -6.032 1.00 30.86 313 GLU A CA 1
ATOM 2576 C C . GLU A 1 313 ? -30.946 -14.726 -7.510 1.00 30.19 313 GLU A C 1
ATOM 2577 O O . GLU A 1 313 ? -31.263 -15.824 -7.938 1.00 30.06 313 GLU A O 1
ATOM 2583 N N . ALA A 1 314 ? -30.401 -13.785 -8.285 1.00 29.58 314 ALA A N 1
ATOM 2584 C CA . ALA A 1 314 ? -30.074 -14.075 -9.681 1.00 28.87 314 ALA A CA 1
ATOM 2585 C C . ALA A 1 314 ? -28.908 -15.059 -9.780 1.00 28.87 314 ALA A C 1
ATOM 2586 O O . ALA A 1 314 ? -28.980 -16.043 -10.531 1.00 28.59 314 ALA A O 1
ATOM 2588 N N . LEU A 1 315 ? -27.848 -14.820 -9.006 1.00 28.77 315 LEU A N 1
ATOM 2589 C CA . LEU A 1 315 ? -26.626 -15.661 -9.050 1.00 29.12 315 LEU A CA 1
ATOM 2590 C C . LEU A 1 315 ? -26.839 -17.093 -8.555 1.00 29.73 315 LEU A C 1
ATOM 2591 O O . LEU A 1 315 ? -26.076 -17.995 -8.873 1.00 29.72 315 LEU A O 1
ATOM 2596 N N . MET A 1 316 ? -27.888 -17.291 -7.780 1.00 31.22 316 MET A N 1
ATOM 2597 C CA . MET A 1 316 ? -28.246 -18.626 -7.299 1.00 32.82 316 MET A CA 1
ATOM 2598 C C . MET A 1 316 ? -29.164 -19.428 -8.259 1.00 33.33 316 MET A C 1
ATOM 2599 O O . MET A 1 316 ? -29.437 -20.608 -8.019 1.00 33.65 316 MET A O 1
ATOM 2604 N N . ILE A 1 317 ? -29.628 -18.794 -9.339 1.00 34.08 317 ILE A N 1
ATOM 2605 C CA . ILE A 1 317 ? -30.492 -19.475 -10.329 1.00 34.97 317 ILE A CA 1
ATOM 2606 C C . ILE A 1 317 ? -29.920 -20.801 -10.868 1.00 36.12 317 ILE A C 1
ATOM 2607 O O . ILE A 1 317 ? -30.599 -21.828 -10.783 1.00 36.15 317 ILE A O 1
ATOM 2612 N N . PRO A 1 318 ? -28.671 -20.797 -11.398 1.00 37.03 318 PRO A N 1
ATOM 2613 C CA . PRO A 1 318 ? -28.144 -22.043 -11.957 1.00 37.76 318 PRO A CA 1
ATOM 2614 C C . PRO A 1 318 ? -28.198 -23.192 -10.943 1.00 38.63 318 PRO A C 1
ATOM 2615 O O . PRO A 1 318 ? -28.623 -24.294 -11.297 1.00 39.22 318 PRO A O 1
ATOM 2619 N N . ALA A 1 319 ? -27.792 -22.922 -9.700 1.00 39.35 319 ALA A N 1
ATOM 2620 C CA . ALA A 1 319 ? -27.866 -23.894 -8.598 1.00 40.29 319 ALA A CA 1
ATOM 2621 C C . ALA A 1 319 ? -29.307 -24.328 -8.287 1.00 41.17 319 ALA A C 1
ATOM 2622 O O . ALA A 1 319 ? -29.576 -25.516 -8.155 1.00 41.29 319 ALA A O 1
ATOM 2624 N N . LYS A 1 320 ? -30.224 -23.365 -8.183 1.00 42.08 320 LYS A N 1
ATOM 2625 C CA . LYS A 1 320 ? -31.656 -23.663 -8.019 1.00 42.83 320 LYS A CA 1
ATOM 2626 C C . LYS A 1 320 ? -32.243 -24.464 -9.196 1.00 42.96 320 LYS A C 1
ATOM 2627 O O . LYS A 1 320 ? -33.317 -25.036 -9.060 1.00 43.66 320 LYS A O 1
ATOM 2633 N N . ASP A 1 321 ? -31.544 -24.505 -10.336 1.00 42.93 321 ASP A N 1
ATOM 2634 C CA . ASP A 1 321 ? -31.958 -25.325 -11.491 1.00 42.56 321 ASP A CA 1
ATOM 2635 C C . ASP A 1 321 ? -31.098 -26.570 -11.697 1.00 41.88 321 ASP A C 1
ATOM 2636 O O . ASP A 1 321 ? -31.169 -27.205 -12.760 1.00 42.08 321 ASP A O 1
ATOM 2641 N N . GLY A 1 322 ? -30.279 -26.909 -10.702 1.00 41.00 322 GLY A N 1
ATOM 2642 C CA . GLY A 1 322 ? -29.375 -28.059 -10.801 1.00 39.84 322 GLY A CA 1
ATOM 2643 C C . GLY A 1 322 ? -28.276 -27.921 -11.848 1.00 39.21 322 GLY A C 1
ATOM 2644 O O . GLY A 1 322 ? -27.786 -28.918 -12.370 1.00 39.49 322 GLY A O 1
ATOM 2645 N N . VAL A 1 323 ? -27.875 -26.690 -12.164 1.00 38.15 323 VAL A N 1
ATOM 2646 C CA . VAL A 1 323 ? -26.834 -26.474 -13.177 1.00 36.58 323 VAL A CA 1
ATOM 2647 C C . VAL A 1 323 ? -25.633 -25.755 -12.555 1.00 35.56 323 VAL A C 1
ATOM 2648 O O . VAL A 1 323 ? -25.790 -24.871 -11.715 1.00 35.57 323 VAL A O 1
ATOM 2652 N N . LYS A 1 324 ? -24.435 -26.184 -12.935 1.00 33.83 324 LYS A N 1
ATOM 2653 C CA . LYS A 1 324 ? -23.219 -25.451 -12.621 1.00 31.94 324 LYS A CA 1
ATOM 2654 C C . LYS A 1 324 ? -23.000 -24.338 -13.673 1.00 29.94 324 LYS A C 1
ATOM 2655 O O . LYS A 1 324 ? -22.813 -24.634 -14.853 1.00 29.97 324 LYS A O 1
ATOM 2657 N N . LEU A 1 325 ? -23.064 -23.072 -13.262 1.00 27.22 325 LEU A N 1
ATOM 2658 C CA . LEU A 1 325 ? -22.564 -21.969 -14.122 1.00 24.53 325 LEU A CA 1
ATOM 2659 C C . LEU A 1 325 ? -21.256 -21.400 -13.540 1.00 23.16 325 LEU A C 1
ATOM 2660 O O . LEU A 1 325 ? -21.280 -20.763 -12.474 1.00 22.65 325 LEU A O 1
ATOM 2665 N N . PRO A 1 326 ? -20.105 -21.648 -14.215 1.00 22.03 326 PRO A N 1
ATOM 2666 C CA . PRO A 1 326 ? -18.845 -21.110 -13.694 1.00 20.86 326 PRO A CA 1
ATOM 2667 C C . PRO A 1 326 ? -18.845 -19.575 -13.650 1.00 20.22 326 PRO A C 1
ATOM 2668 O O . PRO A 1 326 ? -19.345 -18.917 -14.579 1.00 21.05 326 PRO A O 1
ATOM 2672 N N . TYR A 1 327 ? -18.309 -19.029 -12.562 1.00 19.62 327 TYR A N 1
ATOM 2673 C CA . TYR A 1 327 ? -18.217 -17.595 -12.333 1.00 19.74 327 TYR A CA 1
ATOM 2674 C C . TYR A 1 327 ? -16.754 -17.166 -12.278 1.00 19.39 327 TYR A C 1
ATOM 2675 O O . TYR A 1 327 ? -15.903 -17.920 -11.809 1.00 18.50 327 TYR A O 1
ATOM 2684 N N . PHE A 1 328 ? -16.491 -15.945 -12.757 1.00 19.13 328 PHE A N 1
ATOM 2685 C CA . PHE A 1 328 ? -15.152 -15.343 -12.726 1.00 18.51 328 PHE A CA 1
ATOM 2686 C C . PHE A 1 328 ? -15.261 -13.928 -12.173 1.00 17.86 328 PHE A C 1
ATOM 2687 O O . PHE A 1 328 ? -14.924 -12.977 -12.842 1.00 17.86 328 PHE A O 1
ATOM 2695 N N . PHE A 1 329 ? -15.758 -13.787 -10.952 1.00 17.75 329 PHE A N 1
ATOM 2696 C CA . PHE A 1 329 ? -16.108 -12.453 -10.461 1.00 16.97 329 PHE A CA 1
ATOM 2697 C C . PHE A 1 329 ? -14.937 -11.523 -10.219 1.00 17.32 329 PHE A C 1
ATOM 2698 O O . PHE A 1 329 ? -14.012 -11.875 -9.461 1.00 16.80 329 PHE A O 1
ATOM 2706 N N . HIS A 1 330 ? -15.022 -10.338 -10.845 1.00 16.96 330 HIS A N 1
ATOM 2707 C CA . HIS A 1 330 ? -14.378 -9.115 -10.363 1.00 17.97 330 HIS A CA 1
ATOM 2708 C C . HIS A 1 330 ? -14.797 -8.939 -8.910 1.00 17.96 330 HIS A C 1
ATOM 2709 O O . HIS A 1 330 ? -16.000 -8.960 -8.613 1.00 18.33 330 HIS A O 1
ATOM 2716 N N . ALA A 1 331 ? -13.819 -8.778 -8.012 1.00 16.98 331 ALA A N 1
ATOM 2717 C CA . ALA A 1 331 ? -14.099 -8.627 -6.575 1.00 16.20 331 ALA A CA 1
ATOM 2718 C C . ALA A 1 331 ? -12.967 -7.970 -5.808 1.00 15.84 331 ALA A C 1
ATOM 2719 O O . ALA A 1 331 ? -11.790 -8.336 -5.949 1.00 14.29 331 ALA A O 1
ATOM 2721 N N . GLY A 1 332 ? -13.347 -6.996 -4.983 1.00 15.54 332 GLY A N 1
ATOM 2722 C CA . GLY A 1 332 ? -12.406 -6.330 -4.085 1.00 15.59 332 GLY A CA 1
ATOM 2723 C C . GLY A 1 332 ? -11.501 -5.347 -4.793 1.00 15.77 332 GLY A C 1
ATOM 2724 O O . GLY A 1 332 ? -10.421 -5.046 -4.306 1.00 15.92 332 GLY A O 1
ATOM 2725 N N . GLU A 1 333 ? -11.959 -4.818 -5.924 1.00 16.31 333 GLU A N 1
ATOM 2726 C CA . GLU A 1 333 ? -11.216 -3.819 -6.679 1.00 16.78 333 GLU A CA 1
ATOM 2727 C C . GLU A 1 333 ? -11.482 -2.438 -6.069 1.00 16.70 333 GLU A C 1
ATOM 2728 O O . GLU A 1 333 ? -12.252 -1.635 -6.603 1.00 16.98 333 GLU A O 1
ATOM 2734 N N . THR A 1 334 ? -10.876 -2.198 -4.909 1.00 16.00 334 THR A N 1
ATOM 2735 C CA . THR A 1 334 ? -11.251 -1.063 -4.095 1.00 15.30 334 THR A CA 1
ATOM 2736 C C . THR A 1 334 ? -10.223 -0.775 -3.014 1.00 15.88 334 THR A C 1
ATOM 2737 O O . THR A 1 334 ? -9.548 -1.702 -2.487 1.00 14.71 334 THR A O 1
ATOM 2741 N N . ASP A 1 335 ? -10.175 0.509 -2.649 1.00 14.64 335 ASP A N 1
ATOM 2742 C CA . ASP A 1 335 ? -9.386 0.996 -1.520 1.00 16.00 335 ASP A CA 1
ATOM 2743 C C . ASP A 1 335 ? -10.074 0.880 -0.171 1.00 15.42 335 ASP A C 1
ATOM 2744 O O . ASP A 1 335 ? -9.425 1.019 0.878 1.00 15.26 335 ASP A O 1
ATOM 2749 N N . TRP A 1 336 ? -11.375 0.607 -0.179 1.00 15.30 336 TRP A N 1
ATOM 2750 C CA . TRP A 1 336 ? -12.129 0.560 1.081 1.00 16.16 336 TRP A CA 1
ATOM 2751 C C . TRP A 1 336 ? -11.889 -0.799 1.757 1.00 17.22 336 TRP A C 1
ATOM 2752 O O . TRP A 1 336 ? -11.557 -1.799 1.084 1.00 17.03 336 TRP A O 1
ATOM 2763 N N . GLN A 1 337 ? -12.027 -0.804 3.078 1.00 15.97 337 GLN A N 1
ATOM 2764 C CA . GLN A 1 337 ? -11.771 -1.983 3.899 1.00 17.16 337 GLN A CA 1
ATOM 2765 C C . GLN A 1 337 ? -12.895 -2.079 4.913 1.00 17.57 337 GLN A C 1
ATOM 2766 O O . GLN A 1 337 ? -13.250 -1.074 5.546 1.00 17.12 337 GLN A O 1
ATOM 2772 N N . GLY A 1 338 ? -13.402 -3.292 5.108 1.00 18.23 338 GLY A N 1
ATOM 2773 C CA . GLY A 1 338 ? -14.444 -3.526 6.101 1.00 18.58 338 GLY A CA 1
ATOM 2774 C C . GLY A 1 338 ? -15.825 -3.106 5.633 1.00 18.53 338 GLY A C 1
ATOM 2775 O O . GLY A 1 338 ? -16.734 -2.964 6.451 1.00 19.31 338 GLY A O 1
ATOM 2776 N N . THR A 1 339 ? -15.998 -2.951 4.325 1.00 19.16 339 THR A N 1
ATOM 2777 C CA . THR A 1 339 ? -17.250 -2.457 3.748 1.00 20.18 339 THR A CA 1
ATOM 2778 C C . THR A 1 339 ? -17.952 -3.516 2.936 1.00 20.83 339 THR A C 1
ATOM 2779 O O . THR A 1 339 ? -17.432 -4.632 2.751 1.00 20.20 339 THR A O 1
ATOM 2783 N N . SER A 1 340 ? -19.121 -3.157 2.406 1.00 20.12 340 SER A N 1
ATOM 2784 C CA . SER A 1 340 ? -19.848 -4.092 1.538 1.00 20.60 340 SER A CA 1
ATOM 2785 C C . SER A 1 340 ? -19.086 -4.351 0.230 1.00 19.61 340 SER A C 1
ATOM 2786 O O . SER A 1 340 ? -19.302 -5.361 -0.436 1.00 19.59 340 SER A O 1
ATOM 2789 N N . ILE A 1 341 ? -18.200 -3.442 -0.150 1.00 19.63 341 ILE A N 1
ATOM 2790 C CA . ILE A 1 341 ? -17.473 -3.614 -1.417 1.00 19.45 341 ILE A CA 1
ATOM 2791 C C . ILE A 1 341 ? -16.364 -4.672 -1.337 1.00 19.30 341 ILE A C 1
ATOM 2792 O O . ILE A 1 341 ? -16.295 -5.546 -2.207 1.00 19.50 341 ILE A O 1
ATOM 2797 N N . ASP A 1 342 ? -15.489 -4.589 -0.334 1.00 19.68 342 ASP A N 1
ATOM 2798 C CA . ASP A 1 342 ? -14.448 -5.633 -0.190 1.00 19.95 342 ASP A CA 1
ATOM 2799 C C . ASP A 1 342 ? -14.963 -7.003 0.284 1.00 20.23 342 ASP A C 1
ATOM 2800 O O . ASP A 1 342 ? -14.303 -8.038 0.054 1.00 19.21 342 ASP A O 1
ATOM 2805 N N . ARG A 1 343 ? -16.146 -7.027 0.908 1.00 20.20 343 ARG A N 1
ATOM 2806 C CA . ARG A 1 343 ? -16.811 -8.304 1.159 1.00 20.36 343 ARG A CA 1
ATOM 2807 C C . ARG A 1 343 ? -17.191 -9.060 -0.122 1.00 19.24 343 ARG A C 1
ATOM 2808 O O . ARG A 1 343 ? -17.402 -10.262 -0.075 1.00 20.11 343 ARG A O 1
ATOM 2816 N N . ASN A 1 344 ? -17.243 -8.390 -1.269 1.00 18.77 344 ASN A N 1
ATOM 2817 C CA . ASN A 1 344 ? -17.457 -9.120 -2.536 1.00 17.81 344 ASN A CA 1
ATOM 2818 C C . ASN A 1 344 ? -16.478 -10.280 -2.749 1.00 17.84 344 ASN A C 1
ATOM 2819 O O . ASN A 1 344 ? -16.810 -11.251 -3.427 1.00 17.12 344 ASN A O 1
ATOM 2824 N N . ILE A 1 345 ? -15.271 -10.200 -2.179 1.00 16.72 345 ILE A N 1
ATOM 2825 C CA . ILE A 1 345 ? -14.332 -11.315 -2.336 1.00 17.68 345 ILE A CA 1
ATOM 2826 C C . ILE A 1 345 ? -14.837 -12.588 -1.609 1.00 17.96 345 ILE A C 1
ATOM 2827 O O . ILE A 1 345 ? -14.825 -13.677 -2.159 1.00 17.95 345 ILE A O 1
ATOM 2832 N N . LEU A 1 346 ? -15.244 -12.428 -0.364 1.00 18.60 346 LEU A N 1
ATOM 2833 C CA . LEU A 1 346 ? -15.830 -13.515 0.395 1.00 19.18 346 LEU A CA 1
ATOM 2834 C C . LEU A 1 346 ? -17.022 -14.124 -0.360 1.00 19.39 346 LEU A C 1
ATOM 2835 O O . LEU A 1 346 ? -17.086 -15.333 -0.548 1.00 19.64 346 LEU A O 1
ATOM 2840 N N . ASP A 1 347 ? -17.929 -13.267 -0.818 1.00 19.61 347 ASP A N 1
ATOM 2841 C CA . ASP A 1 347 ? -19.147 -13.678 -1.540 1.00 21.06 347 ASP A CA 1
ATOM 2842 C C . ASP A 1 347 ? -18.889 -14.378 -2.892 1.00 21.03 347 ASP A C 1
ATOM 2843 O O . ASP A 1 347 ? -19.581 -15.331 -3.248 1.00 20.61 347 ASP A O 1
ATOM 2848 N N . ALA A 1 348 ? -17.871 -13.917 -3.616 1.00 21.16 348 ALA A N 1
ATOM 2849 C CA . ALA A 1 348 ? -17.428 -14.586 -4.829 1.00 21.19 348 ALA A CA 1
ATOM 2850 C C . ALA A 1 348 ? -16.977 -16.007 -4.492 1.00 21.04 348 ALA A C 1
ATOM 2851 O O . ALA A 1 348 ? -17.316 -16.956 -5.192 1.00 21.13 348 ALA A O 1
ATOM 2853 N N . LEU A 1 349 ? -16.221 -16.154 -3.414 1.00 22.28 349 LEU A N 1
ATOM 2854 C CA . LEU A 1 349 ? -15.773 -17.483 -2.965 1.00 22.88 349 LEU A CA 1
ATOM 2855 C C . LEU A 1 349 ? -16.927 -18.397 -2.493 1.00 23.34 349 LEU A C 1
ATOM 2856 O O . LEU A 1 349 ? -16.906 -19.610 -2.736 1.00 22.21 349 LEU A O 1
ATOM 2861 N N . MET A 1 350 ? -17.908 -17.814 -1.804 1.00 23.87 350 MET A N 1
ATOM 2862 C CA . MET A 1 350 ? -19.109 -18.559 -1.385 1.00 23.93 350 MET A CA 1
ATOM 2863 C C . MET A 1 350 ? -19.944 -19.014 -2.590 1.00 24.75 350 MET A C 1
ATOM 2864 O O . MET A 1 350 ? -20.669 -20.013 -2.535 1.00 25.11 350 MET A O 1
ATOM 2869 N N . LEU A 1 351 ? -19.849 -18.265 -3.681 1.00 24.53 351 LEU A N 1
ATOM 2870 C CA . LEU A 1 351 ? -20.514 -18.634 -4.931 1.00 24.24 351 LEU A CA 1
ATOM 2871 C C . LEU A 1 351 ? -19.623 -19.498 -5.849 1.00 24.14 351 LEU A C 1
ATOM 2872 O O . LEU A 1 351 ? -19.898 -19.638 -7.047 1.00 23.11 351 LEU A O 1
ATOM 2877 N N . ASN A 1 352 ? -18.563 -20.068 -5.268 1.00 24.16 352 ASN A N 1
ATOM 2878 C CA . ASN A 1 352 ? -17.619 -20.973 -5.958 1.00 24.66 352 ASN A CA 1
ATOM 2879 C C . ASN A 1 352 ? -16.954 -20.400 -7.189 1.00 23.48 352 ASN A C 1
ATOM 2880 O O . ASN A 1 352 ? -16.750 -21.115 -8.168 1.00 23.00 352 ASN A O 1
ATOM 2885 N N . THR A 1 353 ? -16.604 -19.115 -7.148 1.00 22.24 353 THR A N 1
ATOM 2886 C CA . THR A 1 353 ? -15.888 -18.517 -8.265 1.00 20.96 353 THR A CA 1
ATOM 2887 C C . THR A 1 353 ? -14.636 -19.349 -8.636 1.00 20.98 353 THR A C 1
ATOM 2888 O O . THR A 1 353 ? -13.984 -19.915 -7.764 1.00 21.27 353 THR A O 1
ATOM 2892 N N . THR A 1 354 ? -14.335 -19.442 -9.935 1.00 20.87 354 THR A N 1
ATOM 2893 C CA . THR A 1 354 ? -13.171 -20.186 -10.437 1.00 20.52 354 THR A CA 1
ATOM 2894 C C . THR A 1 354 ? -11.906 -19.348 -10.294 1.00 20.09 354 THR A C 1
ATOM 2895 O O . THR A 1 354 ? -10.850 -19.885 -9.947 1.00 19.49 354 THR A O 1
ATOM 2899 N N . ARG A 1 355 ? -12.018 -18.053 -10.616 1.00 19.67 355 ARG A N 1
ATOM 2900 C CA . ARG A 1 355 ? -10.951 -17.067 -10.362 1.00 19.25 355 ARG A CA 1
ATOM 2901 C C . ARG A 1 355 ? -11.568 -15.782 -9.786 1.00 19.64 355 ARG A C 1
ATOM 2902 O O . ARG A 1 355 ? -12.781 -15.539 -9.922 1.00 19.95 355 ARG A O 1
ATOM 2910 N N . ILE A 1 356 ? -10.730 -14.967 -9.150 1.00 18.67 356 ILE A N 1
ATOM 2911 C CA . ILE A 1 356 ? -11.147 -13.694 -8.605 1.00 17.49 356 ILE A CA 1
ATOM 2912 C C . ILE A 1 356 ? -10.429 -12.626 -9.407 1.00 17.15 356 ILE A C 1
ATOM 2913 O O . ILE A 1 356 ? -9.186 -12.633 -9.485 1.00 17.72 356 ILE A O 1
ATOM 2918 N N . GLY A 1 357 ? -11.209 -11.731 -10.007 1.00 16.05 357 GLY A N 1
ATOM 2919 C CA . GLY A 1 357 ? -10.680 -10.590 -10.773 1.00 15.89 357 GLY A CA 1
ATOM 2920 C C . GLY A 1 357 ? -10.220 -9.496 -9.826 1.00 15.96 357 GLY A C 1
ATOM 2921 O O . GLY A 1 357 ? -11.020 -9.009 -9.010 1.00 15.45 357 GLY A O 1
ATOM 2922 N N . HIS A 1 358 ? -8.929 -9.148 -9.915 1.00 14.71 358 HIS A N 1
ATOM 2923 C CA . HIS A 1 358 ? -8.245 -8.194 -9.004 1.00 15.78 358 HIS A CA 1
ATOM 2924 C C . HIS A 1 358 ? -7.966 -8.686 -7.581 1.00 16.11 358 HIS A C 1
ATOM 2925 O O . HIS A 1 358 ? -6.816 -8.893 -7.230 1.00 16.59 358 HIS A O 1
ATOM 2932 N N . GLY A 1 359 ? -9.011 -8.884 -6.779 1.00 15.59 359 GLY A N 1
ATOM 2933 C CA . GLY A 1 359 ? -8.855 -9.217 -5.360 1.00 15.89 359 GLY A CA 1
ATOM 2934 C C . GLY A 1 359 ? -7.875 -8.288 -4.640 1.00 15.55 359 GLY A C 1
ATOM 2935 O O . GLY A 1 359 ? -7.153 -8.713 -3.768 1.00 14.51 359 GLY A O 1
ATOM 2936 N N . PHE A 1 360 ? -7.871 -7.013 -5.033 1.00 15.26 360 PHE A N 1
ATOM 2937 C CA . PHE A 1 360 ? -6.938 -6.009 -4.539 1.00 14.75 360 PHE A CA 1
ATOM 2938 C C . PHE A 1 360 ? -7.044 -5.915 -3.022 1.00 15.10 360 PHE A C 1
ATOM 2939 O O . PHE A 1 360 ? -6.033 -5.773 -2.341 1.00 15.71 360 PHE A O 1
ATOM 2947 N N . ALA A 1 361 ? -8.263 -6.073 -2.499 1.00 14.54 361 ALA A N 1
ATOM 2948 C CA . ALA A 1 361 ? -8.516 -5.989 -1.047 1.00 15.57 361 ALA A CA 1
ATOM 2949 C C . ALA A 1 361 ? -8.194 -7.282 -0.270 1.00 16.19 361 ALA A C 1
ATOM 2950 O O . ALA A 1 361 ? -8.313 -7.328 0.960 1.00 15.49 361 ALA A O 1
ATOM 2952 N N . LEU A 1 362 ? -7.753 -8.317 -0.978 1.00 17.20 362 LEU A N 1
ATOM 2953 C CA . LEU A 1 362 ? -7.563 -9.647 -0.336 1.00 18.58 362 LEU A CA 1
ATOM 2954 C C . LEU A 1 362 ? -6.611 -9.719 0.857 1.00 18.78 362 LEU A C 1
ATOM 2955 O O . LEU A 1 362 ? -6.892 -10.422 1.854 1.00 18.53 362 LEU A O 1
ATOM 2960 N N . SER A 1 363 ? -5.476 -9.029 0.773 1.00 18.96 363 SER A N 1
ATOM 2961 C CA . SER A 1 363 ? -4.524 -9.110 1.899 1.00 19.80 363 SER A CA 1
ATOM 2962 C C . SER A 1 363 ? -5.052 -8.502 3.204 1.00 19.53 363 SER A C 1
ATOM 2963 O O . SER A 1 363 ? -4.492 -8.759 4.254 1.00 19.08 363 SER A O 1
ATOM 2966 N N . LYS A 1 364 ? -6.116 -7.703 3.145 1.00 19.47 364 LYS A N 1
ATOM 2967 C CA . LYS A 1 364 ? -6.696 -7.162 4.378 1.00 19.56 364 LYS A CA 1
ATOM 2968 C C . LYS A 1 364 ? -7.642 -8.170 5.048 1.00 19.59 364 LYS A C 1
ATOM 2969 O O . LYS A 1 364 ? -8.184 -7.893 6.120 1.00 20.27 364 LYS A O 1
ATOM 2975 N N . HIS A 1 365 ? -7.857 -9.316 4.406 1.00 18.88 365 HIS A N 1
ATOM 2976 C CA . HIS A 1 365 ? -8.794 -10.347 4.913 1.00 19.65 365 HIS A CA 1
ATOM 2977 C C . HIS A 1 365 ? -8.131 -11.694 5.103 1.00 19.20 365 HIS A C 1
ATOM 2978 O O . HIS A 1 365 ? -8.233 -12.578 4.242 1.00 18.81 365 HIS A O 1
ATOM 2985 N N . PRO A 1 366 ? -7.453 -11.864 6.239 1.00 19.67 366 PRO A N 1
ATOM 2986 C CA . PRO A 1 366 ? -6.622 -13.071 6.315 1.00 20.03 366 PRO A CA 1
ATOM 2987 C C . PRO A 1 366 ? -7.403 -14.396 6.338 1.00 20.26 366 PRO A C 1
ATOM 2988 O O . PRO A 1 366 ? -6.865 -15.390 5.867 1.00 19.60 366 PRO A O 1
ATOM 2992 N N . ALA A 1 367 ? -8.637 -14.424 6.870 1.00 20.57 367 ALA A N 1
ATOM 2993 C CA . ALA A 1 367 ? -9.449 -15.650 6.780 1.00 21.20 367 ALA A CA 1
ATOM 2994 C C . ALA A 1 367 ? -9.857 -15.970 5.348 1.00 20.73 367 ALA A C 1
ATOM 2995 O O . ALA A 1 367 ? -9.800 -17.124 4.931 1.00 20.30 367 ALA A O 1
ATOM 2997 N N . VAL A 1 368 ? -10.275 -14.950 4.598 1.00 20.80 368 VAL A N 1
ATOM 2998 C CA . VAL A 1 368 ? -10.604 -15.126 3.175 1.00 20.84 368 VAL A CA 1
ATOM 2999 C C . VAL A 1 368 ? -9.375 -15.558 2.340 1.00 21.27 368 VAL A C 1
ATOM 3000 O O . VAL A 1 368 ? -9.475 -16.411 1.428 1.00 20.81 368 VAL A O 1
ATOM 3004 N N . ARG A 1 369 ? -8.231 -14.947 2.646 1.00 21.03 369 ARG A N 1
ATOM 3005 C CA . ARG A 1 369 ? -6.954 -15.273 2.024 1.00 22.18 369 ARG A CA 1
ATOM 3006 C C . ARG A 1 369 ? -6.624 -16.762 2.208 1.00 22.19 369 ARG A C 1
ATOM 3007 O O . ARG A 1 369 ? -6.411 -17.467 1.227 1.00 20.95 369 ARG A O 1
ATOM 3015 N N . THR A 1 370 ? -6.640 -17.234 3.456 1.00 22.80 370 THR A N 1
ATOM 3016 C CA . THR A 1 370 ? -6.480 -18.676 3.755 1.00 23.72 370 THR A CA 1
ATOM 3017 C C . THR A 1 370 ? -7.456 -19.582 3.002 1.00 24.17 370 THR A C 1
ATOM 3018 O O . THR A 1 370 ? -7.040 -20.584 2.430 1.00 24.60 370 THR A O 1
ATOM 3022 N N . TYR A 1 371 ? -8.734 -19.215 2.989 1.00 24.65 371 TYR A N 1
ATOM 3023 C CA . TYR A 1 371 ? -9.782 -19.990 2.315 1.00 25.74 371 TYR A CA 1
ATOM 3024 C C . TYR A 1 371 ? -9.467 -20.102 0.818 1.00 26.37 371 TYR A C 1
ATOM 3025 O O . TYR A 1 371 ? -9.480 -21.204 0.242 1.00 26.79 371 TYR A O 1
ATOM 3034 N N . SER A 1 372 ? -9.171 -18.957 0.203 1.00 25.91 372 SER A N 1
ATOM 3035 C CA . SER A 1 372 ? -8.773 -18.876 -1.196 1.00 26.60 372 SER A CA 1
ATOM 3036 C C . SER A 1 372 ? -7.524 -19.741 -1.501 1.00 26.90 372 SER A C 1
ATOM 3037 O O . SER A 1 372 ? -7.463 -20.437 -2.515 1.00 26.45 372 SER A O 1
ATOM 3040 N N . TRP A 1 373 ? -6.540 -19.685 -0.615 1.00 27.64 373 TRP A N 1
ATOM 3041 C CA . TRP A 1 373 ? -5.319 -20.467 -0.746 1.00 29.54 373 TRP A CA 1
ATOM 3042 C C . TRP A 1 373 ? -5.643 -21.975 -0.673 1.00 29.70 373 TRP A C 1
ATOM 3043 O O . TRP A 1 373 ? -5.230 -22.751 -1.545 1.00 29.57 373 TRP A O 1
ATOM 3054 N N . LYS A 1 374 ? -6.424 -22.367 0.333 1.00 30.08 374 LYS A N 1
ATOM 3055 C CA . LYS A 1 374 ? -6.840 -23.762 0.497 1.00 31.12 374 LYS A CA 1
ATOM 3056 C C . LYS A 1 374 ? -7.649 -24.346 -0.674 1.00 30.58 374 LYS A C 1
ATOM 3057 O O . LYS A 1 374 ? -7.406 -25.486 -1.045 1.00 30.98 374 LYS A O 1
ATOM 3063 N N . LYS A 1 375 ? -8.599 -23.594 -1.239 1.00 29.32 375 LYS A N 1
ATOM 3064 C CA . LYS A 1 375 ? -9.355 -24.054 -2.424 1.00 28.31 375 LYS A CA 1
ATOM 3065 C C . LYS A 1 375 ? -8.607 -23.819 -3.754 1.00 26.83 375 LYS A C 1
ATOM 3066 O O . LYS A 1 375 ? -9.141 -24.086 -4.822 1.00 26.13 375 LYS A O 1
ATOM 3072 N N . ASP A 1 376 ? -7.382 -23.296 -3.669 1.00 25.91 376 ASP A N 1
ATOM 3073 C CA . ASP A 1 376 ? -6.556 -22.991 -4.839 1.00 24.48 376 ASP A CA 1
ATOM 3074 C C . ASP A 1 376 ? -7.287 -22.091 -5.885 1.00 23.27 376 ASP A C 1
ATOM 3075 O O . ASP A 1 376 ? -7.304 -22.369 -7.085 1.00 22.71 376 ASP A O 1
ATOM 3080 N N . ILE A 1 377 ? -7.898 -21.010 -5.397 1.00 21.52 377 ILE A N 1
ATOM 3081 C CA . ILE A 1 377 ? -8.614 -20.078 -6.256 1.00 20.42 377 ILE A CA 1
ATOM 3082 C C . ILE A 1 377 ? -7.737 -18.852 -6.396 1.00 18.89 377 ILE A C 1
ATOM 3083 O O . ILE A 1 377 ? -7.562 -18.135 -5.405 1.00 18.43 377 ILE A O 1
ATOM 3088 N N . PRO A 1 378 ? -7.184 -18.621 -7.610 1.00 18.54 378 PRO A N 1
ATOM 3089 C CA . PRO A 1 378 ? -6.218 -17.548 -7.824 1.00 17.73 378 PRO A CA 1
ATOM 3090 C C . PRO A 1 378 ? -6.880 -16.169 -7.961 1.00 17.85 378 PRO A C 1
ATOM 3091 O O . PRO A 1 378 ? -8.055 -16.070 -8.352 1.00 18.12 378 PRO A O 1
ATOM 3095 N N . ILE A 1 379 ? -6.106 -15.128 -7.667 1.00 15.92 379 ILE A N 1
ATOM 3096 C CA . ILE A 1 379 ? -6.446 -13.772 -8.102 1.00 16.17 379 ILE A CA 1
ATOM 3097 C C . ILE A 1 379 ? -5.805 -13.477 -9.451 1.00 15.59 379 ILE A C 1
ATOM 3098 O O . ILE A 1 379 ? -4.730 -13.966 -9.760 1.00 15.22 379 ILE A O 1
ATOM 3103 N N . GLU A 1 380 ? -6.476 -12.644 -10.235 1.00 15.99 380 GLU A N 1
ATOM 3104 C CA . GLU A 1 380 ? -5.976 -12.170 -11.514 1.00 16.18 380 GLU A CA 1
ATOM 3105 C C . GLU A 1 380 ? -5.520 -10.728 -11.290 1.00 17.43 380 GLU A C 1
ATOM 3106 O O . GLU A 1 380 ? -6.352 -9.820 -11.064 1.00 15.62 380 GLU A O 1
ATOM 3112 N N . VAL A 1 381 ? -4.200 -10.497 -11.328 1.00 17.67 381 VAL A N 1
ATOM 3113 C CA . VAL A 1 381 ? -3.712 -9.168 -10.965 1.00 17.54 381 VAL A CA 1
ATOM 3114 C C . VAL A 1 381 ? -3.377 -8.299 -12.187 1.00 16.83 381 VAL A C 1
ATOM 3115 O O . VAL A 1 381 ? -2.717 -8.749 -13.119 1.00 14.86 381 VAL A O 1
ATOM 3119 N N . CYS A 1 382 ? -3.911 -7.076 -12.193 1.00 16.83 382 CYS A N 1
ATOM 3120 C CA . CYS A 1 382 ? -3.764 -6.186 -13.359 1.00 17.31 382 CYS A CA 1
ATOM 3121 C C . CYS A 1 382 ? -3.184 -4.877 -12.839 1.00 16.73 382 CYS A C 1
ATOM 3122 O O . CYS A 1 382 ? -3.942 -3.939 -12.514 1.00 15.92 382 CYS A O 1
ATOM 3125 N N . PRO A 1 383 ? -1.834 -4.818 -12.716 1.00 15.83 383 PRO A N 1
ATOM 3126 C CA . PRO A 1 383 ? -1.218 -3.718 -11.979 1.00 14.95 383 PRO A CA 1
ATOM 3127 C C . PRO A 1 383 ? -1.417 -2.323 -12.616 1.00 15.26 383 PRO A C 1
ATOM 3128 O O . PRO A 1 383 ? -1.640 -1.335 -11.887 1.00 14.22 383 PRO A O 1
ATOM 3132 N N . ILE A 1 384 ? -1.306 -2.230 -13.940 1.00 14.17 384 ILE A N 1
ATOM 3133 C CA . ILE A 1 384 ? -1.433 -0.948 -14.617 1.00 14.47 384 ILE A CA 1
ATOM 3134 C C . ILE A 1 384 ? -2.848 -0.378 -14.461 1.00 14.59 384 ILE A C 1
ATOM 3135 O O . ILE A 1 384 ? -3.042 0.810 -14.140 1.00 13.21 384 ILE A O 1
ATOM 3140 N N . SER A 1 385 ? -3.828 -1.255 -14.627 1.00 14.02 385 SER A N 1
ATOM 3141 C CA . SER A 1 385 ? -5.209 -0.868 -14.387 1.00 15.39 385 SER A CA 1
ATOM 3142 C C . SER A 1 385 ? -5.388 -0.226 -12.998 1.00 15.41 385 SER A C 1
ATOM 3143 O O . SER A 1 385 ? -5.991 0.849 -12.885 1.00 15.68 385 SER A O 1
ATOM 3146 N N . ASN A 1 386 ? -4.854 -0.878 -11.956 1.00 14.39 386 ASN A N 1
ATOM 3147 C CA . ASN A 1 386 ? -4.957 -0.367 -10.585 1.00 14.97 386 ASN A CA 1
ATOM 3148 C C . ASN A 1 386 ? -4.295 0.997 -10.367 1.00 14.86 386 ASN A C 1
ATOM 3149 O O . ASN A 1 386 ? -4.799 1.812 -9.565 1.00 14.28 386 ASN A O 1
ATOM 3154 N N . GLN A 1 387 ? -3.171 1.236 -11.054 1.00 13.87 387 GLN A N 1
ATOM 3155 C CA . GLN A 1 387 ? -2.494 2.524 -10.984 1.00 14.71 387 GLN A CA 1
ATOM 3156 C C . GLN A 1 387 ? -3.286 3.618 -11.735 1.00 14.56 387 GLN A C 1
ATOM 3157 O O . GLN A 1 387 ? -3.600 4.652 -11.163 1.00 16.18 387 GLN A O 1
ATOM 3163 N N . VAL A 1 388 ? -3.675 3.339 -12.972 1.00 14.89 388 VAL A N 1
ATOM 3164 C CA . VAL A 1 388 ? -4.402 4.311 -13.820 1.00 15.68 388 VAL A CA 1
ATOM 3165 C C . VAL A 1 388 ? -5.761 4.704 -13.243 1.00 15.89 388 VAL A C 1
ATOM 3166 O O . VAL A 1 388 ? -6.120 5.888 -13.253 1.00 16.72 388 VAL A O 1
ATOM 3170 N N . LEU A 1 389 ? -6.483 3.732 -12.697 1.00 15.13 389 LEU A N 1
ATOM 3171 C CA . LEU A 1 389 ? -7.786 4.016 -12.094 1.00 15.27 389 LEU A CA 1
ATOM 3172 C C . LEU A 1 389 ? -7.659 4.390 -10.612 1.00 14.81 389 LEU A C 1
ATOM 3173 O O . LEU A 1 389 ? -8.644 4.432 -9.882 1.00 15.44 389 LEU A O 1
ATOM 3178 N N . LYS A 1 390 ? -6.432 4.678 -10.199 1.00 14.47 390 LYS A N 1
ATOM 3179 C CA . LYS A 1 390 ? -6.143 5.395 -8.945 1.00 14.66 390 LYS A CA 1
ATOM 3180 C C . LYS A 1 390 ? -6.336 4.607 -7.636 1.00 14.81 390 LYS A C 1
ATOM 3181 O O . LYS A 1 390 ? -6.523 5.204 -6.563 1.00 15.95 390 LYS A O 1
ATOM 3187 N N . LEU A 1 391 ? -6.273 3.280 -7.719 1.00 13.59 391 LEU A N 1
ATOM 3188 C CA . LEU A 1 391 ? -6.265 2.436 -6.495 1.00 13.18 391 LEU A CA 1
ATOM 3189 C C . LEU A 1 391 ? -4.974 2.525 -5.673 1.00 13.46 391 LEU A C 1
ATOM 3190 O O . LEU A 1 391 ? -5.005 2.387 -4.437 1.00 12.85 391 LEU A O 1
ATOM 3195 N N . VAL A 1 392 ? -3.846 2.730 -6.351 1.00 13.39 392 VAL A N 1
ATOM 3196 C CA . VAL A 1 392 ? -2.578 2.902 -5.656 1.00 14.75 392 VAL A CA 1
ATOM 3197 C C . VAL A 1 392 ? -1.666 3.748 -6.532 1.00 15.45 392 VAL A C 1
ATOM 3198 O O . VAL A 1 392 ? -1.705 3.640 -7.772 1.00 16.11 392 VAL A O 1
ATOM 3202 N N . SER A 1 393 ? -0.867 4.608 -5.904 1.00 15.53 393 SER A N 1
ATOM 3203 C CA . SER A 1 393 ? -0.104 5.588 -6.675 1.00 17.76 393 SER A CA 1
ATOM 3204 C C . SER A 1 393 ? 1.288 5.030 -7.086 1.00 16.75 393 SER A C 1
ATOM 3205 O O . SER A 1 393 ? 1.703 5.102 -8.241 1.00 17.58 393 SER A O 1
ATOM 3208 N N . ASP A 1 394 ? 1.968 4.423 -6.131 1.00 16.58 394 ASP A N 1
ATOM 3209 C CA . ASP A 1 394 ? 3.295 3.837 -6.303 1.00 15.23 394 ASP A CA 1
ATOM 3210 C C . ASP A 1 394 ? 3.103 2.345 -6.240 1.00 15.35 394 ASP A C 1
ATOM 3211 O O . ASP A 1 394 ? 2.709 1.833 -5.191 1.00 14.38 394 ASP A O 1
ATOM 3216 N N . LEU A 1 395 ? 3.419 1.633 -7.329 1.00 13.91 395 LEU A N 1
ATOM 3217 C CA . LEU A 1 395 ? 3.195 0.200 -7.378 1.00 13.36 395 LEU A CA 1
ATOM 3218 C C . LEU A 1 395 ? 4.067 -0.613 -6.408 1.00 13.40 395 LEU A C 1
ATOM 3219 O O . LEU A 1 395 ? 3.776 -1.783 -6.175 1.00 14.20 395 LEU A O 1
ATOM 3224 N N . ARG A 1 396 ? 5.119 -0.020 -5.843 1.00 13.03 396 ARG A N 1
ATOM 3225 C CA . ARG A 1 396 ? 5.863 -0.714 -4.767 1.00 13.36 396 ARG A CA 1
ATOM 3226 C C . ARG A 1 396 ? 4.930 -0.906 -3.539 1.00 13.49 396 ARG A C 1
ATOM 3227 O O . ARG A 1 396 ? 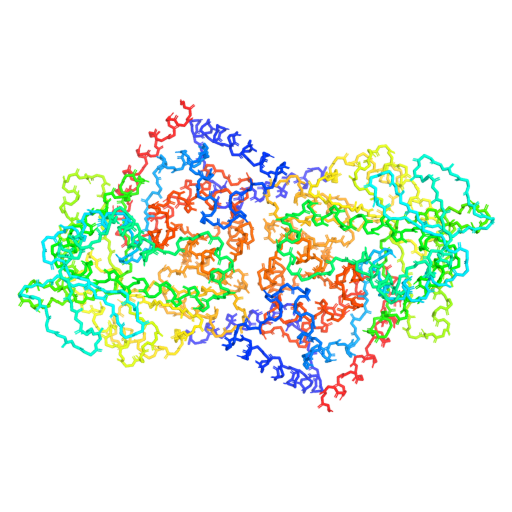5.159 -1.810 -2.751 1.00 12.48 396 ARG A O 1
ATOM 3235 N N . ASN A 1 397 ? 3.865 -0.084 -3.416 1.00 12.88 397 ASN A N 1
ATOM 3236 C CA . ASN A 1 397 ? 2.847 -0.246 -2.334 1.00 13.17 397 ASN A CA 1
ATOM 3237 C C . ASN A 1 397 ? 1.649 -1.134 -2.702 1.00 12.90 397 ASN A C 1
ATOM 3238 O O . ASN A 1 397 ? 0.630 -1.173 -1.988 1.00 12.17 397 ASN A O 1
ATOM 3243 N N . HIS A 1 398 ? 1.707 -1.794 -3.850 1.00 12.37 398 HIS A N 1
ATOM 3244 C CA . HIS A 1 398 ? 0.584 -2.609 -4.260 1.00 11.73 398 HIS A CA 1
ATOM 3245 C C . HIS A 1 398 ? 0.423 -3.762 -3.236 1.00 13.47 398 HIS A C 1
ATOM 3246 O O . HIS A 1 398 ? 1.426 -4.404 -2.877 1.00 13.02 398 HIS A O 1
ATOM 3253 N N . PRO A 1 399 ? -0.827 -4.021 -2.759 1.00 13.64 399 PRO A N 1
ATOM 3254 C CA . PRO A 1 399 ? -1.061 -5.043 -1.729 1.00 14.70 399 PRO A CA 1
ATOM 3255 C C . PRO A 1 399 ? -0.687 -6.469 -2.185 1.00 14.61 399 PRO A C 1
ATOM 3256 O O . PRO A 1 399 ? -0.413 -7.315 -1.344 1.00 15.76 399 PRO A O 1
ATOM 3260 N N . VAL A 1 400 ? -0.600 -6.714 -3.488 1.00 14.09 400 VAL A N 1
ATOM 3261 C CA . VAL A 1 400 ? -0.189 -8.022 -3.986 1.00 14.42 400 VAL A CA 1
ATOM 3262 C C . VAL A 1 400 ? 1.284 -8.376 -3.602 1.00 14.78 400 VAL A C 1
ATOM 3263 O O . VAL A 1 400 ? 1.646 -9.559 -3.583 1.00 15.70 400 VAL A O 1
ATOM 3267 N N . ALA A 1 401 ? 2.092 -7.384 -3.223 1.00 14.49 401 ALA A N 1
ATOM 3268 C CA . ALA A 1 401 ? 3.490 -7.651 -2.779 1.00 16.32 401 ALA A CA 1
ATOM 3269 C C . ALA A 1 401 ? 3.505 -8.674 -1.639 1.00 17.56 401 ALA A C 1
ATOM 3270 O O . ALA A 1 401 ? 4.255 -9.644 -1.657 1.00 17.92 401 ALA A O 1
ATOM 3272 N N . THR A 1 402 ? 2.610 -8.468 -0.674 1.00 18.63 402 THR A N 1
ATOM 3273 C CA . THR A 1 402 ? 2.467 -9.315 0.493 1.00 19.71 402 THR A CA 1
ATOM 3274 C C . THR A 1 402 ? 2.096 -10.759 0.102 1.00 20.09 402 THR A C 1
ATOM 3275 O O . THR A 1 402 ? 2.617 -11.746 0.672 1.00 19.18 402 THR A O 1
ATOM 3279 N N . LEU A 1 403 ? 1.228 -10.860 -0.900 1.00 19.57 403 LEU A N 1
ATOM 3280 C CA . LEU A 1 403 ? 0.750 -12.132 -1.434 1.00 19.11 403 LEU A CA 1
ATOM 3281 C C . LEU A 1 403 ? 1.821 -12.840 -2.262 1.00 18.86 403 LEU A C 1
ATOM 3282 O O . LEU A 1 403 ? 1.940 -14.066 -2.187 1.00 17.77 403 LEU A O 1
ATOM 3287 N N . MET A 1 404 ? 2.591 -12.087 -3.057 1.00 18.48 404 MET A N 1
ATOM 3288 C CA . MET A 1 404 ? 3.750 -12.675 -3.747 1.00 19.35 404 MET A CA 1
ATOM 3289 C C . MET A 1 404 ? 4.762 -13.274 -2.763 1.00 19.92 404 MET A C 1
ATOM 3290 O O . MET A 1 404 ? 5.356 -14.325 -3.046 1.00 19.98 404 MET A O 1
ATOM 3295 N N . ALA A 1 405 ? 4.940 -12.625 -1.607 1.00 19.28 405 ALA A N 1
ATOM 3296 C CA . ALA A 1 405 ? 5.933 -13.069 -0.614 1.00 19.82 405 ALA A CA 1
ATOM 3297 C C . ALA A 1 405 ? 5.599 -14.411 0.045 1.00 20.19 405 ALA A C 1
ATOM 3298 O O . ALA A 1 405 ? 6.501 -15.100 0.521 1.00 20.85 405 ALA A O 1
ATOM 3300 N N . THR A 1 406 ? 4.318 -14.775 0.065 1.00 20.73 406 THR A N 1
ATOM 3301 C CA . THR A 1 406 ? 3.892 -16.062 0.595 1.00 21.55 406 THR A CA 1
ATOM 3302 C C . THR A 1 406 ? 3.517 -17.059 -0.488 1.00 21.26 406 THR A C 1
ATOM 3303 O O . THR A 1 406 ? 3.035 -18.158 -0.184 1.00 21.77 406 THR A O 1
ATOM 3307 N N . GLY A 1 407 ? 3.740 -16.698 -1.744 1.00 20.56 407 GLY A N 1
ATOM 3308 C CA . GLY A 1 407 ? 3.481 -17.603 -2.854 1.00 20.66 407 GLY A CA 1
ATOM 3309 C C . GLY A 1 407 ? 2.015 -17.904 -3.126 1.00 21.60 407 GLY A C 1
ATOM 3310 O O . GLY A 1 407 ? 1.691 -18.991 -3.581 1.00 21.15 407 GLY A O 1
ATOM 3311 N N . HIS A 1 408 ? 1.131 -16.935 -2.872 1.00 20.81 408 HIS A N 1
ATOM 3312 C CA . HIS A 1 408 ? -0.315 -17.091 -3.117 1.00 20.17 408 HIS A CA 1
ATOM 3313 C C . HIS A 1 408 ? -0.651 -17.396 -4.608 1.00 19.75 408 HIS A C 1
ATOM 3314 O O . HIS A 1 408 ? 0.066 -16.937 -5.498 1.00 19.60 408 HIS A O 1
ATOM 3321 N N . PRO A 1 409 ? -1.725 -18.184 -4.894 1.00 19.82 409 PRO A N 1
ATOM 3322 C CA . PRO A 1 409 ? -2.093 -18.436 -6.310 1.00 19.18 409 PRO A CA 1
ATOM 3323 C C . PRO A 1 409 ? -2.539 -17.159 -7.036 1.00 18.67 409 PRO A C 1
ATOM 3324 O O . PRO A 1 409 ? -3.434 -16.464 -6.555 1.00 18.89 409 PRO A O 1
ATOM 3328 N N . MET A 1 410 ? -1.906 -16.860 -8.166 1.00 17.44 410 MET A N 1
ATOM 3329 C CA . MET A 1 410 ? -2.214 -15.660 -8.953 1.00 18.02 410 MET A CA 1
ATOM 3330 C C . MET A 1 410 ? -1.749 -15.820 -10.373 1.00 17.64 410 MET A C 1
ATOM 3331 O O . MET A 1 410 ? -0.846 -16.624 -10.661 1.00 17.90 410 MET A O 1
ATOM 3336 N N . VAL A 1 411 ? -2.366 -15.028 -11.241 1.00 16.65 411 VAL A N 1
ATOM 3337 C CA . VAL A 1 411 ? -1.976 -14.874 -12.627 1.00 16.46 411 VAL A CA 1
ATOM 3338 C C . VAL A 1 411 ? -1.904 -13.375 -12.894 1.00 16.56 411 VAL A C 1
ATOM 3339 O O . VAL A 1 411 ? -2.527 -12.559 -12.164 1.00 15.68 411 VAL A O 1
ATOM 3343 N N . ILE A 1 412 ? -1.131 -12.999 -13.899 1.00 16.40 412 ILE A N 1
ATOM 3344 C CA . ILE A 1 412 ? -1.020 -11.583 -14.282 1.00 15.69 412 ILE A CA 1
ATOM 3345 C C . ILE A 1 412 ? -1.714 -11.378 -15.597 1.00 17.14 412 ILE A C 1
ATOM 3346 O O . ILE A 1 412 ? -1.577 -12.207 -16.520 1.00 17.69 412 ILE A O 1
ATOM 3351 N N . SER A 1 413 ? -2.443 -10.272 -15.721 1.00 16.66 413 SER A N 1
ATOM 3352 C CA . SER A 1 413 ? -3.010 -9.909 -17.041 1.00 17.45 413 SER A CA 1
ATOM 3353 C C . SER A 1 413 ? -3.010 -8.377 -17.210 1.00 18.21 413 SER A C 1
ATOM 3354 O O . SER A 1 413 ? -2.470 -7.673 -16.360 1.00 18.18 413 SER A O 1
ATOM 3357 N N . SER A 1 414 ? -3.598 -7.866 -18.293 1.00 19.70 414 SER A N 1
ATOM 3358 C CA . SER A 1 414 ? -3.544 -6.421 -18.575 1.00 20.72 414 SER A CA 1
ATOM 3359 C C . SER A 1 414 ? -4.905 -5.679 -18.577 1.00 21.22 414 SER A C 1
ATOM 3360 O O . SER A 1 414 ? -4.931 -4.439 -18.660 1.00 21.17 414 SER A O 1
ATOM 3363 N N . ASP A 1 415 ? -6.017 -6.417 -18.517 1.00 21.34 415 ASP A N 1
ATOM 3364 C CA . ASP A 1 415 ? -7.357 -5.810 -18.353 1.00 22.12 415 ASP A CA 1
ATOM 3365 C C . ASP A 1 415 ? -7.864 -5.053 -19.609 1.00 22.17 415 ASP A C 1
ATOM 3366 O O . ASP A 1 415 ? -8.567 -5.630 -20.433 1.00 22.14 415 ASP A O 1
ATOM 3371 N N . ASP A 1 416 ? -7.481 -3.781 -19.755 1.00 22.23 416 ASP A N 1
ATOM 3372 C CA . ASP A 1 416 ? -7.835 -2.947 -20.925 1.00 22.42 416 ASP A CA 1
ATOM 3373 C C . ASP A 1 416 ? -6.594 -2.182 -21.433 1.00 21.03 416 ASP A C 1
ATOM 3374 O O . ASP A 1 416 ? -6.577 -0.943 -21.412 1.00 21.09 416 ASP A O 1
ATOM 3379 N N . PRO A 1 417 ? -5.559 -2.909 -21.882 1.00 20.08 417 PRO A N 1
ATOM 3380 C CA . PRO A 1 417 ? -4.268 -2.235 -22.116 1.00 20.17 417 PRO A CA 1
ATOM 3381 C C . PRO A 1 417 ? -4.337 -1.064 -23.103 1.00 20.05 417 PRO A C 1
ATOM 3382 O O . PRO A 1 417 ? -3.669 -0.060 -22.902 1.00 20.17 417 PRO A O 1
ATOM 3386 N N . ALA A 1 418 ? -5.149 -1.184 -24.140 1.00 20.37 418 ALA A N 1
ATOM 3387 C CA . ALA A 1 418 ? -5.272 -0.121 -25.156 1.00 20.86 418 ALA A CA 1
ATOM 3388 C C . ALA A 1 418 ? -5.721 1.225 -24.572 1.00 20.76 418 ALA A C 1
ATOM 3389 O O . ALA A 1 418 ? -5.293 2.269 -25.052 1.00 20.71 418 ALA A O 1
ATOM 3391 N N . MET A 1 419 ? -6.565 1.208 -23.535 1.00 21.14 419 MET A N 1
ATOM 3392 C CA . MET A 1 419 ? -7.013 2.457 -22.889 1.00 21.37 419 MET A CA 1
ATOM 3393 C C . MET A 1 419 ? -5.937 3.138 -22.063 1.00 20.81 419 MET A C 1
ATOM 3394 O O . MET A 1 419 ? -6.064 4.333 -21.758 1.00 19.72 419 MET A O 1
ATOM 3399 N N . PHE A 1 420 ? -4.913 2.369 -21.686 1.00 21.17 420 PHE A N 1
ATOM 3400 C CA . PHE A 1 420 ? -3.814 2.876 -20.852 1.00 21.21 420 PHE A CA 1
ATOM 3401 C C . PHE A 1 420 ? -2.559 3.152 -21.657 1.00 21.29 420 PHE A C 1
ATOM 3402 O O . PHE A 1 420 ? -1.565 3.605 -21.101 1.00 21.73 420 PHE A O 1
ATOM 3410 N N . GLY A 1 421 ? -2.583 2.826 -22.945 1.00 21.78 421 GLY A N 1
ATOM 3411 C CA . GLY A 1 421 ? -1.401 2.948 -23.804 1.00 21.76 421 GLY A CA 1
ATOM 3412 C C . GLY A 1 421 ? -0.446 1.768 -23.687 1.00 22.01 421 GLY A C 1
ATOM 3413 O O . GLY A 1 421 ? 0.718 1.876 -24.083 1.00 21.97 421 GLY A O 1
ATOM 3414 N N . ALA A 1 422 ? -0.925 0.641 -23.148 1.00 20.65 422 ALA A N 1
ATOM 3415 C CA . ALA A 1 422 ? -0.131 -0.573 -23.115 1.00 20.32 422 ALA A CA 1
ATOM 3416 C C . ALA A 1 422 ? -0.531 -1.509 -24.255 1.00 20.06 422 ALA A C 1
ATOM 3417 O O . ALA A 1 422 ? -1.420 -1.212 -25.022 1.00 20.97 422 ALA A O 1
ATOM 3419 N N . LYS A 1 423 ? 0.124 -2.654 -24.339 1.00 20.58 423 LYS A N 1
ATOM 3420 C CA . LYS A 1 423 ? -0.107 -3.618 -25.414 1.00 21.57 423 LYS A CA 1
ATOM 3421 C C . LYS A 1 423 ? 0.274 -5.014 -24.881 1.00 20.46 423 LYS A C 1
ATOM 3422 O O . LYS A 1 423 ? 1.302 -5.155 -24.229 1.00 20.22 423 LYS A O 1
ATOM 3428 N N . GLY A 1 424 ? -0.575 -6.017 -25.131 1.00 19.99 424 GLY A N 1
ATOM 3429 C CA . GLY A 1 424 ? -0.356 -7.398 -24.679 1.00 18.96 424 GLY A CA 1
ATOM 3430 C C . GLY A 1 424 ? -0.220 -7.466 -23.165 1.00 19.07 424 GLY A C 1
ATOM 3431 O O . GLY A 1 424 ? -0.972 -6.797 -22.446 1.00 18.76 424 GLY A O 1
ATOM 3432 N N . LEU A 1 425 ? 0.755 -8.252 -22.699 1.00 17.92 425 LEU A N 1
ATOM 3433 C CA . LEU A 1 425 ? 1.006 -8.511 -21.278 1.00 17.87 425 LEU A CA 1
ATOM 3434 C C . LEU A 1 425 ? 2.351 -7.991 -20.729 1.00 17.09 425 LEU A C 1
ATOM 3435 O O . LEU A 1 425 ? 2.492 -7.861 -19.505 1.00 16.65 425 LEU A O 1
ATOM 3440 N N . SER A 1 426 ? 3.321 -7.706 -21.609 1.00 15.18 426 SER A N 1
ATOM 3441 C CA . SER A 1 426 ? 4.704 -7.358 -21.171 1.00 16.12 426 SER A CA 1
ATOM 3442 C C . SER A 1 426 ? 4.842 -6.187 -20.203 1.00 15.85 426 SER A C 1
ATOM 3443 O O . SER A 1 426 ? 5.690 -6.232 -19.339 1.00 15.58 426 SER A O 1
ATOM 3446 N N . TYR A 1 427 ? 4.051 -5.125 -20.389 1.00 16.66 427 TYR A N 1
ATOM 3447 C CA . TYR A 1 427 ? 4.162 -3.960 -19.491 1.00 17.40 427 TYR A CA 1
ATOM 3448 C C . TYR A 1 427 ? 3.716 -4.343 -18.094 1.00 16.58 427 TYR A C 1
ATOM 3449 O O . TYR A 1 427 ? 4.358 -3.979 -17.130 1.00 16.87 427 TYR A O 1
ATOM 3458 N N . ASP A 1 428 ? 2.611 -5.080 -18.007 1.00 16.34 428 ASP A N 1
ATOM 3459 C CA . ASP A 1 428 ? 2.115 -5.594 -16.747 1.00 16.95 428 ASP A CA 1
ATOM 3460 C C . ASP A 1 428 ? 3.088 -6.566 -16.077 1.00 16.77 428 ASP A C 1
ATOM 3461 O O . ASP A 1 428 ? 3.309 -6.482 -14.867 1.00 15.48 428 ASP A O 1
ATOM 3466 N N . PHE A 1 429 ? 3.722 -7.434 -16.861 1.00 14.81 429 PHE A N 1
ATOM 3467 C CA . PHE A 1 429 ? 4.762 -8.282 -16.308 1.00 15.31 429 PHE A CA 1
ATOM 3468 C C . PHE A 1 429 ? 5.946 -7.467 -15.782 1.00 15.23 429 PHE A C 1
ATOM 3469 O O . PHE A 1 429 ? 6.503 -7.826 -14.755 1.00 15.23 429 PHE A O 1
ATOM 3477 N N . TYR A 1 430 ? 6.332 -6.380 -16.468 1.00 15.12 430 TYR A N 1
ATOM 3478 C CA . TYR A 1 430 ? 7.426 -5.539 -15.975 1.00 15.04 430 TYR A CA 1
ATOM 3479 C C . TYR A 1 430 ? 7.041 -4.914 -14.616 1.00 15.66 430 TYR A C 1
ATOM 3480 O O . TYR A 1 430 ? 7.850 -4.891 -13.672 1.00 14.61 430 TYR A O 1
ATOM 3489 N N . GLU A 1 431 ? 5.805 -4.412 -14.523 1.00 15.55 431 GLU A N 1
ATOM 3490 C CA . GLU A 1 431 ? 5.352 -3.814 -13.256 1.00 16.07 431 GLU A CA 1
ATOM 3491 C C . GLU A 1 431 ? 5.399 -4.828 -12.094 1.00 16.09 431 GLU A C 1
ATOM 3492 O O . GLU A 1 431 ? 5.843 -4.498 -11.000 1.00 16.64 431 GLU A O 1
ATOM 3498 N N . VAL A 1 432 ? 4.927 -6.046 -12.322 1.00 16.82 432 VAL A N 1
ATOM 3499 C CA . VAL A 1 432 ? 4.988 -7.089 -11.283 1.00 17.32 432 VAL A CA 1
ATOM 3500 C C . VAL A 1 432 ? 6.432 -7.472 -10.934 1.00 18.24 432 VAL A C 1
ATOM 3501 O O . VAL A 1 432 ? 6.828 -7.481 -9.754 1.00 19.03 432 VAL A O 1
ATOM 3505 N N . PHE A 1 433 ? 7.226 -7.758 -11.963 1.00 18.25 433 PHE A N 1
ATOM 3506 C CA . PHE A 1 433 ? 8.616 -8.251 -11.774 1.00 18.84 433 PHE A CA 1
ATOM 3507 C C . PHE A 1 433 ? 9.552 -7.234 -11.137 1.00 19.21 433 PHE A C 1
ATOM 3508 O O . PHE A 1 433 ? 10.415 -7.600 -10.315 1.00 19.72 433 PHE A O 1
ATOM 3516 N N . MET A 1 434 ? 9.400 -5.961 -11.525 1.00 19.61 434 MET A N 1
ATOM 3517 C CA . MET A 1 434 ? 10.257 -4.894 -11.020 1.00 19.94 434 MET A CA 1
ATOM 3518 C C . MET A 1 434 ? 9.654 -4.189 -9.798 1.00 20.27 434 MET A C 1
ATOM 3519 O O . MET A 1 434 ? 10.373 -3.914 -8.834 1.00 21.49 434 MET A O 1
ATOM 3524 N N . GLY A 1 435 ? 8.351 -3.896 -9.831 1.00 20.20 435 GLY A N 1
ATOM 3525 C CA . GLY A 1 435 ? 7.733 -3.050 -8.787 1.00 18.90 435 GLY A CA 1
ATOM 3526 C C . GLY A 1 435 ? 7.076 -3.760 -7.604 1.00 18.57 435 GLY A C 1
ATOM 3527 O O . GLY A 1 435 ? 7.235 -3.346 -6.467 1.00 19.61 435 GLY A O 1
ATOM 3528 N N . ILE A 1 436 ? 6.302 -4.797 -7.875 1.00 17.20 436 ILE A N 1
ATOM 3529 C CA . ILE A 1 436 ? 5.499 -5.433 -6.839 1.00 15.99 436 ILE A CA 1
ATOM 3530 C C . ILE A 1 436 ? 6.276 -6.543 -6.142 1.00 15.75 436 ILE A C 1
ATOM 3531 O O . ILE A 1 436 ? 6.194 -6.661 -4.936 1.00 15.98 436 ILE A O 1
ATOM 3536 N N . GLY A 1 437 ? 7.051 -7.333 -6.893 1.00 15.99 437 GLY A N 1
ATOM 3537 C CA . GLY A 1 437 ? 7.765 -8.493 -6.317 1.00 15.79 437 GLY A CA 1
ATOM 3538 C C . GLY A 1 437 ? 9.106 -8.152 -5.675 1.00 17.38 437 GLY A C 1
ATOM 3539 O O . GLY A 1 437 ? 9.745 -9.017 -5.051 1.00 18.27 437 GLY A O 1
ATOM 3540 N N . GLY A 1 438 ? 9.536 -6.905 -5.810 1.00 17.33 438 GLY A N 1
ATOM 3541 C CA . GLY A 1 438 ? 10.793 -6.433 -5.212 1.00 18.19 438 GLY A CA 1
ATOM 3542 C C . GLY A 1 438 ? 12.064 -6.925 -5.899 1.00 19.33 438 GLY A C 1
ATOM 3543 O O . GLY A 1 438 ? 12.003 -7.587 -6.948 1.00 18.50 438 GLY A O 1
ATOM 3544 N N . MET A 1 439 ? 13.215 -6.610 -5.293 1.00 20.34 439 MET A N 1
ATOM 3545 C CA . MET A 1 439 ? 14.523 -6.909 -5.895 1.00 21.04 439 MET A CA 1
ATOM 3546 C C . MET A 1 439 ? 14.830 -8.403 -6.018 1.00 21.14 439 MET A C 1
ATOM 3547 O O . MET A 1 439 ? 15.601 -8.806 -6.892 1.00 21.01 439 MET A O 1
ATOM 3552 N N . LYS A 1 440 ? 14.250 -9.224 -5.154 1.00 21.80 440 LYS A N 1
ATOM 3553 C CA . LYS A 1 440 ? 14.577 -10.665 -5.167 1.00 22.04 440 LYS A CA 1
ATOM 3554 C C . LYS A 1 440 ? 13.666 -11.539 -6.054 1.00 22.18 440 LYS A C 1
ATOM 3555 O O . LYS A 1 440 ? 13.915 -12.756 -6.179 1.00 22.96 440 LYS A O 1
ATOM 3561 N N . ALA A 1 441 ? 12.604 -10.955 -6.628 1.00 20.90 441 ALA A N 1
ATOM 3562 C CA . ALA A 1 441 ? 11.843 -11.641 -7.691 1.00 20.85 441 ALA A CA 1
ATOM 3563 C C . ALA A 1 441 ? 12.797 -11.986 -8.840 1.00 20.68 441 ALA A C 1
ATOM 3564 O O . ALA A 1 441 ? 13.542 -11.133 -9.316 1.00 19.79 441 ALA A O 1
ATOM 3566 N N . ASP A 1 442 ? 12.756 -13.248 -9.273 1.00 20.80 442 ASP A N 1
ATOM 3567 C CA . ASP A 1 442 ? 13.769 -13.779 -10.183 1.00 20.51 442 ASP A CA 1
ATOM 3568 C C . ASP A 1 442 ? 13.125 -14.579 -11.341 1.00 20.17 442 ASP A C 1
ATOM 3569 O O . ASP A 1 442 ? 11.903 -14.549 -11.547 1.00 18.18 442 ASP A O 1
ATOM 3574 N N . LEU A 1 443 ? 13.946 -15.287 -12.117 1.00 20.14 443 LEU A N 1
ATOM 3575 C CA . LEU A 1 443 ? 13.425 -16.147 -13.181 1.00 19.89 443 LEU A CA 1
ATOM 3576 C C . LEU A 1 443 ? 12.371 -17.168 -12.695 1.00 19.79 443 LEU A C 1
ATOM 3577 O O . LEU A 1 443 ? 11.450 -17.484 -13.436 1.00 19.60 443 LEU A O 1
ATOM 3582 N N . ARG A 1 444 ? 12.518 -17.692 -11.475 1.00 19.08 444 ARG A N 1
ATOM 3583 C CA . ARG A 1 444 ? 11.533 -18.637 -10.931 1.00 19.66 444 ARG A CA 1
ATOM 3584 C C . ARG A 1 444 ? 10.137 -17.986 -10.730 1.00 19.64 444 ARG A C 1
ATOM 3585 O O . ARG A 1 444 ? 9.119 -18.620 -10.962 1.00 18.76 444 ARG A O 1
ATOM 3593 N N . THR A 1 445 ? 10.130 -16.725 -10.285 1.00 19.64 445 THR A N 1
ATOM 3594 C CA . THR A 1 445 ? 8.911 -15.912 -10.200 1.00 19.26 445 THR A CA 1
ATOM 3595 C C . THR A 1 445 ? 8.230 -15.888 -11.564 1.00 19.19 445 THR A C 1
ATOM 3596 O O . THR A 1 445 ? 7.034 -16.197 -11.675 1.00 18.85 445 THR A O 1
ATOM 3600 N N . LEU A 1 446 ? 8.986 -15.517 -12.586 1.00 18.82 446 LEU A N 1
ATOM 3601 C CA . LEU A 1 446 ? 8.433 -15.365 -13.936 1.00 19.63 446 LEU A CA 1
ATOM 3602 C C . LEU A 1 446 ? 7.902 -16.673 -14.492 1.00 19.75 446 LEU A C 1
ATOM 3603 O O . LEU A 1 446 ? 6.787 -16.732 -15.065 1.00 19.32 446 LEU A O 1
ATOM 3608 N N . LYS A 1 447 ? 8.701 -17.726 -14.317 1.00 19.76 447 LYS A N 1
ATOM 3609 C CA . LYS A 1 447 ? 8.341 -19.048 -14.809 1.00 20.02 447 LYS A CA 1
ATOM 3610 C C . LYS A 1 447 ? 7.061 -19.519 -14.125 1.00 19.86 447 LYS A C 1
ATOM 3611 O O . LYS A 1 447 ? 6.158 -20.040 -14.789 1.00 19.64 447 LYS A O 1
ATOM 3617 N N . GLN A 1 448 ? 6.982 -19.332 -12.804 1.00 19.79 448 GLN A N 1
ATOM 3618 C CA . GLN A 1 448 ? 5.771 -19.713 -12.047 1.00 19.80 448 GLN A CA 1
ATOM 3619 C C . GLN A 1 448 ? 4.504 -18.947 -12.529 1.00 19.31 448 GLN A C 1
ATOM 3620 O O . GLN A 1 448 ? 3.420 -19.530 -12.682 1.00 19.33 448 GLN A O 1
ATOM 3626 N N . LEU A 1 449 ? 4.640 -17.638 -12.743 1.00 18.42 449 LEU A N 1
ATOM 3627 C CA . LEU A 1 449 ? 3.518 -16.843 -13.240 1.00 17.65 449 LEU A CA 1
ATOM 3628 C C . LEU A 1 449 ? 3.048 -17.334 -14.632 1.00 18.18 449 LEU A C 1
ATOM 3629 O O . LEU A 1 449 ? 1.844 -17.408 -14.907 1.00 18.46 449 LEU A O 1
ATOM 3634 N N . ALA A 1 450 ? 3.992 -17.691 -15.494 1.00 18.28 450 ALA A N 1
ATOM 3635 C CA . ALA A 1 450 ? 3.645 -18.196 -16.834 1.00 18.81 450 ALA A CA 1
ATOM 3636 C C . ALA A 1 450 ? 2.913 -19.547 -16.743 1.00 19.01 450 ALA A C 1
ATOM 3637 O O . ALA A 1 450 ? 1.829 -19.748 -17.347 1.00 19.09 450 ALA A O 1
ATOM 3639 N N . MET A 1 451 ? 3.472 -20.463 -15.966 1.00 19.48 451 MET A N 1
ATOM 3640 C CA . MET A 1 451 ? 2.819 -21.769 -15.758 1.00 19.80 451 MET A CA 1
ATOM 3641 C C . MET A 1 451 ? 1.442 -21.671 -15.096 1.00 19.68 451 MET A C 1
ATOM 3642 O O . MET A 1 451 ? 0.501 -22.339 -15.547 1.00 19.50 451 MET A O 1
ATOM 3647 N N . ASN A 1 452 ? 1.321 -20.821 -14.067 1.00 19.23 452 ASN A N 1
ATOM 3648 C CA . ASN A 1 452 ? 0.023 -20.542 -13.435 1.00 19.12 452 ASN A CA 1
ATOM 3649 C C . ASN A 1 452 ? -1.071 -20.143 -14.434 1.00 18.50 452 ASN A C 1
ATOM 3650 O O . ASN A 1 452 ? -2.219 -20.534 -14.279 1.00 18.18 452 ASN A O 1
ATOM 3655 N N . SER A 1 453 ? -0.720 -19.342 -15.437 1.00 18.40 453 SER A N 1
ATOM 3656 C CA . SER A 1 453 ? -1.696 -18.871 -16.426 1.00 19.57 453 SER A CA 1
ATOM 3657 C C . SER A 1 453 ? -2.218 -20.003 -17.310 1.00 19.86 453 SER A C 1
ATOM 3658 O O . SER A 1 453 ? -3.321 -19.894 -17.901 1.00 17.98 453 SER A O 1
ATOM 3661 N N . ILE A 1 454 ? -1.422 -21.074 -17.405 1.00 20.60 454 ILE A N 1
ATOM 3662 C CA . ILE A 1 454 ? -1.877 -22.314 -18.042 1.00 21.48 454 ILE A CA 1
ATOM 3663 C C . ILE A 1 454 ? -2.694 -23.147 -17.046 1.00 21.50 454 ILE A C 1
ATOM 3664 O O . ILE A 1 454 ? -3.792 -23.615 -17.380 1.00 22.22 454 ILE A O 1
ATOM 3669 N N . LYS A 1 455 ? -2.174 -23.317 -15.832 1.00 21.09 455 LYS A N 1
ATOM 3670 C CA . LYS A 1 455 ? -2.849 -24.101 -14.783 1.00 21.26 455 LYS A CA 1
ATOM 3671 C C . LYS A 1 455 ? -4.299 -23.614 -14.490 1.00 21.53 455 LYS A C 1
ATOM 3672 O O . LYS A 1 455 ? -5.224 -24.433 -14.341 1.00 20.79 455 LYS A O 1
ATOM 3678 N N . TYR A 1 456 ? -4.490 -22.293 -14.453 1.00 20.76 456 TYR A N 1
ATOM 3679 C CA . TYR A 1 456 ? -5.746 -21.693 -13.969 1.00 20.87 456 TYR A CA 1
ATOM 3680 C C . TYR A 1 456 ? -6.685 -21.296 -15.088 1.00 21.05 456 TYR A C 1
ATOM 3681 O O . TYR A 1 456 ? -7.764 -20.746 -14.838 1.00 21.52 456 TYR A O 1
ATOM 3690 N N . SER A 1 457 ? -6.287 -21.586 -16.329 1.00 20.59 457 SER A N 1
ATOM 3691 C CA . SER A 1 457 ? -7.187 -21.456 -17.454 1.00 20.27 457 SER A CA 1
ATOM 3692 C C . SER A 1 457 ? -8.316 -22.483 -17.295 1.00 20.56 457 SER A C 1
ATOM 3693 O O . SER A 1 457 ? -8.255 -23.381 -16.431 1.00 20.72 457 SER A O 1
ATOM 3696 N N . THR A 1 458 ? -9.346 -22.307 -18.111 1.00 21.30 458 THR A N 1
ATOM 3697 C CA . THR A 1 458 ? -10.537 -23.165 -18.145 1.00 21.48 458 THR A CA 1
ATOM 3698 C C . THR A 1 458 ? -10.448 -24.242 -19.226 1.00 21.91 458 THR A C 1
ATOM 3699 O O . THR A 1 458 ? -11.433 -24.906 -19.533 1.00 21.91 458 THR A O 1
ATOM 3703 N N . LEU A 1 459 ? -9.272 -24.415 -19.808 1.00 21.97 459 LEU A N 1
ATOM 3704 C CA . LEU A 1 459 ? -9.056 -25.506 -20.742 1.00 23.42 459 LEU A CA 1
ATOM 3705 C C . LEU A 1 459 ? -9.181 -26.893 -20.088 1.00 24.14 459 LEU A C 1
ATOM 3706 O O . LEU A 1 459 ? -8.950 -27.053 -18.888 1.00 24.12 459 LEU A O 1
ATOM 3711 N N . LEU A 1 460 ? -9.531 -27.898 -20.888 1.00 25.72 460 LEU A N 1
ATOM 3712 C CA . LEU A 1 460 ? -9.477 -29.309 -20.446 1.00 26.92 460 LEU A CA 1
ATOM 3713 C C . LEU A 1 460 ? -8.074 -29.648 -19.982 1.00 27.90 460 LEU A C 1
ATOM 3714 O O . LEU A 1 460 ? -7.108 -29.088 -20.502 1.00 27.56 460 LEU A O 1
ATOM 3719 N N . GLU A 1 461 ? -7.955 -30.566 -19.022 1.00 29.04 461 GLU A N 1
ATOM 3720 C CA . GLU A 1 461 ? -6.638 -30.989 -18.535 1.00 30.49 461 GLU A CA 1
ATOM 3721 C C . GLU A 1 461 ? -5.749 -31.512 -19.655 1.00 30.26 461 GLU A C 1
ATOM 3722 O O . GLU A 1 461 ? -4.531 -31.305 -19.641 1.00 30.80 461 GLU A O 1
ATOM 3728 N N . SER A 1 462 ? -6.359 -32.169 -20.635 1.00 30.18 462 SER A N 1
ATOM 3729 C CA . SER A 1 462 ? -5.610 -32.684 -21.779 1.00 29.90 462 SER A CA 1
ATOM 3730 C C . SER A 1 462 ? -5.123 -31.525 -22.660 1.00 29.57 462 SER A C 1
ATOM 3731 O O . SER A 1 462 ? -4.047 -31.601 -23.262 1.00 28.39 462 SER A O 1
ATOM 3734 N N . GLU A 1 463 ? -5.921 -30.451 -22.732 1.00 28.69 463 GLU A N 1
ATOM 3735 C CA . GLU A 1 463 ? -5.516 -29.280 -23.505 1.00 28.70 463 GLU A CA 1
ATOM 3736 C C . GLU A 1 463 ? -4.407 -28.483 -22.796 1.00 28.04 463 GLU A C 1
ATOM 3737 O O . GLU A 1 463 ? -3.533 -27.914 -23.454 1.00 27.80 463 GLU A O 1
ATOM 3743 N N . LYS A 1 464 ? -4.442 -28.456 -21.464 1.00 27.85 464 LYS A N 1
ATOM 3744 C CA . LYS A 1 464 ? -3.392 -27.802 -20.678 1.00 27.91 464 LYS A CA 1
ATOM 3745 C C . LYS A 1 464 ? -2.044 -28.498 -20.873 1.00 28.81 464 LYS A C 1
ATOM 3746 O O . LYS A 1 464 ? -1.013 -27.836 -20.992 1.00 28.55 464 LYS A O 1
ATOM 3752 N N . ASN A 1 465 ? -2.061 -29.833 -20.926 1.00 29.34 465 ASN A N 1
ATOM 3753 C CA . ASN A 1 465 ? -0.848 -30.615 -21.188 1.00 29.91 465 ASN A CA 1
ATOM 3754 C C . ASN A 1 465 ? -0.220 -30.249 -22.534 1.00 29.26 465 ASN A C 1
ATOM 3755 O O . ASN A 1 465 ? 0.984 -29.982 -22.611 1.00 29.25 465 ASN A O 1
ATOM 3760 N N . THR A 1 466 ? -1.049 -30.201 -23.574 1.00 28.20 466 THR A N 1
ATOM 3761 C CA . THR A 1 466 ? -0.625 -29.739 -24.906 1.00 28.08 466 THR A CA 1
ATOM 3762 C C . THR A 1 466 ? -0.096 -28.288 -24.924 1.00 27.44 466 THR A C 1
ATOM 3763 O O . THR A 1 466 ? 0.946 -27.996 -25.541 1.00 26.13 466 THR A O 1
ATOM 3767 N N . PHE A 1 467 ? -0.842 -27.389 -24.276 1.00 26.19 467 PHE A N 1
ATOM 3768 C CA . PHE A 1 467 ? -0.419 -26.011 -24.088 1.00 26.14 467 PHE A CA 1
ATOM 3769 C C . PHE A 1 467 ? 0.969 -26.001 -23.418 1.00 26.36 467 PHE A C 1
ATOM 3770 O O . PHE A 1 467 ? 1.895 -25.346 -23.915 1.00 26.00 467 PHE A O 1
ATOM 3778 N N . MET A 1 468 ? 1.102 -26.732 -22.309 1.00 26.50 468 MET A N 1
ATOM 3779 C CA . MET A 1 468 ? 2.357 -26.813 -21.556 1.00 28.24 468 MET A CA 1
ATOM 3780 C C . MET A 1 468 ? 3.545 -27.280 -22.422 1.00 28.37 468 MET A C 1
ATOM 3781 O O . MET A 1 468 ? 4.647 -26.711 -22.338 1.00 28.47 468 MET A O 1
ATOM 3786 N N . GLU A 1 469 ? 3.308 -28.297 -23.256 1.00 28.13 469 GLU A N 1
ATOM 3787 C CA . GLU A 1 469 ? 4.318 -28.764 -24.216 1.00 28.42 469 GLU A CA 1
ATOM 3788 C C . GLU A 1 469 ? 4.722 -27.701 -25.243 1.00 26.79 469 GLU A C 1
ATOM 3789 O O . GLU A 1 469 ? 5.922 -27.510 -25.503 1.00 26.11 469 GLU A O 1
ATOM 3795 N N . ILE A 1 470 ? 3.740 -26.985 -25.782 1.00 25.35 470 ILE A N 1
ATOM 3796 C CA . ILE A 1 470 ? 4.025 -25.883 -26.708 1.00 24.18 470 ILE A CA 1
ATOM 3797 C C . ILE A 1 470 ? 4.815 -24.760 -25.998 1.00 24.15 470 ILE A C 1
ATOM 3798 O O . ILE A 1 470 ? 5.821 -24.248 -26.519 1.00 23.86 470 ILE A O 1
ATOM 3803 N N . TRP A 1 471 ? 4.356 -24.375 -24.814 1.00 23.99 471 TRP A N 1
ATOM 3804 C CA . TRP A 1 471 ? 5.038 -23.324 -24.064 1.00 24.22 471 TRP A CA 1
ATOM 3805 C C . TRP A 1 471 ? 6.467 -23.722 -23.603 1.00 25.12 471 TRP A C 1
ATOM 3806 O O . TRP A 1 471 ? 7.358 -22.886 -23.638 1.00 25.61 471 TRP A O 1
ATOM 3817 N N . LYS A 1 472 ? 6.679 -24.973 -23.174 1.00 26.38 472 LYS A N 1
ATOM 3818 C CA . LYS A 1 472 ? 8.014 -25.428 -22.703 1.00 27.55 472 LYS A CA 1
ATOM 3819 C C . LYS A 1 472 ? 9.082 -25.272 -23.787 1.00 27.44 472 LYS A C 1
ATOM 3820 O O . LYS A 1 472 ? 10.231 -24.848 -23.513 1.00 27.13 472 LYS A O 1
ATOM 3826 N N . LYS A 1 473 ? 8.712 -25.624 -25.017 1.00 27.87 473 LYS A N 1
ATOM 3827 C CA . LYS A 1 473 ? 9.600 -25.426 -26.159 1.00 27.91 473 LYS A CA 1
ATOM 3828 C C . LYS A 1 473 ? 9.874 -23.953 -26.404 1.00 27.49 473 LYS A C 1
ATOM 3829 O O . LYS A 1 473 ? 11.024 -23.580 -26.697 1.00 26.87 473 LYS A O 1
ATOM 3835 N N . ARG A 1 474 ? 8.845 -23.108 -26.275 1.00 26.51 474 ARG A N 1
ATOM 3836 C CA . ARG A 1 474 ? 9.069 -21.651 -26.414 1.00 25.51 474 ARG A CA 1
ATOM 3837 C C . ARG A 1 474 ? 9.923 -21.099 -25.268 1.00 24.83 474 ARG A C 1
ATOM 3838 O O . ARG A 1 474 ? 10.741 -20.203 -25.482 1.00 24.36 474 ARG A O 1
ATOM 3846 N N . TRP A 1 475 ? 9.737 -21.664 -24.078 1.00 24.48 475 TRP A N 1
ATOM 3847 C CA . TRP A 1 475 ? 10.501 -21.298 -22.890 1.00 25.44 475 TRP A CA 1
ATOM 3848 C C . TRP A 1 475 ? 11.982 -21.667 -23.071 1.00 26.04 475 TRP A C 1
ATOM 3849 O O . TRP A 1 475 ? 12.867 -20.896 -22.734 1.00 26.30 475 TRP A O 1
ATOM 3860 N N . ASP A 1 476 ? 12.242 -22.835 -23.627 1.00 27.04 476 ASP A N 1
ATOM 3861 C CA . ASP A 1 476 ? 13.629 -23.255 -23.875 1.00 28.36 476 ASP A CA 1
ATOM 3862 C C . ASP A 1 476 ? 14.408 -22.383 -24.852 1.00 28.38 476 ASP A C 1
ATOM 3863 O O . ASP A 1 476 ? 15.568 -22.054 -24.580 1.00 29.36 476 ASP A O 1
ATOM 3868 N N . LYS A 1 477 ? 13.760 -21.966 -25.941 1.00 28.18 477 LYS A N 1
ATOM 3869 C CA . LYS A 1 477 ? 14.312 -21.016 -26.915 1.00 28.55 477 LYS A CA 1
ATOM 3870 C C . LYS A 1 477 ? 14.535 -19.612 -26.326 1.00 28.01 477 LYS A C 1
ATOM 3871 O O . LYS A 1 477 ? 15.506 -18.923 -26.666 1.00 28.37 477 LYS A O 1
ATOM 3877 N N . PHE A 1 478 ? 13.641 -19.196 -25.441 1.00 26.87 478 PHE A N 1
ATOM 3878 C CA . PHE A 1 478 ? 13.785 -17.926 -24.734 1.00 25.48 478 PHE A CA 1
ATOM 3879 C C . PHE A 1 478 ? 15.039 -17.957 -23.837 1.00 25.54 478 PHE A C 1
ATOM 3880 O O . PHE A 1 478 ? 15.880 -17.057 -23.906 1.00 25.64 478 PHE A O 1
ATOM 3888 N N . ILE A 1 479 ? 15.146 -19.008 -23.025 1.00 25.76 479 ILE A N 1
ATOM 3889 C CA . ILE A 1 479 ? 16.260 -19.244 -22.104 1.00 26.48 479 ILE A CA 1
ATOM 3890 C C . ILE A 1 479 ? 17.602 -19.252 -22.849 1.00 27.57 479 ILE A C 1
ATOM 3891 O O . ILE A 1 479 ? 18.542 -18.565 -22.443 1.00 27.02 479 ILE A O 1
ATOM 3896 N N . ALA A 1 480 ? 17.680 -20.015 -23.949 1.00 28.11 480 ALA A N 1
ATOM 3897 C CA . ALA A 1 480 ? 18.883 -20.034 -24.774 1.00 28.91 480 ALA A CA 1
ATOM 3898 C C . ALA A 1 480 ? 19.280 -18.638 -25.211 1.00 29.15 480 ALA A C 1
ATOM 3899 O O . ALA A 1 480 ? 20.427 -18.256 -25.016 1.00 30.42 480 ALA A O 1
ATOM 3901 N N . ASP A 1 481 ? 18.339 -17.875 -25.765 1.00 29.81 481 ASP A N 1
ATOM 3902 C CA . ASP A 1 481 ? 18.583 -16.486 -26.144 1.00 30.66 481 ASP A CA 1
ATOM 3903 C C . ASP A 1 481 ? 19.091 -15.585 -25.021 1.00 31.44 481 ASP A C 1
ATOM 3904 O O . ASP A 1 481 ? 20.054 -14.826 -25.227 1.00 31.53 481 ASP A O 1
ATOM 3909 N N . VAL A 1 482 ? 18.448 -15.637 -23.854 1.00 31.26 482 VAL A N 1
ATOM 3910 C CA . VAL A 1 482 ? 18.870 -14.817 -22.704 1.00 31.07 482 VAL A CA 1
ATOM 3911 C C . VAL A 1 482 ? 20.261 -15.252 -22.164 1.00 32.39 482 VAL A C 1
ATOM 3912 O O . VAL A 1 482 ? 21.101 -14.402 -21.861 1.00 31.42 482 VAL A O 1
ATOM 3916 N N . ALA A 1 483 ? 20.465 -16.566 -22.031 1.00 33.45 483 ALA A N 1
ATOM 3917 C CA . ALA A 1 483 ? 21.727 -17.159 -21.564 1.00 35.26 483 ALA A CA 1
ATOM 3918 C C . ALA A 1 483 ? 22.876 -16.770 -22.493 1.00 36.87 483 ALA A C 1
ATOM 3919 O O . ALA A 1 483 ? 23.991 -16.516 -22.046 1.00 37.34 483 ALA A O 1
ATOM 3921 N N . THR A 1 484 ? 22.585 -16.715 -23.789 1.00 38.19 484 THR A N 1
ATOM 3922 C CA . THR A 1 484 ? 23.512 -16.182 -24.771 1.00 39.53 484 THR A CA 1
ATOM 3923 C C . THR A 1 484 ? 22.805 -15.013 -25.439 1.00 39.61 484 THR A C 1
ATOM 3924 O O . THR A 1 484 ? 23.380 -14.282 -26.240 1.00 40.31 484 THR A O 1
ATOM 3928 N N . SER B 1 3 ? -25.394 -23.661 5.685 1.00 46.16 3 SER B N 1
ATOM 3929 C CA . SER B 1 3 ? -24.052 -24.331 5.682 1.00 46.39 3 SER B CA 1
ATOM 3930 C C . SER B 1 3 ? -23.027 -23.572 4.823 1.00 46.35 3 SER B C 1
ATOM 3931 O O . SER B 1 3 ? -21.847 -23.495 5.176 1.00 46.02 3 SER B O 1
ATOM 3934 N N . ILE B 1 4 ? -23.479 -23.042 3.686 1.00 45.84 4 ILE B N 1
ATOM 3935 C CA . ILE B 1 4 ? -22.691 -22.053 2.964 1.00 45.44 4 ILE B CA 1
ATOM 3936 C C . ILE B 1 4 ? -22.847 -20.740 3.726 1.00 44.74 4 ILE B C 1
ATOM 3937 O O . ILE B 1 4 ? -21.875 -20.003 3.904 1.00 44.20 4 ILE B O 1
ATOM 3942 N N . ASP B 1 5 ? -24.072 -20.487 4.200 1.00 43.81 5 ASP B N 1
ATOM 3943 C CA . ASP B 1 5 ? -24.378 -19.352 5.070 1.00 43.29 5 ASP B CA 1
ATOM 3944 C C . ASP B 1 5 ? -23.583 -19.393 6.361 1.00 42.19 5 ASP B C 1
ATOM 3945 O O . ASP B 1 5 ? -23.187 -18.345 6.892 1.00 41.30 5 ASP B O 1
ATOM 3950 N N . GLU B 1 6 ? -23.362 -20.611 6.859 1.00 40.81 6 GLU B N 1
ATOM 3951 C CA . GLU B 1 6 ? -22.589 -20.832 8.068 1.00 39.77 6 GLU B CA 1
ATOM 3952 C C . GLU B 1 6 ? -21.106 -20.614 7.829 1.00 37.67 6 GLU B C 1
ATOM 3953 O O . GLU B 1 6 ? -20.435 -20.047 8.674 1.00 37.49 6 GLU B O 1
ATOM 3959 N N . THR B 1 7 ? -20.599 -21.073 6.689 1.00 35.90 7 THR B N 1
ATOM 3960 C CA . THR B 1 7 ? -19.197 -20.845 6.314 1.00 33.76 7 THR B CA 1
ATOM 3961 C C . THR B 1 7 ? -18.875 -19.350 6.257 1.00 32.55 7 THR B C 1
ATOM 3962 O O . THR B 1 7 ? -17.858 -18.903 6.813 1.00 32.34 7 THR B O 1
ATOM 3966 N N . ARG B 1 8 ? -19.746 -18.593 5.593 1.00 30.68 8 ARG B N 1
ATOM 3967 C CA . ARG B 1 8 ? -19.597 -17.147 5.468 1.00 30.40 8 ARG B CA 1
ATOM 3968 C C . ARG B 1 8 ? -19.539 -16.503 6.849 1.00 30.58 8 ARG B C 1
ATOM 3969 O O . ARG B 1 8 ? -18.744 -15.581 7.070 1.00 30.13 8 ARG B O 1
ATOM 3977 N N . ALA B 1 9 ? -20.379 -16.984 7.774 1.00 29.75 9 ALA B N 1
ATOM 3978 C CA . ALA B 1 9 ? -20.449 -16.384 9.105 1.00 29.94 9 ALA B CA 1
ATOM 3979 C C . ALA B 1 9 ? -19.176 -16.689 9.888 1.00 29.92 9 ALA B C 1
ATOM 3980 O O . ALA B 1 9 ? -18.662 -15.832 10.605 1.00 30.13 9 ALA B O 1
ATOM 3982 N N . HIS B 1 10 ? -18.673 -17.912 9.726 1.00 29.87 10 HIS B N 1
ATOM 3983 C CA . HIS B 1 10 ? -17.480 -18.364 10.417 1.00 30.12 10 HIS B CA 1
ATOM 3984 C C . HIS B 1 10 ? -16.250 -17.559 9.963 1.00 28.94 10 HIS B C 1
ATOM 3985 O O . HIS B 1 10 ? -15.417 -17.163 10.776 1.00 28.56 10 HIS B O 1
ATOM 3992 N N . LEU B 1 11 ? -16.157 -17.309 8.662 1.00 28.00 11 LEU B N 1
ATOM 3993 C CA . LEU B 1 11 ? -15.017 -16.579 8.107 1.00 26.62 11 LEU B CA 1
ATOM 3994 C C . LEU B 1 11 ? -15.017 -15.148 8.643 1.00 25.70 11 LEU B C 1
ATOM 3995 O O . LEU B 1 11 ? -13.972 -14.650 9.062 1.00 25.01 11 LEU B O 1
ATOM 4000 N N . LEU B 1 12 ? -16.192 -14.513 8.688 1.00 24.86 12 LEU B N 1
ATOM 4001 C CA . LEU B 1 12 ? -16.295 -13.181 9.265 1.00 24.93 12 LEU B CA 1
ATOM 4002 C C . LEU B 1 12 ? -16.033 -13.131 10.777 1.00 25.13 12 LEU B C 1
ATOM 4003 O O . LEU B 1 12 ? -15.450 -12.155 11.264 1.00 24.95 12 LEU B O 1
ATOM 4008 N N . LEU B 1 13 ? -16.470 -14.159 11.518 1.00 24.98 13 LEU B N 1
ATOM 4009 C CA . LEU B 1 13 ? -16.210 -14.222 12.973 1.00 25.32 13 LEU B CA 1
ATOM 4010 C C . LEU B 1 13 ? -14.722 -14.373 13.242 1.00 24.89 13 LEU B C 1
ATOM 4011 O O . LEU B 1 13 ? -14.191 -13.726 14.146 1.00 25.02 13 LEU B O 1
ATOM 4016 N N . LYS B 1 14 ? -14.069 -15.243 12.469 1.00 25.27 14 LYS B N 1
ATOM 4017 C CA . LYS B 1 14 ? -12.627 -15.434 12.564 1.00 25.69 14 LYS B CA 1
ATOM 4018 C C . LYS B 1 14 ? -11.860 -14.115 12.353 1.00 24.71 14 LYS B C 1
ATOM 4019 O O . LYS B 1 14 ? -10.992 -13.762 13.157 1.00 24.70 14 LYS B O 1
ATOM 4025 N N . GLU B 1 15 ? -12.190 -13.388 11.285 1.00 24.17 15 GLU B N 1
ATOM 4026 C CA . GLU B 1 15 ? -11.590 -12.058 11.039 1.00 23.44 15 GLU B CA 1
ATOM 4027 C C . GLU B 1 15 ? -11.874 -11.050 12.148 1.00 23.27 15 GLU B C 1
ATOM 4028 O O . GLU B 1 15 ? -11.012 -10.224 12.504 1.00 22.01 15 GLU B O 1
ATOM 4034 N N . LYS B 1 16 ? -13.082 -11.131 12.697 1.00 23.09 16 LYS B N 1
ATOM 4035 C CA . LYS B 1 16 ? -13.456 -10.320 13.860 1.00 23.30 16 LYS B CA 1
ATOM 4036 C C . LYS B 1 16 ? -12.585 -10.615 15.085 1.00 22.80 16 LYS B C 1
ATOM 4037 O O . LYS B 1 16 ? -12.147 -9.684 15.756 1.00 23.22 16 LYS B O 1
ATOM 4043 N N . MET B 1 17 ? -12.325 -11.895 15.357 1.00 23.22 17 MET B N 1
ATOM 4044 C CA . MET B 1 17 ? -11.537 -12.305 16.535 1.00 24.30 17 MET B CA 1
ATOM 4045 C C . MET B 1 17 ? -10.042 -12.042 16.384 1.00 24.03 17 MET B C 1
ATOM 4046 O O . MET B 1 17 ? -9.380 -11.705 17.368 1.00 23.42 17 MET B O 1
ATOM 4051 N N . MET B 1 18 ? -9.510 -12.203 15.170 1.00 23.16 18 MET B N 1
ATOM 4052 C CA . MET B 1 18 ? -8.068 -12.011 14.975 1.00 23.73 18 MET B CA 1
ATOM 4053 C C . MET B 1 18 ? -7.557 -10.572 14.716 1.00 22.75 18 MET B C 1
ATOM 4054 O O . MET B 1 18 ? -6.390 -10.289 14.999 1.00 22.93 18 MET B O 1
ATOM 4059 N N . ARG B 1 19 ? -8.395 -9.651 14.228 1.00 21.76 19 ARG B N 1
ATOM 4060 C CA . ARG B 1 19 ? -7.954 -8.249 14.160 1.00 22.02 19 ARG B CA 1
ATOM 4061 C C . ARG B 1 19 ? -7.601 -7.712 15.542 1.00 22.23 19 ARG B C 1
ATOM 4062 O O . ARG B 1 19 ? -8.040 -8.253 16.573 1.00 21.69 19 ARG B O 1
ATOM 4070 N N . LEU B 1 20 ? -6.771 -6.673 15.538 1.00 22.00 20 LEU B N 1
ATOM 4071 C CA . LEU B 1 20 ? -6.221 -6.111 16.750 1.00 22.15 20 LEU B CA 1
ATOM 4072 C C . LEU B 1 20 ? -7.366 -5.722 17.681 1.00 21.87 20 LEU B C 1
ATOM 4073 O O . LEU B 1 20 ? -8.301 -5.003 17.272 1.00 19.89 20 LEU B O 1
ATOM 4078 N N . GLY B 1 21 ? -7.296 -6.257 18.904 1.00 21.07 21 GLY B N 1
ATOM 4079 C CA . GLY B 1 21 ? -8.275 -5.981 19.966 1.00 20.94 21 GLY B CA 1
ATOM 4080 C C . GLY B 1 21 ? -9.517 -6.872 19.953 1.00 21.36 21 GLY B C 1
ATOM 4081 O O . GLY B 1 21 ? -10.386 -6.767 20.847 1.00 20.68 21 GLY B O 1
ATOM 4082 N N . GLY B 1 22 ? -9.602 -7.744 18.950 1.00 20.54 22 GLY B N 1
ATOM 4083 C CA . GLY B 1 22 ? -10.820 -8.477 18.650 1.00 22.66 22 GLY B CA 1
ATOM 4084 C C . GLY B 1 22 ? -11.275 -9.420 19.762 1.00 24.37 22 GLY B C 1
ATOM 4085 O O . GLY B 1 22 ? -12.479 -9.694 19.908 1.00 24.08 22 GLY B O 1
ATOM 4086 N N . ARG B 1 23 ? -10.327 -9.883 20.567 1.00 24.41 23 ARG B N 1
ATOM 4087 C CA . ARG B 1 23 ? -10.655 -10.782 21.666 1.00 26.51 23 ARG B CA 1
ATOM 4088 C C . ARG B 1 23 ? -10.907 -10.090 23.012 1.00 26.10 23 ARG B C 1
ATOM 4089 O O . ARG B 1 23 ? -11.196 -10.770 24.000 1.00 26.89 23 ARG B O 1
ATOM 4097 N N . LEU B 1 24 ? -10.828 -8.752 23.042 1.00 24.62 24 LEU B N 1
ATOM 4098 C CA . LEU B 1 24 ? -11.089 -7.982 24.259 1.00 23.97 24 LEU B CA 1
ATOM 4099 C C . LEU B 1 24 ? -12.566 -8.001 24.602 1.00 24.55 24 LEU B C 1
ATOM 4100 O O . LEU B 1 24 ? -13.441 -7.890 23.709 1.00 24.37 24 LEU B O 1
ATOM 4105 N N . VAL B 1 25 ? -12.847 -8.089 25.899 1.00 23.96 25 VAL B N 1
ATOM 4106 C CA . VAL B 1 25 ? -14.234 -8.159 26.351 1.00 24.09 25 VAL B CA 1
ATOM 4107 C C . VAL B 1 25 ? -14.666 -6.801 26.885 1.00 23.78 25 VAL B C 1
ATOM 4108 O O . VAL B 1 25 ? -14.044 -6.241 27.784 1.00 23.93 25 VAL B O 1
ATOM 4112 N N . LEU B 1 26 ? -15.716 -6.264 26.278 1.00 23.52 26 LEU B N 1
ATOM 4113 C CA . LEU B 1 26 ? -16.271 -4.984 26.653 1.00 24.31 26 LEU B CA 1
ATOM 4114 C C . LEU B 1 26 ? -17.366 -5.176 27.712 1.00 25.07 26 LEU B C 1
ATOM 4115 O O . LEU B 1 26 ? -18.205 -6.049 27.574 1.00 25.28 26 LEU B O 1
ATOM 4120 N N . ASN B 1 27 ? -17.366 -4.350 28.748 1.00 25.76 27 ASN B N 1
ATOM 4121 C CA . ASN B 1 27 ? -18.497 -4.314 29.669 1.00 26.69 27 ASN B CA 1
ATOM 4122 C C . ASN B 1 27 ? -19.654 -3.495 29.083 1.00 27.01 27 ASN B C 1
ATOM 4123 O O . ASN B 1 27 ? -19.528 -2.889 28.010 1.00 25.48 27 ASN B O 1
ATOM 4128 N N . THR B 1 28 ? -20.780 -3.446 29.792 1.00 27.21 28 THR B N 1
ATOM 4129 C CA . THR B 1 28 ? -21.997 -2.912 29.171 1.00 27.33 28 THR B CA 1
ATOM 4130 C C . THR B 1 28 ? -21.901 -1.404 28.877 1.00 26.85 28 THR B C 1
ATOM 4131 O O . THR B 1 28 ? -22.438 -0.926 27.869 1.00 26.93 28 THR B O 1
ATOM 4135 N N . LYS B 1 29 ? -21.206 -0.662 29.738 1.00 25.75 29 LYS B N 1
ATOM 4136 C CA . LYS B 1 29 ? -20.971 0.768 29.510 1.00 25.36 29 LYS B CA 1
ATOM 4137 C C . LYS B 1 29 ? -20.075 1.012 28.254 1.00 24.32 29 LYS B C 1
ATOM 4138 O O . LYS B 1 29 ? -20.313 1.949 27.480 1.00 23.48 29 LYS B O 1
ATOM 4144 N N . GLU B 1 30 ? -19.057 0.166 28.086 1.00 23.65 30 GLU B N 1
ATOM 4145 C CA . GLU B 1 30 ? -18.175 0.166 26.902 1.00 23.86 30 GLU B CA 1
ATOM 4146 C C . GLU B 1 30 ? -18.922 -0.269 25.634 1.00 24.06 30 GLU B C 1
ATOM 4147 O O . GLU B 1 30 ? -18.682 0.286 24.557 1.00 24.21 30 GLU B O 1
ATOM 4153 N N . GLU B 1 31 ? -19.833 -1.239 25.753 1.00 23.93 31 GLU B N 1
ATOM 4154 C CA . GLU B 1 31 ? -20.685 -1.601 24.592 1.00 24.71 31 GLU B CA 1
ATOM 4155 C C . GLU B 1 31 ? -21.499 -0.406 24.083 1.00 24.15 31 GLU B C 1
ATOM 4156 O O . GLU B 1 31 ? -21.592 -0.183 22.878 1.00 23.90 31 GLU B O 1
ATOM 4162 N N . LEU B 1 32 ? -22.071 0.358 25.011 1.00 23.86 32 LEU B N 1
ATOM 4163 C CA . LEU B 1 32 ? -22.815 1.572 24.686 1.00 23.97 32 LEU B CA 1
ATOM 4164 C C . LEU B 1 32 ? -21.920 2.647 24.046 1.00 23.10 32 LEU B C 1
ATOM 4165 O O . LEU B 1 32 ? -22.309 3.271 23.037 1.00 22.75 32 LEU B O 1
ATOM 4170 N N . ALA B 1 33 ? -20.751 2.895 24.658 1.00 22.04 33 ALA B N 1
ATOM 4171 C CA . ALA B 1 33 ? -19.761 3.817 24.106 1.00 21.11 33 ALA B CA 1
ATOM 4172 C C . ALA B 1 33 ? -19.357 3.415 22.666 1.00 20.99 33 ALA B C 1
ATOM 4173 O O . ALA B 1 33 ? -19.304 4.262 21.794 1.00 20.70 33 ALA B O 1
ATOM 4175 N N . ASN B 1 34 ? -19.104 2.128 22.440 1.00 20.81 34 ASN B N 1
ATOM 4176 C CA . ASN B 1 34 ? -18.758 1.612 21.126 1.00 20.41 34 ASN B CA 1
ATOM 4177 C C . ASN B 1 34 ? -19.889 1.832 20.110 1.00 21.07 34 ASN B C 1
ATOM 4178 O O . ASN B 1 34 ? -19.647 2.230 18.977 1.00 20.64 34 ASN B O 1
ATOM 4183 N N . GLU B 1 35 ? -21.137 1.603 20.530 1.00 21.87 35 GLU B N 1
ATOM 4184 C CA . GLU B 1 35 ? -22.291 1.818 19.651 1.00 22.36 35 GLU B CA 1
ATOM 4185 C C . GLU B 1 35 ? -22.355 3.240 19.173 1.00 20.76 35 GLU B C 1
ATOM 4186 O O . GLU B 1 35 ? -22.627 3.459 18.014 1.00 21.52 35 GLU B O 1
ATOM 4192 N N . ARG B 1 36 ? -22.141 4.197 20.070 1.00 20.30 36 ARG B N 1
ATOM 4193 C CA . ARG B 1 36 ? -22.195 5.623 19.722 1.00 20.16 36 ARG B CA 1
ATOM 4194 C C . ARG B 1 36 ? -21.008 6.056 18.845 1.00 19.32 36 ARG B C 1
ATOM 4195 O O . ARG B 1 36 ? -21.167 6.737 17.842 1.00 17.68 36 ARG B O 1
ATOM 4203 N N . LEU B 1 37 ? -19.802 5.677 19.246 1.00 19.14 37 LEU B N 1
ATOM 4204 C CA . LEU B 1 37 ? -18.631 5.959 18.422 1.00 18.27 37 LEU B CA 1
ATOM 4205 C C . LEU B 1 37 ? -18.752 5.346 17.003 1.00 17.70 37 LEU B C 1
ATOM 4206 O O . LEU B 1 37 ? -18.497 6.029 16.003 1.00 16.76 37 LEU B O 1
ATOM 4211 N N . MET B 1 38 ? -19.130 4.073 16.912 1.00 18.29 38 MET B N 1
ATOM 4212 C CA . MET B 1 38 ? -19.250 3.417 15.603 1.00 18.91 38 MET B CA 1
ATOM 4213 C C . MET B 1 38 ? -20.360 4.025 14.727 1.00 19.70 38 MET B C 1
ATOM 4214 O O . MET B 1 38 ? -20.223 4.121 13.502 1.00 19.84 38 MET B O 1
ATOM 4219 N N . THR B 1 39 ? -21.451 4.466 15.355 1.00 20.49 39 THR B N 1
ATOM 4220 C CA . THR B 1 39 ? -22.490 5.188 14.631 1.00 20.25 39 THR B CA 1
ATOM 4221 C C . THR B 1 39 ? -21.912 6.438 13.955 1.00 19.86 39 THR B C 1
ATOM 4222 O O . THR B 1 39 ? -22.175 6.686 12.778 1.00 19.39 39 THR B O 1
ATOM 4226 N N . LEU B 1 40 ? -21.133 7.228 14.686 1.00 19.61 40 LEU B N 1
ATOM 4227 C CA . LEU B 1 40 ? -20.577 8.468 14.097 1.00 20.52 40 LEU B CA 1
ATOM 4228 C C . LEU B 1 40 ? -19.520 8.151 13.031 1.00 20.11 40 LEU B C 1
ATOM 4229 O O . LEU B 1 40 ? -19.460 8.796 11.975 1.00 19.32 40 LEU B O 1
ATOM 4234 N N . LYS B 1 41 ? -18.699 7.143 13.320 1.00 19.67 41 LYS B N 1
ATOM 4235 C CA . LYS B 1 41 ? -17.692 6.679 12.374 1.00 19.70 41 LYS B CA 1
ATOM 4236 C C . LYS B 1 41 ? -18.341 6.186 11.067 1.00 20.28 41 LYS B C 1
ATOM 4237 O O . LYS B 1 41 ? -17.890 6.530 9.991 1.00 19.66 41 LYS B O 1
ATOM 4243 N N . ILE B 1 42 ? -19.378 5.361 11.178 1.00 20.73 42 ILE B N 1
ATOM 4244 C CA . ILE B 1 42 ? -20.071 4.853 9.986 1.00 22.06 42 ILE B CA 1
ATOM 4245 C C . ILE B 1 42 ? -20.693 5.979 9.166 1.00 21.91 42 ILE B C 1
ATOM 4246 O O . ILE B 1 42 ? -20.539 5.988 7.939 1.00 22.68 42 ILE B O 1
ATOM 4251 N N . ALA B 1 43 ? -21.350 6.933 9.836 1.00 21.19 43 ALA B N 1
ATOM 4252 C CA . ALA B 1 43 ? -21.870 8.156 9.194 1.00 20.93 43 ALA B CA 1
ATOM 4253 C C . ALA B 1 43 ? -20.794 8.979 8.462 1.00 21.13 43 ALA B C 1
ATOM 4254 O O . ALA B 1 43 ? -21.016 9.448 7.339 1.00 21.02 43 ALA B O 1
ATOM 4256 N N . GLU B 1 44 ? -19.629 9.175 9.089 1.00 20.90 44 GLU B N 1
ATOM 4257 C CA . GLU B 1 44 ? -18.553 9.922 8.431 1.00 21.76 44 GLU B CA 1
ATOM 4258 C C . GLU B 1 44 ? -18.045 9.142 7.187 1.00 22.06 44 GLU B C 1
ATOM 4259 O O . GLU B 1 44 ? -17.826 9.724 6.116 1.00 22.19 44 GLU B O 1
ATOM 4265 N N . MET B 1 45 ? -17.862 7.836 7.327 1.00 22.48 45 MET B N 1
ATOM 4266 C CA . MET B 1 45 ? -17.391 7.023 6.202 1.00 25.39 45 MET B CA 1
ATOM 4267 C C . MET B 1 45 ? -18.386 6.965 5.024 1.00 25.40 45 MET B C 1
ATOM 4268 O O . MET B 1 45 ? -17.978 7.032 3.850 1.00 25.75 45 MET B O 1
ATOM 4273 N N . LYS B 1 46 ? -19.679 6.869 5.333 1.00 25.69 46 LYS B N 1
ATOM 4274 C CA . LYS B 1 46 ? -20.745 6.859 4.308 1.00 26.34 46 LYS B CA 1
ATOM 4275 C C . LYS B 1 46 ? -20.708 8.113 3.482 1.00 25.41 46 LYS B C 1
ATOM 4276 O O . LYS B 1 46 ? -20.840 8.065 2.246 1.00 25.01 46 LYS B O 1
ATOM 4282 N N . GLU B 1 47 ? -20.547 9.241 4.168 1.00 24.13 47 GLU B N 1
ATOM 4283 C CA . GLU B 1 47 ? -20.413 10.520 3.497 1.00 23.42 47 GLU B CA 1
ATOM 4284 C C . GLU B 1 47 ? -19.144 10.602 2.621 1.00 23.07 47 GLU B C 1
ATOM 4285 O O . GLU B 1 47 ? -19.215 11.028 1.457 1.00 23.22 47 GLU B O 1
ATOM 4291 N N . ALA B 1 48 ? -18.000 10.215 3.183 1.00 21.76 48 ALA B N 1
ATOM 4292 C CA . ALA B 1 48 ? -16.751 10.122 2.441 1.00 21.64 48 ALA B CA 1
ATOM 4293 C C . ALA B 1 48 ? -16.899 9.262 1.187 1.00 22.05 48 ALA B C 1
ATOM 4294 O O . ALA B 1 48 ? -16.392 9.637 0.145 1.00 22.35 48 ALA B O 1
ATOM 4296 N N . MET B 1 49 ? -17.606 8.133 1.288 1.00 22.25 49 MET B N 1
ATOM 4297 C CA . MET B 1 49 ? -17.816 7.241 0.145 1.00 23.59 49 MET B CA 1
ATOM 4298 C C . MET B 1 49 ? -18.655 7.911 -0.934 1.00 24.11 49 MET B C 1
ATOM 4299 O O . MET B 1 49 ? -18.428 7.657 -2.107 1.00 24.27 49 MET B O 1
ATOM 4304 N N . ARG B 1 50 ? -19.605 8.767 -0.530 1.00 24.41 50 ARG B N 1
ATOM 4305 C CA . ARG B 1 50 ? -20.433 9.541 -1.477 1.00 24.87 50 ARG B CA 1
ATOM 4306 C C . ARG B 1 50 ? -19.641 10.604 -2.236 1.00 24.52 50 ARG B C 1
ATOM 4307 O O . ARG B 1 50 ? -19.822 10.755 -3.438 1.00 25.19 50 ARG B O 1
ATOM 4315 N N . THR B 1 51 ? -18.772 11.343 -1.542 1.00 23.57 51 THR B N 1
ATOM 4316 C CA . THR B 1 51 ? -18.082 12.504 -2.148 1.00 22.71 51 THR B CA 1
ATOM 4317 C C . THR B 1 51 ? -16.632 12.212 -2.523 1.00 22.08 51 THR B C 1
ATOM 4318 O O . THR B 1 51 ? -16.025 12.934 -3.301 1.00 21.46 51 THR B O 1
ATOM 4322 N N . LEU B 1 52 ? -16.090 11.129 -1.969 1.00 21.27 52 LEU B N 1
ATOM 4323 C CA . LEU B 1 52 ? -14.662 10.822 -2.059 1.00 21.05 52 LEU B CA 1
ATOM 4324 C C . LEU B 1 52 ? -13.780 11.830 -1.331 1.00 21.45 52 LEU B C 1
ATOM 4325 O O . LEU B 1 52 ? -12.567 11.812 -1.503 1.00 22.60 52 LEU B O 1
ATOM 4330 N N . ILE B 1 53 ? -14.371 12.679 -0.488 1.00 20.35 53 ILE B N 1
ATOM 4331 C CA . ILE B 1 53 ? -13.569 13.540 0.389 1.00 19.97 53 ILE B CA 1
ATOM 4332 C C . ILE B 1 53 ? -13.345 12.762 1.677 1.00 19.44 53 ILE B C 1
ATOM 4333 O O . ILE B 1 53 ? -14.216 12.702 2.530 1.00 20.15 53 ILE B O 1
ATOM 4338 N N . PHE B 1 54 ? -12.185 12.123 1.776 1.00 17.98 54 PHE B N 1
ATOM 4339 C CA . PHE B 1 54 ? -11.890 11.196 2.839 1.00 17.39 54 PHE B CA 1
ATOM 4340 C C . PHE B 1 54 ? -10.497 11.544 3.348 1.00 16.82 54 PHE B C 1
ATOM 4341 O O . PHE B 1 54 ? -9.504 11.330 2.635 1.00 16.58 54 PHE B O 1
ATOM 4349 N N . PRO B 1 55 ? -10.423 12.151 4.547 1.00 15.60 55 PRO B N 1
ATOM 4350 C CA . PRO B 1 55 ? -9.158 12.720 4.986 1.00 14.93 55 PRO B CA 1
ATOM 4351 C C . PRO B 1 55 ? -7.949 11.784 4.973 1.00 14.07 55 PRO B C 1
ATOM 4352 O O . PRO B 1 55 ? -6.906 12.235 4.549 1.00 15.30 55 PRO B O 1
ATOM 4356 N N . PRO B 1 56 ? -8.068 10.497 5.429 1.00 14.18 56 PRO B N 1
ATOM 4357 C CA . PRO B 1 56 ? -6.847 9.648 5.356 1.00 14.51 56 PRO B CA 1
ATOM 4358 C C . PRO B 1 56 ? -6.336 9.430 3.935 1.00 15.07 56 PRO B C 1
ATOM 4359 O O . PRO B 1 56 ? -5.124 9.215 3.723 1.00 15.70 56 PRO B O 1
ATOM 4363 N N . SER B 1 57 ? -7.241 9.516 2.966 1.00 16.14 57 SER B N 1
ATOM 4364 C CA . SER B 1 57 ? -6.865 9.348 1.565 1.00 17.26 57 SER B CA 1
ATOM 4365 C C . SER B 1 57 ? -6.257 10.606 0.925 1.00 17.33 57 SER B C 1
ATOM 4366 O O . SER B 1 57 ? -5.732 10.535 -0.175 1.00 18.43 57 SER B O 1
ATOM 4369 N N . MET B 1 58 ? -6.307 11.735 1.628 1.00 16.87 58 MET B N 1
ATOM 4370 C CA . MET B 1 58 ? -5.777 13.005 1.151 1.00 17.10 58 MET B CA 1
ATOM 4371 C C . MET B 1 58 ? -4.485 13.281 1.920 1.00 16.81 58 MET B C 1
ATOM 4372 O O . MET B 1 58 ? -4.255 12.678 2.997 1.00 16.62 58 MET B O 1
ATOM 4377 N N . HIS B 1 59 ? -3.662 14.185 1.400 1.00 16.17 59 HIS B N 1
ATOM 4378 C CA . HIS B 1 59 ? -2.427 14.575 2.094 1.00 17.13 59 HIS B CA 1
ATOM 4379 C C . HIS B 1 59 ? -2.799 15.294 3.398 1.00 17.70 59 HIS B C 1
ATOM 4380 O O . HIS B 1 59 ? -3.684 16.175 3.415 1.00 16.72 59 HIS B O 1
ATOM 4387 N N . PHE B 1 60 ? -2.115 14.923 4.475 1.00 17.45 60 PHE B N 1
ATOM 4388 C CA . PHE B 1 60 ? -2.406 15.516 5.784 1.00 17.41 60 PHE B CA 1
ATOM 4389 C C . PHE B 1 60 ? -2.411 17.065 5.789 1.00 17.66 60 PHE B C 1
ATOM 4390 O O . PHE B 1 60 ? -3.223 17.678 6.493 1.00 17.27 60 PHE B O 1
ATOM 4398 N N . PHE B 1 61 ? -1.545 17.699 5.002 1.00 17.92 61 PHE B N 1
ATOM 4399 C CA . PHE B 1 61 ? -1.555 19.173 4.962 1.00 18.21 61 PHE B CA 1
ATOM 4400 C C . PHE B 1 61 ? -2.940 19.686 4.568 1.00 18.85 61 PHE B C 1
ATOM 4401 O O . PHE B 1 61 ? -3.449 20.633 5.187 1.00 19.78 61 PHE B O 1
ATOM 4409 N N . GLN B 1 62 ? -3.564 19.032 3.589 1.00 18.29 62 GLN B N 1
ATOM 4410 C CA . GLN B 1 62 ? -4.906 19.405 3.125 1.00 19.34 62 GLN B CA 1
ATOM 4411 C C . GLN B 1 62 ? -6.048 18.753 3.889 1.00 19.61 62 GLN B C 1
ATOM 4412 O O . GLN B 1 62 ? -7.182 19.242 3.860 1.00 21.31 62 GLN B O 1
ATOM 4418 N N . ALA B 1 63 ? -5.754 17.656 4.581 1.00 18.91 63 ALA B N 1
ATOM 4419 C CA . ALA B 1 63 ? -6.757 16.890 5.315 1.00 19.19 63 ALA B CA 1
ATOM 4420 C C . ALA B 1 63 ? -7.060 17.441 6.719 1.00 18.27 63 ALA B C 1
ATOM 4421 O O . ALA B 1 63 ? -8.179 17.269 7.212 1.00 18.25 63 ALA B O 1
ATOM 4423 N N . LYS B 1 64 ? -6.075 18.080 7.341 1.00 17.75 64 LYS B N 1
ATOM 4424 C CA . LYS B 1 64 ? -6.112 18.415 8.772 1.00 18.97 64 LYS B CA 1
ATOM 4425 C C . LYS B 1 64 ? -7.346 19.233 9.168 1.00 19.58 64 LYS B C 1
ATOM 4426 O O . LYS B 1 64 ? -7.999 18.935 10.168 1.00 19.93 64 LYS B O 1
ATOM 4432 N N . HIS B 1 65 ? -7.652 20.269 8.392 1.00 20.37 65 HIS B N 1
ATOM 4433 C CA . HIS B 1 65 ? -8.809 21.125 8.708 1.00 21.37 65 HIS B CA 1
ATOM 4434 C C . HIS B 1 65 ? -10.120 20.329 8.699 1.00 21.09 65 HIS B C 1
ATOM 4435 O O . HIS B 1 65 ? -11.039 20.643 9.447 1.00 21.47 65 HIS B O 1
ATOM 4442 N N . LEU B 1 66 ? -10.201 19.276 7.878 1.00 20.55 66 LEU B N 1
ATOM 4443 C CA . LEU B 1 66 ? -11.390 18.416 7.872 1.00 19.98 66 LEU B CA 1
ATOM 4444 C C . LEU B 1 66 ? -11.381 17.443 9.054 1.00 19.65 66 LEU B C 1
ATOM 4445 O O . LEU B 1 66 ? -12.440 17.156 9.648 1.00 18.89 66 LEU B O 1
ATOM 4450 N N . ILE B 1 67 ? -10.190 16.947 9.412 1.00 18.83 67 ILE B N 1
ATOM 4451 C CA . ILE B 1 67 ? -10.061 16.011 10.549 1.00 18.97 67 ILE B CA 1
ATOM 4452 C C . ILE B 1 67 ? -10.470 16.735 11.849 1.00 20.08 67 ILE B C 1
ATOM 4453 O O . ILE B 1 67 ? -11.113 16.151 12.728 1.00 20.09 67 ILE B O 1
ATOM 4458 N N . GLU B 1 68 ? -10.088 18.002 11.958 1.00 21.33 68 GLU B N 1
ATOM 4459 C CA . GLU B 1 68 ? -10.430 18.824 13.145 1.00 23.56 68 GLU B CA 1
ATOM 4460 C C . GLU B 1 68 ? -11.945 19.025 13.329 1.00 23.73 68 GLU B C 1
ATOM 4461 O O . GLU B 1 68 ? -12.418 19.240 14.451 1.00 23.93 68 GLU B O 1
ATOM 4467 N N . ARG B 1 69 ? -12.682 18.912 12.231 1.00 24.71 69 ARG B N 1
ATOM 4468 C CA . ARG B 1 69 ? -14.161 19.041 12.205 1.00 26.29 69 ARG B CA 1
ATOM 4469 C C . ARG B 1 69 ? -14.887 17.723 12.457 1.00 25.20 69 ARG B C 1
ATOM 4470 O O . ARG B 1 69 ? -16.096 17.715 12.649 1.00 26.04 69 ARG B O 1
ATOM 4478 N N . SER B 1 70 ? -14.142 16.617 12.457 1.00 23.96 70 SER B N 1
ATOM 4479 C CA . SER B 1 70 ? -14.698 15.273 12.620 1.00 22.82 70 SER B CA 1
ATOM 4480 C C . SER B 1 70 ? -15.106 15.005 14.071 1.00 22.73 70 SER B C 1
ATOM 4481 O O . SER B 1 70 ? -14.361 15.326 15.015 1.00 22.18 70 SER B O 1
ATOM 4484 N N . GLN B 1 71 ? -16.290 14.419 14.237 1.00 22.03 71 GLN B N 1
ATOM 4485 C CA . GLN B 1 71 ? -16.806 14.047 15.546 1.00 22.22 71 GLN B CA 1
ATOM 4486 C C . GLN B 1 71 ? -15.995 12.897 16.114 1.00 21.35 71 GLN B C 1
ATOM 4487 O O . GLN B 1 71 ? -15.810 12.793 17.334 1.00 20.63 71 GLN B O 1
ATOM 4493 N N . VAL B 1 72 ? -15.534 12.020 15.225 1.00 20.29 72 VAL B N 1
ATOM 4494 C CA . VAL B 1 72 ? -14.673 10.901 15.618 1.00 19.20 72 VAL B CA 1
ATOM 4495 C C . VAL B 1 72 ? -13.331 11.420 16.194 1.00 19.19 72 VAL B C 1
ATOM 4496 O O . VAL B 1 72 ? -12.895 10.960 17.247 1.00 19.07 72 VAL B O 1
ATOM 4500 N N . PHE B 1 73 ? -12.682 12.358 15.495 1.00 18.73 73 PHE B N 1
ATOM 4501 C CA . PHE B 1 73 ? -11.482 13.026 16.001 1.00 18.89 73 PHE B CA 1
ATOM 4502 C C . PHE B 1 73 ? -11.727 13.658 17.388 1.00 20.06 73 PHE B C 1
ATOM 4503 O O . PHE B 1 73 ? -10.867 13.586 18.253 1.00 18.66 73 PHE B O 1
ATOM 4511 N N . ASN B 1 74 ? -12.895 14.300 17.575 1.00 20.84 74 ASN B N 1
ATOM 4512 C CA . ASN B 1 74 ? -13.233 14.909 18.874 1.00 21.92 74 ASN B CA 1
ATOM 4513 C C . ASN B 1 74 ? -13.202 13.886 20.013 1.00 21.32 74 ASN B C 1
ATOM 4514 O O . ASN B 1 74 ? -12.591 14.132 21.048 1.00 22.61 74 ASN B O 1
ATOM 4519 N N . ILE B 1 75 ? -13.835 12.736 19.815 1.00 20.36 75 ILE B N 1
ATOM 4520 C CA . ILE B 1 75 ? -13.759 11.619 20.755 1.00 19.98 75 ILE B CA 1
ATOM 4521 C C . ILE B 1 75 ? -12.299 11.116 20.975 1.00 20.43 75 ILE B C 1
ATOM 4522 O O . ILE B 1 75 ? -11.877 10.868 22.111 1.00 20.03 75 ILE B O 1
ATOM 4527 N N . LEU B 1 76 ? -11.536 10.975 19.901 1.00 18.92 76 LEU B N 1
ATOM 4528 C CA . LEU B 1 76 ? -10.138 10.500 20.032 1.00 19.34 76 LEU B CA 1
ATOM 4529 C C . LEU B 1 76 ? -9.231 11.432 20.854 1.00 19.30 76 LEU B C 1
ATOM 4530 O O . LEU B 1 76 ? -8.364 10.968 21.615 1.00 19.99 76 LEU B O 1
ATOM 4535 N N . ARG B 1 77 ? -9.435 12.733 20.694 1.00 20.96 77 ARG B N 1
ATOM 4536 C CA . ARG B 1 77 ? -8.736 13.766 21.449 1.00 22.86 77 ARG B CA 1
ATOM 4537 C C . ARG B 1 77 ? -8.951 13.619 22.952 1.00 22.94 77 ARG B C 1
ATOM 4538 O O . ARG B 1 77 ? -8.024 13.859 23.744 1.00 22.52 77 ARG B O 1
ATOM 4546 N N . MET B 1 78 ? -10.183 13.238 23.318 1.00 22.57 78 MET B N 1
ATOM 4547 C CA . MET B 1 78 ? -10.615 12.977 24.701 1.00 22.89 78 MET B CA 1
ATOM 4548 C C . MET B 1 78 ? -10.106 11.646 25.285 1.00 21.52 78 MET B C 1
ATOM 4549 O O . MET B 1 78 ? -9.983 11.500 26.504 1.00 21.28 78 MET B O 1
ATOM 4554 N N . MET B 1 79 ? -9.886 10.659 24.427 1.00 19.37 79 MET B N 1
ATOM 4555 C CA . MET B 1 79 ? -9.469 9.353 24.862 1.00 19.75 79 MET B CA 1
ATOM 4556 C C . MET B 1 79 ? -8.086 9.419 25.567 1.00 19.31 79 MET B C 1
ATOM 4557 O O . MET B 1 79 ? -7.184 10.059 25.046 1.00 19.57 79 MET B O 1
ATOM 4562 N N . PRO B 1 80 ? -7.923 8.748 26.732 1.00 18.93 80 PRO B N 1
ATOM 4563 C CA . PRO B 1 80 ? -6.555 8.529 27.261 1.00 19.43 80 PRO B CA 1
ATOM 4564 C C . PRO B 1 80 ? -5.853 7.450 26.418 1.00 19.37 80 PRO B C 1
ATOM 4565 O O . PRO B 1 80 ? -6.316 6.312 26.370 1.00 19.80 80 PRO B O 1
ATOM 4569 N N . LYS B 1 81 ? -4.763 7.837 25.746 1.00 19.40 81 LYS B N 1
ATOM 4570 C CA . LYS B 1 81 ? -4.144 7.034 24.701 1.00 19.16 81 LYS B CA 1
ATOM 4571 C C . LYS B 1 81 ? -2.963 6.241 25.283 1.00 19.64 81 LYS B C 1
ATOM 4572 O O . LYS B 1 81 ? -2.354 5.411 24.618 1.00 20.34 81 LYS B O 1
ATOM 4578 N N . GLY B 1 82 ? -2.679 6.471 26.558 1.00 20.05 82 GLY B N 1
ATOM 4579 C CA . GLY B 1 82 ? -1.602 5.741 27.249 1.00 19.34 82 GLY B CA 1
ATOM 4580 C C . GLY B 1 82 ? -0.312 6.537 27.102 1.00 18.44 82 GLY B C 1
ATOM 4581 O O . GLY B 1 82 ? -0.184 7.597 27.696 1.00 18.69 82 GLY B O 1
ATOM 4582 N N . ALA B 1 83 ? 0.608 6.021 26.282 1.00 17.29 83 ALA B N 1
ATOM 4583 C CA . ALA B 1 83 ? 1.987 6.521 26.176 1.00 16.25 83 ALA B CA 1
ATOM 4584 C C . ALA B 1 83 ? 2.378 6.824 24.721 1.00 15.62 83 ALA B C 1
ATOM 4585 O O . ALA B 1 83 ? 1.892 6.154 23.782 1.00 16.10 83 ALA B O 1
ATOM 4587 N N . ALA B 1 84 ? 3.231 7.827 24.529 1.00 15.44 84 ALA B N 1
ATOM 4588 C CA . ALA B 1 84 ? 3.831 8.112 23.196 1.00 15.38 84 ALA B CA 1
ATOM 4589 C C . ALA B 1 84 ? 5.243 7.536 23.172 1.00 14.89 84 ALA B C 1
ATOM 4590 O O . ALA B 1 84 ? 6.113 8.038 23.901 1.00 14.38 84 ALA B O 1
ATOM 4592 N N . LEU B 1 85 ? 5.463 6.474 22.378 1.00 15.32 85 LEU B N 1
ATOM 4593 C CA . LEU B 1 85 ? 6.698 5.683 22.488 1.00 16.03 85 LEU B CA 1
ATOM 4594 C C . LEU B 1 85 ? 7.735 5.896 21.367 1.00 16.97 85 LEU B C 1
ATOM 4595 O O . LEU B 1 85 ? 8.860 5.412 21.474 1.00 16.48 85 LEU B O 1
ATOM 4600 N N . HIS B 1 86 ? 7.368 6.669 20.341 1.00 16.20 86 HIS B N 1
ATOM 4601 C CA . HIS B 1 86 ? 8.274 6.980 19.249 1.00 16.73 86 HIS B CA 1
ATOM 4602 C C . HIS B 1 86 ? 8.154 8.462 18.951 1.00 16.29 86 HIS B C 1
ATOM 4603 O O . HIS B 1 86 ? 7.213 8.903 18.273 1.00 16.30 86 HIS B O 1
ATOM 4610 N N . LEU B 1 87 ? 9.078 9.230 19.506 1.00 16.36 87 LEU B N 1
ATOM 4611 C CA . LEU B 1 87 ? 9.105 10.688 19.357 1.00 16.73 87 LEU B CA 1
ATOM 4612 C C . LEU B 1 87 ? 10.561 11.103 19.223 1.00 17.78 87 LEU B C 1
ATOM 4613 O O . LEU B 1 87 ? 11.429 10.466 19.810 1.00 17.94 87 LEU B O 1
ATOM 4618 N N . HIS B 1 88 ? 10.816 12.188 18.508 1.00 18.89 88 HIS B N 1
ATOM 4619 C CA . HIS B 1 88 ? 12.162 12.761 18.438 1.00 21.56 88 HIS B CA 1
ATOM 4620 C C . HIS B 1 88 ? 12.258 14.040 19.248 1.00 22.55 88 HIS B C 1
ATOM 4621 O O . HIS B 1 88 ? 11.258 14.771 19.379 1.00 22.94 88 HIS B O 1
ATOM 4628 N N . ASP B 1 89 ? 13.461 14.320 19.749 1.00 23.35 89 ASP B N 1
ATOM 4629 C CA . ASP B 1 89 ? 13.698 15.438 20.687 1.00 24.80 89 ASP B CA 1
ATOM 4630 C C . ASP B 1 89 ? 13.194 16.815 20.279 1.00 24.48 89 ASP B C 1
ATOM 4631 O O . ASP B 1 89 ? 12.736 17.556 21.139 1.00 25.65 89 ASP B O 1
ATOM 4636 N N . ILE B 1 90 ? 13.280 17.176 19.002 1.00 23.85 90 ILE B N 1
ATOM 4637 C CA . ILE B 1 90 ? 12.947 18.546 18.618 1.00 23.64 90 ILE B CA 1
ATOM 4638 C C . ILE B 1 90 ? 11.751 18.728 17.680 1.00 22.96 90 ILE B C 1
ATOM 4639 O O . ILE B 1 90 ? 11.600 19.783 17.057 1.00 23.31 90 ILE B O 1
ATOM 4644 N N . GLY B 1 91 ? 10.869 17.731 17.628 1.00 22.38 91 GLY B N 1
ATOM 4645 C CA . GLY B 1 91 ? 9.713 17.781 16.745 1.00 21.18 91 GLY B CA 1
ATOM 4646 C C . GLY B 1 91 ? 8.398 17.680 17.476 1.00 21.09 91 GLY B C 1
ATOM 4647 O O . GLY B 1 91 ? 7.385 17.345 16.862 1.00 20.75 91 GLY B O 1
ATOM 4648 N N . ILE B 1 92 ? 8.395 18.014 18.771 1.00 20.00 92 ILE B N 1
ATOM 4649 C CA . ILE B 1 92 ? 7.262 17.664 19.635 1.00 20.49 92 ILE B CA 1
ATOM 4650 C C . ILE B 1 92 ? 6.589 18.822 20.374 1.00 21.24 92 ILE B C 1
ATOM 4651 O O . ILE B 1 92 ? 5.857 18.599 21.367 1.00 21.66 92 ILE B O 1
ATOM 4656 N N . VAL B 1 93 ? 6.842 20.042 19.888 1.00 21.18 93 VAL B N 1
ATOM 4657 C CA . VAL B 1 93 ? 6.291 21.264 20.445 1.00 21.28 93 VAL B CA 1
ATOM 4658 C C . VAL B 1 93 ? 5.816 22.104 19.251 1.00 22.41 93 VAL B C 1
ATOM 4659 O O . VAL B 1 93 ? 6.589 22.401 18.335 1.00 21.44 93 VAL B O 1
ATOM 4663 N N . THR B 1 94 ? 4.534 22.449 19.249 1.00 23.63 94 THR B N 1
ATOM 4664 C CA . THR B 1 94 ? 3.963 23.264 18.170 1.00 25.01 94 THR B CA 1
ATOM 4665 C C . THR B 1 94 ? 4.857 24.474 17.892 1.00 25.56 94 THR B C 1
ATOM 4666 O O . THR B 1 94 ? 5.284 25.176 18.825 1.00 25.13 94 THR B O 1
ATOM 4670 N N . MET B 1 95 ? 5.161 24.688 16.610 1.00 26.46 95 MET B N 1
ATOM 4671 C CA . MET B 1 95 ? 6.190 25.660 16.180 1.00 27.62 95 MET B CA 1
ATOM 4672 C C . MET B 1 95 ? 5.805 27.132 16.403 1.00 28.82 95 MET B C 1
ATOM 4673 O O . MET B 1 95 ? 6.676 27.996 16.511 1.00 28.17 95 MET B O 1
ATOM 4678 N N . ASP B 1 96 ? 4.500 27.387 16.433 1.00 30.20 96 ASP B N 1
ATOM 4679 C CA . ASP B 1 96 ? 3.905 28.666 16.805 1.00 32.65 96 ASP B CA 1
ATOM 4680 C C . ASP B 1 96 ? 4.557 29.277 18.066 1.00 32.75 96 ASP B C 1
ATOM 4681 O O . ASP B 1 96 ? 4.926 30.462 18.077 1.00 33.00 96 ASP B O 1
ATOM 4686 N N . TRP B 1 97 ? 4.720 28.460 19.113 1.00 32.80 97 TRP B N 1
ATOM 4687 C CA . TRP B 1 97 ? 5.423 28.892 20.345 1.00 32.74 97 TRP B CA 1
ATOM 4688 C C . TRP B 1 97 ? 6.883 29.248 20.104 1.00 32.70 97 TRP B C 1
ATOM 4689 O O . TRP B 1 97 ? 7.363 30.204 20.686 1.00 32.62 97 TRP B O 1
ATOM 4700 N N . LEU B 1 98 ? 7.593 28.492 19.258 1.00 33.12 98 LEU B N 1
ATOM 4701 C CA . LEU B 1 98 ? 9.001 28.816 18.942 1.00 33.28 98 LEU B CA 1
ATOM 4702 C C . LEU B 1 98 ? 9.158 30.201 18.331 1.00 34.31 98 LEU B C 1
ATOM 4703 O O . LEU B 1 98 ? 10.157 30.875 18.564 1.00 34.31 98 LEU B O 1
ATOM 4708 N N . VAL B 1 99 ? 8.178 30.596 17.523 1.00 35.34 99 VAL B N 1
ATOM 4709 C CA . VAL B 1 99 ? 8.131 31.930 16.909 1.00 36.49 99 VAL B CA 1
ATOM 4710 C C . VAL B 1 99 ? 7.585 33.023 17.857 1.00 37.11 99 VAL B C 1
ATOM 4711 O O . VAL B 1 99 ? 8.325 33.927 18.226 1.00 37.63 99 VAL B O 1
ATOM 4715 N N . ARG B 1 100 ? 6.313 32.936 18.251 1.00 38.42 100 ARG B N 1
ATOM 4716 C CA . ARG B 1 100 ? 5.668 34.001 19.048 1.00 39.65 100 ARG B CA 1
ATOM 4717 C C . ARG B 1 100 ? 6.349 34.229 20.406 1.00 39.24 100 ARG B C 1
ATOM 4718 O O . ARG B 1 100 ? 6.428 35.365 20.879 1.00 39.93 100 ARG B O 1
ATOM 4726 N N . ASN B 1 101 ? 6.856 33.155 21.005 1.00 38.06 101 ASN B N 1
ATOM 4727 C CA . ASN B 1 101 ? 7.450 33.212 22.337 1.00 37.07 101 ASN B CA 1
ATOM 4728 C C . ASN B 1 101 ? 8.985 33.249 22.318 1.00 36.29 101 ASN B C 1
ATOM 4729 O O . ASN B 1 101 ? 9.580 34.266 22.682 1.00 36.03 101 ASN B O 1
ATOM 4734 N N . VAL B 1 102 ? 9.625 32.163 21.870 1.00 35.34 102 VAL B N 1
ATOM 4735 C CA . VAL B 1 102 ? 11.089 32.005 21.978 1.00 34.35 102 VAL B CA 1
ATOM 4736 C C . VAL B 1 102 ? 11.885 33.056 21.199 1.00 35.07 102 VAL B C 1
ATOM 4737 O O . VAL B 1 102 ? 12.934 33.543 21.651 1.00 34.35 102 VAL B O 1
ATOM 4741 N N . THR B 1 103 ? 11.384 33.400 20.023 1.00 35.89 103 THR B N 1
ATOM 4742 C CA . THR B 1 103 ? 12.092 34.305 19.138 1.00 37.01 103 THR B CA 1
ATOM 4743 C C . THR B 1 103 ? 11.896 35.785 19.549 1.00 37.69 103 THR B C 1
ATOM 4744 O O . THR B 1 103 ? 12.563 36.686 19.035 1.00 37.93 103 THR B O 1
ATOM 4748 N N . TYR B 1 104 ? 11.000 36.014 20.503 1.00 38.77 104 TYR B N 1
ATOM 4749 C CA . TYR B 1 104 ? 10.857 37.323 21.140 1.00 39.63 104 TYR B CA 1
ATOM 4750 C C . TYR B 1 104 ? 11.607 37.453 22.479 1.00 39.77 104 TYR B C 1
ATOM 4751 O O . TYR B 1 104 ? 11.537 38.490 23.151 1.00 40.23 104 TYR B O 1
ATOM 4760 N N . ARG B 1 105 ? 12.345 36.410 22.854 1.00 39.80 105 ARG B N 1
ATOM 4761 C CA . ARG B 1 105 ? 13.151 36.454 24.064 1.00 39.24 105 ARG B CA 1
ATOM 4762 C C . ARG B 1 105 ? 14.422 37.246 23.829 1.00 39.66 105 ARG B C 1
ATOM 4763 O O . ARG B 1 105 ? 15.015 37.151 22.752 1.00 39.46 105 ARG B O 1
ATOM 4771 N N . PRO B 1 106 ? 14.844 38.032 24.845 1.00 39.70 106 PRO B N 1
ATOM 4772 C CA . PRO B 1 106 ? 16.083 38.800 24.819 1.00 39.67 106 PRO B CA 1
ATOM 4773 C C . PRO B 1 106 ? 17.271 37.971 24.375 1.00 39.51 106 PRO B C 1
ATOM 4774 O O . PRO B 1 106 ? 17.358 36.787 24.713 1.00 39.12 106 PRO B O 1
ATOM 4778 N N . HIS B 1 107 ? 18.168 38.612 23.625 1.00 39.18 107 HIS B N 1
ATOM 4779 C CA . HIS B 1 107 ? 19.463 38.054 23.211 1.00 39.78 107 HIS B CA 1
ATOM 4780 C C . HIS B 1 107 ? 19.399 37.042 22.041 1.00 39.36 107 HIS B C 1
ATOM 4781 O O . HIS B 1 107 ? 20.404 36.403 21.693 1.00 38.82 107 HIS B O 1
ATOM 4788 N N . CYS B 1 108 ? 18.224 36.933 21.423 1.00 39.59 108 CYS B N 1
ATOM 4789 C CA . CYS B 1 108 ? 18.030 36.065 20.256 1.00 39.97 108 CYS B CA 1
ATOM 4790 C C . CYS B 1 108 ? 18.504 36.732 18.964 1.00 40.41 108 CYS B C 1
ATOM 4791 O O . CYS B 1 108 ? 17.971 37.772 18.573 1.00 40.17 108 CYS B O 1
ATOM 4794 N N . HIS B 1 109 ? 19.504 36.127 18.323 1.00 41.10 109 HIS B N 1
ATOM 4795 C CA . HIS B 1 109 ? 20.008 36.571 17.026 1.00 42.12 109 HIS B CA 1
ATOM 4796 C C . HIS B 1 109 ? 19.531 35.642 15.883 1.00 42.93 109 HIS B C 1
ATOM 4797 O O . HIS B 1 109 ? 19.204 34.464 16.121 1.00 42.91 109 HIS B O 1
ATOM 4804 N N . ILE B 1 110 ? 19.493 36.190 14.664 1.00 43.45 110 ILE B N 1
ATOM 4805 C CA . ILE B 1 110 ? 19.273 35.443 13.408 1.00 44.33 110 ILE B CA 1
ATOM 4806 C C . ILE B 1 110 ? 20.397 35.767 12.431 1.00 45.35 110 ILE B C 1
ATOM 4807 O O . ILE B 1 110 ? 20.922 36.884 12.444 1.00 45.26 110 ILE B O 1
ATOM 4812 N N . CYS B 1 111 ? 20.762 34.788 11.603 1.00 46.54 111 CYS B N 1
ATOM 4813 C CA . CYS B 1 111 ? 21.843 34.905 10.602 1.00 48.02 111 CYS B CA 1
ATOM 4814 C C . CYS B 1 111 ? 21.594 33.940 9.427 1.00 48.03 111 CYS B C 1
ATOM 4815 O O . CYS B 1 111 ? 20.699 33.085 9.495 1.00 47.98 111 CYS B O 1
ATOM 4818 N N . PHE B 1 112 ? 22.371 34.084 8.354 1.00 47.92 112 PHE B N 1
ATOM 4819 C CA . PHE B 1 112 ? 22.249 33.206 7.187 1.00 48.04 112 PHE B CA 1
ATOM 4820 C C . PHE B 1 112 ? 23.602 32.657 6.750 1.00 48.42 112 PHE B C 1
ATOM 4821 O O . PHE B 1 112 ? 24.572 33.404 6.619 1.00 48.96 112 PHE B O 1
ATOM 4829 N N . THR B 1 113 ? 23.662 31.343 6.545 1.00 48.49 113 THR B N 1
ATOM 4830 C CA . THR B 1 113 ? 24.858 30.681 6.027 1.00 48.18 113 THR B CA 1
ATOM 4831 C C . THR B 1 113 ? 25.187 31.224 4.624 1.00 48.08 113 THR B C 1
ATOM 4832 O O . THR B 1 113 ? 24.332 31.863 4.005 1.00 47.65 113 THR B O 1
ATOM 4836 N N . PRO B 1 114 ? 26.427 30.990 4.130 1.00 48.31 114 PRO B N 1
ATOM 4837 C CA . PRO B 1 114 ? 26.782 31.369 2.753 1.00 48.45 114 PRO B CA 1
ATOM 4838 C C . PRO B 1 114 ? 25.740 30.926 1.718 1.00 48.56 114 PRO B C 1
ATOM 4839 O O . PRO B 1 114 ? 25.413 31.701 0.821 1.00 48.84 114 PRO B O 1
ATOM 4843 N N . ARG B 1 115 ? 25.210 29.710 1.868 1.00 48.23 115 ARG B N 1
ATOM 4844 C CA . ARG B 1 115 ? 24.238 29.152 0.929 1.00 47.95 115 ARG B CA 1
ATOM 4845 C C . ARG B 1 115 ? 22.821 29.680 1.141 1.00 47.43 115 ARG B C 1
ATOM 4846 O O . ARG B 1 115 ? 21.926 29.400 0.335 1.00 47.48 115 ARG B O 1
ATOM 4854 N N . GLY B 1 116 ? 22.620 30.448 2.210 1.00 46.28 116 GLY B N 1
ATOM 4855 C CA . GLY B 1 116 ? 21.319 31.081 2.468 1.00 45.46 116 GLY B CA 1
ATOM 4856 C C . GLY B 1 116 ? 20.387 30.346 3.430 1.00 44.76 116 GLY B C 1
ATOM 4857 O O . GLY B 1 116 ? 19.177 30.605 3.457 1.00 44.55 116 GLY B O 1
ATOM 4858 N N . ILE B 1 117 ? 20.942 29.434 4.223 1.00 44.10 117 ILE B N 1
ATOM 4859 C CA . ILE B 1 117 ? 20.140 28.724 5.222 1.00 43.64 117 ILE B CA 1
ATOM 4860 C C . ILE B 1 117 ? 20.105 29.458 6.566 1.00 42.90 117 ILE B C 1
ATOM 4861 O O . ILE B 1 117 ? 21.143 29.720 7.182 1.00 42.83 117 ILE B O 1
ATOM 4866 N N . MET B 1 118 ? 18.889 29.776 6.989 1.00 42.13 118 MET B N 1
ATOM 4867 C CA . MET B 1 118 ? 18.609 30.441 8.258 1.00 41.74 118 MET B CA 1
ATOM 4868 C C . MET B 1 118 ? 19.096 29.677 9.501 1.00 41.01 118 MET B C 1
ATOM 4869 O O . MET B 1 118 ? 19.011 28.454 9.572 1.00 40.19 118 MET B O 1
ATOM 4874 N N . GLN B 1 119 ? 19.585 30.441 10.479 1.00 40.71 119 GLN B N 1
ATOM 4875 C CA . GLN B 1 119 ? 20.326 29.947 11.643 1.00 40.20 119 GLN B CA 1
ATOM 4876 C C . GLN B 1 119 ? 20.000 30.872 12.829 1.00 39.34 119 GLN B C 1
ATOM 4877 O O . GLN B 1 119 ? 19.679 32.047 12.626 1.00 38.85 119 GLN B O 1
ATOM 4883 N N . PHE B 1 120 ? 20.053 30.341 14.056 1.00 38.24 120 PHE B N 1
ATOM 4884 C CA . PHE B 1 120 ? 19.794 31.142 15.264 1.00 37.20 120 PHE B CA 1
ATOM 4885 C C . PHE B 1 120 ? 20.814 30.881 16.360 1.00 36.85 120 PHE B C 1
ATOM 4886 O O . PHE B 1 120 ? 21.346 29.778 16.478 1.00 36.22 120 PHE B O 1
ATOM 4894 N N . ARG B 1 121 ? 21.079 31.915 17.157 1.00 37.07 121 ARG B N 1
ATOM 4895 C CA . ARG B 1 121 ? 21.912 31.793 18.350 1.00 37.11 121 ARG B CA 1
ATOM 4896 C C . ARG B 1 121 ? 21.489 32.808 19.407 1.00 36.77 121 ARG B C 1
ATOM 4897 O O . ARG B 1 121 ? 21.247 33.984 19.112 1.00 35.59 121 ARG B O 1
ATOM 4905 N N . PHE B 1 122 ? 21.358 32.327 20.640 1.00 36.81 122 PHE B N 1
ATOM 4906 C CA . PHE B 1 122 ? 21.158 33.206 21.790 1.00 36.93 122 PHE B CA 1
ATOM 4907 C C . PHE B 1 122 ? 22.527 33.518 22.329 1.00 37.46 122 PHE B C 1
ATOM 4908 O O . PHE B 1 122 ? 23.315 32.607 22.586 1.00 37.26 122 PHE B O 1
ATOM 4916 N N . ALA B 1 123 ? 22.828 34.806 22.465 1.00 38.63 123 ALA B N 1
ATOM 4917 C CA . ALA B 1 123 ? 24.150 35.223 22.917 1.00 39.89 123 ALA B CA 1
ATOM 4918 C C . ALA B 1 123 ? 24.173 36.655 23.451 1.00 41.21 123 ALA B C 1
ATOM 4919 O O . ALA B 1 123 ? 23.433 37.532 22.987 1.00 40.75 123 ALA B O 1
ATOM 4921 N N . HIS B 1 124 ? 25.014 36.859 24.461 1.00 43.15 124 HIS B N 1
ATOM 4922 C CA . HIS B 1 124 ? 25.363 38.190 24.929 1.00 45.15 124 HIS B CA 1
ATOM 4923 C C . HIS B 1 124 ? 26.794 38.186 25.430 1.00 45.87 124 HIS B C 1
ATOM 4924 O O . HIS B 1 124 ? 27.111 37.446 26.363 1.00 45.92 124 HIS B O 1
ATOM 4931 N N . PRO B 1 125 ? 27.661 39.010 24.805 1.00 46.89 125 PRO B N 1
ATOM 4932 C CA . PRO B 1 125 ? 27.306 39.927 23.702 1.00 47.58 125 PRO B CA 1
ATOM 4933 C C . PRO B 1 125 ? 27.213 39.236 22.322 1.00 48.47 125 PRO B C 1
ATOM 4934 O O . PRO B 1 125 ? 27.567 38.060 22.198 1.00 48.20 125 PRO B O 1
ATOM 4938 N N . THR B 1 126 ? 26.722 39.965 21.313 1.00 49.37 126 THR B N 1
ATOM 4939 C CA . THR B 1 126 ? 26.674 39.486 19.920 1.00 50.29 126 THR B CA 1
ATOM 4940 C C . THR B 1 126 ? 27.994 38.829 19.515 1.00 51.50 126 THR B C 1
ATOM 4941 O O . THR B 1 126 ? 29.036 39.451 19.639 1.00 51.50 126 THR B O 1
ATOM 4945 N N . PRO B 1 127 ? 27.953 37.568 19.034 1.00 53.04 127 PRO B N 1
ATOM 4946 C CA . PRO B 1 127 ? 29.184 36.856 18.672 1.00 54.39 127 PRO B CA 1
ATOM 4947 C C . PRO B 1 127 ? 29.878 37.402 17.423 1.00 55.83 127 PRO B C 1
ATOM 4948 O O . PRO B 1 127 ? 29.242 38.028 16.571 1.00 55.77 127 PRO B O 1
ATOM 4952 N N . ARG B 1 128 ? 31.184 37.153 17.342 1.00 57.71 128 ARG B N 1
ATOM 4953 C CA . ARG B 1 128 ? 32.018 37.574 16.219 1.00 59.64 128 ARG B CA 1
ATOM 4954 C C . ARG B 1 128 ? 31.640 36.844 14.928 1.00 60.37 128 ARG B C 1
ATOM 4955 O O . ARG B 1 128 ? 31.173 35.703 14.978 1.00 60.52 128 ARG B O 1
ATOM 4963 N N . PRO B 1 129 ? 31.823 37.507 13.767 1.00 61.11 129 PRO B N 1
ATOM 4964 C CA . PRO B 1 129 ? 31.681 36.838 12.473 1.00 61.56 129 PRO B CA 1
ATOM 4965 C C . PRO B 1 129 ? 32.557 35.595 12.384 1.00 61.93 129 PRO B C 1
ATOM 4966 O O . PRO B 1 129 ? 33.728 35.648 12.755 1.00 62.19 129 PRO B O 1
ATOM 4970 N N . SER B 1 130 ? 31.980 34.487 11.920 1.00 62.36 130 SER B N 1
ATOM 4971 C CA . SER B 1 130 ? 32.715 33.233 11.732 1.00 62.63 130 SER B CA 1
ATOM 4972 C C . SER B 1 130 ? 32.587 32.705 10.295 1.00 62.98 130 SER B C 1
ATOM 4973 O O . SER B 1 130 ? 32.047 33.382 9.414 1.00 62.75 130 SER B O 1
ATOM 4976 N N . GLU B 1 131 ? 33.083 31.492 10.069 1.00 63.44 131 GLU B N 1
ATOM 4977 C CA . GLU B 1 131 ? 33.065 30.888 8.736 1.00 63.97 131 GLU B CA 1
ATOM 4978 C C . GLU B 1 131 ? 31.678 30.396 8.310 1.00 63.72 131 GLU B C 1
ATOM 4979 O O . GLU B 1 131 ? 31.355 30.407 7.120 1.00 64.13 131 GLU B O 1
ATOM 4985 N N . LYS B 1 132 ? 30.869 29.967 9.277 1.00 63.27 132 LYS B N 1
ATOM 4986 C CA . LYS B 1 132 ? 29.495 29.544 9.002 1.00 62.75 132 LYS B CA 1
ATOM 4987 C C . LYS B 1 132 ? 28.504 30.713 9.048 1.00 61.92 132 LYS B C 1
ATOM 4988 O O . LYS B 1 132 ? 27.373 30.590 8.567 1.00 61.87 132 LYS B O 1
ATOM 4994 N N . CYS B 1 133 ? 28.934 31.836 9.628 1.00 60.92 133 CYS B N 1
ATOM 4995 C CA . CYS B 1 133 ? 28.107 33.048 9.721 1.00 59.90 133 CYS B CA 1
ATOM 4996 C C . CYS B 1 133 ? 28.958 34.304 9.612 1.00 59.85 133 CYS B C 1
ATOM 4997 O O . CYS B 1 133 ? 29.952 34.446 10.324 1.00 60.13 133 CYS B O 1
ATOM 5000 N N . SER B 1 134 ? 28.549 35.222 8.743 1.00 59.20 134 SER B N 1
ATOM 5001 C CA . SER B 1 134 ? 29.325 36.433 8.491 1.00 58.78 134 SER B CA 1
ATOM 5002 C C . SER B 1 134 ? 28.805 37.623 9.297 1.00 58.29 134 SER B C 1
ATOM 5003 O O . SER B 1 134 ? 29.556 38.564 9.563 1.00 58.22 134 SER B O 1
ATOM 5006 N N . LYS B 1 135 ? 27.523 37.582 9.668 1.00 57.60 135 LYS B N 1
ATOM 5007 C CA . LYS B 1 135 ? 26.946 38.589 10.563 1.00 56.89 135 LYS B CA 1
ATOM 5008 C C . LYS B 1 135 ? 25.736 38.107 11.375 1.00 56.05 135 LYS B C 1
ATOM 5009 O O . LYS B 1 135 ? 24.644 37.908 10.833 1.00 55.85 135 LYS B O 1
ATOM 5015 N N . TRP B 1 136 ? 25.940 37.927 12.678 1.00 54.83 136 TRP B N 1
ATOM 5016 C CA . TRP B 1 136 ? 24.826 37.700 13.584 1.00 53.84 136 TRP B CA 1
ATOM 5017 C C . TRP B 1 136 ? 24.137 39.024 13.843 1.00 54.11 136 TRP B C 1
ATOM 5018 O O . TRP B 1 136 ? 24.786 40.014 14.178 1.00 54.19 136 TRP B O 1
ATOM 5029 N N . ILE B 1 137 ? 22.821 39.034 13.665 1.00 54.34 137 ILE B N 1
ATOM 5030 C CA . ILE B 1 137 ? 22.007 40.225 13.852 1.00 54.95 137 ILE B CA 1
ATOM 5031 C C . ILE B 1 137 ? 20.919 39.926 14.877 1.00 55.54 137 ILE B C 1
ATOM 5032 O O . ILE B 1 137 ? 20.232 38.905 14.783 1.00 55.28 137 ILE B O 1
ATOM 5037 N N . LEU B 1 138 ? 20.773 40.819 15.853 1.00 56.32 138 LEU B N 1
ATOM 5038 C CA . LEU B 1 138 ? 19.772 40.691 16.906 1.00 57.26 138 LEU B CA 1
ATOM 5039 C C . LEU B 1 138 ? 18.358 40.779 16.331 1.00 57.95 138 LEU B C 1
ATOM 5040 O O . LEU B 1 138 ? 18.080 41.655 15.509 1.00 57.96 138 LEU B O 1
ATOM 5045 N N . LEU B 1 139 ? 17.478 39.866 16.746 1.00 58.76 139 LEU B N 1
ATOM 5046 C CA . LEU B 1 139 ? 16.087 39.852 16.266 1.00 59.75 139 LEU B CA 1
ATOM 5047 C C . LEU B 1 139 ? 15.341 41.162 16.503 1.00 60.63 139 LEU B C 1
ATOM 5048 O O . LEU B 1 139 ? 14.553 41.571 15.657 1.00 60.88 139 LEU B O 1
ATOM 5053 N N . GLU B 1 140 ? 15.576 41.808 17.645 1.00 61.96 140 GLU B N 1
ATOM 5054 C CA . GLU B 1 140 ? 14.905 43.081 17.959 1.00 63.17 140 GLU B CA 1
ATOM 5055 C C . GLU B 1 140 ? 15.264 44.188 16.963 1.00 63.58 140 GLU B C 1
ATOM 5056 O O . GLU B 1 140 ? 14.404 44.980 16.574 1.00 63.62 140 GLU B O 1
ATOM 5062 N N . ASP B 1 141 ? 16.528 44.215 16.544 1.00 64.33 141 ASP B N 1
ATOM 5063 C CA . ASP B 1 141 ? 16.990 45.111 15.481 1.00 65.02 141 ASP B CA 1
ATOM 5064 C C . ASP B 1 141 ? 16.332 44.780 14.146 1.00 65.62 141 ASP B C 1
ATOM 5065 O O . ASP B 1 141 ? 15.687 45.638 13.533 1.00 65.81 141 ASP B O 1
ATOM 5070 N N . TYR B 1 142 ? 16.491 43.527 13.718 1.00 66.25 142 TYR B N 1
ATOM 5071 C CA . TYR B 1 142 ? 15.950 43.022 12.460 1.00 66.82 142 TYR B CA 1
ATOM 5072 C C . TYR B 1 142 ? 14.449 43.254 12.322 1.00 67.48 142 TYR B C 1
ATOM 5073 O O . TYR B 1 142 ? 13.951 43.399 11.206 1.00 67.70 142 TYR B O 1
ATOM 5082 N N . ARG B 1 143 ? 13.739 43.292 13.449 1.00 68.20 143 ARG B N 1
ATOM 5083 C CA . ARG B 1 143 ? 12.269 43.285 13.442 1.00 69.14 143 ARG B CA 1
ATOM 5084 C C . ARG B 1 143 ? 11.570 44.571 13.003 1.00 69.75 143 ARG B C 1
ATOM 5085 O O . ARG B 1 143 ? 10.512 44.508 12.372 1.00 69.96 143 ARG B O 1
ATOM 5093 N N . LYS B 1 144 ? 12.136 45.726 13.341 1.00 70.50 144 LYS B N 1
ATOM 5094 C CA . LYS B 1 144 ? 11.511 47.007 12.977 1.00 71.04 144 LYS B CA 1
ATOM 5095 C C . LYS B 1 144 ? 11.782 47.382 11.516 1.00 71.47 144 LYS B C 1
ATOM 5096 O O . LYS B 1 144 ? 10.951 48.031 10.874 1.00 71.57 144 LYS B O 1
ATOM 5102 N N . ARG B 1 145 ? 12.933 46.941 10.999 1.00 71.93 145 ARG B N 1
ATOM 5103 C CA . ARG B 1 145 ? 13.355 47.186 9.612 1.00 72.27 145 ARG B CA 1
ATOM 5104 C C . ARG B 1 145 ? 12.383 46.690 8.528 1.00 72.66 145 ARG B C 1
ATOM 5105 O O . ARG B 1 145 ? 12.383 47.201 7.403 1.00 72.75 145 ARG B O 1
ATOM 5113 N N . VAL B 1 146 ? 11.568 45.692 8.857 1.00 72.96 146 VAL B N 1
ATOM 5114 C CA . VAL B 1 146 ? 10.609 45.144 7.895 1.00 73.32 146 VAL B CA 1
ATOM 5115 C C . VAL B 1 146 ? 9.311 45.975 7.873 1.00 73.53 146 VAL B C 1
ATOM 5116 O O . VAL B 1 146 ? 8.915 46.547 8.898 1.00 73.66 146 VAL B O 1
ATOM 5120 N N . GLN B 1 147 ? 8.666 46.055 6.709 1.00 73.60 147 GLN B N 1
ATOM 5121 C CA . GLN B 1 147 ? 7.459 46.884 6.558 1.00 73.73 147 GLN B CA 1
ATOM 5122 C C . GLN B 1 147 ? 6.166 46.222 7.067 1.00 73.46 147 GLN B C 1
ATOM 5123 O O . GLN B 1 147 ? 5.125 46.885 7.190 1.00 73.63 147 GLN B O 1
ATOM 5129 N N . ASN B 1 148 ? 6.245 44.923 7.360 1.00 72.99 148 ASN B N 1
ATOM 5130 C CA . ASN B 1 148 ? 5.170 44.190 8.038 1.00 72.33 148 ASN B CA 1
ATOM 5131 C C . ASN B 1 148 ? 5.770 43.102 8.941 1.00 71.77 148 ASN B C 1
ATOM 5132 O O . ASN B 1 148 ? 6.224 42.056 8.462 1.00 71.73 148 ASN B O 1
ATOM 5137 N N . VAL B 1 149 ? 5.795 43.373 10.246 1.00 70.94 149 VAL B N 1
ATOM 5138 C CA . VAL B 1 149 ? 6.402 42.459 11.223 1.00 69.92 149 VAL B CA 1
ATOM 5139 C C . VAL B 1 149 ? 5.579 41.177 11.375 1.00 69.11 149 VAL B C 1
ATOM 5140 O O . VAL B 1 149 ? 6.135 40.106 11.640 1.00 69.20 149 VAL B O 1
ATOM 5144 N N . THR B 1 150 ? 4.265 41.290 11.180 1.00 67.83 150 THR B N 1
ATOM 5145 C CA . THR B 1 150 ? 3.378 40.128 11.182 1.00 66.61 150 THR B CA 1
ATOM 5146 C C . THR B 1 150 ? 3.730 39.214 10.013 1.00 65.54 150 THR B C 1
ATOM 5147 O O . THR B 1 150 ? 3.583 37.995 10.103 1.00 65.63 150 THR B O 1
ATOM 5151 N N . GLU B 1 151 ? 4.202 39.814 8.923 1.00 63.99 151 GLU B N 1
ATOM 5152 C CA . GLU B 1 151 ? 4.583 39.056 7.739 1.00 62.36 151 GLU B CA 1
ATOM 5153 C C . GLU B 1 151 ? 5.905 38.331 7.930 1.00 60.63 151 GLU B C 1
ATOM 5154 O O . GLU B 1 151 ? 6.031 37.174 7.530 1.00 60.34 151 GLU B O 1
ATOM 5160 N N . PHE B 1 152 ? 6.877 39.019 8.533 1.00 58.55 152 PHE B N 1
ATOM 5161 C CA . PHE B 1 152 ? 8.189 38.438 8.833 1.00 56.61 152 PHE B CA 1
ATOM 5162 C C . PHE B 1 152 ? 8.056 37.243 9.778 1.00 55.34 152 PHE B C 1
ATOM 5163 O O . PHE B 1 152 ? 8.732 36.226 9.603 1.00 55.02 152 PHE B O 1
ATOM 5171 N N . ASP B 1 153 ? 7.178 37.390 10.768 1.00 53.73 153 ASP B N 1
ATOM 5172 C CA . ASP B 1 153 ? 6.887 36.350 11.747 1.00 52.43 153 ASP B CA 1
ATOM 5173 C C . ASP B 1 153 ? 6.360 35.086 11.062 1.00 52.04 153 ASP B C 1
ATOM 5174 O O . ASP B 1 153 ? 6.910 33.995 11.249 1.00 51.83 153 ASP B O 1
ATOM 5179 N N . ASP B 1 154 ? 5.308 35.247 10.259 1.00 51.18 154 ASP B N 1
ATOM 5180 C CA . ASP B 1 154 ? 4.727 34.150 9.494 1.00 50.25 154 ASP B CA 1
ATOM 5181 C C . ASP B 1 154 ? 5.732 33.481 8.576 1.00 49.10 154 ASP B C 1
ATOM 5182 O O . ASP B 1 154 ? 5.656 32.277 8.347 1.00 48.87 154 ASP B O 1
ATOM 5187 N N . SER B 1 155 ? 6.671 34.261 8.056 1.00 47.56 155 SER B N 1
ATOM 5188 C CA . SER B 1 155 ? 7.744 33.720 7.241 1.00 46.36 155 SER B CA 1
ATOM 5189 C C . SER B 1 155 ? 8.553 32.734 8.061 1.00 45.04 155 SER B C 1
ATOM 5190 O O . SER B 1 155 ? 8.976 31.693 7.551 1.00 44.54 155 SER B O 1
ATOM 5193 N N . LEU B 1 156 ? 8.785 33.078 9.328 1.00 43.47 156 LEU B N 1
ATOM 5194 C CA . LEU B 1 156 ? 9.565 32.215 10.212 1.00 42.35 156 LEU B CA 1
ATOM 5195 C C . LEU B 1 156 ? 8.816 30.914 10.480 1.00 41.21 156 LEU B C 1
ATOM 5196 O O . LEU B 1 156 ? 9.408 29.840 10.414 1.00 40.89 156 LEU B O 1
ATOM 5201 N N . LEU B 1 157 ? 7.519 31.031 10.763 1.00 40.47 157 LEU B N 1
ATOM 5202 C CA . LEU B 1 157 ? 6.656 29.896 11.070 1.00 40.17 157 LEU B CA 1
ATOM 5203 C C . LEU B 1 157 ? 6.591 28.941 9.875 1.00 39.75 157 LEU B C 1
ATOM 5204 O O . LEU B 1 157 ? 6.710 27.728 10.043 1.00 39.27 157 LEU B O 1
ATOM 5209 N N . ARG B 1 158 ? 6.425 29.500 8.674 1.00 39.03 158 ARG B N 1
ATOM 5210 C CA . ARG B 1 158 ? 6.437 28.711 7.428 1.00 38.50 158 ARG B CA 1
ATOM 5211 C C . ARG B 1 158 ? 7.779 28.023 7.194 1.00 37.03 158 ARG B C 1
ATOM 5212 O O . ARG B 1 158 ? 7.835 26.967 6.578 1.00 37.15 158 ARG B O 1
ATOM 5220 N N . ASN B 1 159 ? 8.858 28.601 7.709 1.00 35.26 159 ASN B N 1
ATOM 5221 C CA . ASN B 1 159 ? 10.151 27.955 7.584 1.00 33.78 159 ASN B CA 1
ATOM 5222 C C . ASN B 1 159 ? 10.434 26.889 8.652 1.00 32.15 159 ASN B C 1
ATOM 5223 O O . ASN B 1 159 ? 11.415 26.159 8.551 1.00 31.91 159 ASN B O 1
ATOM 5228 N N . PHE B 1 160 ? 9.573 26.782 9.657 1.00 30.22 160 PHE B N 1
ATOM 5229 C CA . PHE B 1 160 ? 9.810 25.824 10.748 1.00 28.91 160 PHE B CA 1
ATOM 5230 C C . PHE B 1 160 ? 9.006 24.521 10.598 1.00 27.97 160 PHE B C 1
ATOM 5231 O O . PHE B 1 160 ? 9.069 23.647 11.479 1.00 27.53 160 PHE B O 1
ATOM 5239 N N . THR B 1 161 ? 8.226 24.411 9.523 1.00 27.13 161 THR B N 1
ATOM 5240 C CA . THR B 1 161 ? 7.434 23.191 9.276 1.00 26.25 161 THR B CA 1
ATOM 5241 C C . THR B 1 161 ? 7.472 22.836 7.798 1.00 26.26 161 THR B C 1
ATOM 5242 O O . THR B 1 161 ? 7.926 23.629 6.968 1.00 25.71 161 THR B O 1
ATOM 5246 N N . LEU B 1 162 ? 6.988 21.638 7.479 1.00 25.53 162 LEU B N 1
ATOM 5247 C CA . LEU B 1 162 ? 6.888 21.200 6.094 1.00 25.15 162 LEU B CA 1
ATOM 5248 C C . LEU B 1 162 ? 5.557 21.608 5.463 1.00 24.49 162 LEU B C 1
ATOM 5249 O O . LEU B 1 162 ? 5.389 21.481 4.256 1.00 23.79 162 LEU B O 1
ATOM 5254 N N . VAL B 1 163 ? 4.625 22.077 6.289 1.00 24.13 163 VAL B N 1
ATOM 5255 C CA . VAL B 1 163 ? 3.254 22.339 5.874 1.00 24.83 163 VAL B CA 1
ATOM 5256 C C . VAL B 1 163 ? 3.238 23.290 4.677 1.00 26.21 163 VAL B C 1
ATOM 5257 O O . VAL B 1 163 ? 3.908 24.326 4.686 1.00 26.19 163 VAL B O 1
ATOM 5261 N N . THR B 1 164 ? 2.483 22.932 3.648 1.00 27.53 164 THR B N 1
ATOM 5262 C CA . THR B 1 164 ? 2.353 23.774 2.470 1.00 28.91 164 THR B CA 1
ATOM 5263 C C . THR B 1 164 ? 1.141 23.353 1.663 1.00 29.86 164 THR B C 1
ATOM 5264 O O . THR B 1 164 ? 0.664 22.223 1.790 1.00 29.27 164 THR B O 1
ATOM 5268 N N . GLN B 1 165 ? 0.632 24.282 0.850 1.00 30.83 165 GLN B N 1
ATOM 5269 C CA . GLN B 1 165 ? -0.292 23.960 -0.226 1.00 31.71 165 GLN B CA 1
ATOM 5270 C C . GLN B 1 165 ? 0.545 23.323 -1.312 1.00 31.02 165 GLN B C 1
ATOM 5271 O O . GLN B 1 165 ? 1.723 23.609 -1.431 1.00 31.72 165 GLN B O 1
ATOM 5277 N N . HIS B 1 166 ? -0.054 22.453 -2.102 1.00 31.04 166 HIS B N 1
ATOM 5278 C CA . HIS B 1 166 ? 0.650 21.781 -3.211 1.00 30.69 166 HIS B CA 1
ATOM 5279 C C . HIS B 1 166 ? 1.967 21.068 -2.847 1.00 29.62 166 HIS B C 1
ATOM 5280 O O . HIS B 1 166 ? 2.984 21.239 -3.529 1.00 29.51 166 HIS B O 1
ATOM 5287 N N . PRO B 1 167 ? 1.928 20.211 -1.807 1.00 28.06 167 PRO B N 1
ATOM 5288 C CA . PRO B 1 167 ? 3.128 19.450 -1.465 1.00 27.47 167 PRO B CA 1
ATOM 5289 C C . PRO B 1 167 ? 3.593 18.485 -2.577 1.00 27.40 167 PRO B C 1
ATOM 5290 O O . PRO B 1 167 ? 4.760 18.127 -2.617 1.00 26.62 167 PRO B O 1
ATOM 5294 N N . GLU B 1 168 ? 2.702 18.098 -3.485 1.00 28.26 168 GLU B N 1
ATOM 5295 C CA . GLU B 1 168 ? 3.087 17.288 -4.665 1.00 29.73 168 GLU B CA 1
ATOM 5296 C C . GLU B 1 168 ? 3.982 18.087 -5.636 1.00 30.18 168 GLU B C 1
ATOM 5297 O O . GLU B 1 168 ? 4.892 17.535 -6.268 1.00 30.88 168 GLU B O 1
ATOM 5303 N N . VAL B 1 169 ? 3.732 19.395 -5.715 1.00 30.21 169 VAL B N 1
ATOM 5304 C CA . VAL B 1 169 ? 4.538 20.326 -6.495 1.00 29.60 169 VAL B CA 1
ATOM 5305 C C . VAL B 1 169 ? 5.836 20.687 -5.784 1.00 28.98 169 VAL B C 1
ATOM 5306 O O . VAL B 1 169 ? 6.915 20.663 -6.378 1.00 28.85 169 VAL B O 1
ATOM 5310 N N . ILE B 1 170 ? 5.728 21.036 -4.504 1.00 27.94 170 ILE B N 1
ATOM 5311 C CA . ILE B 1 170 ? 6.874 21.504 -3.735 1.00 27.18 170 ILE B CA 1
ATOM 5312 C C . ILE B 1 170 ? 7.852 20.351 -3.462 1.00 25.67 170 ILE B C 1
ATOM 5313 O O . ILE B 1 170 ? 9.060 20.510 -3.614 1.00 24.66 170 ILE B O 1
ATOM 5318 N N . TYR B 1 171 ? 7.337 19.191 -3.056 1.00 23.88 171 TYR B N 1
ATOM 5319 C CA . TYR B 1 171 ? 8.234 18.088 -2.727 1.00 22.80 171 TYR B CA 1
ATOM 5320 C C . TYR B 1 171 ? 8.040 17.023 -3.768 1.00 22.77 171 TYR B C 1
ATOM 5321 O O . TYR B 1 171 ? 7.115 16.226 -3.677 1.00 22.72 171 TYR B O 1
ATOM 5330 N N . THR B 1 172 ? 8.914 17.017 -4.764 1.00 22.64 172 THR B N 1
ATOM 5331 C CA . THR B 1 172 ? 8.667 16.201 -5.940 1.00 23.21 172 THR B CA 1
ATOM 5332 C C . THR B 1 172 ? 9.165 14.766 -5.757 1.00 22.56 172 THR B C 1
ATOM 5333 O O . THR B 1 172 ? 8.685 13.863 -6.447 1.00 22.53 172 THR B O 1
ATOM 5337 N N . ASN B 1 173 ? 10.132 14.570 -4.850 1.00 21.38 173 ASN B N 1
ATOM 5338 C CA . ASN B 1 173 ? 10.567 13.217 -4.461 1.00 20.58 173 ASN B CA 1
ATOM 5339 C C . ASN B 1 173 ? 10.952 13.120 -2.972 1.00 20.28 173 ASN B C 1
ATOM 5340 O O . ASN B 1 173 ? 10.904 14.119 -2.254 1.00 19.07 173 ASN B O 1
ATOM 5345 N N . GLN B 1 174 ? 11.330 11.918 -2.528 1.00 19.19 174 GLN B N 1
ATOM 5346 C CA . GLN B 1 174 ? 11.691 11.670 -1.138 1.00 19.53 174 GLN B CA 1
ATOM 5347 C C . GLN B 1 174 ? 12.991 12.321 -0.700 1.00 20.53 174 GLN B C 1
ATOM 5348 O O . GLN B 1 174 ? 13.122 12.713 0.462 1.00 20.60 174 GLN B O 1
ATOM 5354 N N . ASN B 1 175 ? 13.947 12.449 -1.618 1.00 21.34 175 ASN B N 1
ATOM 5355 C CA . ASN B 1 175 ? 15.194 13.147 -1.301 1.00 21.91 175 ASN B CA 1
ATOM 5356 C C . ASN B 1 175 ? 14.944 14.637 -1.074 1.00 21.57 175 ASN B C 1
ATOM 5357 O O . ASN B 1 175 ? 15.497 15.231 -0.150 1.00 21.95 175 ASN B O 1
ATOM 5362 N N . VAL B 1 176 ? 14.058 15.227 -1.866 1.00 21.65 176 VAL B N 1
ATOM 5363 C CA . VAL B 1 176 ? 13.710 16.631 -1.680 1.00 21.39 176 VAL B CA 1
ATOM 5364 C C . VAL B 1 176 ? 13.002 16.897 -0.327 1.00 21.43 176 VAL B C 1
ATOM 5365 O O . VAL B 1 176 ? 13.379 17.838 0.399 1.00 20.36 176 VAL B O 1
ATOM 5369 N N . VAL B 1 177 ? 11.990 16.089 0.008 1.00 19.64 177 VAL B N 1
ATOM 5370 C CA . VAL B 1 177 ? 11.321 16.270 1.299 1.00 18.90 177 VAL B CA 1
ATOM 5371 C C . VAL B 1 177 ? 12.290 16.054 2.490 1.00 18.60 177 VAL B C 1
ATOM 5372 O O . VAL B 1 177 ? 12.272 16.820 3.463 1.00 18.06 177 VAL B O 1
ATOM 5376 N N . TRP B 1 178 ? 13.172 15.061 2.384 1.00 18.90 178 TRP B N 1
ATOM 5377 C CA . TRP B 1 178 ? 14.186 14.824 3.419 1.00 20.31 178 TRP B CA 1
ATOM 5378 C C . TRP B 1 178 ? 15.211 15.951 3.556 1.00 21.31 178 TRP B C 1
ATOM 5379 O O . TRP B 1 178 ? 15.664 16.253 4.666 1.00 20.55 178 TRP B O 1
ATOM 5390 N N . SER B 1 179 ? 15.554 16.572 2.427 1.00 21.54 179 SER B N 1
ATOM 5391 C CA . SER B 1 179 ? 16.459 17.697 2.430 1.00 23.73 179 SER B CA 1
ATOM 5392 C C . SER B 1 179 ? 15.834 18.863 3.199 1.00 22.99 179 SER B C 1
ATOM 5393 O O . SER B 1 179 ? 16.474 19.411 4.090 1.00 23.17 179 SER B O 1
ATOM 5396 N N . LYS B 1 180 ? 14.581 19.190 2.898 1.00 22.98 180 LYS B N 1
ATOM 5397 C CA . LYS B 1 180 ? 13.872 20.227 3.644 1.00 24.13 180 LYS B CA 1
ATOM 5398 C C . LYS B 1 180 ? 13.659 19.880 5.119 1.00 24.13 180 LYS B C 1
ATOM 5399 O O . LYS B 1 180 ? 13.843 20.743 5.986 1.00 23.79 180 LYS B O 1
ATOM 5405 N N . PHE B 1 181 ? 13.250 18.632 5.382 1.00 24.18 181 PHE B N 1
ATOM 5406 C CA . PHE B 1 181 ? 13.050 18.103 6.736 1.00 25.19 181 PHE B CA 1
ATOM 5407 C C . PHE B 1 181 ? 14.260 18.373 7.622 1.00 25.93 181 PHE B C 1
ATOM 5408 O O . PHE B 1 181 ? 14.152 19.061 8.634 1.00 25.99 181 PHE B O 1
ATOM 5416 N N . GLU B 1 182 ? 15.407 17.845 7.226 1.00 26.45 182 GLU B N 1
ATOM 5417 C CA . GLU B 1 182 ? 16.653 18.021 7.980 1.00 28.27 182 GLU B CA 1
ATOM 5418 C C . GLU B 1 182 ? 17.131 19.461 8.114 1.00 28.01 182 GLU B C 1
ATOM 5419 O O . GLU B 1 182 ? 17.667 19.837 9.164 1.00 28.30 182 GLU B O 1
ATOM 5425 N N . THR B 1 183 ? 16.926 20.262 7.067 1.00 27.23 183 THR B N 1
ATOM 5426 C CA . THR B 1 183 ? 17.207 21.692 7.132 1.00 27.32 183 THR B CA 1
ATOM 5427 C C . THR B 1 183 ? 16.390 22.410 8.234 1.00 26.87 183 THR B C 1
ATOM 5428 O O . THR B 1 183 ? 16.890 23.352 8.870 1.00 26.68 183 THR B O 1
ATOM 5432 N N . ILE B 1 184 ? 15.146 21.986 8.444 1.00 25.98 184 ILE B N 1
ATOM 5433 C CA . ILE B 1 184 ? 14.359 22.493 9.564 1.00 25.35 184 ILE B CA 1
ATOM 5434 C C . ILE B 1 184 ? 15.051 22.203 10.907 1.00 25.30 184 ILE B C 1
ATOM 5435 O O . ILE B 1 184 ? 15.138 23.091 11.755 1.00 24.67 184 ILE B O 1
ATOM 5440 N N . PHE B 1 185 ? 15.538 20.971 11.096 1.00 25.15 185 PHE B N 1
ATOM 5441 C CA . PHE B 1 185 ? 16.232 20.615 12.321 1.00 26.24 185 PHE B CA 1
ATOM 5442 C C . PHE B 1 185 ? 17.477 21.505 12.534 1.00 26.18 185 PHE B C 1
ATOM 5443 O O . PHE B 1 185 ? 17.694 22.001 13.639 1.00 24.25 185 PHE B O 1
ATOM 5451 N N . PHE B 1 186 ? 18.244 21.739 11.468 1.00 26.56 186 PHE B N 1
ATOM 5452 C CA . PHE B 1 186 ? 19.415 22.625 11.531 1.00 27.89 186 PHE B CA 1
ATOM 5453 C C . PHE B 1 186 ? 19.040 24.040 11.966 1.00 27.89 186 PHE B C 1
ATOM 5454 O O . PHE B 1 186 ? 19.675 24.608 12.861 1.00 28.16 186 PHE B O 1
ATOM 5462 N N . THR B 1 187 ? 18.010 24.587 11.327 1.00 27.65 187 THR B N 1
ATOM 5463 C CA . THR B 1 187 ? 17.531 25.959 11.556 1.00 27.77 187 THR B CA 1
ATOM 5464 C C . THR B 1 187 ? 16.989 26.208 12.983 1.00 28.22 187 THR B C 1
ATOM 5465 O O . THR B 1 187 ? 17.338 27.211 13.618 1.00 28.26 187 THR B O 1
ATOM 5469 N N . ILE B 1 188 ? 16.161 25.298 13.498 1.00 28.02 188 ILE B N 1
ATOM 5470 C CA . ILE B 1 188 ? 15.566 25.495 14.839 1.00 27.51 188 ILE B CA 1
ATOM 5471 C C . ILE B 1 188 ? 16.500 25.116 15.985 1.00 27.73 188 ILE B C 1
ATOM 5472 O O . ILE B 1 188 ? 16.255 25.487 17.151 1.00 27.60 188 ILE B O 1
ATOM 5477 N N . SER B 1 189 ? 17.567 24.401 15.644 1.00 27.37 189 SER B N 1
ATOM 5478 C CA . SER B 1 189 ? 18.449 23.780 16.629 1.00 28.75 189 SER B CA 1
ATOM 5479 C C . SER B 1 189 ? 19.073 24.798 17.614 1.00 28.62 189 SER B C 1
ATOM 5480 O O . SER B 1 189 ? 19.130 24.548 18.826 1.00 27.89 189 SER B O 1
ATOM 5483 N N . GLY B 1 190 ? 19.523 25.931 17.076 1.00 28.27 190 GLY B N 1
ATOM 5484 C CA . GLY B 1 190 ? 20.090 27.014 17.865 1.00 28.66 190 GLY B CA 1
ATOM 5485 C C . GLY B 1 190 ? 19.105 27.700 18.798 1.00 28.67 190 GLY B C 1
ATOM 5486 O O . GLY B 1 190 ? 19.505 28.245 19.831 1.00 29.70 190 GLY B O 1
ATOM 5487 N N . LEU B 1 191 ? 17.823 27.702 18.445 1.00 27.98 191 LEU B N 1
ATOM 5488 C CA . LEU B 1 191 ? 16.811 28.252 19.343 1.00 27.76 191 LEU B CA 1
ATOM 5489 C C . LEU B 1 191 ? 16.634 27.340 20.560 1.00 28.39 191 LEU B C 1
ATOM 5490 O O . LEU B 1 191 ? 16.579 27.822 21.703 1.00 28.66 191 LEU B O 1
ATOM 5495 N N . ILE B 1 192 ? 16.574 26.030 20.305 1.00 27.90 192 ILE B N 1
ATOM 5496 C CA . ILE B 1 192 ? 16.171 25.034 21.310 1.00 27.37 192 ILE B CA 1
ATOM 5497 C C . ILE B 1 192 ? 17.302 24.625 22.257 1.00 27.14 192 ILE B C 1
ATOM 5498 O O . ILE B 1 192 ? 17.050 24.323 23.432 1.00 27.15 192 ILE B O 1
ATOM 5503 N N . HIS B 1 193 ? 18.543 24.648 21.770 1.00 25.96 193 HIS B N 1
ATOM 5504 C CA . HIS B 1 193 ? 19.680 24.269 22.590 1.00 26.21 193 HIS B CA 1
ATOM 5505 C C . HIS B 1 193 ? 20.268 25.359 23.502 1.00 25.88 193 HIS B C 1
ATOM 5506 O O . HIS B 1 193 ? 21.250 25.124 24.181 1.00 26.21 193 HIS B O 1
ATOM 5513 N N . TYR B 1 194 ? 19.655 26.533 23.538 1.00 25.37 194 TYR B N 1
ATOM 5514 C CA . TYR B 1 194 ? 20.012 27.521 24.574 1.00 25.89 194 TYR B CA 1
ATOM 5515 C C . TYR B 1 194 ? 19.342 27.068 25.884 1.00 25.08 194 TYR B C 1
ATOM 5516 O O . TYR B 1 194 ? 18.172 26.765 25.882 1.00 25.02 194 TYR B O 1
ATOM 5525 N N . ALA B 1 195 ? 20.107 26.968 26.972 1.00 25.50 195 ALA B N 1
ATOM 5526 C CA . ALA B 1 195 ? 19.642 26.305 28.234 1.00 25.56 195 ALA B CA 1
ATOM 5527 C C . ALA B 1 195 ? 18.255 26.675 28.774 1.00 25.97 195 ALA B C 1
ATOM 5528 O O . ALA B 1 195 ? 17.448 25.771 29.056 1.00 26.81 195 ALA B O 1
ATOM 5530 N N . PRO B 1 196 ? 17.960 27.984 28.928 1.00 25.73 196 PRO B N 1
ATOM 5531 C CA . PRO B 1 196 ? 16.636 28.325 29.426 1.00 25.43 196 PRO B CA 1
ATOM 5532 C C . PRO B 1 196 ? 15.531 27.874 28.468 1.00 24.79 196 PRO B C 1
ATOM 5533 O O . PRO B 1 196 ? 14.444 27.515 28.916 1.00 24.36 196 PRO B O 1
ATOM 5537 N N . VAL B 1 197 ? 15.813 27.871 27.170 1.00 23.99 197 VAL B N 1
ATOM 5538 C CA . VAL B 1 197 ? 14.796 27.454 26.197 1.00 23.29 197 VAL B CA 1
ATOM 5539 C C . VAL B 1 197 ? 14.671 25.927 26.225 1.00 22.44 197 VAL B C 1
ATOM 5540 O O . VAL B 1 197 ? 13.562 25.385 26.228 1.00 22.56 197 VAL B O 1
ATOM 5544 N N . PHE B 1 198 ? 15.821 25.254 26.262 1.00 22.55 198 PHE B N 1
ATOM 5545 C CA . PHE B 1 198 ? 15.862 23.811 26.348 1.00 22.42 198 PHE B CA 1
ATOM 5546 C C . PHE B 1 198 ? 14.973 23.285 27.507 1.00 22.32 198 PHE B C 1
ATOM 5547 O O . PHE B 1 198 ? 14.141 22.400 27.299 1.00 22.24 198 PHE B O 1
ATOM 5555 N N . ARG B 1 199 ? 15.109 23.877 28.692 1.00 21.63 199 ARG B N 1
ATOM 5556 C CA . ARG B 1 199 ? 14.281 23.521 29.845 1.00 21.73 199 ARG B CA 1
ATOM 5557 C C . ARG B 1 199 ? 12.791 23.761 29.597 1.00 20.99 199 ARG B C 1
ATOM 5558 O O . ARG B 1 199 ? 11.956 22.878 29.858 1.00 19.64 199 ARG B O 1
ATOM 5566 N N . ASP B 1 200 ? 12.478 24.962 29.119 1.00 20.59 200 ASP B N 1
ATOM 5567 C CA . ASP B 1 200 ? 11.120 25.353 28.734 1.00 21.34 200 ASP B CA 1
ATOM 5568 C C . ASP B 1 200 ? 10.505 24.502 27.611 1.00 21.08 200 ASP B C 1
ATOM 5569 O O . ASP B 1 200 ? 9.299 24.248 27.617 1.00 20.77 200 ASP B O 1
ATOM 5574 N N . TYR B 1 201 ? 11.340 24.082 26.655 1.00 21.05 201 TYR B N 1
ATOM 5575 C CA . TYR B 1 201 ? 10.902 23.241 25.534 1.00 19.80 201 TYR B CA 1
ATOM 5576 C C . TYR B 1 201 ? 10.461 21.872 26.042 1.00 19.26 201 TYR B C 1
ATOM 5577 O O . TYR B 1 201 ? 9.341 21.415 25.761 1.00 18.21 201 TYR B O 1
ATOM 5586 N N . VAL B 1 202 ? 11.343 21.216 26.797 1.00 19.33 202 VAL B N 1
ATOM 5587 C CA . VAL B 1 202 ? 11.030 19.924 27.407 1.00 19.50 202 VAL B CA 1
ATOM 5588 C C . VAL B 1 202 ? 9.714 20.011 28.220 1.00 19.12 202 VAL B C 1
ATOM 5589 O O . VAL B 1 202 ? 8.824 19.155 28.081 1.00 18.14 202 VAL B O 1
ATOM 5593 N N . PHE B 1 203 ? 9.586 21.051 29.059 1.00 19.12 203 PHE B N 1
ATOM 5594 C CA . PHE B 1 203 ? 8.365 21.234 29.864 1.00 19.09 203 PHE B CA 1
ATOM 5595 C C . PHE B 1 203 ? 7.106 21.386 28.993 1.00 18.23 203 PHE B C 1
ATOM 5596 O O . PHE B 1 203 ? 6.070 20.780 29.271 1.00 16.92 203 PHE B O 1
ATOM 5604 N N . ARG B 1 204 ? 7.205 22.199 27.943 1.00 19.33 204 ARG B N 1
ATOM 5605 C CA . ARG B 1 204 ? 6.064 22.455 27.073 1.00 19.75 204 ARG B CA 1
ATOM 5606 C C . ARG B 1 204 ? 5.675 21.208 26.278 1.00 19.83 204 ARG B C 1
ATOM 5607 O O . ARG B 1 204 ? 4.489 21.022 25.971 1.00 18.80 204 ARG B O 1
ATOM 5615 N N . SER B 1 205 ? 6.662 20.377 25.925 1.00 19.35 205 SER B N 1
ATOM 5616 C CA . SER B 1 205 ? 6.365 19.111 25.233 1.00 20.55 205 SER B CA 1
ATOM 5617 C C . SER B 1 205 ? 5.511 18.194 26.119 1.00 20.35 205 SER B C 1
ATOM 5618 O O . SER B 1 205 ? 4.542 17.586 25.640 1.00 20.04 205 SER B O 1
ATOM 5621 N N . MET B 1 206 ? 5.840 18.126 27.411 1.00 19.85 206 MET B N 1
ATOM 5622 C CA . MET B 1 206 ? 4.989 17.396 28.346 1.00 20.46 206 MET B CA 1
ATOM 5623 C C . MET B 1 206 ? 3.594 18.033 28.490 1.00 20.24 206 MET B C 1
ATOM 5624 O O . MET B 1 206 ? 2.629 17.304 28.534 1.00 20.65 206 MET B O 1
ATOM 5629 N N . GLN B 1 207 ? 3.494 19.366 28.545 1.00 20.43 207 GLN B N 1
ATOM 5630 C CA . GLN B 1 207 ? 2.182 20.046 28.605 1.00 21.45 207 GLN B CA 1
ATOM 5631 C C . GLN B 1 207 ? 1.268 19.705 27.435 1.00 21.09 207 GLN B C 1
ATOM 5632 O O . GLN B 1 207 ? 0.094 19.412 27.645 1.00 21.02 207 GLN B O 1
ATOM 5638 N N . GLU B 1 208 ? 1.800 19.801 26.208 1.00 20.58 208 GLU B N 1
ATOM 5639 C CA . GLU B 1 208 ? 1.057 19.428 24.992 1.00 20.97 208 GLU B CA 1
ATOM 5640 C C . GLU B 1 208 ? 0.568 17.986 24.980 1.00 20.10 208 GLU B C 1
ATOM 5641 O O . GLU B 1 208 ? -0.619 17.743 24.693 1.00 19.64 208 GLU B O 1
ATOM 5647 N N . PHE B 1 209 ? 1.434 17.021 25.326 1.00 18.47 209 PHE B N 1
ATOM 5648 C CA . PHE B 1 209 ? 0.968 15.634 25.344 1.00 18.20 209 PHE B CA 1
ATOM 5649 C C . PHE B 1 209 ? -0.051 15.370 26.454 1.00 18.66 209 PHE B C 1
ATOM 5650 O O . PHE B 1 209 ? -1.049 14.677 26.238 1.00 18.66 209 PHE B O 1
ATOM 5658 N N . TYR B 1 210 ? 0.184 15.961 27.626 1.00 19.48 210 TYR B N 1
ATOM 5659 C CA . TYR B 1 210 ? -0.738 15.850 28.747 1.00 19.98 210 TYR B CA 1
ATOM 5660 C C . TYR B 1 210 ? -2.141 16.360 28.394 1.00 20.49 210 TYR B C 1
ATOM 5661 O O . TYR B 1 210 ? -3.138 15.726 28.732 1.00 20.55 210 TYR B O 1
ATOM 5670 N N . GLU B 1 211 ? -2.191 17.499 27.717 1.00 21.64 211 GLU B N 1
ATOM 5671 C CA . GLU B 1 211 ? -3.429 18.111 27.236 1.00 23.44 211 GLU B CA 1
ATOM 5672 C C . GLU B 1 211 ? -4.146 17.175 26.256 1.00 23.57 211 GLU B C 1
ATOM 5673 O O . GLU B 1 211 ? -5.392 17.149 26.192 1.00 23.18 211 GLU B O 1
ATOM 5679 N N . ASP B 1 212 ? -3.353 16.378 25.528 1.00 23.10 212 ASP B N 1
ATOM 5680 C CA . ASP B 1 212 ? -3.867 15.400 24.575 1.00 22.44 212 ASP B CA 1
ATOM 5681 C C . ASP B 1 212 ? -4.144 14.062 25.269 1.00 22.12 212 ASP B C 1
ATOM 5682 O O . ASP B 1 212 ? -4.399 13.058 24.613 1.00 22.36 212 ASP B O 1
ATOM 5687 N N . ASN B 1 213 ? -4.075 14.044 26.602 1.00 21.90 213 ASN B N 1
ATOM 5688 C CA . ASN B 1 213 ? -4.406 12.846 27.399 1.00 21.54 213 ASN B CA 1
ATOM 5689 C C . ASN B 1 213 ? -3.434 11.677 27.130 1.00 20.89 213 ASN B C 1
ATOM 5690 O O . ASN B 1 213 ? -3.849 10.515 27.016 1.00 20.95 213 ASN B O 1
ATOM 5695 N N . VAL B 1 214 ? -2.139 12.025 27.061 1.00 19.26 214 VAL B N 1
ATOM 5696 C CA . VAL B 1 214 ? -1.000 11.092 27.017 1.00 18.32 214 VAL B CA 1
ATOM 5697 C C . VAL B 1 214 ? -0.199 11.298 28.308 1.00 17.64 214 VAL B C 1
ATOM 5698 O O . VAL B 1 214 ? 0.118 12.432 28.693 1.00 18.27 214 VAL B O 1
ATOM 5702 N N . LEU B 1 215 ? 0.121 10.217 28.995 1.00 16.87 215 LEU B N 1
ATOM 5703 C CA . LEU B 1 215 ? 0.686 10.349 30.336 1.00 17.26 215 LEU B CA 1
ATOM 5704 C C . LEU B 1 215 ? 2.151 9.920 30.476 1.00 16.64 215 LEU B C 1
ATOM 5705 O O . LEU B 1 215 ? 2.707 9.941 31.574 1.00 15.19 215 LEU B O 1
ATOM 5710 N N . TYR B 1 216 ? 2.787 9.546 29.366 1.00 15.75 216 TYR B N 1
ATOM 5711 C CA . TYR B 1 216 ? 4.178 9.048 29.459 1.00 15.00 216 TYR B CA 1
ATOM 5712 C C . TYR B 1 216 ? 4.816 9.188 28.102 1.00 14.98 216 TYR B C 1
ATOM 5713 O O . TYR B 1 216 ? 4.121 8.987 27.097 1.00 15.27 216 TYR B O 1
ATOM 5722 N N . MET B 1 217 ? 6.109 9.555 28.058 1.00 14.84 217 MET B N 1
ATOM 5723 C CA . MET B 1 217 ? 6.826 9.698 26.780 1.00 15.93 217 MET B CA 1
ATOM 5724 C C . MET B 1 217 ? 8.207 9.050 26.818 1.00 15.30 217 MET B C 1
ATOM 5725 O O . MET B 1 217 ? 8.941 9.193 27.795 1.00 15.88 217 MET B O 1
ATOM 5730 N N . GLU B 1 218 ? 8.555 8.358 25.742 1.00 15.51 218 GLU B N 1
ATOM 5731 C CA . GLU B 1 218 ? 9.937 7.980 25.467 1.00 16.23 218 GLU B CA 1
ATOM 5732 C C . GLU B 1 218 ? 10.406 8.704 24.193 1.00 17.03 218 GLU B C 1
ATOM 5733 O O . GLU B 1 218 ? 9.742 8.645 23.144 1.00 15.94 218 GLU B O 1
ATOM 5739 N N . ILE B 1 219 ? 11.554 9.372 24.316 1.00 17.03 219 ILE B N 1
ATOM 5740 C CA . ILE B 1 219 ? 12.072 10.302 23.328 1.00 17.22 219 ILE B CA 1
ATOM 5741 C C . ILE B 1 219 ? 13.436 9.827 22.817 1.00 17.62 219 ILE B C 1
ATOM 5742 O O . ILE B 1 219 ? 14.336 9.532 23.629 1.00 17.65 219 ILE B O 1
ATOM 5747 N N . ARG B 1 220 ? 13.573 9.703 21.491 1.00 17.59 220 ARG B N 1
ATOM 5748 C CA . ARG B 1 220 ? 14.900 9.568 20.857 1.00 18.15 220 ARG B CA 1
ATOM 5749 C C . ARG B 1 220 ? 15.540 10.933 20.909 1.00 18.32 220 ARG B C 1
ATOM 5750 O O . ARG B 1 220 ? 14.989 11.893 20.378 1.00 18.57 220 ARG B O 1
ATOM 5758 N N . ALA B 1 221 ? 16.707 11.019 21.531 1.00 17.96 221 ALA B N 1
ATOM 5759 C CA . ALA B 1 221 ? 17.311 12.307 21.788 1.00 18.31 221 ALA B CA 1
ATOM 5760 C C . ALA B 1 221 ? 18.756 12.237 21.381 1.00 18.77 221 ALA B C 1
ATOM 5761 O O . ALA B 1 221 ? 19.466 11.343 21.827 1.00 17.75 221 ALA B O 1
ATOM 5763 N N . ARG B 1 222 ? 19.173 13.176 20.534 1.00 19.61 222 ARG B N 1
ATOM 5764 C CA . ARG B 1 222 ? 20.563 13.252 20.041 1.00 21.00 222 ARG B CA 1
ATOM 5765 C C . ARG B 1 222 ? 21.514 13.746 21.149 1.00 21.51 222 ARG B C 1
ATOM 5766 O O . ARG B 1 222 ? 22.735 13.540 21.084 1.00 21.14 222 ARG B O 1
ATOM 5774 N N . LEU B 1 223 ? 20.931 14.369 22.174 1.00 21.68 223 LEU B N 1
ATOM 5775 C CA . LEU B 1 223 ? 21.692 14.941 23.276 1.00 22.93 223 LEU B CA 1
ATOM 5776 C C . LEU B 1 223 ? 22.789 15.867 22.748 1.00 23.16 223 LEU B C 1
ATOM 5777 O O . LEU B 1 223 ? 23.948 15.748 23.145 1.00 23.41 223 LEU B O 1
ATOM 5782 N N . LEU B 1 224 ? 22.413 16.791 21.865 1.00 24.15 224 LEU B N 1
ATOM 5783 C CA . LEU B 1 224 ? 23.361 17.755 21.287 1.00 25.13 224 LEU B CA 1
ATOM 5784 C C . LEU B 1 224 ? 23.749 18.759 22.366 1.00 25.28 224 LEU B C 1
ATOM 5785 O O . LEU B 1 224 ? 22.979 18.957 23.302 1.00 25.09 224 LEU B O 1
ATOM 5790 N N . PRO B 1 225 ? 24.939 19.388 22.247 1.00 25.79 225 PRO B N 1
ATOM 5791 C CA . PRO B 1 225 ? 25.372 20.291 23.338 1.00 25.96 225 PRO B CA 1
ATOM 5792 C C . PRO B 1 225 ? 24.399 21.435 23.602 1.00 25.47 225 PRO B C 1
ATOM 5793 O O . PRO B 1 225 ? 23.979 22.118 22.676 1.00 25.63 225 PRO B O 1
ATOM 5797 N N . VAL B 1 226 ? 24.006 21.594 24.863 1.00 25.78 226 VAL B N 1
ATOM 5798 C CA . VAL B 1 226 ? 23.161 22.718 25.281 1.00 25.69 226 VAL B CA 1
ATOM 5799 C C . VAL B 1 226 ? 24.100 23.823 25.782 1.00 26.33 226 VAL B C 1
ATOM 5800 O O . VAL B 1 226 ? 25.139 23.545 26.396 1.00 25.86 226 VAL B O 1
ATOM 5804 N N . TYR B 1 227 ? 23.749 25.067 25.484 1.00 27.02 227 TYR B N 1
ATOM 5805 C CA . TYR B 1 227 ? 24.698 26.160 25.655 1.00 28.72 227 TYR B CA 1
ATOM 5806 C C . TYR B 1 227 ? 24.115 27.343 26.450 1.00 29.27 227 TYR B C 1
ATOM 5807 O O . TYR B 1 227 ? 22.902 27.482 26.591 1.00 29.52 227 TYR B O 1
ATOM 5816 N N . GLU B 1 228 ? 25.015 28.166 26.980 1.00 31.27 228 GLU B N 1
ATOM 5817 C CA . GLU B 1 228 ? 24.684 29.317 27.822 1.00 32.25 228 GLU B CA 1
ATOM 5818 C C . GLU B 1 228 ? 24.946 30.615 27.052 1.00 33.65 228 GLU B C 1
ATOM 5819 O O . GLU B 1 228 ? 25.683 30.598 26.054 1.00 34.13 228 GLU B O 1
ATOM 5825 N N . LEU B 1 229 ? 24.368 31.731 27.508 1.00 34.77 229 LEU B N 1
ATOM 5826 C CA . LEU B 1 229 ? 24.576 33.052 26.864 1.00 36.24 229 LEU B CA 1
ATOM 5827 C C . LEU B 1 229 ? 26.046 33.361 26.625 1.00 36.75 229 LEU B C 1
ATOM 5828 O O . LEU B 1 229 ? 26.413 33.925 25.594 1.00 37.68 229 LEU B O 1
ATOM 5833 N N . SER B 1 230 ? 26.876 32.964 27.580 1.00 37.59 230 SER B N 1
ATOM 5834 C CA . SER B 1 230 ? 28.314 33.199 27.564 1.00 38.16 230 SER B CA 1
ATOM 5835 C C . SER B 1 230 ? 29.062 32.400 26.507 1.00 38.43 230 SER B C 1
ATOM 5836 O O . SER B 1 230 ? 30.243 32.636 26.279 1.00 38.53 230 SER B O 1
ATOM 5839 N N . GLY B 1 231 ? 28.391 31.428 25.893 1.00 38.77 231 GLY B N 1
ATOM 5840 C CA . GLY B 1 231 ? 29.047 30.527 24.951 1.00 38.74 231 GLY B CA 1
ATOM 5841 C C . GLY B 1 231 ? 29.470 29.176 25.508 1.00 38.86 231 GLY B C 1
ATOM 5842 O O . GLY B 1 231 ? 29.849 28.290 24.741 1.00 39.03 231 GLY B O 1
ATOM 5843 N N . GLU B 1 232 ? 29.419 29.015 26.830 1.00 38.51 232 GLU B N 1
ATOM 5844 C CA . GLU B 1 232 ? 29.712 27.714 27.482 1.00 38.60 232 GLU B CA 1
ATOM 5845 C C . GLU B 1 232 ? 28.781 26.595 26.970 1.00 37.86 232 GLU B C 1
ATOM 5846 O O . GLU B 1 232 ? 27.584 26.832 26.798 1.00 37.89 232 GLU B O 1
ATOM 5852 N N . HIS B 1 233 ? 29.332 25.400 26.741 1.00 37.24 233 HIS B N 1
ATOM 5853 C CA . HIS B 1 233 ? 28.558 24.219 26.305 1.00 36.84 233 HIS B CA 1
ATOM 5854 C C . HIS B 1 233 ? 28.513 23.134 27.387 1.00 35.05 233 HIS B C 1
ATOM 5855 O O . HIS B 1 233 ? 29.513 22.886 28.060 1.00 34.78 233 HIS B O 1
ATOM 5862 N N . HIS B 1 234 ? 27.361 22.479 27.540 1.00 32.73 234 HIS B N 1
ATOM 5863 C CA . HIS B 1 234 ? 27.225 21.328 28.446 1.00 30.44 234 HIS B CA 1
ATOM 5864 C C . HIS B 1 234 ? 27.355 20.002 27.694 1.00 29.61 234 HIS B C 1
ATOM 5865 O O . HIS B 1 234 ? 27.339 19.990 26.472 1.00 28.84 234 HIS B O 1
ATOM 5872 N N . ASP B 1 235 ? 27.449 18.885 28.415 1.00 28.14 235 ASP B N 1
ATOM 5873 C CA . ASP B 1 235 ? 27.600 17.571 27.776 1.00 28.31 235 ASP B CA 1
ATOM 5874 C C . ASP B 1 235 ? 26.338 16.655 27.844 1.00 27.80 235 ASP B C 1
ATOM 5875 O O . ASP B 1 235 ? 25.258 17.103 28.255 1.00 27.00 235 ASP B O 1
ATOM 5880 N N . GLU B 1 236 ? 26.491 15.393 27.421 1.00 27.06 236 GLU B N 1
ATOM 5881 C CA . GLU B 1 236 ? 25.376 14.426 27.353 1.00 27.28 236 GLU B CA 1
ATOM 5882 C C . GLU B 1 236 ? 24.808 14.131 28.730 1.00 27.22 236 GLU B C 1
ATOM 5883 O O . GLU B 1 236 ? 23.598 14.060 28.904 1.00 27.02 236 GLU B O 1
ATOM 5889 N N . GLU B 1 237 ? 25.699 13.959 29.692 1.00 26.91 237 GLU B N 1
ATOM 5890 C CA . GLU B 1 237 ? 25.334 13.690 31.077 1.00 27.76 237 GLU B CA 1
ATOM 5891 C C . GLU B 1 237 ? 24.448 14.816 31.621 1.00 26.45 237 GLU B C 1
ATOM 5892 O O . GLU B 1 237 ? 23.438 14.570 32.295 1.00 27.13 237 GLU B O 1
ATOM 5898 N N . TRP B 1 238 ? 24.813 16.045 31.287 1.00 25.02 238 TRP B N 1
ATOM 5899 C CA . TRP B 1 238 ? 24.074 17.232 31.708 1.00 24.31 238 TRP B CA 1
ATOM 5900 C C . TRP B 1 238 ? 22.648 17.293 31.102 1.00 23.36 238 TRP B C 1
ATOM 5901 O O . TRP B 1 238 ? 21.678 17.689 31.790 1.00 22.77 238 TRP B O 1
ATOM 5912 N N . SER B 1 239 ? 22.502 16.910 29.834 1.00 21.40 239 SER B N 1
ATOM 5913 C CA . SER B 1 239 ? 21.160 16.947 29.218 1.00 20.61 239 SER B CA 1
ATOM 5914 C C . SER B 1 239 ? 20.254 15.870 29.787 1.00 20.01 239 SER B C 1
ATOM 5915 O O . SER B 1 239 ? 19.058 16.125 30.004 1.00 19.37 239 SER B O 1
ATOM 5918 N N . VAL B 1 240 ? 20.819 14.694 30.056 1.00 19.75 240 VAL B N 1
ATOM 5919 C CA . VAL B 1 240 ? 20.051 13.591 30.674 1.00 21.28 240 VAL B CA 1
ATOM 5920 C C . VAL B 1 240 ? 19.556 13.990 32.062 1.00 21.71 240 VAL B C 1
ATOM 5921 O O . VAL B 1 240 ? 18.398 13.756 32.403 1.00 21.84 240 VAL B O 1
ATOM 5925 N N . LYS B 1 241 ? 20.440 14.613 32.840 1.00 22.10 241 LYS B N 1
ATOM 5926 C CA . LYS B 1 241 ? 20.105 15.076 34.183 1.00 22.94 241 LYS B CA 1
ATOM 5927 C C . LYS B 1 241 ? 19.016 16.154 34.091 1.00 21.91 241 LYS B C 1
ATOM 5928 O O . LYS B 1 241 ? 18.054 16.143 34.855 1.00 21.77 241 LYS B O 1
ATOM 5934 N N . THR B 1 242 ? 19.150 17.045 33.115 1.00 21.85 242 THR B N 1
ATOM 5935 C CA . THR B 1 242 ? 18.156 18.101 32.853 1.00 21.48 242 THR B CA 1
ATOM 5936 C C . THR B 1 242 ? 16.776 17.540 32.446 1.00 21.70 242 THR B C 1
ATOM 5937 O O . THR B 1 242 ? 15.748 18.041 32.930 1.00 22.15 242 THR B O 1
ATOM 5941 N N . TYR B 1 243 ? 16.741 16.503 31.592 1.00 21.57 243 TYR B N 1
ATOM 5942 C CA . TYR B 1 243 ? 15.463 15.852 31.226 1.00 21.70 243 TYR B CA 1
ATOM 5943 C C . TYR B 1 243 ? 14.775 15.251 32.462 1.00 21.89 243 TYR B C 1
ATOM 5944 O O . TYR B 1 243 ? 13.550 15.371 32.625 1.00 21.21 243 TYR B O 1
ATOM 5953 N N . GLN B 1 244 ? 15.570 14.584 33.307 1.00 21.47 244 GLN B N 1
ATOM 5954 C CA . GLN B 1 244 ? 15.072 13.946 34.535 1.00 21.69 244 GLN B CA 1
ATOM 5955 C C . GLN B 1 244 ? 14.485 14.999 35.500 1.00 21.76 244 GLN B C 1
ATOM 5956 O O . GLN B 1 244 ? 13.398 14.795 36.040 1.00 20.74 244 GLN B O 1
ATOM 5962 N N . GLU B 1 245 ? 15.209 16.119 35.665 1.00 22.03 245 GLU B N 1
ATOM 5963 C CA . GLU B 1 245 ? 14.834 17.225 36.563 1.00 22.37 245 GLU B CA 1
ATOM 5964 C C . GLU B 1 245 ? 13.576 17.977 36.113 1.00 21.95 245 GLU B C 1
ATOM 5965 O O . GLU B 1 245 ? 12.687 18.257 36.934 1.00 20.38 245 GLU B O 1
ATOM 5971 N N . VAL B 1 246 ? 13.507 18.283 34.811 1.00 20.57 246 VAL B N 1
ATOM 5972 C CA . VAL B 1 246 ? 12.338 18.922 34.226 1.00 19.80 246 VAL B CA 1
ATOM 5973 C C . VAL B 1 246 ? 11.110 17.977 34.288 1.00 19.92 246 VAL B C 1
ATOM 5974 O O . VAL B 1 246 ? 10.032 18.403 34.715 1.00 18.90 246 VAL B O 1
ATOM 5978 N N . ALA B 1 247 ? 11.284 16.695 33.936 1.00 19.09 247 ALA B N 1
ATOM 5979 C CA . ALA B 1 247 ? 10.205 15.701 34.105 1.00 19.89 247 ALA B CA 1
ATOM 5980 C C . ALA B 1 247 ? 9.727 15.600 35.568 1.00 20.41 247 ALA B C 1
ATOM 5981 O O . ALA B 1 247 ? 8.534 15.478 35.827 1.00 19.50 247 ALA B O 1
ATOM 5983 N N . GLN B 1 248 ? 10.663 15.655 36.504 1.00 20.91 248 GLN B N 1
ATOM 5984 C CA . GLN B 1 248 ? 10.312 15.574 37.920 1.00 23.18 248 GLN B CA 1
ATOM 5985 C C . GLN B 1 248 ? 9.490 16.770 38.339 1.00 22.83 248 GLN B C 1
ATOM 5986 O O . GLN B 1 248 ? 8.484 16.612 39.036 1.00 23.85 248 GLN B O 1
ATOM 5992 N N . LYS B 1 249 ? 9.900 17.946 37.869 1.00 23.45 249 LYS B N 1
ATOM 5993 C CA . LYS B 1 249 ? 9.164 19.198 38.037 1.00 24.38 249 LYS B CA 1
ATOM 5994 C C . LYS B 1 249 ? 7.725 19.111 37.483 1.00 24.60 249 LYS B C 1
ATOM 5995 O O . LYS B 1 249 ? 6.761 19.473 38.170 1.00 23.47 249 LYS B O 1
ATOM 6001 N N . PHE B 1 250 ? 7.592 18.632 36.245 1.00 23.30 250 PHE B N 1
ATOM 6002 C CA . PHE B 1 250 ? 6.282 18.425 35.641 1.00 23.17 250 PHE B CA 1
ATOM 6003 C C . PHE B 1 250 ? 5.369 17.481 36.452 1.00 23.45 250 PHE B C 1
ATOM 6004 O O . PHE B 1 250 ? 4.210 17.809 36.709 1.00 23.56 250 PHE B O 1
ATOM 6012 N N . VAL B 1 251 ? 5.897 16.326 36.860 1.00 24.02 251 VAL B N 1
ATOM 6013 C CA . VAL B 1 251 ? 5.129 15.344 37.639 1.00 24.89 251 VAL B CA 1
ATOM 6014 C C . VAL B 1 251 ? 4.638 15.941 38.993 1.00 25.88 251 VAL B C 1
ATOM 6015 O O . VAL B 1 251 ? 3.497 15.690 39.426 1.00 25.65 251 VAL B O 1
ATOM 6019 N N . GLU B 1 252 ? 5.473 16.780 39.606 1.00 26.61 252 GLU B N 1
ATOM 6020 C CA . GLU B 1 252 ? 5.100 17.505 40.821 1.00 27.97 252 GLU B CA 1
ATOM 6021 C C . GLU B 1 252 ? 3.779 18.249 40.736 1.00 27.87 252 GLU B C 1
ATOM 6022 O O . GLU B 1 252 ? 3.046 18.267 41.700 1.00 28.68 252 GLU B O 1
ATOM 6028 N N . THR B 1 253 ? 3.473 18.873 39.601 1.00 27.94 253 THR B N 1
ATOM 6029 C CA . THR B 1 253 ? 2.199 19.574 39.462 1.00 28.12 253 THR B CA 1
ATOM 6030 C C . THR B 1 253 ? 1.192 18.867 38.550 1.00 27.26 253 THR B C 1
ATOM 6031 O O . THR B 1 253 ? 0.106 19.390 38.308 1.00 27.35 253 THR B O 1
ATOM 6035 N N . HIS B 1 254 ? 1.562 17.695 38.039 1.00 26.40 254 HIS B N 1
ATOM 6036 C CA . HIS B 1 254 ? 0.680 16.897 37.198 1.00 25.75 254 HIS B CA 1
ATOM 6037 C C . HIS B 1 254 ? 0.810 15.458 37.678 1.00 26.08 254 HIS B C 1
ATOM 6038 O O . HIS B 1 254 ? 1.448 14.636 37.000 1.00 25.18 254 HIS B O 1
ATOM 6045 N N . PRO B 1 255 ? 0.204 15.140 38.850 1.00 26.25 255 PRO B N 1
ATOM 6046 C CA . PRO B 1 255 ? 0.541 13.882 39.527 1.00 26.32 255 PRO B CA 1
ATOM 6047 C C . PRO B 1 255 ? 0.099 12.608 38.797 1.00 26.36 255 PRO B C 1
ATOM 6048 O O . PRO B 1 255 ? 0.638 11.532 39.086 1.00 27.11 255 PRO B O 1
ATOM 6052 N N . GLU B 1 256 ? -0.838 12.714 37.855 1.00 25.68 256 GLU B N 1
ATOM 6053 C CA . GLU B 1 256 ? -1.181 11.552 37.009 1.00 25.89 256 GLU B CA 1
ATOM 6054 C C . GLU B 1 256 ? -0.180 11.259 35.858 1.00 25.13 256 GLU B C 1
ATOM 6055 O O . GLU B 1 256 ? -0.179 10.149 35.297 1.00 25.37 256 GLU B O 1
ATOM 6061 N N . PHE B 1 257 ? 0.652 12.243 35.519 1.00 23.68 257 PHE B N 1
ATOM 6062 C CA . PHE B 1 257 ? 1.716 12.069 34.527 1.00 23.26 257 PHE B CA 1
ATOM 6063 C C . PHE B 1 257 ? 2.800 11.102 35.052 1.00 23.52 257 PHE B C 1
ATOM 6064 O O . PHE B 1 257 ? 3.265 11.249 36.179 1.00 23.41 257 PHE B O 1
ATOM 6072 N N . ILE B 1 258 ? 3.182 10.121 34.230 1.00 22.65 258 ILE B N 1
ATOM 6073 C CA . ILE B 1 258 ? 4.169 9.110 34.617 1.00 22.50 258 ILE B CA 1
ATOM 6074 C C . ILE B 1 258 ? 5.602 9.679 34.487 1.00 22.57 258 ILE B C 1
ATOM 6075 O O . ILE B 1 258 ? 6.407 9.526 35.399 1.00 22.79 258 ILE B O 1
ATOM 6080 N N . GLY B 1 259 ? 5.909 10.361 33.387 1.00 21.86 259 GLY B N 1
ATOM 6081 C CA . GLY B 1 259 ? 7.234 10.944 33.234 1.00 22.26 259 GLY B CA 1
ATOM 6082 C C . GLY B 1 259 ? 7.827 10.659 31.865 1.00 22.16 259 GLY B C 1
ATOM 6083 O O . GLY B 1 259 ? 7.095 10.421 30.893 1.00 22.73 259 GLY B O 1
ATOM 6084 N N . ILE B 1 260 ? 9.146 10.713 31.764 1.00 21.61 260 ILE B N 1
ATOM 6085 C CA . ILE B 1 260 ? 9.768 10.475 30.464 1.00 21.77 260 ILE B CA 1
ATOM 6086 C C . ILE B 1 260 ? 11.004 9.593 30.586 1.00 21.03 260 ILE B C 1
ATOM 6087 O O . ILE B 1 260 ? 11.655 9.571 31.628 1.00 21.21 260 ILE B O 1
ATOM 6092 N N . LYS B 1 261 ? 11.330 8.893 29.511 1.00 19.34 261 LYS B N 1
ATOM 6093 C CA . LYS B 1 261 ? 12.639 8.290 29.375 1.00 19.39 261 LYS B CA 1
ATOM 6094 C C . LYS B 1 261 ? 13.285 8.677 28.034 1.00 19.51 261 LYS B C 1
ATOM 6095 O O . LYS B 1 261 ? 12.599 9.130 27.092 1.00 17.84 261 LYS B O 1
ATOM 6101 N N . ILE B 1 262 ? 14.605 8.488 27.966 1.00 19.18 262 ILE B N 1
ATOM 6102 C CA . ILE B 1 262 ? 15.422 8.928 26.856 1.00 19.15 262 ILE B CA 1
ATOM 6103 C C . ILE B 1 262 ? 16.030 7.695 26.179 1.00 18.80 262 ILE B C 1
ATOM 6104 O O . ILE B 1 262 ? 16.560 6.777 26.843 1.00 17.96 262 ILE B O 1
ATOM 6109 N N . ILE B 1 263 ? 15.906 7.664 24.863 1.00 17.86 263 ILE B N 1
ATOM 6110 C CA . ILE B 1 263 ? 16.637 6.717 24.045 1.00 17.54 263 ILE B CA 1
ATOM 6111 C C . ILE B 1 263 ? 17.716 7.550 23.367 1.00 17.61 263 ILE B C 1
ATOM 6112 O O . ILE B 1 263 ? 17.422 8.403 22.524 1.00 15.95 263 ILE B O 1
ATOM 6117 N N . TYR B 1 264 ? 18.970 7.340 23.762 1.00 18.02 264 TYR B N 1
ATOM 6118 C CA . TYR B 1 264 ? 20.063 8.100 23.144 1.00 18.65 264 TYR B CA 1
ATOM 6119 C C . TYR B 1 264 ? 20.188 7.685 21.666 1.00 18.40 264 TYR B C 1
ATOM 6120 O O . TYR B 1 264 ? 20.187 6.512 21.361 1.00 18.14 264 TYR B O 1
ATOM 6129 N N . SER B 1 265 ? 20.265 8.655 20.757 1.00 19.13 265 SER B N 1
ATOM 6130 C CA . SER B 1 265 ? 20.328 8.336 19.323 1.00 20.18 265 SER B CA 1
ATOM 6131 C C . SER B 1 265 ? 21.498 9.048 18.640 1.00 20.10 265 SER B C 1
ATOM 6132 O O . SER B 1 265 ? 21.963 10.073 19.125 1.00 20.17 265 SER B O 1
ATOM 6135 N N . ASP B 1 266 ? 22.000 8.475 17.544 1.00 20.39 266 ASP B N 1
ATOM 6136 C CA . ASP B 1 266 ? 22.988 9.166 16.699 1.00 20.58 266 ASP B CA 1
ATOM 6137 C C . ASP B 1 266 ? 22.675 8.946 15.199 1.00 20.65 266 ASP B C 1
ATOM 6138 O O . ASP B 1 266 ? 21.911 8.064 14.833 1.00 20.31 266 ASP B O 1
ATOM 6143 N N . HIS B 1 267 ? 23.264 9.766 14.347 1.00 21.01 267 HIS B N 1
ATOM 6144 C CA . HIS B 1 267 ? 22.818 9.885 12.966 1.00 21.42 267 HIS B CA 1
ATOM 6145 C C . HIS B 1 267 ? 23.509 8.807 12.120 1.00 22.49 267 HIS B C 1
ATOM 6146 O O . HIS B 1 267 ? 24.736 8.624 12.200 1.00 22.02 267 HIS B O 1
ATOM 6153 N N . ARG B 1 268 ? 22.721 8.109 11.301 1.00 22.68 268 ARG B N 1
ATOM 6154 C CA . ARG B 1 268 ? 23.213 6.988 10.499 1.00 23.48 268 ARG B CA 1
ATOM 6155 C C . ARG B 1 268 ? 24.047 7.351 9.254 1.00 24.08 268 ARG B C 1
ATOM 6156 O O . ARG B 1 268 ? 24.344 6.478 8.429 1.00 24.05 268 ARG B O 1
ATOM 6164 N N . SER B 1 269 ? 24.408 8.620 9.100 1.00 25.52 269 SER B N 1
ATOM 6165 C CA . SER B 1 269 ? 25.369 9.018 8.054 1.00 26.41 269 SER B CA 1
ATOM 6166 C C . SER B 1 269 ? 26.824 8.890 8.552 1.00 27.42 269 SER B C 1
ATOM 6167 O O . SER B 1 269 ? 27.771 8.922 7.758 1.00 27.69 269 SER B O 1
ATOM 6170 N N . LYS B 1 270 ? 26.988 8.727 9.866 1.00 27.99 270 LYS B N 1
ATOM 6171 C CA . LYS B 1 270 ? 28.306 8.752 10.517 1.00 27.67 270 LYS B CA 1
ATOM 6172 C C . LYS B 1 270 ? 29.142 7.471 10.326 1.00 28.08 270 LYS B C 1
ATOM 6173 O O . LYS B 1 270 ? 28.607 6.368 10.142 1.00 26.53 270 LYS B O 1
ATOM 6179 N N . ASP B 1 271 ? 30.472 7.617 10.373 1.00 28.54 271 ASP B N 1
ATOM 6180 C CA . ASP B 1 271 ? 31.369 6.484 10.186 1.00 29.56 271 ASP B CA 1
ATOM 6181 C C . ASP B 1 271 ? 31.219 5.511 11.340 1.00 28.88 271 ASP B C 1
ATOM 6182 O O . ASP B 1 271 ? 30.862 5.917 12.447 1.00 29.57 271 ASP B O 1
ATOM 6187 N N . VAL B 1 272 ? 31.499 4.240 11.087 1.00 28.37 272 VAL B N 1
ATOM 6188 C CA . VAL B 1 272 ? 31.373 3.184 12.092 1.00 28.64 272 VAL B CA 1
ATOM 6189 C C . VAL B 1 272 ? 32.169 3.450 13.391 1.00 29.36 272 VAL B C 1
ATOM 6190 O O . VAL B 1 272 ? 31.651 3.215 14.495 1.00 28.88 272 VAL B O 1
ATOM 6194 N N . ALA B 1 273 ? 33.401 3.961 13.265 1.00 28.74 273 ALA B N 1
ATOM 6195 C CA . ALA B 1 273 ? 34.199 4.307 14.452 1.00 29.11 273 ALA B CA 1
ATOM 6196 C C . ALA B 1 273 ? 33.551 5.401 15.309 1.00 28.44 273 ALA B C 1
ATOM 6197 O O . ALA B 1 273 ? 33.640 5.367 16.542 1.00 29.00 273 ALA B O 1
ATOM 6199 N N . VAL B 1 274 ? 32.911 6.372 14.659 1.00 27.91 274 VAL B N 1
ATOM 6200 C CA . VAL B 1 274 ? 32.236 7.451 15.371 1.00 26.98 274 VAL B CA 1
ATOM 6201 C C . VAL B 1 274 ? 31.044 6.877 16.148 1.00 26.68 274 VAL B C 1
ATOM 6202 O O . VAL B 1 274 ? 30.812 7.254 17.297 1.00 26.68 274 VAL B O 1
ATOM 6206 N N . ILE B 1 275 ? 30.293 5.979 15.511 1.00 25.99 275 ILE B N 1
ATOM 6207 C CA . ILE B 1 275 ? 29.177 5.278 16.160 1.00 25.34 275 ILE B CA 1
ATOM 6208 C C . ILE B 1 275 ? 29.642 4.368 17.314 1.00 25.29 275 ILE B C 1
ATOM 6209 O O . ILE B 1 275 ? 28.930 4.221 18.319 1.00 24.34 275 ILE B O 1
ATOM 6214 N N . ALA B 1 276 ? 30.828 3.768 17.186 1.00 24.77 276 ALA B N 1
ATOM 6215 C CA . ALA B 1 276 ? 31.363 2.952 18.290 1.00 24.50 276 ALA B CA 1
ATOM 6216 C C . ALA B 1 276 ? 31.534 3.824 19.556 1.00 24.10 276 ALA B C 1
ATOM 6217 O O . ALA B 1 276 ? 31.291 3.369 20.679 1.00 23.90 276 ALA B O 1
ATOM 6219 N N . GLU B 1 277 ? 31.928 5.077 19.352 1.00 24.58 277 GLU B N 1
ATOM 6220 C CA . GLU B 1 277 ? 32.032 6.054 20.429 1.00 24.94 277 GLU B CA 1
ATOM 6221 C C . GLU B 1 277 ? 30.659 6.359 21.059 1.00 24.50 277 GLU B C 1
ATOM 6222 O O . GLU B 1 277 ? 30.537 6.492 22.278 1.00 23.31 277 GLU B O 1
ATOM 6228 N N . SER B 1 278 ? 29.626 6.450 20.218 1.00 23.98 278 SER B N 1
ATOM 6229 C CA . SER B 1 278 ? 28.266 6.686 20.711 1.00 23.64 278 SER B CA 1
ATOM 6230 C C . SER B 1 278 ? 27.751 5.519 21.518 1.00 23.42 278 SER B C 1
ATOM 6231 O O . SER B 1 278 ? 27.085 5.710 22.531 1.00 23.93 278 SER B O 1
ATOM 6234 N N . ILE B 1 279 ? 28.072 4.313 21.075 1.00 22.60 279 ILE B N 1
ATOM 6235 C CA . ILE B 1 279 ? 27.716 3.109 21.803 1.00 22.37 279 ILE B CA 1
ATOM 6236 C C . ILE B 1 279 ? 28.381 3.047 23.197 1.00 22.83 279 ILE B C 1
ATOM 6237 O O . ILE B 1 279 ? 27.753 2.613 24.167 1.00 22.52 279 ILE B O 1
ATOM 6242 N N . ARG B 1 280 ? 29.640 3.480 23.300 1.00 22.66 280 ARG B N 1
ATOM 6243 C CA . ARG B 1 280 ? 30.308 3.507 24.611 1.00 22.70 280 ARG B CA 1
ATOM 6244 C C . ARG B 1 280 ? 29.673 4.568 25.507 1.00 22.45 280 ARG B C 1
ATOM 6245 O O . ARG B 1 280 ? 29.452 4.345 26.708 1.00 22.57 280 ARG B O 1
ATOM 6253 N N . MET B 1 281 ? 29.356 5.707 24.906 1.00 22.38 281 MET B N 1
ATOM 6254 C CA . MET B 1 281 ? 28.624 6.763 25.593 1.00 23.33 281 MET B CA 1
ATOM 6255 C C . MET B 1 281 ? 27.275 6.240 26.123 1.00 23.62 281 MET B C 1
ATOM 6256 O O . MET B 1 281 ? 26.914 6.481 27.293 1.00 23.56 281 MET B O 1
ATOM 6261 N N . ALA B 1 282 ? 26.542 5.506 25.282 1.00 24.42 282 ALA B N 1
ATOM 6262 C CA . ALA B 1 282 ? 25.242 4.929 25.698 1.00 25.01 282 ALA B CA 1
ATOM 6263 C C . ALA B 1 282 ? 25.364 4.012 26.915 1.00 25.61 282 ALA B C 1
ATOM 6264 O O . ALA B 1 282 ? 24.583 4.149 27.882 1.00 25.37 282 ALA B O 1
ATOM 6266 N N . MET B 1 283 ? 26.329 3.082 26.874 1.00 25.80 283 MET B N 1
ATOM 6267 C CA . MET B 1 283 ? 26.599 2.218 28.030 1.00 27.43 283 MET B CA 1
ATOM 6268 C C . MET B 1 283 ? 26.882 3.029 29.297 1.00 26.76 283 MET B C 1
ATOM 6269 O O . MET B 1 283 ? 26.306 2.752 30.358 1.00 27.82 283 MET B O 1
ATOM 6274 N N . GLY B 1 284 ? 27.744 4.034 29.185 1.00 26.48 284 GLY B N 1
ATOM 6275 C CA . GLY B 1 284 ? 28.057 4.908 30.324 1.00 25.84 284 GLY B CA 1
ATOM 6276 C C . GLY B 1 284 ? 26.836 5.638 30.878 1.00 26.28 284 GLY B C 1
ATOM 6277 O O . GLY B 1 284 ? 26.660 5.767 32.101 1.00 25.22 284 GLY B O 1
ATOM 6278 N N . LEU B 1 285 ? 25.996 6.135 29.973 1.00 25.88 285 LEU B N 1
ATOM 6279 C CA . LEU B 1 285 ? 24.796 6.865 30.365 1.00 25.99 285 LEU B CA 1
ATOM 6280 C C . LEU B 1 285 ? 23.817 5.935 31.072 1.00 26.13 285 LEU B C 1
ATOM 6281 O O . LEU B 1 285 ? 23.094 6.362 31.993 1.00 25.77 285 LEU B O 1
ATOM 6286 N N . ARG B 1 286 ? 23.793 4.670 30.647 1.00 26.51 286 ARG B N 1
ATOM 6287 C CA . ARG B 1 286 ? 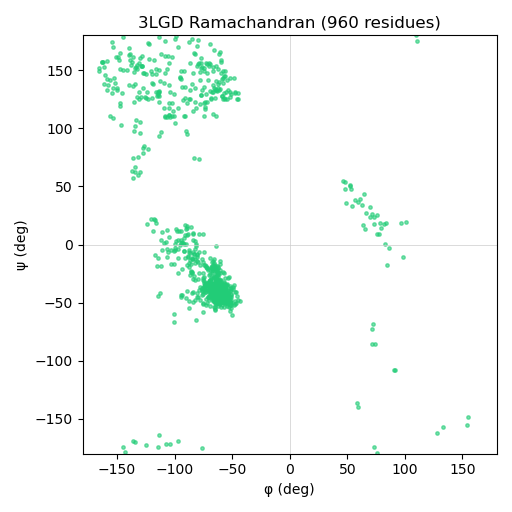22.934 3.664 31.287 1.00 27.35 286 ARG B CA 1
ATOM 6288 C C . ARG B 1 286 ? 23.355 3.333 32.726 1.00 27.78 286 ARG B C 1
ATOM 6289 O O . ARG B 1 286 ? 22.494 3.108 33.576 1.00 27.16 286 ARG B O 1
ATOM 6297 N N . ILE B 1 287 ? 24.672 3.276 32.973 1.00 27.89 287 ILE B N 1
ATOM 6298 C CA . ILE B 1 287 ? 25.226 3.083 34.328 1.00 28.48 287 ILE B CA 1
ATOM 6299 C C . ILE B 1 287 ? 24.889 4.267 35.230 1.00 28.21 287 ILE B C 1
ATOM 6300 O O . ILE B 1 287 ? 24.493 4.083 36.374 1.00 28.85 287 ILE B O 1
ATOM 6305 N N . LYS B 1 288 ? 25.081 5.473 34.701 1.00 27.94 288 LYS B N 1
ATOM 6306 C CA . LYS B 1 288 ? 24.919 6.703 35.449 1.00 28.39 288 LYS B CA 1
ATOM 6307 C C . LYS B 1 288 ? 23.430 7.008 35.678 1.00 27.67 288 LYS B C 1
ATOM 6308 O O . LYS B 1 288 ? 23.048 7.497 36.735 1.00 25.96 288 LYS B O 1
ATOM 6314 N N . PHE B 1 289 ? 22.597 6.701 34.686 1.00 26.55 289 PHE B N 1
ATOM 6315 C CA . PHE B 1 289 ? 21.176 7.024 34.772 1.00 26.67 289 PHE B CA 1
ATOM 6316 C C . PHE B 1 289 ? 20.272 5.837 34.439 1.00 26.41 289 PHE B C 1
ATOM 6317 O O . PHE B 1 289 ? 19.501 5.931 33.474 1.00 26.42 289 PHE B O 1
ATOM 6325 N N . PRO B 1 290 ? 20.331 4.731 35.238 1.00 26.68 290 PRO B N 1
ATOM 6326 C CA . PRO B 1 290 ? 19.638 3.506 34.812 1.00 26.65 290 PRO B CA 1
ATOM 6327 C C . PRO B 1 290 ? 18.109 3.667 34.766 1.00 26.40 290 PRO B C 1
ATOM 6328 O O . PRO B 1 290 ? 17.424 2.909 34.082 1.00 27.30 290 PRO B O 1
ATOM 6332 N N . THR B 1 291 ? 17.611 4.689 35.450 1.00 26.06 291 THR B N 1
ATOM 6333 C CA . THR B 1 291 ? 16.193 4.995 35.599 1.00 25.96 291 THR B CA 1
ATOM 6334 C C . THR B 1 291 ? 15.635 5.927 34.475 1.00 25.52 291 THR B C 1
ATOM 6335 O O . THR B 1 291 ? 14.424 6.032 34.277 1.00 25.39 291 THR B O 1
ATOM 6339 N N . VAL B 1 292 ? 16.532 6.598 33.761 1.00 24.30 292 VAL B N 1
ATOM 6340 C CA . VAL B 1 292 ? 16.204 7.648 32.794 1.00 23.65 292 VAL B CA 1
ATOM 6341 C C . VAL B 1 292 ? 16.529 7.214 31.340 1.00 23.23 292 VAL B C 1
ATOM 6342 O O . VAL B 1 292 ? 15.755 7.490 30.427 1.00 23.04 292 VAL B O 1
ATOM 6346 N N . VAL B 1 293 ? 17.674 6.563 31.138 1.00 22.46 293 VAL B N 1
ATOM 6347 C CA . VAL B 1 293 ? 18.135 6.189 29.787 1.00 22.33 293 VAL B CA 1
ATOM 6348 C C . VAL B 1 293 ? 17.760 4.751 29.509 1.00 22.55 293 VAL B C 1
ATOM 6349 O O . VAL B 1 293 ? 18.203 3.829 30.216 1.00 22.98 293 VAL B O 1
ATOM 6353 N N . ALA B 1 294 ? 16.910 4.562 28.497 1.00 22.06 294 ALA B N 1
ATOM 6354 C CA . ALA B 1 294 ? 16.427 3.238 28.141 1.00 21.21 294 ALA B CA 1
ATOM 6355 C C . ALA B 1 294 ? 17.355 2.453 27.209 1.00 19.87 294 ALA B C 1
ATOM 6356 O O . ALA B 1 294 ? 17.298 1.248 27.191 1.00 20.26 294 ALA B O 1
ATOM 6358 N N . GLY B 1 295 ? 18.183 3.137 26.432 1.00 19.77 295 GLY B N 1
ATOM 6359 C CA . GLY B 1 295 ? 18.955 2.474 25.365 1.00 19.00 295 GLY B CA 1
ATOM 6360 C C . GLY B 1 295 ? 19.342 3.395 24.217 1.00 18.07 295 GLY B C 1
ATOM 6361 O O . GLY B 1 295 ? 19.412 4.595 24.396 1.00 18.01 295 GLY B O 1
ATOM 6362 N N . PHE B 1 296 ? 19.573 2.814 23.038 1.00 18.30 296 PHE B N 1
ATOM 6363 C CA . PHE B 1 296 ? 20.183 3.514 21.904 1.00 18.71 296 PHE B CA 1
ATOM 6364 C C . PHE B 1 296 ? 19.420 3.239 20.598 1.00 19.13 296 PHE B C 1
ATOM 6365 O O . PHE B 1 296 ? 18.813 2.182 20.447 1.00 19.91 296 PHE B O 1
ATOM 6373 N N . ASP B 1 297 ? 19.472 4.191 19.660 1.00 19.43 297 ASP B N 1
ATOM 6374 C CA . ASP B 1 297 ? 18.836 4.056 18.338 1.00 19.41 297 ASP B CA 1
ATOM 6375 C C . ASP B 1 297 ? 19.663 4.830 17.335 1.00 19.06 297 ASP B C 1
ATOM 6376 O O . ASP B 1 297 ? 20.394 5.730 17.707 1.00 19.23 297 ASP B O 1
ATOM 6381 N N . LEU B 1 298 ? 19.520 4.487 16.060 1.00 18.67 298 LEU B N 1
ATOM 6382 C CA . LEU B 1 298 ? 20.166 5.203 14.958 1.00 19.26 298 LEU B CA 1
ATOM 6383 C C . LEU B 1 298 ? 19.081 5.856 14.103 1.00 19.92 298 LEU B C 1
ATOM 6384 O O . LEU B 1 298 ? 18.096 5.202 13.734 1.00 20.49 298 LEU B O 1
ATOM 6389 N N . VAL B 1 299 ? 19.253 7.141 13.821 1.00 19.85 299 VAL B N 1
ATOM 6390 C CA . VAL B 1 299 ? 18.238 7.951 13.149 1.00 19.87 299 VAL B CA 1
ATOM 6391 C C . VAL B 1 299 ? 18.765 8.593 11.870 1.00 20.36 299 VAL B C 1
ATOM 6392 O O . VAL B 1 299 ? 19.965 8.514 11.577 1.00 19.62 299 VAL B O 1
ATOM 6396 N N . GLY B 1 300 ? 17.872 9.244 11.124 1.00 19.94 300 GLY B N 1
ATOM 6397 C CA . GLY B 1 300 ? 18.232 9.816 9.816 1.00 20.89 300 GLY B CA 1
ATOM 6398 C C . GLY B 1 300 ? 17.587 9.076 8.648 1.00 21.10 300 GLY B C 1
ATOM 6399 O O . GLY B 1 300 ? 16.911 8.056 8.846 1.00 21.93 300 GLY B O 1
ATOM 6400 N N . HIS B 1 301 ? 17.789 9.591 7.437 1.00 20.85 301 HIS B N 1
ATOM 6401 C CA . HIS B 1 301 ? 17.195 9.050 6.211 1.00 20.86 301 HIS B CA 1
ATOM 6402 C C . HIS B 1 301 ? 17.713 7.636 5.945 1.00 21.28 301 HIS B C 1
ATOM 6403 O O . HIS B 1 301 ? 18.886 7.447 5.627 1.00 21.17 301 HIS B O 1
ATOM 6410 N N . GLU B 1 302 ? 16.840 6.643 6.082 1.00 20.47 302 GLU B N 1
ATOM 6411 C CA . GLU B 1 302 ? 17.280 5.239 6.074 1.00 20.58 302 GLU B CA 1
ATOM 6412 C C . GLU B 1 302 ? 17.696 4.742 4.687 1.00 20.81 302 GLU B C 1
ATOM 6413 O O . GLU B 1 302 ? 18.604 3.912 4.561 1.00 20.20 302 GLU B O 1
ATOM 6419 N N . ASP B 1 303 ? 17.028 5.259 3.657 1.00 21.12 303 ASP B N 1
ATOM 6420 C CA . ASP B 1 303 ? 17.333 4.892 2.278 1.00 22.19 303 ASP B CA 1
ATOM 6421 C C . ASP B 1 303 ? 18.766 5.276 1.880 1.00 22.77 303 ASP B C 1
ATOM 6422 O O . ASP B 1 303 ? 19.408 4.560 1.127 1.00 22.21 303 ASP B O 1
ATOM 6427 N N . THR B 1 304 ? 19.241 6.405 2.398 1.00 23.80 304 THR B N 1
ATOM 6428 C CA . THR B 1 304 ? 20.529 6.979 1.981 1.00 24.53 304 THR B CA 1
ATOM 6429 C C . THR B 1 304 ? 21.674 6.848 2.991 1.00 24.93 304 THR B C 1
ATOM 6430 O O . THR B 1 304 ? 22.801 7.242 2.687 1.00 25.75 304 THR B O 1
ATOM 6434 N N . GLY B 1 305 ? 21.412 6.307 4.183 1.00 25.15 305 GLY B N 1
ATOM 6435 C CA . GLY B 1 305 ? 22.465 6.172 5.194 1.00 24.70 305 GLY B CA 1
ATOM 6436 C C . GLY B 1 305 ? 22.996 4.762 5.332 1.00 25.07 305 GLY B C 1
ATOM 6437 O O . GLY B 1 305 ? 22.649 3.865 4.542 1.00 24.80 305 GLY B O 1
ATOM 6438 N N . HIS B 1 306 ? 23.821 4.556 6.350 1.00 24.51 306 HIS B N 1
ATOM 6439 C CA . HIS B 1 306 ? 24.394 3.250 6.592 1.00 24.97 306 HIS B CA 1
ATOM 6440 C C . HIS B 1 306 ? 23.324 2.293 7.116 1.00 24.73 306 HIS B C 1
ATOM 6441 O O . HIS B 1 306 ? 22.372 2.704 7.819 1.00 24.60 306 HIS B O 1
ATOM 6448 N N . SER B 1 307 ? 23.477 1.027 6.757 1.00 23.90 307 SER B N 1
ATOM 6449 C CA . SER B 1 307 ? 22.600 -0.025 7.246 1.00 23.08 307 SER B CA 1
ATOM 6450 C C . SER B 1 307 ? 23.079 -0.476 8.626 1.00 23.59 307 SER B C 1
ATOM 6451 O O . SER B 1 307 ? 24.215 -0.174 9.039 1.00 23.93 307 SER B O 1
ATOM 6454 N N . LEU B 1 308 ? 22.224 -1.195 9.339 1.00 23.10 308 LEU B N 1
ATOM 6455 C CA . LEU B 1 308 ? 22.607 -1.762 10.621 1.00 23.13 308 LEU B CA 1
ATOM 6456 C C . LEU B 1 308 ? 23.762 -2.763 10.419 1.00 24.16 308 LEU B C 1
ATOM 6457 O O . LEU B 1 308 ? 24.698 -2.795 11.207 1.00 23.95 308 LEU B O 1
ATOM 6462 N N . HIS B 1 309 ? 23.694 -3.555 9.349 1.00 24.75 309 HIS B N 1
ATOM 6463 C CA . HIS B 1 309 ? 24.791 -4.443 8.996 1.00 26.03 309 HIS B CA 1
ATOM 6464 C C . HIS B 1 309 ? 26.149 -3.733 8.912 1.00 25.96 309 HIS B C 1
ATOM 6465 O O . HIS B 1 309 ? 27.133 -4.239 9.430 1.00 26.09 309 HIS B O 1
ATOM 6472 N N . ASP B 1 310 ? 26.196 -2.571 8.261 1.00 26.75 310 ASP B N 1
ATOM 6473 C CA . ASP B 1 310 ? 27.416 -1.788 8.150 1.00 27.11 310 ASP B CA 1
ATOM 6474 C C . ASP B 1 310 ? 27.998 -1.457 9.533 1.00 27.63 310 ASP B C 1
ATOM 6475 O O . ASP B 1 310 ? 29.214 -1.267 9.678 1.00 27.14 310 ASP B O 1
ATOM 6480 N N . TYR B 1 311 ? 27.125 -1.356 10.536 1.00 27.08 311 TYR B N 1
ATOM 6481 C CA . TYR B 1 311 ? 27.538 -0.930 11.871 1.00 26.84 311 TYR B CA 1
ATOM 6482 C C . TYR B 1 311 ? 27.754 -2.095 12.804 1.00 27.17 311 TYR B C 1
ATOM 6483 O O . TYR B 1 311 ? 27.883 -1.897 14.021 1.00 27.31 311 TYR B O 1
ATOM 6492 N N . LYS B 1 312 ? 27.784 -3.304 12.255 1.00 28.22 312 LYS B N 1
ATOM 6493 C CA . LYS B 1 312 ? 27.803 -4.508 13.088 1.00 30.34 312 LYS B CA 1
ATOM 6494 C C . LYS B 1 312 ? 28.889 -4.464 14.163 1.00 30.42 312 LYS B C 1
ATOM 6495 O O . LYS B 1 312 ? 28.639 -4.846 15.310 1.00 31.38 312 LYS B O 1
ATOM 6501 N N . GLU B 1 313 ? 30.077 -3.994 13.780 1.00 30.65 313 GLU B N 1
ATOM 6502 C CA . GLU B 1 313 ? 31.221 -3.972 14.682 1.00 31.60 313 GLU B CA 1
ATOM 6503 C C . GLU B 1 313 ? 30.940 -3.121 15.916 1.00 30.43 313 GLU B C 1
ATOM 6504 O O . GLU B 1 313 ? 31.133 -3.604 17.035 1.00 31.03 313 GLU B O 1
ATOM 6510 N N . ALA B 1 314 ? 30.463 -1.889 15.709 1.00 28.23 314 ALA B N 1
ATOM 6511 C CA . ALA B 1 314 ? 30.052 -1.004 16.818 1.00 27.34 314 ALA B CA 1
ATOM 6512 C C . ALA B 1 314 ? 28.900 -1.571 17.665 1.00 27.18 314 ALA B C 1
ATOM 6513 O O . ALA B 1 314 ? 28.969 -1.587 18.911 1.00 26.30 314 ALA B O 1
ATOM 6515 N N . LEU B 1 315 ? 27.847 -2.036 16.987 1.00 26.66 315 LEU B N 1
ATOM 6516 C CA . LEU B 1 315 ? 26.625 -2.500 17.650 1.00 26.98 315 LEU B CA 1
ATOM 6517 C C . LEU B 1 315 ? 26.805 -3.759 18.494 1.00 27.68 315 LEU B C 1
ATOM 6518 O O . LEU B 1 315 ? 25.960 -4.059 19.347 1.00 26.73 315 LEU B O 1
ATOM 6523 N N . MET B 1 316 ? 27.900 -4.480 18.241 1.00 29.03 316 MET B N 1
ATOM 6524 C CA . MET B 1 316 ? 28.282 -5.677 19.021 1.00 30.69 316 MET B CA 1
ATOM 6525 C C . MET B 1 316 ? 29.219 -5.382 20.209 1.00 31.66 316 MET B C 1
ATOM 6526 O O . MET B 1 316 ? 29.547 -6.293 20.976 1.00 31.97 316 MET B O 1
ATOM 6531 N N . ILE B 1 317 ? 29.675 -4.137 20.340 1.00 32.34 317 ILE B N 1
ATOM 6532 C CA . ILE B 1 317 ? 30.566 -3.753 21.454 1.00 33.91 317 ILE B CA 1
ATOM 6533 C C . ILE B 1 317 ? 29.998 -4.163 22.830 1.00 35.05 317 ILE B C 1
ATOM 6534 O O . ILE B 1 317 ? 30.704 -4.800 23.615 1.00 35.23 317 ILE B O 1
ATOM 6539 N N . PRO B 1 318 ? 28.716 -3.845 23.118 1.00 36.18 318 PRO B N 1
ATOM 6540 C CA . PRO B 1 318 ? 28.221 -4.250 24.445 1.00 37.11 318 PRO B CA 1
ATOM 6541 C C . PRO B 1 318 ? 28.284 -5.765 24.699 1.00 38.38 318 PRO B C 1
ATOM 6542 O O . PRO B 1 318 ? 28.706 -6.198 25.787 1.00 38.86 318 PRO B O 1
ATOM 6546 N N . ALA B 1 319 ? 27.882 -6.566 23.717 1.00 39.14 319 ALA B N 1
ATOM 6547 C CA . ALA B 1 319 ? 27.961 -8.017 23.860 1.00 40.73 319 ALA B CA 1
ATOM 6548 C C . ALA B 1 319 ? 29.421 -8.499 24.062 1.00 41.70 319 ALA B C 1
ATOM 6549 O O . ALA B 1 319 ? 29.696 -9.314 24.954 1.00 42.19 319 ALA B O 1
ATOM 6551 N N . LYS B 1 320 ? 30.348 -7.973 23.258 1.00 42.38 320 LYS B N 1
ATOM 6552 C CA . LYS B 1 320 ? 31.779 -8.301 23.392 1.00 43.05 320 LYS B CA 1
ATOM 6553 C C . LYS B 1 320 ? 32.356 -7.833 24.750 1.00 43.43 320 LYS B C 1
ATOM 6554 O O . LYS B 1 320 ? 33.283 -8.452 25.275 1.00 43.44 320 LYS B O 1
ATOM 6560 N N . ASP B 1 321 ? 31.794 -6.753 25.307 1.00 43.28 321 ASP B N 1
ATOM 6561 C CA . ASP B 1 321 ? 32.131 -6.272 26.657 1.00 43.19 321 ASP B CA 1
ATOM 6562 C C . ASP B 1 321 ? 31.268 -6.883 27.768 1.00 42.33 321 ASP B C 1
ATOM 6563 O O . ASP B 1 321 ? 31.355 -6.450 28.910 1.00 42.81 321 ASP B O 1
ATOM 6568 N N . GLY B 1 322 ? 30.440 -7.874 27.443 1.00 41.53 322 GLY B N 1
ATOM 6569 C CA . GLY B 1 322 ? 29.592 -8.541 28.445 1.00 40.10 322 GLY B CA 1
ATOM 6570 C C . GLY B 1 322 ? 28.374 -7.793 28.996 1.00 39.71 322 GLY B C 1
ATOM 6571 O O . GLY B 1 322 ? 27.829 -8.188 30.038 1.00 39.68 322 GLY B O 1
ATOM 6572 N N . VAL B 1 323 ? 27.925 -6.737 28.302 1.00 38.31 323 VAL B N 1
ATOM 6573 C CA . VAL B 1 323 ? 26.815 -5.892 28.772 1.00 36.69 323 VAL B CA 1
ATOM 6574 C C . VAL B 1 323 ? 25.629 -5.899 27.787 1.00 35.57 323 VAL B C 1
ATOM 6575 O O . VAL B 1 323 ? 25.818 -5.986 26.578 1.00 35.18 323 VAL B O 1
ATOM 6579 N N . LYS B 1 324 ? 24.414 -5.798 28.313 1.00 33.88 324 LYS B N 1
ATOM 6580 C CA . LYS B 1 324 ? 23.212 -5.667 27.486 1.00 32.33 324 LYS B CA 1
ATOM 6581 C C . LYS B 1 324 ? 22.916 -4.169 27.260 1.00 30.01 324 LYS B C 1
ATOM 6582 O O . LYS B 1 324 ? 22.595 -3.447 28.200 1.00 29.73 324 LYS B O 1
ATOM 6588 N N . LEU B 1 325 ? 23.088 -3.689 26.038 1.00 27.04 325 LEU B N 1
ATOM 6589 C CA . LEU B 1 325 ? 22.590 -2.360 25.702 1.00 25.14 325 LEU B CA 1
ATOM 6590 C C . LEU B 1 325 ? 21.271 -2.489 24.894 1.00 23.88 325 LEU B C 1
ATOM 6591 O O . LEU B 1 325 ? 21.273 -2.938 23.760 1.00 24.07 325 LEU B O 1
ATOM 6596 N N . PRO B 1 326 ? 20.142 -2.102 25.496 1.00 22.82 326 PRO B N 1
ATOM 6597 C CA . PRO B 1 326 ? 18.873 -2.248 24.781 1.00 21.60 326 PRO B CA 1
ATOM 6598 C C . PRO B 1 326 ? 18.862 -1.355 23.541 1.00 20.75 326 PRO B C 1
ATOM 6599 O O . PRO B 1 326 ? 19.396 -0.249 23.563 1.00 20.04 326 PRO B O 1
ATOM 6603 N N . TYR B 1 327 ? 18.294 -1.878 22.461 1.00 20.27 327 TYR B N 1
ATOM 6604 C CA . TYR B 1 327 ? 18.185 -1.158 21.210 1.00 19.70 327 TYR B CA 1
ATOM 6605 C C . TYR B 1 327 ? 16.697 -0.915 20.854 1.00 18.97 327 TYR B C 1
ATOM 6606 O O . TYR B 1 327 ? 15.834 -1.690 21.236 1.00 18.12 327 TYR B O 1
ATOM 6615 N N . PHE B 1 328 ? 16.453 0.175 20.136 1.00 17.93 328 PHE B N 1
ATOM 6616 C CA . PHE B 1 328 ? 15.113 0.589 19.674 1.00 18.14 328 PHE B CA 1
ATOM 6617 C C . PHE B 1 328 ? 15.207 1.037 18.207 1.00 17.22 328 PHE B C 1
ATOM 6618 O O . PHE B 1 328 ? 14.850 2.147 17.878 1.00 19.31 328 PHE B O 1
ATOM 6626 N N . PHE B 1 329 ? 15.682 0.170 17.318 1.00 17.66 329 PHE B N 1
ATOM 6627 C CA . PHE B 1 329 ? 16.067 0.610 15.967 1.00 16.85 329 PHE B CA 1
ATOM 6628 C C . PHE B 1 329 ? 14.888 1.057 15.071 1.00 16.59 329 PHE B C 1
ATOM 6629 O O . PHE B 1 329 ? 13.954 0.302 14.890 1.00 16.91 329 PHE B O 1
ATOM 6637 N N . HIS B 1 330 ? 14.952 2.277 14.531 1.00 16.27 330 HIS B N 1
ATOM 6638 C CA . HIS B 1 330 ? 14.310 2.577 13.252 1.00 17.05 330 HIS B CA 1
ATOM 6639 C C . HIS B 1 330 ? 14.758 1.513 12.237 1.00 16.64 330 HIS B C 1
ATOM 6640 O O . HIS B 1 330 ? 15.957 1.272 12.092 1.00 16.52 330 HIS B O 1
ATOM 6647 N N . ALA B 1 331 ? 13.804 0.903 11.539 1.00 15.72 331 ALA B N 1
ATOM 6648 C CA . ALA B 1 331 ? 14.107 -0.104 10.534 1.00 15.92 331 ALA B CA 1
ATOM 6649 C C . ALA B 1 331 ? 12.962 -0.340 9.556 1.00 15.78 331 ALA B C 1
ATOM 6650 O O . ALA B 1 331 ? 11.792 -0.457 9.949 1.00 15.51 331 ALA B O 1
ATOM 6652 N N . GLY B 1 332 ? 13.324 -0.470 8.287 1.00 15.64 332 GLY B N 1
ATOM 6653 C CA . GLY B 1 332 ? 12.382 -0.756 7.219 1.00 16.16 332 GLY B CA 1
ATOM 6654 C C . GLY B 1 332 ? 11.444 0.396 6.892 1.00 15.84 332 GLY B C 1
ATOM 6655 O O . GLY B 1 332 ? 10.340 0.175 6.385 1.00 15.87 332 GLY B O 1
ATOM 6656 N N . GLU B 1 333 ? 11.873 1.611 7.214 1.00 15.79 333 GLU B N 1
ATOM 6657 C CA . GLU B 1 333 ? 11.160 2.840 6.825 1.00 15.39 333 GLU B CA 1
ATOM 6658 C C . GLU B 1 333 ? 11.464 3.174 5.367 1.00 15.05 333 GLU B C 1
ATOM 6659 O O . GLU B 1 333 ? 12.272 4.061 5.074 1.00 15.76 333 GLU B O 1
ATOM 6665 N N . THR B 1 334 ? 10.869 2.403 4.454 1.00 14.43 334 THR B N 1
ATOM 6666 C CA . THR B 1 334 ? 11.265 2.390 3.039 1.00 14.26 334 THR B CA 1
ATOM 6667 C C . THR B 1 334 ? 10.234 1.718 2.164 1.00 14.31 334 THR B C 1
ATOM 6668 O O . THR B 1 334 ? 9.493 0.805 2.612 1.00 14.51 334 THR B O 1
ATOM 6672 N N . ASP B 1 335 ? 10.165 2.201 0.923 1.00 14.50 335 ASP B N 1
ATOM 6673 C CA . ASP B 1 335 ? 9.335 1.620 -0.129 1.00 15.28 335 ASP B CA 1
ATOM 6674 C C . ASP B 1 335 ? 10.033 0.515 -0.850 1.00 15.67 335 ASP B C 1
ATOM 6675 O O . ASP B 1 335 ? 9.374 -0.235 -1.571 1.00 16.21 335 ASP B O 1
ATOM 6680 N N . TRP B 1 336 ? 11.359 0.427 -0.709 1.00 15.21 336 TRP B N 1
ATOM 6681 C CA . TRP B 1 336 ? 12.092 -0.616 -1.417 1.00 15.80 336 TRP B CA 1
ATOM 6682 C C . TRP B 1 336 ? 11.816 -1.962 -0.755 1.00 16.19 336 TRP B C 1
ATOM 6683 O O . TRP B 1 336 ? 11.421 -2.026 0.431 1.00 16.91 336 TRP B O 1
ATOM 6694 N N . GLN B 1 337 ? 11.982 -3.022 -1.535 1.00 15.48 337 GLN B N 1
ATOM 6695 C CA . GLN B 1 337 ? 11.730 -4.383 -1.075 1.00 16.61 337 GLN B CA 1
ATOM 6696 C C . GLN B 1 337 ? 12.826 -5.295 -1.625 1.00 16.48 337 GLN B C 1
ATOM 6697 O O . GLN B 1 337 ? 13.161 -5.226 -2.815 1.00 15.89 337 GLN B O 1
ATOM 6703 N N . GLY B 1 338 ? 13.329 -6.194 -0.775 1.00 17.76 338 GLY B N 1
ATOM 6704 C CA . GLY B 1 338 ? 14.371 -7.121 -1.199 1.00 18.90 338 GLY B CA 1
ATOM 6705 C C . GLY B 1 338 ? 15.752 -6.505 -1.226 1.00 20.01 338 GLY B C 1
ATOM 6706 O O . GLY B 1 338 ? 16.686 -7.102 -1.770 1.00 20.75 338 GLY B O 1
ATOM 6707 N N . THR B 1 339 ? 15.902 -5.334 -0.604 1.00 19.98 339 THR B N 1
ATOM 6708 C CA . THR B 1 339 ? 17.172 -4.607 -0.615 1.00 20.29 339 THR B CA 1
ATOM 6709 C C . THR B 1 339 ? 17.868 -4.628 0.746 1.00 20.35 339 THR B C 1
ATOM 6710 O O . THR B 1 339 ? 17.294 -5.103 1.724 1.00 19.88 339 THR B O 1
ATOM 6714 N N . SER B 1 340 ? 19.088 -4.077 0.817 1.00 20.34 340 SER B N 1
ATOM 6715 C CA . SER B 1 340 ? 19.763 -3.911 2.118 1.00 20.41 340 SER B CA 1
ATOM 6716 C C . SER B 1 340 ? 18.996 -2.968 3.071 1.00 19.75 340 SER B C 1
ATOM 6717 O O . SER B 1 340 ? 19.167 -3.037 4.275 1.00 17.97 340 SER B O 1
ATOM 6720 N N . ILE B 1 341 ? 18.185 -2.065 2.531 1.00 19.81 341 ILE B N 1
ATOM 6721 C CA . ILE B 1 341 ? 17.443 -1.157 3.412 1.00 20.11 341 ILE B CA 1
ATOM 6722 C C . ILE B 1 341 ? 16.366 -1.889 4.218 1.00 19.46 341 ILE B C 1
ATOM 6723 O O . ILE B 1 341 ? 16.340 -1.787 5.445 1.00 18.68 341 ILE B O 1
ATOM 6728 N N . ASP B 1 342 ? 15.489 -2.636 3.545 1.00 19.59 342 ASP B N 1
ATOM 6729 C CA . ASP B 1 342 ? 14.428 -3.354 4.265 1.00 19.82 342 ASP B CA 1
ATOM 6730 C C . ASP B 1 342 ? 14.938 -4.578 5.038 1.00 19.76 342 ASP B C 1
ATOM 6731 O O . ASP B 1 342 ? 14.281 -5.048 5.984 1.00 19.39 342 ASP B O 1
ATOM 6736 N N . ARG B 1 343 ? 16.141 -5.061 4.692 1.00 20.36 343 ARG B N 1
ATOM 6737 C CA . ARG B 1 343 ? 16.813 -6.059 5.552 1.00 20.36 343 ARG B CA 1
ATOM 6738 C C . ARG B 1 343 ? 17.214 -5.514 6.929 1.00 19.70 343 ARG B C 1
ATOM 6739 O O . ARG B 1 343 ? 17.537 -6.283 7.811 1.00 20.45 343 ARG B O 1
ATOM 6747 N N . ASN B 1 344 ? 17.174 -4.197 7.123 1.00 20.25 344 ASN B N 1
ATOM 6748 C CA . ASN B 1 344 ? 17.424 -3.637 8.457 1.00 19.12 344 ASN B CA 1
ATOM 6749 C C . ASN B 1 344 ? 16.480 -4.162 9.521 1.00 19.16 344 ASN B C 1
ATOM 6750 O O . ASN B 1 344 ? 16.817 -4.116 10.695 1.00 19.49 344 ASN B O 1
ATOM 6755 N N . ILE B 1 345 ? 15.291 -4.645 9.141 1.00 18.45 345 ILE B N 1
ATOM 6756 C CA . ILE B 1 345 ? 14.345 -5.131 10.144 1.00 17.82 345 ILE B CA 1
ATOM 6757 C C . ILE B 1 345 ? 14.840 -6.474 10.715 1.00 18.53 345 ILE B C 1
ATOM 6758 O O . ILE B 1 345 ? 14.832 -6.712 11.918 1.00 17.57 345 ILE B O 1
ATOM 6763 N N . LEU B 1 346 ? 15.237 -7.354 9.818 1.00 18.70 346 LEU B N 1
ATOM 6764 C CA . LEU B 1 346 ? 15.816 -8.611 10.195 1.00 18.96 346 LEU B CA 1
ATOM 6765 C C . LEU B 1 346 ? 17.038 -8.377 11.100 1.00 18.77 346 LEU B C 1
ATOM 6766 O O . LEU B 1 346 ? 17.161 -9.024 12.143 1.00 19.05 346 LEU B O 1
ATOM 6771 N N . ASP B 1 347 ? 17.898 -7.434 10.721 1.00 19.66 347 ASP B N 1
ATOM 6772 C CA . ASP B 1 347 ? 19.114 -7.136 11.487 1.00 20.92 347 ASP B CA 1
ATOM 6773 C C . ASP B 1 347 ? 18.834 -6.484 12.839 1.00 21.15 347 ASP B C 1
ATOM 6774 O O . ASP B 1 347 ? 19.521 -6.785 13.823 1.00 21.16 347 ASP B O 1
ATOM 6779 N N . ALA B 1 348 ? 17.816 -5.620 12.890 1.00 20.41 348 ALA B N 1
ATOM 6780 C CA . ALA B 1 348 ? 17.346 -5.078 14.159 1.00 20.38 348 ALA B CA 1
ATOM 6781 C C . ALA B 1 348 ? 16.989 -6.229 15.096 1.00 20.56 348 ALA B C 1
ATOM 6782 O O . ALA B 1 348 ? 17.385 -6.228 16.277 1.00 21.19 348 ALA B O 1
ATOM 6784 N N . LEU B 1 349 ? 16.223 -7.183 14.580 1.00 20.78 349 LEU B N 1
ATOM 6785 C CA . LEU B 1 349 ? 15.763 -8.339 15.372 1.00 22.10 349 LEU B CA 1
ATOM 6786 C C . LEU B 1 349 ? 16.931 -9.255 15.828 1.00 22.94 349 LEU B C 1
ATOM 6787 O O . LEU B 1 349 ? 16.921 -9.786 16.954 1.00 22.89 349 LEU B O 1
ATOM 6792 N N . MET B 1 350 ? 17.903 -9.446 14.940 1.00 23.08 350 MET B N 1
ATOM 6793 C CA . MET B 1 350 ? 19.124 -10.213 15.256 1.00 23.65 350 MET B CA 1
ATOM 6794 C C . MET B 1 350 ? 19.964 -9.544 16.344 1.00 24.04 350 MET B C 1
ATOM 6795 O O . MET B 1 350 ? 20.709 -10.210 17.072 1.00 24.20 350 MET B O 1
ATOM 6800 N N . LEU B 1 351 ? 19.854 -8.219 16.434 1.00 23.51 351 LEU B N 1
ATOM 6801 C CA . LEU B 1 351 ? 20.494 -7.452 17.492 1.00 22.98 351 LEU B CA 1
ATOM 6802 C C . LEU B 1 351 ? 19.645 -7.274 18.766 1.00 22.57 351 LEU B C 1
ATOM 6803 O O . LEU B 1 351 ? 19.972 -6.442 19.611 1.00 21.71 351 LEU B O 1
ATOM 6808 N N . ASN B 1 352 ? 18.596 -8.094 18.901 1.00 22.87 352 ASN B N 1
ATOM 6809 C CA . ASN B 1 352 ? 17.689 -8.115 20.064 1.00 23.53 352 ASN B CA 1
ATOM 6810 C C . ASN B 1 352 ? 16.964 -6.799 20.366 1.00 22.28 352 ASN B C 1
ATOM 6811 O O . ASN B 1 352 ? 16.760 -6.449 21.531 1.00 21.31 352 ASN B O 1
ATOM 6816 N N . THR B 1 353 ? 16.573 -6.078 19.319 1.00 21.15 353 THR B N 1
ATOM 6817 C CA . THR B 1 353 ? 15.879 -4.801 19.493 1.00 20.12 353 THR B CA 1
ATOM 6818 C C . THR B 1 353 ? 14.617 -4.982 20.361 1.00 19.48 353 THR B C 1
ATOM 6819 O O . THR B 1 353 ? 13.982 -6.008 20.285 1.00 20.06 353 THR B O 1
ATOM 6823 N N . THR B 1 354 ? 14.274 -3.993 21.187 1.00 19.64 354 THR B N 1
ATOM 6824 C CA . THR B 1 354 ? 13.126 -4.081 22.101 1.00 19.07 354 THR B CA 1
ATOM 6825 C C . THR B 1 354 ? 11.833 -3.700 21.363 1.00 18.72 354 THR B C 1
ATOM 6826 O O . THR B 1 354 ? 10.792 -4.302 21.597 1.00 18.75 354 THR B O 1
ATOM 6830 N N . ARG B 1 355 ? 11.905 -2.663 20.514 1.00 17.84 355 ARG B N 1
ATOM 6831 C CA . ARG B 1 355 ? 10.816 -2.267 19.600 1.00 16.94 355 ARG B CA 1
ATOM 6832 C C . ARG B 1 355 ? 11.435 -1.938 18.221 1.00 16.75 355 ARG B C 1
ATOM 6833 O O . ARG B 1 355 ? 12.617 -1.614 18.121 1.00 15.81 355 ARG B O 1
ATOM 6841 N N . ILE B 1 356 ? 10.626 -2.023 17.176 1.00 15.81 356 ILE B N 1
ATOM 6842 C CA . ILE B 1 356 ? 11.029 -1.593 15.828 1.00 15.17 356 ILE B CA 1
ATOM 6843 C C . ILE B 1 356 ? 10.361 -0.254 15.466 1.00 15.28 356 ILE B C 1
ATOM 6844 O O . ILE B 1 356 ? 9.143 -0.157 15.442 1.00 15.67 356 ILE B O 1
ATOM 6849 N N . GLY B 1 357 ? 11.152 0.764 15.164 1.00 15.09 357 GLY B N 1
ATOM 6850 C CA . GLY B 1 357 ? 10.578 2.044 14.666 1.00 15.38 357 GLY B CA 1
ATOM 6851 C C . GLY B 1 357 ? 10.108 1.888 13.229 1.00 15.83 357 GLY B C 1
ATOM 6852 O O . GLY B 1 357 ? 10.911 1.489 12.360 1.00 15.92 357 GLY B O 1
ATOM 6853 N N . HIS B 1 358 ? 8.812 2.168 12.987 1.00 15.29 358 HIS B N 1
ATOM 6854 C CA . HIS B 1 358 ? 8.150 1.996 11.677 1.00 15.01 358 HIS B CA 1
ATOM 6855 C C . HIS B 1 358 ? 7.900 0.532 11.227 1.00 15.72 358 HIS B C 1
ATOM 6856 O O . HIS B 1 358 ? 6.731 0.060 11.203 1.00 15.49 358 HIS B O 1
ATOM 6863 N N . GLY B 1 359 ? 8.961 -0.176 10.836 1.00 15.11 359 GLY B N 1
ATOM 6864 C CA . GLY B 1 359 ? 8.791 -1.530 10.273 1.00 15.00 359 GLY B CA 1
ATOM 6865 C C . GLY B 1 359 ? 7.809 -1.501 9.100 1.00 14.81 359 GLY B C 1
ATOM 6866 O O . GLY B 1 359 ? 7.057 -2.447 8.876 1.00 14.27 359 GLY B O 1
ATOM 6867 N N . PHE B 1 360 ? 7.818 -0.389 8.352 1.00 15.32 360 PHE B N 1
ATOM 6868 C CA . PHE B 1 360 ? 6.907 -0.163 7.220 1.00 14.29 360 PHE B CA 1
ATOM 6869 C C . PHE B 1 360 ? 6.989 -1.336 6.231 1.00 15.24 360 PHE B C 1
ATOM 6870 O O . PHE B 1 360 ? 5.982 -1.838 5.743 1.00 13.83 360 PHE B O 1
ATOM 6878 N N . ALA B 1 361 ? 8.210 -1.828 6.005 1.00 15.33 361 ALA B N 1
ATOM 6879 C CA . ALA B 1 361 ? 8.429 -2.917 5.059 1.00 16.55 361 ALA B CA 1
ATOM 6880 C C . ALA B 1 361 ? 8.122 -4.337 5.634 1.00 17.22 361 ALA B C 1
ATOM 6881 O O . ALA B 1 361 ? 8.258 -5.340 4.923 1.00 17.63 361 ALA B O 1
ATOM 6883 N N . LEU B 1 362 ? 7.698 -4.415 6.894 1.00 17.58 362 LEU B N 1
ATOM 6884 C CA . LEU B 1 362 ? 7.519 -5.715 7.588 1.00 18.64 362 LEU B CA 1
ATOM 6885 C C . LEU B 1 362 ? 6.577 -6.712 6.933 1.00 18.99 362 LEU B C 1
ATOM 6886 O O . LEU B 1 362 ? 6.885 -7.919 6.866 1.00 18.98 362 LEU B O 1
ATOM 6891 N N . SER B 1 363 ? 5.418 -6.231 6.479 1.00 19.12 363 SER B N 1
ATOM 6892 C CA . SER B 1 363 ? 4.429 -7.114 5.842 1.00 19.05 363 SER B CA 1
ATOM 6893 C C . SER B 1 363 ? 4.921 -7.840 4.564 1.00 19.00 363 SER B C 1
ATOM 6894 O O . SER B 1 363 ? 4.276 -8.778 4.096 1.00 18.52 363 SER B O 1
ATOM 6897 N N . LYS B 1 364 ? 6.040 -7.394 4.008 1.00 18.41 364 LYS B N 1
ATOM 6898 C CA . LYS B 1 364 ? 6.584 -7.986 2.786 1.00 18.82 364 LYS B CA 1
ATOM 6899 C C . LYS B 1 364 ? 7.613 -9.073 3.127 1.00 19.00 364 LYS B C 1
ATOM 6900 O O . LYS B 1 364 ? 8.226 -9.661 2.232 1.00 18.85 364 LYS B O 1
ATOM 6906 N N . HIS B 1 365 ? 7.788 -9.320 4.428 1.00 19.43 365 HIS B N 1
ATOM 6907 C CA . HIS B 1 365 ? 8.772 -10.298 4.945 1.00 19.79 365 HIS B CA 1
ATOM 6908 C C . HIS B 1 365 ? 8.134 -11.292 5.904 1.00 18.92 365 HIS B C 1
ATOM 6909 O O . HIS B 1 365 ? 8.285 -11.174 7.120 1.00 17.78 365 HIS B O 1
ATOM 6916 N N . PRO B 1 366 ? 7.433 -12.296 5.366 1.00 19.53 366 PRO B N 1
ATOM 6917 C CA . PRO B 1 366 ? 6.622 -13.119 6.298 1.00 20.40 366 PRO B CA 1
ATOM 6918 C C . PRO B 1 366 ? 7.400 -13.932 7.363 1.00 20.68 366 PRO B C 1
ATOM 6919 O O . PRO B 1 366 ? 6.857 -14.147 8.438 1.00 21.37 366 PRO B O 1
ATOM 6923 N N . ALA B 1 367 ? 8.629 -14.383 7.085 1.00 21.02 367 ALA B N 1
ATOM 6924 C CA . ALA B 1 367 ? 9.438 -15.067 8.127 1.00 21.39 367 ALA B CA 1
ATOM 6925 C C . ALA B 1 367 ? 9.849 -14.092 9.215 1.00 20.98 367 ALA B C 1
ATOM 6926 O O . ALA B 1 367 ? 9.825 -14.430 10.398 1.00 21.31 367 ALA B O 1
ATOM 6928 N N . VAL B 1 368 ? 10.255 -12.886 8.810 1.00 20.21 368 VAL B N 1
ATOM 6929 C CA . VAL B 1 368 ? 10.654 -11.862 9.764 1.00 19.41 368 VAL B CA 1
ATOM 6930 C C . VAL B 1 368 ? 9.455 -11.461 10.628 1.00 20.15 368 VAL B C 1
ATOM 6931 O O . VAL B 1 368 ? 9.579 -11.238 11.862 1.00 19.55 368 VAL B O 1
ATOM 6935 N N . ARG B 1 369 ? 8.309 -11.335 9.962 1.00 19.21 369 ARG B N 1
ATOM 6936 C CA . ARG B 1 369 ? 7.054 -10.979 10.617 1.00 20.49 369 ARG B CA 1
ATOM 6937 C C . ARG B 1 369 ? 6.674 -12.017 11.703 1.00 20.31 369 ARG B C 1
ATOM 6938 O O . ARG B 1 369 ? 6.381 -11.650 12.842 1.00 19.55 369 ARG B O 1
ATOM 6946 N N . THR B 1 370 ? 6.734 -13.299 11.347 1.00 21.47 370 THR B N 1
ATOM 6947 C CA . THR B 1 370 ? 6.514 -14.397 12.292 1.00 22.51 370 THR B CA 1
ATOM 6948 C C . THR B 1 370 ? 7.494 -14.367 13.467 1.00 23.06 370 THR B C 1
ATOM 6949 O O . THR B 1 370 ? 7.087 -14.550 14.616 1.00 22.95 370 THR B O 1
ATOM 6953 N N . TYR B 1 371 ? 8.769 -14.117 13.182 1.00 23.55 371 TYR B N 1
ATOM 6954 C CA . TYR B 1 371 ? 9.804 -14.034 14.221 1.00 24.88 371 TYR B CA 1
ATOM 6955 C C . TYR B 1 371 ? 9.492 -12.938 15.244 1.00 25.47 371 TYR B C 1
ATOM 6956 O O . TYR B 1 371 ? 9.488 -13.171 16.460 1.00 25.38 371 TYR B O 1
ATOM 6965 N N . SER B 1 372 ? 9.223 -11.730 14.753 1.00 25.77 372 SER B N 1
ATOM 6966 C CA . SER B 1 372 ? 8.919 -10.628 15.642 1.00 26.13 372 SER B CA 1
ATOM 6967 C C . SER B 1 372 ? 7.629 -10.876 16.449 1.00 26.44 372 SER B C 1
ATOM 6968 O O . SER B 1 372 ? 7.516 -10.465 17.611 1.00 25.27 372 SER B O 1
ATOM 6971 N N . TRP B 1 373 ? 6.669 -11.554 15.828 1.00 26.68 373 TRP B N 1
ATOM 6972 C CA . TRP B 1 373 ? 5.452 -11.948 16.513 1.00 28.67 373 TRP B CA 1
ATOM 6973 C C . TRP B 1 373 ? 5.762 -12.951 17.647 1.00 28.50 373 TRP B C 1
ATOM 6974 O O . TRP B 1 373 ? 5.261 -12.792 18.762 1.00 27.65 373 TRP B O 1
ATOM 6985 N N . LYS B 1 374 ? 6.613 -13.942 17.365 1.00 28.67 374 LYS B N 1
ATOM 6986 C CA . LYS B 1 374 ? 6.994 -14.959 18.376 1.00 29.77 374 LYS B CA 1
ATOM 6987 C C . LYS B 1 374 ? 7.818 -14.417 19.543 1.00 29.24 374 LYS B C 1
ATOM 6988 O O . LYS B 1 374 ? 7.613 -14.830 20.672 1.00 29.32 374 LYS B O 1
ATOM 6994 N N . LYS B 1 375 ? 8.734 -13.492 19.280 1.00 28.61 375 LYS B N 1
ATOM 6995 C CA . LYS B 1 375 ? 9.441 -12.826 20.363 1.00 28.12 375 LYS B CA 1
ATOM 6996 C C . LYS B 1 375 ? 8.678 -11.621 20.963 1.00 26.83 375 LYS B C 1
ATOM 6997 O O . LYS B 1 375 ? 9.259 -10.866 21.735 1.00 26.44 375 LYS B O 1
ATOM 7003 N N . ASP B 1 376 ? 7.414 -11.429 20.585 1.00 24.79 376 ASP B N 1
ATOM 7004 C CA . ASP B 1 376 ? 6.599 -10.283 21.036 1.00 23.70 376 ASP B CA 1
ATOM 7005 C C . ASP B 1 376 ? 7.318 -8.928 20.909 1.00 22.25 376 ASP B C 1
ATOM 7006 O O . ASP B 1 376 ? 7.317 -8.122 21.849 1.00 21.59 376 ASP B O 1
ATOM 7011 N N . ILE B 1 377 ? 7.923 -8.674 19.743 1.00 21.12 377 ILE B N 1
ATOM 7012 C CA . ILE B 1 377 ? 8.593 -7.396 19.480 1.00 19.95 377 ILE B CA 1
ATOM 7013 C C . ILE B 1 377 ? 7.699 -6.492 18.603 1.00 19.10 377 ILE B C 1
ATOM 7014 O O . ILE B 1 377 ? 7.444 -6.820 17.437 1.00 19.84 377 ILE B O 1
ATOM 7019 N N . PRO B 1 378 ? 7.246 -5.350 19.146 1.00 18.08 378 PRO B N 1
ATOM 7020 C CA . PRO B 1 378 ? 6.257 -4.537 18.422 1.00 17.37 378 PRO B CA 1
ATOM 7021 C C . PRO B 1 378 ? 6.904 -3.564 17.439 1.00 17.10 378 PRO B C 1
ATOM 7022 O O . PRO B 1 378 ? 8.072 -3.164 17.599 1.00 17.51 378 PRO B O 1
ATOM 7026 N N . ILE B 1 379 ? 6.126 -3.173 16.439 1.00 16.37 379 ILE B N 1
ATOM 7027 C CA . ILE B 1 379 ? 6.460 -2.015 15.612 1.00 15.05 379 ILE B CA 1
ATOM 7028 C C . ILE B 1 379 ? 5.781 -0.752 16.139 1.00 15.46 379 ILE B C 1
ATOM 7029 O O . ILE B 1 379 ? 4.682 -0.817 16.700 1.00 15.57 379 ILE B O 1
ATOM 7034 N N . GLU B 1 380 ? 6.443 0.384 15.926 1.00 14.80 380 GLU B N 1
ATOM 7035 C CA . GLU B 1 380 ? 5.961 1.689 16.314 1.00 15.02 380 GLU B CA 1
ATOM 7036 C C . GLU B 1 380 ? 5.493 2.367 15.038 1.00 16.06 380 GLU B C 1
ATOM 7037 O O . GLU B 1 380 ? 6.295 2.712 14.161 1.00 15.35 380 GLU B O 1
ATOM 7043 N N . VAL B 1 381 ? 4.185 2.559 14.912 1.00 16.64 381 VAL B N 1
ATOM 7044 C CA . VAL B 1 381 ? 3.678 3.078 13.655 1.00 16.71 381 VAL B CA 1
ATOM 7045 C C . VAL B 1 381 ? 3.301 4.547 13.731 1.00 16.62 381 VAL B C 1
ATOM 7046 O O . VAL B 1 381 ? 2.611 4.987 14.667 1.00 14.90 381 VAL B O 1
ATOM 7050 N N . CYS B 1 382 ? 3.800 5.295 12.742 1.00 16.00 382 CYS B N 1
ATOM 7051 C CA . CYS B 1 382 ? 3.674 6.762 12.710 1.00 16.35 382 CYS B CA 1
ATOM 7052 C C . CYS B 1 382 ? 3.073 7.159 11.344 1.00 15.44 382 CYS B C 1
ATOM 7053 O O . CYS B 1 382 ? 3.804 7.495 10.393 1.00 13.46 382 CYS B O 1
ATOM 7056 N N . PRO B 1 383 ? 1.731 7.085 11.224 1.00 14.85 383 PRO B N 1
ATOM 7057 C CA . PRO B 1 383 ? 1.161 7.145 9.881 1.00 14.36 383 PRO B CA 1
ATOM 7058 C C . PRO B 1 383 ? 1.342 8.496 9.165 1.00 14.50 383 PRO B C 1
ATOM 7059 O O . PRO B 1 383 ? 1.579 8.511 7.951 1.00 13.26 383 PRO B O 1
ATOM 7063 N N . ILE B 1 384 ? 1.240 9.614 9.883 1.00 13.83 384 ILE B N 1
ATOM 7064 C CA . ILE B 1 384 ? 1.341 10.942 9.225 1.00 14.14 384 ILE B CA 1
ATOM 7065 C C . ILE B 1 384 ? 2.758 11.182 8.702 1.00 13.85 384 ILE B C 1
ATOM 7066 O O . ILE B 1 384 ? 2.956 11.654 7.574 1.00 14.25 384 ILE B O 1
ATOM 7071 N N . SER B 1 385 ? 3.732 10.788 9.504 1.00 13.43 385 SER B N 1
ATOM 7072 C CA . SER B 1 385 ? 5.126 10.797 9.066 1.00 14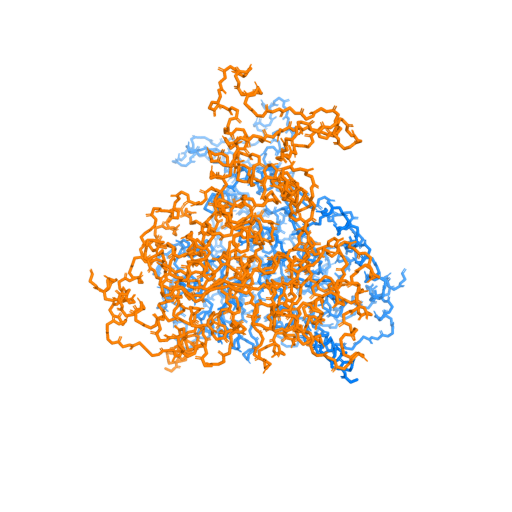.76 385 SER B CA 1
ATOM 7073 C C . SER B 1 385 ? 5.300 10.071 7.712 1.00 14.08 385 SER B C 1
ATOM 7074 O O . SER B 1 385 ? 5.851 10.624 6.749 1.00 13.53 385 SER B O 1
ATOM 7077 N N . ASN B 1 386 ? 4.834 8.821 7.651 1.00 14.57 386 ASN B N 1
ATOM 7078 C CA . ASN B 1 386 ? 4.911 8.016 6.427 1.00 14.38 386 ASN B CA 1
ATOM 7079 C C . ASN B 1 386 ? 4.220 8.677 5.198 1.00 14.82 386 ASN B C 1
ATOM 7080 O O . ASN B 1 386 ? 4.692 8.526 4.058 1.00 13.64 386 ASN B O 1
ATOM 7085 N N . GLN B 1 387 ? 3.101 9.377 5.420 1.00 13.38 387 GLN B N 1
ATOM 7086 C CA . GLN B 1 387 ? 2.462 10.088 4.323 1.00 14.80 387 GLN B CA 1
ATOM 7087 C C . GLN B 1 387 ? 3.243 11.338 3.904 1.00 14.36 387 GLN B C 1
ATOM 7088 O O . GLN B 1 387 ? 3.534 11.527 2.715 1.00 15.00 387 GLN B O 1
ATOM 7094 N N . VAL B 1 388 ? 3.558 12.197 4.871 1.00 13.95 388 VAL B N 1
ATOM 7095 C CA . VAL B 1 388 ? 4.279 13.448 4.604 1.00 15.03 388 VAL B CA 1
ATOM 7096 C C . VAL B 1 388 ? 5.651 13.222 3.948 1.00 15.20 388 VAL B C 1
ATOM 7097 O O . VAL B 1 388 ? 6.040 13.977 3.029 1.00 15.43 388 VAL B O 1
ATOM 7101 N N . LEU B 1 389 ? 6.358 12.165 4.373 1.00 14.65 389 LEU B N 1
ATOM 7102 C CA . LEU B 1 389 ? 7.678 11.836 3.792 1.00 14.97 389 LEU B CA 1
ATOM 7103 C C . LEU B 1 389 ? 7.578 10.899 2.584 1.00 15.81 389 LEU B C 1
ATOM 7104 O O . LEU B 1 389 ? 8.579 10.327 2.125 1.00 16.79 389 LEU B O 1
ATOM 7109 N N . LYS B 1 390 ? 6.359 10.760 2.073 1.00 16.60 390 LYS B N 1
ATOM 7110 C CA . LYS B 1 390 ? 6.084 10.195 0.740 1.00 16.53 390 LYS B CA 1
ATOM 7111 C C . LYS B 1 390 ? 6.311 8.679 0.593 1.00 15.93 390 LYS B C 1
ATOM 7112 O O . LYS B 1 390 ? 6.554 8.193 -0.517 1.00 16.26 390 LYS B O 1
ATOM 7118 N N . LEU B 1 391 ? 6.205 7.935 1.689 1.00 14.35 391 LEU B N 1
ATOM 7119 C CA . LEU B 1 391 ? 6.249 6.470 1.609 1.00 14.42 391 LEU B CA 1
ATOM 7120 C C . LEU B 1 391 ? 4.946 5.871 1.054 1.00 14.13 391 LEU B C 1
ATOM 7121 O O . LEU B 1 391 ? 4.938 4.779 0.453 1.00 14.15 391 LEU B O 1
ATOM 7126 N N . VAL B 1 392 ? 3.836 6.568 1.265 1.00 14.02 392 VAL B N 1
ATOM 7127 C CA . VAL B 1 392 ? 2.553 6.110 0.741 1.00 14.23 392 VAL B CA 1
ATOM 7128 C C . VAL B 1 392 ? 1.623 7.314 0.599 1.00 15.57 392 VAL B C 1
ATOM 7129 O O . VAL B 1 392 ? 1.653 8.243 1.441 1.00 15.51 392 VAL B O 1
ATOM 7133 N N . SER B 1 393 ? 0.835 7.335 -0.477 1.00 15.09 393 SER B N 1
ATOM 7134 C CA . SER B 1 393 ? 0.052 8.542 -0.758 1.00 17.82 393 SER B CA 1
ATOM 7135 C C . SER B 1 393 ? -1.331 8.533 -0.033 1.00 16.73 393 SER B C 1
ATOM 7136 O O . SER B 1 393 ? -1.713 9.484 0.634 1.00 17.68 393 SER B O 1
ATOM 7139 N N . ASP B 1 394 ? -2.040 7.423 -0.163 1.00 16.70 394 ASP B N 1
ATOM 7140 C CA . ASP B 1 394 ? -3.366 7.176 0.432 1.00 15.62 394 ASP B CA 1
ATOM 7141 C C . ASP B 1 394 ? -3.154 6.236 1.602 1.00 14.90 394 ASP B C 1
ATOM 7142 O O . ASP B 1 394 ? -2.689 5.112 1.403 1.00 15.63 394 ASP B O 1
ATOM 7147 N N . LEU B 1 395 ? -3.471 6.666 2.822 1.00 14.11 395 LEU B N 1
ATOM 7148 C CA . LEU B 1 395 ? -3.226 5.829 4.006 1.00 13.64 395 LEU B CA 1
ATOM 7149 C C . LEU B 1 395 ? -4.093 4.574 4.076 1.00 13.98 395 LEU B C 1
ATOM 7150 O O . LEU B 1 395 ? -3.760 3.650 4.843 1.00 14.00 395 LEU B O 1
ATOM 7155 N N . ARG B 1 396 ? -5.168 4.506 3.264 1.00 13.39 396 ARG B N 1
ATOM 7156 C CA . ARG B 1 396 ? -5.917 3.252 3.114 1.00 14.25 396 ARG B CA 1
ATOM 7157 C C . ARG B 1 396 ? -5.009 2.142 2.559 1.00 14.93 396 ARG B C 1
ATOM 7158 O O . ARG B 1 396 ? -5.301 0.955 2.775 1.00 15.39 396 ARG B O 1
ATOM 7166 N N . ASN B 1 397 ? -3.935 2.519 1.840 1.00 14.22 397 ASN B N 1
ATOM 7167 C CA . ASN B 1 397 ? -2.960 1.545 1.301 1.00 14.42 397 ASN B CA 1
ATOM 7168 C C . ASN B 1 397 ? -1.783 1.290 2.233 1.00 13.62 397 ASN B C 1
ATOM 7169 O O . ASN B 1 397 ? -0.821 0.640 1.825 1.00 13.39 397 ASN B O 1
ATOM 7174 N N . HIS B 1 398 ? -1.798 1.844 3.448 1.00 12.15 398 HIS B N 1
ATOM 7175 C CA . HIS B 1 398 ? -0.657 1.682 4.357 1.00 12.26 398 HIS B CA 1
ATOM 7176 C C . HIS B 1 398 ? -0.477 0.174 4.651 1.00 11.69 398 HIS B C 1
ATOM 7177 O O . HIS B 1 398 ? -1.471 -0.501 4.929 1.00 11.00 398 HIS B O 1
ATOM 7184 N N . PRO B 1 399 ? 0.769 -0.356 4.563 1.00 12.17 399 PRO B N 1
ATOM 7185 C CA . PRO B 1 399 ? 0.979 -1.822 4.789 1.00 12.24 399 PRO B CA 1
ATOM 7186 C C . PRO B 1 399 ? 0.618 -2.307 6.188 1.00 13.15 399 PRO B C 1
ATOM 7187 O O . PRO B 1 399 ? 0.405 -3.525 6.388 1.00 13.58 399 PRO B O 1
ATOM 7191 N N . VAL B 1 400 ? 0.548 -1.401 7.160 1.00 12.98 400 VAL B N 1
ATOM 7192 C CA . VAL B 1 400 ? 0.130 -1.815 8.515 1.00 13.69 400 VAL B CA 1
ATOM 7193 C C . VAL B 1 400 ? -1.327 -2.312 8.577 1.00 13.93 400 VAL B C 1
ATOM 7194 O O . VAL B 1 400 ? -1.685 -3.090 9.466 1.00 13.52 400 VAL B O 1
ATOM 7198 N N . ALA B 1 401 ? -2.133 -1.954 7.576 1.00 13.63 401 ALA B N 1
ATOM 7199 C CA . ALA B 1 401 ? -3.488 -2.503 7.495 1.00 14.55 401 ALA B CA 1
ATOM 7200 C C . ALA B 1 401 ? -3.486 -4.035 7.588 1.00 15.25 401 ALA B C 1
ATOM 7201 O O . ALA B 1 401 ? -4.243 -4.606 8.383 1.00 14.94 401 ALA B O 1
ATOM 7203 N N . THR B 1 402 ? -2.650 -4.697 6.779 1.00 16.20 402 THR B N 1
ATOM 7204 C CA . THR B 1 402 ? -2.523 -6.169 6.852 1.00 17.61 402 THR B CA 1
ATOM 7205 C C . THR B 1 402 ? -2.124 -6.680 8.237 1.00 17.14 402 THR B C 1
ATOM 7206 O O . THR B 1 402 ? -2.627 -7.732 8.705 1.00 17.47 402 THR B O 1
ATOM 7210 N N . LEU B 1 403 ? -1.232 -5.944 8.894 1.00 16.48 403 LEU B N 1
ATOM 7211 C CA . LEU B 1 403 ? -0.763 -6.306 10.239 1.00 16.80 403 LEU B CA 1
ATOM 7212 C C . LEU B 1 403 ? -1.847 -6.121 11.307 1.00 16.40 403 LEU B C 1
ATOM 7213 O O . LEU B 1 403 ? -1.961 -6.939 12.235 1.00 15.55 403 LEU B O 1
ATOM 7218 N N . MET B 1 404 ? -2.616 -5.030 11.202 1.00 15.62 404 MET B N 1
ATOM 7219 C CA . MET B 1 404 ? -3.775 -4.835 12.088 1.00 16.14 404 MET B CA 1
ATOM 7220 C C . MET B 1 404 ? -4.813 -5.980 11.977 1.00 16.58 404 MET B C 1
ATOM 7221 O O . MET B 1 404 ? -5.387 -6.406 12.994 1.00 17.23 404 MET B O 1
ATOM 7226 N N . ALA B 1 405 ? -5.015 -6.499 10.763 1.00 15.81 405 ALA B N 1
ATOM 7227 C CA . ALA B 1 405 ? -5.982 -7.562 10.524 1.00 16.96 405 ALA B CA 1
ATOM 7228 C C . ALA B 1 405 ? -5.602 -8.900 11.184 1.00 18.17 405 ALA B C 1
ATOM 7229 O O . ALA B 1 405 ? -6.471 -9.733 11.412 1.00 17.96 405 ALA B O 1
ATOM 7231 N N . THR B 1 406 ? -4.324 -9.084 11.524 1.00 18.92 406 THR B N 1
ATOM 7232 C CA . THR B 1 406 ? -3.911 -10.299 12.221 1.00 20.54 406 THR B CA 1
ATOM 7233 C C . THR B 1 406 ? -3.507 -9.994 13.648 1.00 20.58 406 THR B C 1
ATOM 7234 O O . THR B 1 406 ? -2.938 -10.854 14.327 1.00 21.40 406 THR B O 1
ATOM 7238 N N . GLY B 1 407 ? -3.795 -8.777 14.110 1.00 20.30 407 GLY B N 1
ATOM 7239 C CA . GLY B 1 407 ? -3.482 -8.393 15.492 1.00 20.02 407 GLY B CA 1
ATOM 7240 C C . GLY B 1 407 ? -2.010 -8.388 15.878 1.00 20.56 407 GLY B C 1
ATOM 7241 O O . GLY B 1 407 ? -1.680 -8.655 17.041 1.00 20.00 407 GLY B O 1
ATOM 7242 N N . HIS B 1 408 ? -1.130 -8.043 14.927 1.00 19.54 408 HIS B N 1
ATOM 7243 C CA . HIS B 1 408 ? 0.320 -7.991 15.162 1.00 18.68 408 HIS B CA 1
ATOM 7244 C C . HIS B 1 408 ? 0.611 -7.006 16.308 1.00 19.01 408 HIS B C 1
ATOM 7245 O O . HIS B 1 408 ? -0.095 -6.016 16.422 1.00 19.74 408 HIS B O 1
ATOM 7252 N N . PRO B 1 409 ? 1.609 -7.291 17.190 1.00 18.70 409 PRO B N 1
ATOM 7253 C CA . PRO B 1 409 ? 2.009 -6.336 18.249 1.00 18.76 409 PRO B CA 1
ATOM 7254 C C . PRO B 1 409 ? 2.450 -4.965 17.700 1.00 17.46 409 PRO B C 1
ATOM 7255 O O . PRO B 1 409 ? 3.349 -4.890 16.865 1.00 17.99 409 PRO B O 1
ATOM 7259 N N . MET B 1 410 ? 1.834 -3.898 18.178 1.00 17.42 410 MET B N 1
ATOM 7260 C CA . MET B 1 410 ? 2.153 -2.558 17.687 1.00 17.05 410 MET B CA 1
ATOM 7261 C C . MET B 1 410 ? 1.659 -1.480 18.631 1.00 16.94 410 MET B C 1
ATOM 7262 O O . MET B 1 410 ? 0.745 -1.699 19.444 1.00 17.38 410 MET B O 1
ATOM 7267 N N . VAL B 1 411 ? 2.305 -0.322 18.515 1.00 15.88 411 VAL B N 1
ATOM 7268 C CA . VAL B 1 411 ? 1.918 0.899 19.192 1.00 15.14 411 VAL B CA 1
ATOM 7269 C C . VAL B 1 411 ? 1.830 2.016 18.151 1.00 15.05 411 VAL B C 1
ATOM 7270 O O . VAL B 1 411 ? 2.469 1.946 17.065 1.00 14.54 411 VAL B O 1
ATOM 7274 N N . ILE B 1 412 ? 1.000 3.013 18.456 1.00 14.73 412 ILE B N 1
ATOM 7275 C CA . ILE B 1 412 ? 0.893 4.202 17.595 1.00 14.54 412 ILE B CA 1
ATOM 7276 C C . ILE B 1 412 ? 1.618 5.360 18.251 1.00 15.19 412 ILE B C 1
ATOM 7277 O O . ILE B 1 412 ? 1.493 5.591 19.468 1.00 14.42 412 ILE B O 1
ATOM 7282 N N . SER B 1 413 ? 2.373 6.103 17.444 1.00 15.28 413 SER B N 1
ATOM 7283 C CA . SER B 1 413 ? 2.994 7.337 17.931 1.00 16.12 413 SER B CA 1
ATOM 7284 C C . SER B 1 413 ? 2.987 8.385 16.823 1.00 16.20 413 SER B C 1
ATOM 7285 O O . SER B 1 413 ? 2.501 8.117 15.740 1.00 16.60 413 SER B O 1
ATOM 7288 N N . SER B 1 414 ? 3.547 9.562 17.091 1.00 18.07 414 SER B N 1
ATOM 7289 C CA . SER B 1 414 ? 3.492 10.681 16.141 1.00 18.67 414 SER B CA 1
ATOM 7290 C C . SER B 1 414 ? 4.852 11.151 15.521 1.00 19.28 414 SER B C 1
ATOM 7291 O O . SER B 1 414 ? 4.863 11.954 14.557 1.00 19.17 414 SER B O 1
ATOM 7294 N N . ASP B 1 415 ? 5.967 10.675 16.063 1.00 19.91 415 ASP B N 1
ATOM 7295 C CA . ASP B 1 415 ? 7.304 10.861 15.437 1.00 21.51 415 ASP B CA 1
ATOM 7296 C C . ASP B 1 415 ? 7.807 12.309 15.604 1.00 21.16 415 ASP B C 1
ATOM 7297 O O . ASP B 1 415 ? 8.510 12.601 16.570 1.00 21.02 415 ASP B O 1
ATOM 7302 N N . ASP B 1 416 ? 7.407 13.207 14.698 1.00 20.91 416 ASP B N 1
ATOM 7303 C CA . ASP B 1 416 ? 7.773 14.617 14.764 1.00 21.23 416 ASP B CA 1
ATOM 7304 C C . ASP B 1 416 ? 6.565 15.508 14.442 1.00 19.84 416 ASP B C 1
ATOM 7305 O O . ASP B 1 416 ? 6.598 16.247 13.452 1.00 20.37 416 ASP B O 1
ATOM 7310 N N . PRO B 1 417 ? 5.504 15.451 15.274 1.00 18.66 417 PRO B N 1
ATOM 7311 C CA . PRO B 1 417 ? 4.227 16.053 14.879 1.00 18.41 417 PRO B CA 1
ATOM 7312 C C . PRO B 1 417 ? 4.326 17.527 14.507 1.00 18.55 417 PRO B C 1
ATOM 7313 O O . PRO B 1 417 ? 3.640 17.962 13.583 1.00 18.23 417 PRO B O 1
ATOM 7317 N N . ALA B 1 418 ? 5.163 18.277 15.216 1.00 18.68 418 ALA B N 1
ATOM 7318 C CA . ALA B 1 418 ? 5.307 19.729 14.977 1.00 19.71 418 ALA B CA 1
ATOM 7319 C C . ALA B 1 418 ? 5.694 20.087 13.542 1.00 19.66 418 ALA B C 1
ATOM 7320 O O . ALA B 1 418 ? 5.326 21.163 13.047 1.00 20.07 418 ALA B O 1
ATOM 7322 N N . MET B 1 419 ? 6.468 19.215 12.893 1.00 19.67 419 MET B N 1
ATOM 7323 C CA . MET B 1 419 ? 6.924 19.460 11.518 1.00 20.57 419 MET B CA 1
ATOM 7324 C C . MET B 1 419 ? 5.837 19.256 10.469 1.00 19.37 419 MET B C 1
ATOM 7325 O O . MET B 1 419 ? 6.002 19.683 9.332 1.00 19.24 419 MET B O 1
ATOM 7330 N N . PHE B 1 420 ? 4.742 18.606 10.856 1.00 18.83 420 PHE B N 1
ATOM 7331 C CA . PHE B 1 420 ? 3.686 18.207 9.925 1.00 18.76 420 PHE B CA 1
ATOM 7332 C C . PHE B 1 420 ? 2.417 19.019 10.183 1.00 18.48 420 PHE B C 1
ATOM 7333 O O . PHE B 1 420 ? 1.405 18.843 9.501 1.00 17.52 420 PHE B O 1
ATOM 7341 N N . GLY B 1 421 ? 2.454 19.839 11.230 1.00 18.37 421 GLY B N 1
ATOM 7342 C CA . GLY B 1 421 ? 1.268 20.566 11.674 1.00 18.27 421 GLY B CA 1
ATOM 7343 C C . GLY B 1 421 ? 0.360 19.742 12.571 1.00 19.42 421 GLY B C 1
ATOM 7344 O O . GLY B 1 421 ? -0.823 20.079 12.738 1.00 18.68 421 GLY B O 1
ATOM 7345 N N . ALA B 1 422 ? 0.884 18.657 13.150 1.00 17.32 422 ALA B N 1
ATOM 7346 C CA . ALA B 1 422 ? 0.112 17.895 14.113 1.00 17.66 422 ALA B CA 1
ATOM 7347 C C . ALA B 1 422 ? 0.529 18.264 15.560 1.00 18.20 422 ALA B C 1
ATOM 7348 O O . ALA B 1 422 ? 1.463 19.036 15.797 1.00 18.34 422 ALA B O 1
ATOM 7350 N N . LYS B 1 423 ? -0.161 17.675 16.514 1.00 18.41 423 LYS B N 1
ATOM 7351 C CA . LYS B 1 423 ? 0.069 17.925 17.917 1.00 20.16 423 LYS B CA 1
ATOM 7352 C C . LYS B 1 423 ? -0.284 16.634 18.687 1.00 18.91 423 LYS B C 1
ATOM 7353 O O . LYS B 1 423 ? -1.321 16.010 18.419 1.00 19.59 423 LYS B O 1
ATOM 7359 N N . GLY B 1 424 ? 0.570 16.224 19.625 1.00 18.19 424 GLY B N 1
ATOM 7360 C CA . GLY B 1 424 ? 0.309 15.050 20.441 1.00 16.97 424 GLY B CA 1
ATOM 7361 C C . GLY B 1 424 ? 0.147 13.764 19.622 1.00 16.89 424 GLY B C 1
ATOM 7362 O O . GLY B 1 424 ? 0.857 13.543 18.623 1.00 15.86 424 GLY B O 1
ATOM 7363 N N . LEU B 1 425 ? -0.818 12.946 20.041 1.00 15.56 425 LEU B N 1
ATOM 7364 C CA . LEU B 1 425 ? -1.108 11.662 19.433 1.00 15.83 425 LEU B CA 1
ATOM 7365 C C . LEU B 1 425 ? -2.457 11.535 18.665 1.00 15.34 425 LEU B C 1
ATOM 7366 O O . LEU B 1 425 ? -2.604 10.623 17.849 1.00 15.17 425 LEU B O 1
ATOM 7371 N N . SER B 1 426 ? -3.425 12.428 18.892 1.00 14.32 426 SER B N 1
ATOM 7372 C CA . SER B 1 426 ? -4.801 12.205 18.362 1.00 14.79 426 SER B CA 1
ATOM 7373 C C . SER B 1 426 ? -4.938 12.177 16.829 1.00 14.96 426 SER B C 1
ATOM 7374 O O . SER B 1 426 ? -5.797 11.495 16.311 1.00 14.14 426 SER B O 1
ATOM 7377 N N . TYR B 1 427 ? -4.117 12.946 16.128 1.00 15.65 427 TYR B N 1
ATOM 7378 C CA . TYR B 1 427 ? -4.197 12.975 14.662 1.00 16.47 427 TYR B CA 1
ATOM 7379 C C . TYR B 1 427 ? -3.724 11.650 14.068 1.00 15.34 427 TYR B C 1
ATOM 7380 O O . TYR B 1 427 ? -4.305 11.156 13.146 1.00 15.14 427 TYR B O 1
ATOM 7389 N N . ASP B 1 428 ? -2.636 11.112 14.599 1.00 15.75 428 ASP B N 1
ATOM 7390 C CA . ASP B 1 428 ? -2.190 9.762 14.238 1.00 16.34 428 ASP B CA 1
ATOM 7391 C C . ASP B 1 428 ? -3.178 8.631 14.625 1.00 15.13 428 ASP B C 1
ATOM 7392 O O . ASP B 1 428 ? -3.426 7.706 13.839 1.00 14.03 428 ASP B O 1
ATOM 7397 N N . PHE B 1 429 ? -3.758 8.712 15.810 1.00 13.20 429 PHE B N 1
ATOM 7398 C CA . PHE B 1 429 ? -4.840 7.791 16.170 1.00 13.51 429 PHE B CA 1
ATOM 7399 C C . PHE B 1 429 ? -6.046 7.879 15.191 1.00 12.41 429 PHE B C 1
ATOM 7400 O O . PHE B 1 429 ? -6.635 6.857 14.833 1.00 12.71 429 PHE B O 1
ATOM 7408 N N . TYR B 1 430 ? -6.437 9.083 14.779 1.00 11.82 430 TYR B N 1
ATOM 7409 C CA . TYR B 1 430 ? -7.495 9.206 13.765 1.00 11.11 430 TYR B CA 1
ATOM 7410 C C . TYR B 1 430 ? -7.124 8.484 12.439 1.00 11.59 430 TYR B C 1
ATOM 7411 O O . TYR B 1 430 ? -7.918 7.735 11.872 1.00 10.29 430 TYR B O 1
ATOM 7420 N N . GLU B 1 431 ? -5.889 8.684 11.969 1.00 12.43 431 GLU B N 1
ATOM 7421 C CA . GLU B 1 431 ? -5.474 8.081 10.696 1.00 13.99 431 GLU B CA 1
ATOM 7422 C C . GLU B 1 431 ? -5.506 6.553 10.800 1.00 13.96 431 GLU B C 1
ATOM 7423 O O . GLU B 1 431 ? -5.971 5.853 9.892 1.00 13.92 431 GLU B O 1
ATOM 7429 N N . VAL B 1 432 ? -5.032 6.035 11.920 1.00 14.84 432 VAL B N 1
ATOM 7430 C CA . VAL B 1 432 ? -5.045 4.572 12.149 1.00 14.87 432 VAL B CA 1
ATOM 7431 C C . VAL B 1 432 ? -6.511 4.045 12.234 1.00 15.00 432 VAL B C 1
ATOM 7432 O O . VAL B 1 432 ? -6.912 3.098 11.539 1.00 15.35 432 VAL B O 1
ATOM 7436 N N . PHE B 1 433 ? -7.326 4.702 13.045 1.00 15.85 433 PHE B N 1
ATOM 7437 C CA . PHE B 1 433 ? -8.693 4.218 13.314 1.00 15.81 433 PHE B CA 1
ATOM 7438 C C . PHE B 1 433 ? -9.659 4.332 12.123 1.00 16.81 433 PHE B C 1
ATOM 7439 O O . PHE B 1 433 ? -10.564 3.475 11.934 1.00 16.08 433 PHE B O 1
ATOM 7447 N N . MET B 1 434 ? -9.501 5.401 11.337 1.00 17.44 434 MET B N 1
ATOM 7448 C CA . MET B 1 434 ? -10.346 5.618 10.170 1.00 18.07 434 MET B CA 1
ATOM 7449 C C . MET B 1 434 ? -9.723 5.085 8.871 1.00 18.77 434 MET B C 1
ATOM 7450 O O . MET B 1 434 ? -10.423 4.487 8.052 1.00 18.99 434 MET B O 1
ATOM 7455 N N . GLY B 1 435 ? -8.427 5.335 8.666 1.00 18.83 435 GLY B N 1
ATOM 7456 C CA . GLY B 1 435 ? -7.781 4.995 7.398 1.00 18.17 435 GLY B CA 1
ATOM 7457 C C . GLY B 1 435 ? -7.232 3.575 7.342 1.00 18.45 435 GLY B C 1
ATOM 7458 O O . GLY B 1 435 ? -7.534 2.817 6.432 1.00 20.23 435 GLY B O 1
ATOM 7459 N N . ILE B 1 436 ? -6.401 3.212 8.299 1.00 17.56 436 ILE B N 1
ATOM 7460 C CA . ILE B 1 436 ? -5.596 2.003 8.171 1.00 16.15 436 ILE B CA 1
ATOM 7461 C C . ILE B 1 436 ? -6.353 0.755 8.607 1.00 15.67 436 ILE B C 1
ATOM 7462 O O . ILE B 1 436 ? -6.284 -0.295 7.958 1.00 16.05 436 ILE B O 1
ATOM 7467 N N . GLY B 1 437 ? -7.095 0.877 9.701 1.00 15.95 437 GLY B N 1
ATOM 7468 C CA . GLY B 1 437 ? -7.798 -0.263 10.290 1.00 15.65 437 GLY B CA 1
ATOM 7469 C C . GLY B 1 437 ? -9.130 -0.556 9.643 1.00 16.35 437 GLY B C 1
ATOM 7470 O O . GLY B 1 437 ? -9.749 -1.560 9.948 1.00 17.48 437 GLY B O 1
ATOM 7471 N N . GLY B 1 438 ? -9.582 0.320 8.751 1.00 16.45 438 GLY B N 1
ATOM 7472 C CA . GLY B 1 438 ? -10.830 0.085 8.031 1.00 16.27 438 GLY B CA 1
ATOM 7473 C C . GLY B 1 438 ? -12.089 0.324 8.842 1.00 16.81 438 GLY B C 1
ATOM 7474 O O . GLY B 1 438 ? -12.019 0.707 10.021 1.00 15.22 438 GLY B O 1
ATOM 7475 N N . MET B 1 439 ? -13.245 0.103 8.204 1.00 17.50 439 MET B N 1
ATOM 7476 C CA . MET B 1 439 ? -14.561 0.405 8.808 1.00 18.45 439 MET B CA 1
ATOM 7477 C C . MET B 1 439 ? -14.860 -0.444 10.049 1.00 18.39 439 MET B C 1
ATOM 7478 O O . MET B 1 439 ? -15.560 -0.014 10.957 1.00 18.49 439 MET B O 1
ATOM 7483 N N . LYS B 1 440 ? -14.318 -1.646 10.102 1.00 19.02 440 LYS B N 1
ATOM 7484 C CA . LYS B 1 440 ? -14.546 -2.520 11.247 1.00 19.31 440 LYS B CA 1
ATOM 7485 C C . LYS B 1 440 ? -13.704 -2.230 12.497 1.00 19.26 440 LYS B C 1
ATOM 7486 O O . LYS B 1 440 ? -14.009 -2.787 13.565 1.00 19.85 440 LYS B O 1
ATOM 7492 N N . ALA B 1 441 ? -12.628 -1.434 12.397 1.00 18.41 441 ALA B N 1
ATOM 7493 C CA . ALA B 1 441 ? -11.871 -1.086 13.617 1.00 18.40 441 ALA B CA 1
ATOM 7494 C C . ALA B 1 441 ? -12.805 -0.348 14.573 1.00 18.70 441 ALA B C 1
ATOM 7495 O O . ALA B 1 441 ? -13.526 0.570 14.165 1.00 18.19 441 ALA B O 1
ATOM 7497 N N . ASP B 1 442 ? -12.767 -0.751 15.837 1.00 18.44 442 ASP B N 1
ATOM 7498 C CA . ASP B 1 442 ? -13.776 -0.328 16.809 1.00 18.14 442 ASP B CA 1
ATOM 7499 C C . ASP B 1 442 ? -13.147 0.064 18.162 1.00 17.72 442 ASP B C 1
ATOM 7500 O O . ASP B 1 442 ? -11.906 0.222 18.282 1.00 15.98 442 ASP B O 1
ATOM 7505 N N . LEU B 1 443 ? -13.984 0.245 19.186 1.00 17.23 443 LEU B N 1
ATOM 7506 C CA . LEU B 1 443 ? -13.463 0.581 20.508 1.00 17.59 443 LEU B CA 1
ATOM 7507 C C . LEU B 1 443 ? -12.406 -0.412 21.045 1.00 17.29 443 LEU B C 1
ATOM 7508 O O . LEU B 1 443 ? -11.479 0.010 21.749 1.00 18.33 443 LEU B O 1
ATOM 7513 N N . ARG B 1 444 ? -12.527 -1.704 20.729 1.00 16.89 444 ARG B N 1
ATOM 7514 C CA . ARG B 1 444 ? -11.539 -2.707 21.189 1.00 17.15 444 ARG B CA 1
ATOM 7515 C C . ARG B 1 444 ? -10.177 -2.438 20.523 1.00 17.21 444 ARG B C 1
ATOM 7516 O O . ARG B 1 444 ? -9.140 -2.566 21.178 1.00 17.62 444 ARG B O 1
ATOM 7524 N N . THR B 1 445 ? -10.196 -2.079 19.228 1.00 16.58 445 THR B N 1
ATOM 7525 C CA . THR B 1 445 ? -8.973 -1.612 18.522 1.00 16.44 445 THR B CA 1
ATOM 7526 C C . THR B 1 445 ? -8.268 -0.512 19.304 1.00 16.57 445 THR B C 1
ATOM 7527 O O . THR B 1 445 ? -7.065 -0.608 19.597 1.00 15.99 445 THR B O 1
ATOM 7531 N N . LEU B 1 446 ? -9.023 0.518 19.666 1.00 16.58 446 LEU B N 1
ATOM 7532 C CA . LEU B 1 446 ? -8.474 1.665 20.383 1.00 16.67 446 LEU B CA 1
ATOM 7533 C C . LEU B 1 446 ? -7.940 1.334 21.766 1.00 16.87 446 LEU B C 1
ATOM 7534 O O . LEU B 1 446 ? -6.843 1.780 22.121 1.00 16.91 446 LEU B O 1
ATOM 7539 N N . LYS B 1 447 ? -8.720 0.573 22.543 1.00 16.93 447 LYS B N 1
ATOM 7540 C CA . LYS B 1 447 ? -8.324 0.124 23.874 1.00 17.46 447 LYS B CA 1
ATOM 7541 C C . LYS B 1 447 ? -7.060 -0.766 23.836 1.00 17.99 447 LYS B C 1
ATOM 7542 O O . LYS B 1 447 ? -6.160 -0.597 24.638 1.00 18.50 447 LYS B O 1
ATOM 7548 N N . GLN B 1 448 ? -6.987 -1.697 22.896 1.00 18.47 448 GLN B N 1
ATOM 7549 C CA . GLN B 1 448 ? -5.782 -2.501 22.752 1.00 18.32 448 GLN B CA 1
ATOM 7550 C C . GLN B 1 448 ? -4.534 -1.669 22.467 1.00 18.00 448 GLN B C 1
ATOM 7551 O O . GLN B 1 448 ? -3.480 -1.943 23.025 1.00 18.42 448 GLN B O 1
ATOM 7557 N N . LEU B 1 449 ? -4.643 -0.665 21.596 1.00 16.83 449 LEU B N 1
ATOM 7558 C CA . LEU B 1 449 ? -3.488 0.146 21.231 1.00 16.03 449 LEU B CA 1
ATOM 7559 C C . LEU B 1 449 ? -3.002 1.004 22.412 1.00 16.14 449 LEU B C 1
ATOM 7560 O O . LEU B 1 449 ? -1.773 1.172 22.616 1.00 15.06 449 LEU B O 1
ATOM 7565 N N . ALA B 1 450 ? -3.957 1.559 23.167 1.00 15.53 450 ALA B N 1
ATOM 7566 C CA . ALA B 1 450 ? -3.645 2.330 24.382 1.00 16.35 450 ALA B CA 1
ATOM 7567 C C . ALA B 1 450 ? -2.924 1.421 25.387 1.00 16.83 450 ALA B C 1
ATOM 7568 O O . ALA B 1 450 ? -1.852 1.751 25.909 1.00 17.18 450 ALA B O 1
ATOM 7570 N N . MET B 1 451 ? -3.515 0.267 25.644 1.00 16.81 451 MET B N 1
ATOM 7571 C CA . MET B 1 451 ? -2.918 -0.683 26.568 1.00 17.70 451 MET B CA 1
ATOM 7572 C C . MET B 1 451 ? -1.545 -1.204 26.104 1.00 17.45 451 MET B C 1
ATOM 7573 O O . MET B 1 451 ? -0.627 -1.306 26.916 1.00 16.76 451 MET B O 1
ATOM 7578 N N . ASN B 1 452 ? -1.421 -1.508 24.811 1.00 17.06 452 ASN B N 1
ATOM 7579 C CA . ASN B 1 452 ? -0.125 -1.859 24.217 1.00 17.08 452 ASN B CA 1
ATOM 7580 C C . ASN B 1 452 ? 0.981 -0.876 24.520 1.00 16.48 452 ASN B C 1
ATOM 7581 O O . ASN B 1 452 ? 2.128 -1.283 24.734 1.00 16.27 452 ASN B O 1
ATOM 7586 N N . SER B 1 453 ? 0.657 0.406 24.548 1.00 16.51 453 SER B N 1
ATOM 7587 C CA . SER B 1 453 ? 1.696 1.412 24.717 1.00 18.32 453 SER B CA 1
ATOM 7588 C C . SER B 1 453 ? 2.226 1.462 26.162 1.00 18.39 453 SER B C 1
ATOM 7589 O O . SER B 1 453 ? 3.314 1.989 26.397 1.00 17.17 453 SER B O 1
ATOM 7592 N N . ILE B 1 454 ? 1.461 0.894 27.102 1.00 18.51 454 ILE B N 1
ATOM 7593 C CA . ILE B 1 454 ? 1.929 0.708 28.475 1.00 18.75 454 ILE B CA 1
ATOM 7594 C C . ILE B 1 454 ? 2.752 -0.591 28.536 1.00 19.27 454 ILE B C 1
ATOM 7595 O O . ILE B 1 454 ? 3.886 -0.591 29.037 1.00 19.90 454 ILE B O 1
ATOM 7600 N N . LYS B 1 455 ? 2.179 -1.669 27.996 1.00 18.80 455 LYS B N 1
ATOM 7601 C CA . LYS B 1 455 ? 2.832 -2.974 27.930 1.00 19.30 455 LYS B CA 1
ATOM 7602 C C . LYS B 1 455 ? 4.252 -2.912 27.327 1.00 19.41 455 LYS B C 1
ATOM 7603 O O . LYS B 1 455 ? 5.179 -3.522 27.874 1.00 19.49 455 LYS B O 1
ATOM 7609 N N . TYR B 1 456 ? 4.412 -2.173 26.226 1.00 17.94 456 TYR B N 1
ATOM 7610 C CA . TYR B 1 456 ? 5.653 -2.207 25.459 1.00 17.35 456 TYR B CA 1
ATOM 7611 C C . TYR B 1 456 ? 6.607 -1.102 25.850 1.00 17.21 456 TYR B C 1
ATOM 7612 O O . TYR B 1 456 ? 7.678 -0.984 25.251 1.00 17.11 456 TYR B O 1
ATOM 7621 N N . SER B 1 457 ? 6.238 -0.314 26.866 1.00 16.61 457 SER B N 1
ATOM 7622 C CA . SER B 1 457 ? 7.138 0.694 27.387 1.00 17.76 457 SER B CA 1
ATOM 7623 C C . SER B 1 457 ? 8.308 -0.017 28.112 1.00 17.97 457 SER B C 1
ATOM 7624 O O . SER B 1 457 ? 8.303 -1.247 28.254 1.00 18.63 457 SER B O 1
ATOM 7627 N N . THR B 1 458 ? 9.304 0.759 28.523 1.00 19.55 458 THR B N 1
ATOM 7628 C CA . THR B 1 458 ? 10.518 0.247 29.201 1.00 20.11 458 THR B CA 1
ATOM 7629 C C . THR B 1 458 ? 10.412 0.410 30.728 1.00 20.80 458 THR B C 1
ATOM 7630 O O . THR B 1 458 ? 11.400 0.295 31.458 1.00 21.07 458 THR B O 1
ATOM 7634 N N . LEU B 1 459 ? 9.211 0.700 31.213 1.00 21.17 459 LEU B N 1
ATOM 7635 C CA . LEU B 1 459 ? 9.013 0.865 32.642 1.00 22.16 459 LEU B CA 1
ATOM 7636 C C . LEU B 1 459 ? 9.165 -0.479 33.375 1.00 23.11 459 LEU B C 1
ATOM 7637 O O . LEU B 1 459 ? 8.987 -1.542 32.767 1.00 22.41 459 LEU B O 1
ATOM 7642 N N . LEU B 1 460 ? 9.517 -0.434 34.669 1.00 24.31 460 LEU B N 1
ATOM 7643 C CA . LEU B 1 460 ? 9.465 -1.637 35.523 1.00 26.01 460 LEU B CA 1
ATOM 7644 C C . LEU B 1 460 ? 8.047 -2.189 35.512 1.00 26.98 460 LEU B C 1
ATOM 7645 O O . LEU B 1 460 ? 7.093 -1.418 35.391 1.00 27.35 460 LEU B O 1
ATOM 7650 N N . GLU B 1 461 ? 7.898 -3.505 35.654 1.00 28.16 461 GLU B N 1
ATOM 7651 C CA . GLU B 1 461 ? 6.570 -4.123 35.716 1.00 29.68 461 GLU B CA 1
ATOM 7652 C C . GLU B 1 461 ? 5.673 -3.524 36.824 1.00 29.72 461 GLU B C 1
ATOM 7653 O O . GLU B 1 461 ? 4.455 -3.350 36.635 1.00 29.42 461 GLU B O 1
ATOM 7659 N N . SER B 1 462 ? 6.288 -3.151 37.944 1.00 29.39 462 SER B N 1
ATOM 7660 C CA . SER B 1 462 ? 5.547 -2.539 39.043 1.00 29.30 462 SER B CA 1
ATOM 7661 C C . SER B 1 462 ? 5.060 -1.129 38.673 1.00 28.85 462 SER B C 1
ATOM 7662 O O . SER B 1 462 ? 3.992 -0.706 39.109 1.00 28.84 462 SER B O 1
ATOM 7665 N N . GLU B 1 463 ? 5.852 -0.416 37.871 1.00 27.91 463 GLU B N 1
ATOM 7666 C CA . GLU B 1 463 ? 5.472 0.900 37.341 1.00 26.94 463 GLU B CA 1
ATOM 7667 C C . GLU B 1 463 ? 4.390 0.830 36.261 1.00 25.63 463 GLU B C 1
ATOM 7668 O O . GLU B 1 463 ? 3.526 1.704 36.202 1.00 25.01 463 GLU B O 1
ATOM 7674 N N . LYS B 1 464 ? 4.449 -0.193 35.410 1.00 25.13 464 LYS B N 1
ATOM 7675 C CA . LYS B 1 464 ? 3.411 -0.445 34.396 1.00 24.89 464 LYS B CA 1
ATOM 7676 C C . LYS B 1 464 ? 2.059 -0.743 35.058 1.00 25.72 464 LYS B C 1
ATOM 7677 O O . LYS B 1 464 ? 1.008 -0.228 34.635 1.00 24.91 464 LYS B O 1
ATOM 7683 N N . ASN B 1 465 ? 2.104 -1.559 36.110 1.00 26.64 465 ASN B N 1
ATOM 7684 C CA . ASN B 1 465 ? 0.966 -1.784 37.015 1.00 27.19 465 ASN B CA 1
ATOM 7685 C C . ASN B 1 465 ? 0.302 -0.513 37.561 1.00 26.81 465 ASN B C 1
ATOM 7686 O O . ASN B 1 465 ? -0.927 -0.372 37.494 1.00 26.77 465 ASN B O 1
ATOM 7691 N N . THR B 1 466 ? 1.108 0.412 38.082 1.00 26.52 466 THR B N 1
ATOM 7692 C CA . THR B 1 466 ? 0.621 1.729 38.546 1.00 26.78 466 THR B CA 1
ATOM 7693 C C . THR B 1 466 ? 0.074 2.608 37.404 1.00 26.12 466 THR B C 1
ATOM 7694 O O . THR B 1 466 ? -0.964 3.286 37.536 1.00 25.71 466 THR B O 1
ATOM 7698 N N . PHE B 1 467 ? 0.813 2.625 36.298 1.00 25.05 467 PHE B N 1
ATOM 7699 C CA . PHE B 1 467 ? 0.397 3.325 35.082 1.00 24.67 467 PHE B CA 1
ATOM 7700 C C . PHE B 1 467 ? -0.964 2.767 34.641 1.00 24.41 467 PHE B C 1
ATOM 7701 O O . PHE B 1 467 ? -1.898 3.527 34.427 1.00 23.78 467 PHE B O 1
ATOM 7709 N N . MET B 1 468 ? -1.073 1.448 34.544 1.00 24.49 468 MET B N 1
ATOM 7710 C CA . MET B 1 468 ? -2.328 0.813 34.164 1.00 26.17 468 MET B CA 1
ATOM 7711 C C . MET B 1 468 ? -3.502 1.243 35.074 1.00 25.94 468 MET B C 1
ATOM 7712 O O . MET B 1 468 ? -4.611 1.517 34.576 1.00 24.73 468 MET B O 1
ATOM 7717 N N . GLU B 1 469 ? -3.239 1.363 36.383 1.00 25.61 469 GLU B N 1
ATOM 7718 C CA . GLU B 1 469 ? -4.284 1.799 37.337 1.00 26.17 469 GLU B CA 1
ATOM 7719 C C . GLU B 1 469 ? -4.766 3.221 37.083 1.00 25.30 469 GLU B C 1
ATOM 7720 O O . GLU B 1 469 ? -5.977 3.486 37.099 1.00 24.10 469 GLU B O 1
ATOM 7726 N N . ILE B 1 470 ? -3.813 4.126 36.855 1.00 24.55 470 ILE B N 1
ATOM 7727 C CA . ILE B 1 470 ? -4.104 5.512 36.506 1.00 24.14 470 ILE B CA 1
ATOM 7728 C C . ILE B 1 470 ? -4.831 5.578 35.153 1.00 24.03 470 ILE B C 1
ATOM 7729 O O . ILE B 1 470 ? -5.840 6.307 34.994 1.00 23.67 470 ILE B O 1
ATOM 7734 N N . TRP B 1 471 ? -4.321 4.821 34.183 1.00 23.25 471 TRP B N 1
ATOM 7735 C CA . TRP B 1 471 ? -4.953 4.802 32.867 1.00 23.82 471 TRP B CA 1
ATOM 7736 C C . TRP B 1 471 ? -6.409 4.299 32.947 1.00 24.05 471 TRP B C 1
ATOM 7737 O O . TRP B 1 471 ? -7.292 4.912 32.353 1.00 23.98 471 TRP B O 1
ATOM 7748 N N . LYS B 1 472 ? -6.636 3.195 33.658 1.00 24.64 472 LYS B N 1
ATOM 7749 C CA . LYS B 1 472 ? -7.978 2.580 33.747 1.00 26.16 472 LYS B CA 1
ATOM 7750 C C . LYS B 1 472 ? -9.052 3.544 34.297 1.00 25.96 472 LYS B C 1
ATOM 7751 O O . LYS B 1 472 ? -10.188 3.558 33.801 1.00 25.83 472 LYS B O 1
ATOM 7757 N N . LYS B 1 473 ? -8.681 4.349 35.293 1.00 25.76 473 LYS B N 1
ATOM 7758 C CA . LYS B 1 473 ? -9.554 5.397 35.834 1.00 26.26 473 LYS B CA 1
ATOM 7759 C C . LYS B 1 473 ? -9.899 6.440 34.785 1.00 26.04 473 LYS B C 1
ATOM 7760 O O . LYS B 1 473 ? -11.057 6.891 34.694 1.00 24.95 473 LYS B O 1
ATOM 7766 N N . ARG B 1 474 ? -8.899 6.848 34.002 1.00 24.75 474 ARG B N 1
ATOM 7767 C CA . ARG B 1 474 ? -9.167 7.828 32.939 1.00 24.17 474 ARG B CA 1
ATOM 7768 C C . ARG B 1 474 ? -10.020 7.200 31.819 1.00 23.04 474 ARG B C 1
ATOM 7769 O O . ARG B 1 474 ? -10.888 7.868 31.241 1.00 23.14 474 ARG B O 1
ATOM 7777 N N . TRP B 1 475 ? -9.793 5.917 31.558 1.00 22.35 475 TRP B N 1
ATOM 7778 C CA . TRP B 1 475 ? -10.556 5.188 30.539 1.00 23.53 475 TRP B CA 1
ATOM 7779 C C . TRP B 1 475 ? -12.054 5.148 30.933 1.00 23.97 475 TRP B C 1
ATOM 7780 O O . TRP B 1 475 ? -12.932 5.580 30.165 1.00 24.17 475 TRP B O 1
ATOM 7791 N N . ASP B 1 476 ? -12.327 4.694 32.149 1.00 24.54 476 ASP B N 1
ATOM 7792 C CA . ASP B 1 476 ? -13.708 4.635 32.656 1.00 25.23 476 ASP B CA 1
ATOM 7793 C C . ASP B 1 476 ? -14.470 5.940 32.578 1.00 24.91 476 ASP B C 1
ATOM 7794 O O . ASP B 1 476 ? -15.644 5.935 32.194 1.00 26.14 476 ASP B O 1
ATOM 7799 N N . LYS B 1 477 ? -13.819 7.043 32.941 1.00 24.81 477 LYS B N 1
ATOM 7800 C CA . LYS B 1 477 ? -14.396 8.399 32.804 1.00 25.52 477 LYS B CA 1
ATOM 7801 C C . LYS B 1 477 ? -14.675 8.786 31.342 1.00 24.60 477 LYS B C 1
ATOM 7802 O O . LYS B 1 477 ? -15.677 9.472 31.018 1.00 25.30 477 LYS B O 1
ATOM 7808 N N . PHE B 1 478 ? -13.772 8.364 30.469 1.00 23.51 478 PHE B N 1
ATOM 7809 C CA . PHE B 1 478 ? -13.888 8.608 29.041 1.00 22.35 478 PHE B CA 1
ATOM 7810 C C . PHE B 1 478 ? -15.100 7.831 28.500 1.00 22.35 478 PHE B C 1
ATOM 7811 O O . PHE B 1 478 ? -15.933 8.395 27.806 1.00 22.43 478 PHE B O 1
ATOM 7819 N N . ILE B 1 479 ? -15.204 6.556 28.871 1.00 23.39 479 ILE B N 1
ATOM 7820 C CA . ILE B 1 479 ? -16.318 5.705 28.489 1.00 24.52 479 ILE B CA 1
ATOM 7821 C C . ILE B 1 479 ? -17.656 6.317 28.958 1.00 25.42 479 ILE B C 1
ATOM 7822 O O . ILE B 1 479 ? -18.610 6.375 28.191 1.00 24.66 479 ILE B O 1
ATOM 7827 N N . ALA B 1 480 ? -17.699 6.804 30.199 1.00 25.81 480 ALA B N 1
ATOM 7828 C CA . ALA B 1 480 ? -18.918 7.389 30.725 1.00 27.71 480 ALA B CA 1
ATOM 7829 C C . ALA B 1 480 ? -19.309 8.614 29.911 1.00 28.19 480 ALA B C 1
ATOM 7830 O O . ALA B 1 480 ? -20.496 8.800 29.618 1.00 28.33 480 ALA B O 1
ATOM 7832 N N . ASP B 1 481 ? -18.321 9.424 29.523 1.00 28.65 481 ASP B N 1
ATOM 7833 C CA . ASP B 1 481 ? -18.598 10.634 28.735 1.00 29.69 481 ASP B CA 1
ATOM 7834 C C . ASP B 1 481 ? -19.165 10.293 27.370 1.00 29.97 481 ASP B C 1
ATOM 7835 O O . ASP B 1 481 ? -20.230 10.792 27.008 1.00 30.27 481 ASP B O 1
ATOM 7840 N N . VAL B 1 482 ? -18.457 9.439 26.628 1.00 29.91 482 VAL B N 1
ATOM 7841 C CA . VAL B 1 482 ? -18.896 8.984 25.300 1.00 29.98 482 VAL B CA 1
ATOM 7842 C C . VAL B 1 482 ? -20.284 8.312 25.334 1.00 30.85 482 VAL B C 1
ATOM 7843 O O . VAL B 1 482 ? -21.089 8.555 24.456 1.00 30.12 482 VAL B O 1
ATOM 7847 N N . ALA B 1 483 ? -20.538 7.457 26.332 1.00 31.89 483 ALA B N 1
ATOM 7848 C CA . ALA B 1 483 ? -21.817 6.749 26.435 1.00 33.64 483 ALA B CA 1
ATOM 7849 C C . ALA B 1 483 ? -22.967 7.715 26.728 1.00 34.87 483 ALA B C 1
ATOM 7850 O O . ALA B 1 483 ? -24.084 7.522 26.234 1.00 36.09 483 ALA B O 1
ATOM 7852 N N . THR B 1 484 ? -22.683 8.751 27.512 1.00 36.08 484 THR B N 1
ATOM 7853 C CA . THR B 1 484 ? -23.600 9.879 27.721 1.00 37.31 484 THR B CA 1
ATOM 7854 C C . THR B 1 484 ? -23.292 10.971 26.700 1.00 37.17 484 THR B C 1
ATOM 7855 O O . THR B 1 484 ? -23.201 12.162 27.018 1.00 37.17 484 THR B O 1
#

Radius of gyration: 31.09 Å; Cα contacts (8 Å, |Δi|>4): 1723; chains: 2; bounding box: 68×80×88 Å

Sequence (964 aa):
SIDETRAHLLLKEKMMRLGGRLVLNTKEELANERLMTLKIAEMKEAMRTLIFPPSMHFFQAKHLIERSQVFNILRMMPKGAALHLHDIGIVTMDWLVRNVTYRPHCHICFTPRGIMQFRFAHPTPRPSEKCSKWILLEDYRKRVQNVTEFDDSLLRNFTLVTQHPEVIYTNQNVVWSKFETIFFTISGLIHYAPVFRDYVFRSMQEFYEDNVLYMEIRARLLPVYELSGEHHDEEWSVKTYQEVAQKFVETHPEFIGIKIIYSDHRSKDVAVIAESIRMAMGLRIKFPTVVAGFDLVGHEDTGHSLHDYKEALMIPAKDGVKLPYFFHAGETDWQGTSIDRNILDALMLNTTRIGHGFALSKHPAVRTYSWKKDIPIEVCPISNQVLKLVSDLRNHPVATLMATGHPMVISSDDPAMFGAKGLSYDFYEVFMGIGGMKADLRTLKQLAMNSIKYSTLLESEKNTFMEIWKKRWDKFIADVATSIDETRAHLLLKEKMMRLGGRLVLNTKEELANERLMTLKIAEMKEAMRTLIFPPSMHFFQAKHLIERSQVFNILRMMPKGAALHLHDIGIVTMDWLVRNVTYRPHCHICFTPRGIMQFRFAHPTPRPSEKCSKWILLEDYRKRVQNVTEFDDSLLRNFTLVTQHPEVIYTNQNVVWSKFETIFFTISGLIHYAPVFRDYVFRSMQEFYEDNVLYMEIRARLLPVYELSGEHHDEEWSVKTYQEVAQKFVETHPEFIGIKIIYSDHRSKDVAVIAESIRMAMGLRIKFPTVVAGFDLVGHEDTGHSLHDYKEALMIPAKDGVKLPYFFHAGETDWQGTSIDRNILDALMLNTTRIGHGFALSKHPAVRTYSWKKDIPIEVCPISNQVLKLVSDLRNHPVATLMATGHPMVISSDDPAMFGAKGLSYDFYEVFMGIGGMKADLRTLKQLAMNSIKYSTLLESEKNTFMEIWKKRWDKFIADVAT

Nearest PDB structures (foldseek):
  3lgg-assembly1_B  TM=1.001E+00  e=4.213E-84  Homo sapiens
  3ewd-assembly1_A  TM=8.578E-01  e=4.012E-15  Plasmodium vivax
  6ii7-assembly1_A  TM=8.488E-01  e=6.367E-15  Plasmodium falciparum 3D7
  2pgr-assembly1_A  TM=8.478E-01  e=9.601E-15  Plasmodium vivax
  2amx-assembly1_A  TM=8.379E-01  e=1.064E-14  Plasmodium yoelii

Organism: Homo sapiens (NCBI:txid9606)